Protein AF-0000000080271620 (afdb_homodimer)

Nearest PDB structures (foldseek):
  2y0e-assembly1_C  TM=9.614E-01  e=3.296E-48  Burkholderia cepacia
  4a7p-assembly2_B-2  TM=9.589E-01  e=3.710E-48  Sphingomonas elodea
  4a7p-assembly1_A-2  TM=9.672E-01  e=1.627E-47  Sphingomonas elodea
  2y0c-assembly2_C  TM=9.526E-01  e=6.701E-48  Burkholderia cepacia
  3vtf-assembly1_A-2  TM=9.602E-01  e=2.610E-47  Pyrobaculum islandicum DSM 4184

Organism: NCBI:txid1552

Solvent-accessible surface area (backbone atoms only — not comparable to full-atom values): 43492 Å² total; per-residue (Å²): 96,37,34,15,26,38,26,66,45,75,67,17,39,52,51,36,50,54,45,17,72,71,70,21,42,25,30,35,28,34,86,52,63,68,57,45,53,32,49,76,70,46,37,70,90,70,78,44,75,64,45,54,61,50,48,41,49,29,58,73,69,62,18,40,44,76,41,67,53,57,60,61,31,50,62,67,27,45,33,38,35,39,25,48,69,44,55,65,43,95,83,28,43,68,37,54,61,55,52,52,51,48,53,63,66,45,31,86,42,56,83,50,63,29,35,39,30,37,37,34,74,54,62,68,54,45,55,61,50,52,52,52,50,37,46,73,59,66,30,60,70,84,30,49,44,55,32,25,33,48,71,85,63,43,89,50,41,37,64,56,29,70,54,65,36,57,61,42,42,39,4,32,89,43,68,69,51,50,52,54,51,48,60,71,50,52,85,47,74,49,54,70,48,79,44,46,33,28,31,28,35,41,38,50,39,50,46,43,32,54,52,44,38,38,33,29,49,38,31,44,51,10,59,39,16,47,72,58,70,17,40,34,68,59,38,33,51,58,42,28,46,33,80,52,45,29,55,47,61,44,69,40,40,36,52,81,27,35,78,54,44,56,49,37,36,42,25,46,39,40,53,26,46,76,68,74,39,78,42,57,43,60,47,32,26,54,54,47,28,64,54,36,28,37,42,68,57,57,51,46,37,68,72,57,66,63,52,61,70,38,30,36,14,37,34,28,46,27,37,46,59,76,43,70,52,49,46,62,8,36,38,58,57,37,50,53,54,38,49,76,46,50,32,42,46,26,30,24,39,97,72,53,54,68,72,52,37,73,76,44,69,90,48,46,76,38,94,35,72,67,67,22,35,50,63,11,36,30,36,39,35,55,26,75,38,76,74,66,63,67,59,59,49,52,59,46,38,68,44,18,70,37,34,35,36,36,34,34,52,64,63,74,56,68,69,55,44,60,72,30,64,39,42,28,39,38,48,53,6,64,40,69,47,78,102,95,36,33,15,26,39,25,65,44,76,68,17,39,52,50,36,50,54,45,19,72,71,70,21,42,23,31,35,28,32,84,52,61,67,57,44,53,33,50,74,69,46,38,72,90,67,78,46,73,65,46,54,62,49,48,40,50,28,55,75,67,62,19,40,44,76,42,68,53,57,60,62,31,48,62,66,27,44,33,38,35,38,26,48,70,42,55,65,42,96,82,28,42,68,38,54,60,56,53,50,50,49,53,64,65,46,30,84,42,58,84,50,62,28,37,42,30,38,38,34,75,55,62,67,53,45,54,59,49,50,52,50,49,36,45,74,59,66,30,60,70,84,30,48,45,54,33,26,33,48,68,84,63,44,89,51,41,35,66,56,29,71,55,65,35,57,62,44,44,38,3,34,90,43,68,69,48,50,50,54,50,48,61,70,50,51,86,48,75,49,54,70,48,79,44,47,32,29,31,30,34,41,36,50,37,50,45,43,33,52,52,44,37,37,32,29,49,36,32,44,50,10,59,39,16,48,73,58,71,16,41,33,68,60,38,33,51,58,42,29,46,34,78,52,46,28,56,45,62,43,68,40,40,37,54,82,28,35,78,53,44,58,48,38,36,42,26,46,38,40,54,26,47,75,67,74,37,76,40,55,42,60,46,31,25,54,54,48,28,64,54,36,28,38,40,68,57,55,50,46,37,69,73,57,67,62,51,60,69,39,30,36,13,36,35,28,48,28,37,46,62,76,43,71,52,48,48,61,9,37,37,57,56,38,50,54,55,40,47,74,47,49,31,42,45,24,30,26,41,99,72,51,55,68,73,49,38,74,76,44,69,89,47,46,77,37,94,35,71,67,68,21,34,49,64,11,36,30,38,36,34,56,27,75,38,77,74,64,62,67,59,59,50,51,59,47,39,69,46,18,71,37,36,35,36,35,35,34,52,63,63,72,56,68,69,54,45,61,72,30,64,39,40,27,39,39,46,53,6,63,39,71,46,77,103

pLDDT: mean 97.52, std 1.81, range [88.75, 98.94]

Secondary structure (DSSP, 8-state):
-EEEEE--SHHHHHHHHHHHHTT-EEEEE-S-HHHHHHHHTT--SS--TTHHHHHHHHHHHT-EEEES-HHHHHHT-SEEEE----PBPTTS-B--HHHHHHHHHHGGG--S-EEEEE-S---TTHHHHHHHHHHHTT--GGGEEEEE----PPTTSHHHHHHH-S-EEEE-S-HHHHHHHHHHHGGG---EEEE-HHHHHHHHHHHHHHHHHHHHHHHHHHHHHHHHT--HHHHHHHHHTSTTT-STT---SS---TTTHHHHHHHHHHHHHHTT---HHHHHHHHHHHHHTTHHHHHHHHHHS--TT-EEEEE--SSSTT----TT-HHHHHHHHHHHTT-EEEEE-SS-SHHHHHH-TTSEE-SSHHHHHTT-SEEEE-S--GGGGG--HHHHHHHSSS-EEEETT--S-HHHHHHTT-SEEE-SSS-EEE-/-EEEEE--SHHHHHHHHHHHHTT-EEEEE-S-HHHHHHHHTT--SS--TTHHHHHHHHHHTT-EEEES-HHHHHHT-SEEEE----PBPTTS-B--HHHHHHHHHHGGG--S-EEEEE-S---TTHHHHHHHHHHHTT--GGGEEEEE----PPTTSHHHHHHH-S-EEEE-S-HHHHHHHHHHHGGG---EEEE-HHHHHHHHHHHHHHHHHHHHHHHHHHHHHHHHT--HHHHHHHHHTSTTT-STT---SS---TTTHHHHHHHHHHHHHHTT---HHHHHHHHHHHHHTTHHHHHHHHHHS--TT-EEEEE--SSSTT----TT-HHHHHHHHHHHTT-EEEEE-SS-SHHHHHH-TTSEE-SSHHHHHTT-SEEEE-S--GGGGG--HHHHHHHSSS-EEEETT--S-HHHHHHTT-SEEE-SSS-EEE-

Sequence (870 aa):
MNICVIGAGYVGLITALCFGKKGNTVICVEKNLDKLSMLNNGVPTIFEEGLDELLKESLNTDSVKFTDNLEMGIKSSDIIFIAVGTPTKDNWDVDIGQVEVVINLISPYINKYKVVVTKSTVPVGTQKYITSKLLENNVPKEYFDVVSNPEFLREGKAIYDFFHGDKIVLGSESQKALEVMRKLYEPFKIKMVLTNPETAELIKYTSNAMLSVKISFINEIANLCNKACADIDVIAYALGLDKRISPLFLKAGLGYGGSCFPKDTKALVKMSENYNCNLNIVKATVDVNEKQRVLPVDILLEHYKIIEGKTVGILGLTFKPDTDDIREAPSLYIIEKLLKNKVNIKAYDPMVTKEIKNIFPDITYCDGVYECLEDCDAMIICTEWNEFYSIDLCKVNEIMRESIIIDGRNILDIEKIKEANIKAYYSVGKGNIKNMNICVIGAGYVGLITALCFGKKGNTVICVEKNLDKLSMLNNGVPTIFEEGLDELLKESLNTDSVKFTDNLEMGIKSSDIIFIAVGTPTKDNWDVDIGQVEVVINLISPYINKYKVVVTKSTVPVGTQKYITSKLLENNVPKEYFDVVSNPEFLREGKAIYDFFHGDKIVLGSESQKALEVMRKLYEPFKIKMVLTNPETAELIKYTSNAMLSVKISFINEIANLCNKACADIDVIAYALGLDKRISPLFLKAGLGYGGSCFPKDTKALVKMSENYNCNLNIVKATVDVNEKQRVLPVDILLEHYKIIEGKTVGILGLTFKPDTDDIREAPSLYIIEKLLKNKVNIKAYDPMVTKEIKNIFPDITYCDGVYECLEDCDAMIICTEWNEFYSIDLCKVNEIMRESIIIDGRNILDIEKIKEANIKAYYSVGKGNIKN

Foldseek 3Di:
DQEEFEDCPPQRVLVQLLLLVVPAAYEYADQDVVCLVCLLVQHHPFFAVCSSVSSVVCNVVVSYHYYNDLLCSLQRGQEYEYADEFFADPQLATRCPVVLVNLLVNLVNLPAAHEYEYQYQHAFPVLVVSLVSSVVSVRDNRSYWYKYWYADADGRCRNVCLLPNQETEIAGPDPVSVVVVCVSSVVSVHHYHYYHRRVRSVCLLVVLLVLLLLALVLLVVLQVLQVVVHFSVVVLVVQCVDPVRHSPSNFHFQGAFDRRNLSSLSNVQVSCVVVVHGDPSSVVSNVSNVCSLQVVVVVVCVVVVQQAAAEEFEEAQDLEPNGQHNGRRSNLVNVVVCVVSNYAYEYEDQRYDPVVCVVPVRHHYDNDDLVRLAQGQEYEYRYPYPVVLPDQLLSSCVRYPAQHYEYRRPRYDPVSCVVSPHQKYHYRRGYIDHD/DQEEFEDCPPQRVLVQLLLLVVPAAYEYADQDVVCLVCLLVQHHPFDAVCSSVSSVVCNVVVSYHYYNDLLCSLQRGQEYEYADEFFADPQLATRCPVVLVNLLVCLVNLPAAHEYEYQYQHAFPVLVVSLVSSVVSVRDNRSYWYKYWYDDADGRCRNVCLLPNQETEIAGPDPVSVVVVCVSSVVSVHHYHYYHRRVRSVCLLVVLLVLLLLALVLLVVLQVLQVVVHFSVVVLVVQCVDPVRHSPSNFHFQGAFDRRNLSSLSNVQVSCVVVVHGDPSSVVSNVSNVCSLQVVVVVVCVVVVQQAAAEEFEEAQDLEPNGQHNGRRSNLVNVVVCVVSNYAYEYEDQRYDPPVCVVPVRHHYDDDDLRRLAQGQEYEYRYPYPVVLPDQLLSSPVRYPAQHYEYRRPRYDPVSCVVSPHQKYHYRRGYIDHD

Structure (mmCIF, N/CA/C/O backbone):
data_AF-0000000080271620-model_v1
#
loop_
_entity.id
_entity.type
_entity.pdbx_description
1 polymer 'UDP-glucose 6-dehydrogenase'
#
loop_
_atom_site.group_PDB
_atom_site.id
_atom_site.type_symbol
_atom_site.label_atom_id
_atom_site.label_alt_id
_atom_site.label_comp_id
_atom_site.label_asym_id
_atom_site.label_entity_id
_atom_site.label_seq_id
_atom_site.pdbx_PDB_ins_code
_atom_site.Cartn_x
_atom_site.Cartn_y
_atom_site.Cartn_z
_atom_site.occupancy
_atom_site.B_iso_or_equiv
_atom_site.auth_seq_id
_atom_site.auth_comp_id
_atom_site.auth_asym_id
_atom_site.auth_atom_id
_atom_site.pdbx_PDB_model_num
ATOM 1 N N . MET A 1 1 ? 4.871 39.094 -4.328 1 97.25 1 MET A N 1
ATOM 2 C CA . MET A 1 1 ? 4.699 39.188 -2.881 1 97.25 1 MET A CA 1
ATOM 3 C C . MET A 1 1 ? 6.047 39.25 -2.174 1 97.25 1 MET A C 1
ATOM 5 O O . MET A 1 1 ? 7.082 38.969 -2.783 1 97.25 1 MET A O 1
ATOM 9 N N . ASN A 1 2 ? 6.027 39.719 -0.928 1 98.69 2 ASN A N 1
ATOM 10 C CA . ASN A 1 2 ? 7.234 39.75 -0.11 1 98.69 2 ASN A CA 1
ATOM 11 C C . ASN A 1 2 ? 7.277 38.594 0.867 1 98.69 2 ASN A C 1
ATOM 13 O O . ASN A 1 2 ? 6.43 38.469 1.753 1 98.69 2 ASN A O 1
ATOM 17 N N . ILE A 1 3 ? 8.312 37.75 0.683 1 98.88 3 ILE A N 1
ATOM 18 C CA . ILE A 1 3 ? 8.352 36.469 1.397 1 98.88 3 ILE A CA 1
ATOM 19 C C . ILE A 1 3 ? 9.656 36.375 2.193 1 98.88 3 ILE A C 1
ATOM 21 O O . ILE A 1 3 ? 10.719 36.75 1.704 1 98.88 3 ILE A O 1
ATOM 25 N N . CYS A 1 4 ? 9.547 36 3.393 1 98.88 4 CYS A N 1
ATOM 26 C CA . CYS A 1 4 ? 10.703 35.594 4.18 1 98.88 4 CYS A CA 1
ATOM 27 C C . CYS A 1 4 ? 10.758 34.094 4.371 1 98.88 4 CYS A C 1
ATOM 29 O O . CYS A 1 4 ? 9.766 33.469 4.781 1 98.88 4 CYS A O 1
ATOM 31 N N . VAL A 1 5 ? 11.852 33.469 4.004 1 98.94 5 VAL A N 1
ATOM 32 C CA . VAL A 1 5 ? 12.07 32.031 4.262 1 98.94 5 VAL A CA 1
ATOM 33 C C . VAL A 1 5 ? 13.148 31.875 5.328 1 98.94 5 VAL A C 1
ATOM 35 O O . VAL A 1 5 ? 14.281 32.312 5.148 1 98.94 5 VAL A O 1
ATOM 38 N N . ILE A 1 6 ? 12.742 31.281 6.418 1 98.81 6 ILE A N 1
ATOM 39 C CA . ILE A 1 6 ? 13.688 31.062 7.508 1 98.81 6 ILE A CA 1
ATOM 40 C C . ILE A 1 6 ? 14.273 29.656 7.41 1 98.81 6 ILE A C 1
ATOM 42 O O . ILE A 1 6 ? 13.562 28.656 7.586 1 98.81 6 ILE A O 1
ATOM 46 N N . GLY A 1 7 ? 15.586 29.547 7.207 1 98 7 GLY A N 1
ATOM 47 C CA . GLY A 1 7 ? 16.281 28.297 6.973 1 98 7 GLY A CA 1
ATOM 48 C C . GLY A 1 7 ? 16.625 28.062 5.512 1 98 7 GLY A C 1
ATOM 49 O O . GLY A 1 7 ? 15.727 27.984 4.668 1 98 7 GLY A O 1
ATOM 50 N N . ALA A 1 8 ? 17.891 27.953 5.223 1 97.75 8 ALA A N 1
ATOM 51 C CA . ALA A 1 8 ? 18.344 27.719 3.85 1 97.75 8 ALA A CA 1
ATOM 52 C C . ALA A 1 8 ? 18.844 26.281 3.676 1 97.75 8 ALA A C 1
ATOM 54 O O . ALA A 1 8 ? 19.844 26.062 3.004 1 97.75 8 ALA A O 1
ATOM 55 N N . GLY A 1 9 ? 18.156 25.375 4.414 1 94.31 9 GLY A N 1
ATOM 56 C CA . GLY A 1 9 ? 18.375 23.969 4.117 1 94.31 9 GLY A CA 1
ATOM 57 C C . GLY A 1 9 ? 17.781 23.531 2.795 1 94.31 9 GLY A C 1
ATOM 58 O O . GLY A 1 9 ? 17.422 24.375 1.962 1 94.31 9 GLY A O 1
ATOM 59 N N . TYR A 1 10 ? 17.688 22.297 2.625 1 93.56 10 TYR A N 1
ATOM 60 C CA . TYR A 1 10 ? 17.234 21.734 1.355 1 93.56 10 TYR A CA 1
ATOM 61 C C . TYR A 1 10 ? 15.875 22.297 0.968 1 93.56 10 TYR A C 1
ATOM 63 O O . TYR A 1 10 ? 15.711 22.859 -0.123 1 93.56 10 TYR A O 1
ATOM 71 N N . VAL A 1 11 ? 14.891 22.25 1.874 1 96.44 11 VAL A N 1
ATOM 72 C CA . VAL A 1 11 ? 13.523 22.672 1.592 1 96.44 11 VAL A CA 1
ATOM 73 C C . VAL A 1 11 ? 13.469 24.203 1.499 1 96.44 11 VAL A C 1
ATOM 75 O O . VAL A 1 11 ? 12.875 24.75 0.569 1 96.44 11 VAL A O 1
ATOM 78 N N . GLY A 1 12 ? 14.109 24.875 2.418 1 98.19 12 GLY A N 1
ATOM 79 C CA . GLY A 1 12 ? 14.039 26.312 2.469 1 98.19 12 GLY A CA 1
ATOM 80 C C . GLY A 1 12 ? 14.695 26.984 1.278 1 98.19 12 GLY A C 1
ATOM 81 O O . GLY A 1 12 ? 14.148 27.938 0.712 1 98.19 12 GLY A O 1
ATOM 82 N N . LEU A 1 13 ? 15.875 26.484 0.928 1 98.25 13 LEU A N 1
ATOM 83 C CA . LEU A 1 13 ? 16.594 27.062 -0.197 1 98.25 13 LEU A CA 1
ATOM 84 C C . LEU A 1 13 ? 15.805 26.906 -1.49 1 98.25 13 LEU A C 1
ATOM 86 O O . LEU A 1 13 ? 15.656 27.875 -2.248 1 98.25 13 LEU A O 1
ATOM 90 N N . ILE A 1 14 ? 15.273 25.688 -1.704 1 98 14 ILE A N 1
ATOM 91 C CA . ILE A 1 14 ? 14.492 25.422 -2.906 1 98 14 ILE A CA 1
ATOM 92 C C . ILE A 1 14 ? 13.234 26.297 -2.91 1 98 14 ILE A C 1
ATOM 94 O O . ILE A 1 14 ? 12.883 26.875 -3.936 1 98 14 ILE A O 1
ATOM 98 N N . THR A 1 15 ? 12.586 26.422 -1.76 1 98.56 15 THR A N 1
ATOM 99 C CA . THR A 1 15 ? 11.383 27.234 -1.613 1 98.56 15 THR A CA 1
ATOM 100 C C . THR A 1 15 ? 11.672 28.688 -1.941 1 98.56 15 THR A C 1
ATOM 102 O O . THR A 1 15 ? 10.945 29.328 -2.713 1 98.56 15 THR A O 1
ATOM 105 N N . ALA A 1 16 ? 12.758 29.219 -1.421 1 98.75 16 ALA A N 1
ATOM 106 C CA . ALA A 1 16 ? 13.141 30.625 -1.631 1 98.75 16 ALA A CA 1
ATOM 107 C C . ALA A 1 16 ? 13.406 30.906 -3.105 1 98.75 16 ALA A C 1
ATOM 109 O O . ALA A 1 16 ? 12.875 31.859 -3.672 1 98.75 16 ALA A O 1
ATOM 110 N N . LEU A 1 17 ? 14.188 30.047 -3.717 1 98.69 17 LEU A N 1
ATOM 111 C CA . LEU A 1 17 ? 14.625 30.266 -5.09 1 98.69 17 LEU A CA 1
ATOM 112 C C . LEU A 1 17 ? 13.453 30.125 -6.062 1 98.69 17 LEU A C 1
ATOM 114 O O . LEU A 1 17 ? 13.344 30.891 -7.023 1 98.69 17 LEU A O 1
ATOM 118 N N . CYS A 1 18 ? 12.594 29.141 -5.828 1 98.56 18 CYS A N 1
ATOM 119 C CA . CYS A 1 18 ? 11.484 28.891 -6.742 1 98.56 18 CYS A CA 1
ATOM 120 C C . CYS A 1 18 ? 10.445 30.016 -6.652 1 98.56 18 CYS A C 1
ATOM 122 O O . CYS A 1 18 ? 9.891 30.422 -7.668 1 98.56 18 CYS A O 1
ATOM 124 N N . PHE A 1 19 ? 10.133 30.531 -5.453 1 98.75 19 PHE A N 1
ATOM 125 C CA . PHE A 1 19 ? 9.25 31.672 -5.332 1 98.75 19 PHE A CA 1
ATOM 126 C C . PHE A 1 19 ? 9.867 32.906 -5.996 1 98.75 19 PHE A C 1
ATOM 128 O O . PHE A 1 19 ? 9.164 33.688 -6.637 1 98.75 19 PHE A O 1
ATOM 135 N N . GLY A 1 20 ? 11.172 33.062 -5.789 1 98.56 20 GLY A N 1
ATOM 136 C CA . GLY A 1 20 ? 11.859 34.156 -6.484 1 98.56 20 GLY A CA 1
ATOM 137 C C . GLY A 1 20 ? 11.719 34.062 -7.992 1 98.56 20 GLY A C 1
ATOM 138 O O . GLY A 1 20 ? 11.508 35.094 -8.656 1 98.56 20 GLY A O 1
ATOM 139 N N . LYS A 1 21 ? 11.891 32.875 -8.5 1 98.12 21 LYS A N 1
ATOM 140 C CA . LYS A 1 21 ? 11.805 32.656 -9.938 1 98.12 21 LYS A CA 1
ATOM 141 C C . LYS A 1 21 ? 10.438 33.031 -10.477 1 98.12 21 LYS A C 1
ATOM 143 O O . LYS A 1 21 ? 10.305 33.438 -11.641 1 98.12 21 LYS A O 1
ATOM 148 N N . LYS A 1 22 ? 9.422 32.969 -9.672 1 97.56 22 LYS A N 1
ATOM 149 C CA . LYS A 1 22 ? 8.062 33.312 -10.094 1 97.56 22 LYS A CA 1
ATOM 150 C C . LYS A 1 22 ? 7.723 34.75 -9.781 1 97.56 22 LYS A C 1
ATOM 152 O O . LYS A 1 22 ? 6.547 35.125 -9.648 1 97.56 22 LYS A O 1
ATOM 157 N N . GLY A 1 23 ? 8.672 35.594 -9.523 1 96.81 23 GLY A N 1
ATOM 158 C CA . GLY A 1 23 ? 8.469 37.031 -9.508 1 96.81 23 GLY A CA 1
ATOM 159 C C . GLY A 1 23 ? 8.234 37.562 -8.109 1 96.81 23 GLY A C 1
ATOM 160 O O . GLY A 1 23 ? 7.891 38.75 -7.953 1 96.81 23 GLY A O 1
ATOM 161 N N . ASN A 1 24 ? 8.375 36.75 -7.086 1 98.44 24 ASN A N 1
ATOM 162 C CA . ASN A 1 24 ? 8.273 37.25 -5.715 1 98.44 24 ASN A CA 1
ATOM 163 C C . ASN A 1 24 ? 9.602 37.812 -5.234 1 98.44 24 ASN A C 1
ATOM 165 O O . ASN A 1 24 ? 10.648 37.562 -5.82 1 98.44 24 ASN A O 1
ATOM 169 N N . THR A 1 25 ? 9.5 38.688 -4.25 1 98.69 25 THR A N 1
ATOM 170 C CA . THR A 1 25 ? 10.68 39.156 -3.541 1 98.69 25 THR A CA 1
ATOM 171 C C . THR A 1 25 ? 10.914 38.344 -2.277 1 98.69 25 THR A C 1
ATOM 173 O O . THR A 1 25 ? 10.102 38.375 -1.354 1 98.69 25 THR A O 1
ATOM 176 N N . VAL A 1 26 ? 12.078 37.656 -2.268 1 98.88 26 VAL A N 1
ATOM 177 C CA . VAL A 1 26 ? 12.281 36.688 -1.194 1 98.88 26 VAL A CA 1
ATOM 178 C C . VAL A 1 26 ? 13.523 37.062 -0.39 1 98.88 26 VAL A C 1
ATOM 180 O O . VAL A 1 26 ? 14.555 37.438 -0.959 1 98.88 26 VAL A O 1
ATOM 183 N N . ILE A 1 27 ? 13.375 37.125 0.891 1 98.81 27 ILE A N 1
ATOM 184 C CA . ILE A 1 27 ? 14.508 37.188 1.81 1 98.81 27 ILE A CA 1
ATOM 185 C C . ILE A 1 27 ? 14.68 35.844 2.52 1 98.81 27 ILE A C 1
ATOM 187 O O . ILE A 1 27 ? 13.781 35.406 3.236 1 98.81 27 ILE A O 1
ATOM 191 N N . CYS A 1 28 ? 15.789 35.188 2.283 1 98.81 28 CYS A N 1
ATOM 192 C CA . CYS A 1 28 ? 16.094 33.938 2.924 1 98.81 28 CYS A CA 1
ATOM 193 C C . CYS A 1 28 ? 17.078 34.125 4.082 1 98.81 28 CYS A C 1
ATOM 195 O O . CYS A 1 28 ? 18.203 34.562 3.879 1 98.81 28 CYS A O 1
ATOM 197 N N . VAL A 1 29 ? 16.609 33.812 5.238 1 98.69 29 VAL A N 1
ATOM 198 C CA . VAL A 1 29 ? 17.391 34.031 6.445 1 98.69 29 VAL A CA 1
ATOM 199 C C . VAL A 1 29 ? 18.094 32.75 6.844 1 98.69 29 VAL A C 1
ATOM 201 O O . VAL A 1 29 ? 17.453 31.688 6.941 1 98.69 29 VAL A O 1
ATOM 204 N N . GLU A 1 30 ? 19.375 32.781 7.027 1 98 30 GLU A N 1
ATOM 205 C CA . GLU A 1 30 ? 20.219 31.641 7.398 1 98 30 GLU A CA 1
ATOM 206 C C . GLU A 1 30 ? 21.234 32.031 8.477 1 98 30 GLU A C 1
ATOM 208 O O . GLU A 1 30 ? 21.906 33.062 8.352 1 98 30 GLU A O 1
ATOM 213 N N . LYS A 1 31 ? 21.281 31.203 9.531 1 96 31 LYS A N 1
ATOM 214 C CA . LYS A 1 31 ? 22.109 31.562 10.672 1 96 31 LYS A CA 1
ATOM 215 C C . LYS A 1 31 ? 23.562 31.125 10.453 1 96 31 LYS A C 1
ATOM 217 O O . LYS A 1 31 ? 24.484 31.688 11.062 1 96 31 LYS A O 1
ATOM 222 N N . ASN A 1 32 ? 23.766 30.094 9.664 1 97.06 32 ASN A N 1
ATOM 223 C CA . ASN A 1 32 ? 25.109 29.625 9.375 1 97.06 32 ASN A CA 1
ATOM 224 C C . ASN A 1 32 ? 25.844 30.578 8.43 1 97.06 32 ASN A C 1
ATOM 226 O O . ASN A 1 32 ? 25.547 30.625 7.234 1 97.06 32 ASN A O 1
ATOM 230 N N . LEU A 1 33 ? 26.906 31.172 8.859 1 97.44 33 LEU A N 1
ATOM 231 C CA . LEU A 1 33 ? 27.594 32.219 8.117 1 97.44 33 LEU A CA 1
ATOM 232 C C . LEU A 1 33 ? 28.359 31.625 6.93 1 97.44 33 LEU A C 1
ATOM 234 O O . LEU A 1 33 ? 28.469 32.281 5.883 1 97.44 33 LEU A O 1
ATOM 238 N N . ASP A 1 34 ? 28.812 30.406 7.078 1 97.25 34 ASP A N 1
ATOM 239 C CA . ASP A 1 34 ? 29.5 29.766 5.973 1 97.25 34 ASP A CA 1
ATOM 240 C C . ASP A 1 34 ? 28.547 29.484 4.812 1 97.25 34 ASP A C 1
ATOM 242 O O . ASP A 1 34 ? 28.891 29.719 3.652 1 97.25 34 ASP A O 1
ATOM 246 N N . LYS A 1 35 ? 27.406 29.016 5.16 1 97.06 35 LYS A N 1
ATOM 247 C CA . LYS A 1 35 ? 26.375 28.797 4.145 1 97.06 35 LYS A CA 1
ATOM 248 C C . LYS A 1 35 ? 26 30.094 3.451 1 97.06 35 LYS A C 1
ATOM 250 O O . LYS A 1 35 ? 25.844 30.141 2.227 1 97.06 35 LYS A O 1
ATOM 255 N N . LEU A 1 36 ? 25.859 31.109 4.234 1 97.5 36 LEU A N 1
ATOM 256 C CA . LEU A 1 36 ? 25.484 32.406 3.695 1 97.5 36 LEU A CA 1
ATOM 257 C C . LEU A 1 36 ? 26.516 32.906 2.705 1 97.5 36 LEU A C 1
ATOM 259 O O . LEU A 1 36 ? 26.172 33.438 1.64 1 97.5 36 LEU A O 1
ATOM 263 N N . SER A 1 37 ? 27.734 32.781 3.131 1 97.88 37 SER A N 1
ATOM 264 C CA . SER A 1 37 ? 28.828 33.219 2.262 1 97.88 37 SER A CA 1
ATOM 265 C C . SER A 1 37 ? 28.797 32.469 0.929 1 97.88 37 SER A C 1
ATOM 267 O O . SER A 1 37 ? 28.922 33.094 -0.131 1 97.88 37 SER A O 1
ATOM 269 N N . MET A 1 38 ? 28.578 31.203 1.004 1 98.12 38 MET A N 1
ATOM 270 C CA . MET A 1 38 ? 28.516 30.391 -0.207 1 98.12 38 MET A CA 1
ATOM 271 C C . MET A 1 38 ? 27.359 30.812 -1.097 1 98.12 38 MET A C 1
ATOM 273 O O . MET A 1 38 ? 27.547 31.062 -2.289 1 98.12 38 MET A O 1
ATOM 277 N N . LEU A 1 39 ? 26.234 30.984 -0.515 1 98.5 39 LEU A N 1
ATOM 278 C CA . LEU A 1 39 ? 25.016 31.312 -1.259 1 98.5 39 LEU A CA 1
ATOM 279 C C . LEU A 1 39 ? 25.125 32.688 -1.891 1 98.5 39 LEU A C 1
ATOM 281 O O . LEU A 1 39 ? 24.766 32.875 -3.053 1 98.5 39 LEU A O 1
ATOM 285 N N . ASN A 1 40 ? 25.656 33.656 -1.155 1 97.88 40 ASN A N 1
ATOM 286 C CA . ASN A 1 40 ? 25.797 35.031 -1.665 1 97.88 40 ASN A CA 1
ATOM 287 C C . ASN A 1 40 ? 26.828 35.094 -2.795 1 97.88 40 ASN A C 1
ATOM 289 O O . ASN A 1 40 ? 26.797 36.031 -3.605 1 97.88 40 ASN A O 1
ATOM 293 N N . ASN A 1 41 ? 27.703 34.094 -2.814 1 97.62 41 ASN A N 1
ATOM 294 C CA . ASN A 1 41 ? 28.703 34.031 -3.875 1 97.62 41 ASN A CA 1
ATOM 295 C C . ASN A 1 41 ? 28.25 33.125 -5.02 1 97.62 41 ASN A C 1
ATOM 297 O O . ASN A 1 41 ? 29.047 32.781 -5.898 1 97.62 41 ASN A O 1
ATOM 301 N N . GLY A 1 42 ? 27.062 32.656 -4.918 1 97.56 42 GLY A N 1
ATOM 302 C CA . GLY A 1 42 ? 26.484 31.875 -6.004 1 97.56 42 GLY A CA 1
ATOM 303 C C . GLY A 1 42 ? 26.875 30.406 -5.953 1 97.56 42 GLY A C 1
ATOM 304 O O . GLY A 1 42 ? 26.797 29.703 -6.961 1 97.56 42 GLY A O 1
ATOM 305 N N . VAL A 1 43 ? 27.328 29.984 -4.84 1 97.25 43 VAL A N 1
ATOM 306 C CA . VAL A 1 43 ? 27.734 28.594 -4.68 1 97.25 43 VAL A CA 1
ATOM 307 C C . VAL A 1 43 ? 26.688 27.828 -3.879 1 97.25 43 VAL A C 1
ATOM 309 O O . VAL A 1 43 ? 26.406 28.172 -2.727 1 97.25 43 VAL A O 1
ATOM 312 N N . PRO A 1 44 ? 26.094 26.812 -4.512 1 96.38 44 PRO A N 1
ATOM 313 C CA . PRO A 1 44 ? 25.078 26.047 -3.783 1 96.38 44 PRO A CA 1
ATOM 314 C C . PRO A 1 44 ? 25.656 25.281 -2.592 1 96.38 44 PRO A C 1
ATOM 316 O O . PRO A 1 44 ? 26.781 24.797 -2.65 1 96.38 44 PRO A O 1
ATOM 319 N N . THR A 1 45 ? 24.859 25.141 -1.582 1 94.38 45 THR A N 1
ATOM 320 C CA . THR A 1 45 ? 25.281 24.406 -0.384 1 94.38 45 THR A CA 1
ATOM 321 C C . THR A 1 45 ? 24.75 22.984 -0.404 1 94.38 45 THR A C 1
ATOM 323 O O . THR A 1 45 ? 25.094 22.172 0.467 1 94.38 45 THR A O 1
ATOM 326 N N . ILE A 1 46 ? 23.875 22.625 -1.333 1 90.88 46 ILE A N 1
ATOM 327 C CA . ILE A 1 46 ? 23.312 21.281 -1.52 1 90.88 46 ILE A CA 1
ATOM 328 C C . ILE A 1 46 ? 23.391 20.891 -2.994 1 90.88 46 ILE A C 1
ATOM 330 O O . ILE A 1 46 ? 23.594 21.75 -3.859 1 90.88 46 ILE A O 1
ATOM 334 N N . PHE A 1 47 ? 23.25 19.594 -3.191 1 91.12 47 PHE A N 1
ATOM 335 C CA . PHE A 1 47 ? 23.25 19.141 -4.574 1 91.12 47 PHE A CA 1
ATOM 336 C C . PHE A 1 47 ? 21.812 18.938 -5.074 1 91.12 47 PHE A C 1
ATOM 338 O O . PHE A 1 47 ? 21.016 18.25 -4.434 1 91.12 47 PHE A O 1
ATOM 345 N N . GLU A 1 48 ? 21.516 19.578 -6.148 1 93.38 48 GLU A N 1
ATOM 346 C CA . GLU A 1 48 ? 20.234 19.5 -6.859 1 93.38 48 GLU A CA 1
ATOM 347 C C . GLU A 1 48 ? 20.406 19.922 -8.32 1 93.38 48 GLU A C 1
ATOM 349 O O . GLU A 1 48 ? 21.062 20.922 -8.617 1 93.38 48 GLU A O 1
ATOM 354 N N . GLU A 1 49 ? 19.797 19.031 -9.172 1 91.69 49 GLU A N 1
ATOM 355 C CA . GLU A 1 49 ? 19.891 19.375 -10.586 1 91.69 49 GLU A CA 1
ATOM 356 C C . GLU A 1 49 ? 19.266 20.734 -10.859 1 91.69 49 GLU A C 1
ATOM 358 O O . GLU A 1 49 ? 18.125 21 -10.461 1 91.69 49 GLU A O 1
ATOM 363 N N . GLY A 1 50 ? 20.031 21.656 -11.445 1 95.19 50 GLY A N 1
ATOM 364 C CA . GLY A 1 50 ? 19.516 22.953 -11.852 1 95.19 50 GLY A CA 1
ATOM 365 C C . GLY A 1 50 ? 19.656 24.016 -10.781 1 95.19 50 GLY A C 1
ATOM 366 O O . GLY A 1 50 ? 19.375 25.188 -11.016 1 95.19 50 GLY A O 1
ATOM 367 N N . LEU A 1 51 ? 20.172 23.656 -9.656 1 96.75 51 LEU A N 1
ATOM 368 C CA . LEU A 1 51 ? 20.219 24.562 -8.523 1 96.75 51 LEU A CA 1
ATOM 369 C C . LEU A 1 51 ? 21.234 25.688 -8.766 1 96.75 51 LEU A C 1
ATOM 371 O O . LEU A 1 51 ? 20.984 26.844 -8.398 1 96.75 51 LEU A O 1
ATOM 375 N N . ASP A 1 52 ? 22.359 25.312 -9.367 1 96.94 52 ASP A N 1
ATOM 376 C CA . ASP A 1 52 ? 23.406 26.297 -9.641 1 96.94 52 ASP A CA 1
ATOM 377 C C . ASP A 1 52 ? 22.875 27.438 -10.508 1 96.94 52 ASP A C 1
ATOM 379 O O . ASP A 1 52 ? 23.047 28.609 -10.164 1 96.94 52 ASP A O 1
ATOM 383 N N . GLU A 1 53 ? 22.25 27.062 -11.523 1 97.75 53 GLU A N 1
ATOM 384 C CA . GLU A 1 53 ? 21.703 28.047 -12.461 1 97.75 53 GLU A CA 1
ATOM 385 C C . GLU A 1 53 ? 20.625 28.891 -11.797 1 97.75 53 GLU A C 1
ATOM 387 O O . GLU A 1 53 ? 20.578 30.109 -11.969 1 97.75 53 GLU A O 1
ATOM 392 N N . LEU A 1 54 ? 19.781 28.266 -11.062 1 98.12 54 LEU A N 1
ATOM 393 C CA . LEU A 1 54 ? 18.672 28.938 -10.406 1 98.12 54 LEU A CA 1
ATOM 394 C C . LEU A 1 54 ? 19.188 29.938 -9.367 1 98.12 54 LEU A C 1
ATOM 396 O O . LEU A 1 54 ? 18.656 31.047 -9.242 1 98.12 54 LEU A O 1
ATOM 400 N N . LEU A 1 55 ? 20.172 29.547 -8.625 1 98.56 55 LEU A N 1
ATOM 401 C CA . LEU A 1 55 ? 20.781 30.406 -7.613 1 98.56 55 LEU A CA 1
ATOM 402 C C . LEU A 1 55 ? 21.406 31.641 -8.258 1 98.56 55 LEU A C 1
ATOM 404 O O . LEU A 1 55 ? 21.172 32.75 -7.82 1 98.56 55 LEU A O 1
ATOM 408 N N . LYS A 1 56 ? 22.172 31.422 -9.281 1 98.19 56 LYS A N 1
ATOM 409 C CA . LYS A 1 56 ? 22.844 32.531 -9.969 1 98.19 56 LYS A CA 1
ATOM 410 C C . LYS A 1 56 ? 21.812 33.5 -10.555 1 98.19 56 LYS A C 1
ATOM 412 O O . LYS A 1 56 ? 22 34.719 -10.477 1 98.19 56 LYS A O 1
ATOM 417 N N . GLU A 1 57 ? 20.844 32.938 -11.125 1 98.12 57 GLU A N 1
ATOM 418 C CA . GLU A 1 57 ? 19.797 33.781 -11.688 1 98.12 57 GLU A CA 1
ATOM 419 C C . GLU A 1 57 ? 19.125 34.625 -10.609 1 98.12 57 GLU A C 1
ATOM 421 O O . GLU A 1 57 ? 18.844 35.812 -10.836 1 98.12 57 GLU A O 1
ATOM 426 N N . SER A 1 58 ? 18.828 34.062 -9.484 1 98.31 58 SER A N 1
ATOM 427 C CA . SER A 1 58 ? 18.156 34.781 -8.406 1 98.31 58 SER A CA 1
ATOM 428 C C . SER A 1 58 ? 19 35.938 -7.906 1 98.31 58 SER A C 1
ATOM 430 O O . SER A 1 58 ? 18.469 37 -7.562 1 98.31 58 SER A O 1
ATOM 432 N N . LEU A 1 59 ? 20.297 35.75 -7.848 1 97.88 59 LEU A N 1
ATOM 433 C CA . LEU A 1 59 ? 21.219 36.781 -7.418 1 97.88 59 LEU A CA 1
ATOM 434 C C . LEU A 1 59 ? 21.312 37.906 -8.461 1 97.88 59 LEU A C 1
ATOM 436 O O . LEU A 1 59 ? 21.328 39.094 -8.117 1 97.88 59 LEU A O 1
ATOM 440 N N . ASN A 1 60 ? 21.344 37.469 -9.695 1 97.56 60 ASN A N 1
ATOM 441 C CA . ASN A 1 60 ? 21.438 38.438 -10.789 1 97.56 60 ASN A CA 1
ATOM 442 C C . ASN A 1 60 ? 20.203 39.344 -10.859 1 97.56 60 ASN A C 1
ATOM 444 O O . ASN A 1 60 ? 20.297 40.531 -11.203 1 97.56 60 ASN A O 1
ATOM 448 N N . THR A 1 61 ? 19.062 38.781 -10.594 1 97.75 61 THR A N 1
ATOM 449 C CA . THR A 1 61 ? 17.812 39.531 -10.703 1 97.75 61 THR A CA 1
ATOM 450 C C . THR A 1 61 ? 17.422 40.125 -9.359 1 97.75 61 THR A C 1
ATOM 452 O O . THR A 1 61 ? 16.406 40.844 -9.258 1 97.75 61 THR A O 1
ATOM 455 N N . ASP A 1 62 ? 18.141 39.844 -8.336 1 97.56 62 ASP A N 1
ATOM 456 C CA . ASP A 1 62 ? 17.891 40.312 -6.98 1 97.56 62 ASP A CA 1
ATOM 457 C C . ASP A 1 62 ? 16.531 39.844 -6.473 1 97.56 62 ASP A C 1
ATOM 459 O O . ASP A 1 62 ? 15.82 40.594 -5.809 1 97.56 62 ASP A O 1
ATOM 463 N N . SER A 1 63 ? 16.156 38.688 -6.961 1 98.25 63 SER A N 1
ATOM 464 C CA . SER A 1 63 ? 14.859 38.156 -6.539 1 98.25 63 SER A CA 1
ATOM 465 C C . SER A 1 63 ? 14.953 37.5 -5.176 1 98.25 63 SER A C 1
ATOM 467 O O . SER A 1 63 ? 13.953 37.344 -4.473 1 98.25 63 SER A O 1
ATOM 469 N N . VAL A 1 64 ? 16.141 37 -4.805 1 98.75 64 VAL A N 1
ATOM 470 C CA . VAL A 1 64 ? 16.359 36.406 -3.498 1 98.75 64 VAL A CA 1
ATOM 471 C C . VAL A 1 64 ? 17.578 37.062 -2.824 1 98.75 64 VAL A C 1
ATOM 473 O O . VAL A 1 64 ? 18.641 37.156 -3.434 1 98.75 64 VAL A O 1
ATOM 476 N N . LYS A 1 65 ? 17.375 37.438 -1.645 1 98.38 65 LYS A N 1
ATOM 477 C CA . LYS A 1 65 ? 18.453 37.938 -0.805 1 98.38 65 LYS A CA 1
ATOM 478 C C . LYS A 1 65 ? 18.75 37 0.351 1 98.38 65 LYS A C 1
ATOM 480 O O . LYS A 1 65 ? 17.828 36.562 1.046 1 98.38 65 LYS A O 1
ATOM 485 N N . PHE A 1 66 ? 20.016 36.656 0.518 1 98.69 66 PHE A N 1
ATOM 486 C CA . PHE A 1 66 ? 20.422 35.812 1.631 1 98.69 66 PHE A CA 1
ATOM 487 C C . PHE A 1 66 ? 21.031 36.656 2.746 1 98.69 66 PHE A C 1
ATOM 489 O O . PHE A 1 66 ? 21.922 37.469 2.498 1 98.69 66 PHE A O 1
ATOM 496 N N . THR A 1 67 ? 20.562 36.438 3.959 1 98.56 67 THR A N 1
ATOM 497 C CA . THR A 1 67 ? 21.016 37.281 5.066 1 98.56 67 THR A CA 1
ATOM 498 C C . THR A 1 67 ? 20.906 36.531 6.391 1 98.56 67 THR A C 1
ATOM 500 O O . THR A 1 67 ? 20.297 35.469 6.449 1 98.56 67 THR A O 1
ATOM 503 N N . ASP A 1 68 ? 21.578 36.969 7.418 1 98.19 68 ASP A N 1
ATOM 504 C CA . ASP A 1 68 ? 21.391 36.469 8.773 1 98.19 68 ASP A CA 1
ATOM 505 C C . ASP A 1 68 ? 20.547 37.438 9.609 1 98.19 68 ASP A C 1
ATOM 507 O O . ASP A 1 68 ? 20.328 37.188 10.805 1 98.19 68 ASP A O 1
ATOM 511 N N . ASN A 1 69 ? 20.062 38.469 8.977 1 98 69 ASN A N 1
ATOM 512 C CA . ASN A 1 69 ? 19.266 39.469 9.656 1 98 69 ASN A CA 1
ATOM 513 C C . ASN A 1 69 ? 17.781 39.094 9.711 1 98 69 ASN A C 1
ATOM 515 O O . ASN A 1 69 ? 17.016 39.438 8.812 1 98 69 ASN A O 1
ATOM 519 N N . LEU A 1 70 ? 17.453 38.531 10.797 1 98 70 LEU A N 1
ATOM 520 C CA . LEU A 1 70 ? 16.094 38.031 10.969 1 98 70 LEU A CA 1
ATOM 521 C C . LEU A 1 70 ? 15.086 39.188 11.008 1 98 70 LEU A C 1
ATOM 523 O O . LEU A 1 70 ? 14.016 39.094 10.414 1 98 70 LEU A O 1
ATOM 527 N N . GLU A 1 71 ? 15.406 40.219 11.695 1 98 71 GLU A N 1
ATOM 528 C CA . GLU A 1 71 ? 14.531 41.375 11.812 1 98 71 GLU A CA 1
ATOM 529 C C . GLU A 1 71 ? 14.18 41.938 10.438 1 98 71 GLU A C 1
ATOM 531 O O . GLU A 1 71 ? 13.008 42.219 10.148 1 98 71 GLU A O 1
ATOM 536 N N . MET A 1 72 ? 15.18 42.094 9.648 1 97.69 72 MET A N 1
ATOM 537 C CA . MET A 1 72 ? 14.969 42.594 8.289 1 97.69 72 MET A CA 1
ATOM 538 C C . MET A 1 72 ? 14.031 41.688 7.516 1 97.69 72 MET A C 1
ATOM 540 O O . MET A 1 72 ? 13.109 42.156 6.844 1 97.69 72 MET A O 1
ATOM 544 N N . GLY A 1 73 ? 14.273 40.406 7.617 1 97.94 73 GLY A N 1
ATOM 545 C CA . GLY A 1 73 ? 13.438 39.438 6.918 1 97.94 73 GLY A CA 1
ATOM 546 C C . GLY A 1 73 ? 11.977 39.5 7.316 1 97.94 73 GLY A C 1
ATOM 547 O O . GLY A 1 73 ? 11.094 39.5 6.457 1 97.94 73 GLY A O 1
ATOM 548 N N . ILE A 1 74 ? 11.734 39.625 8.594 1 98.56 74 ILE A N 1
ATOM 549 C CA . ILE A 1 74 ? 10.375 39.594 9.117 1 98.56 74 ILE A CA 1
ATOM 550 C C . ILE A 1 74 ? 9.664 40.906 8.805 1 98.56 74 ILE A C 1
ATOM 552 O O . ILE A 1 74 ? 8.555 40.906 8.273 1 98.56 74 ILE A O 1
ATOM 556 N N . LYS A 1 75 ? 10.289 42 9.016 1 98.19 75 LYS A N 1
ATOM 557 C CA . LYS A 1 75 ? 9.656 43.312 8.875 1 98.19 75 LYS A CA 1
ATOM 558 C C . LYS A 1 75 ? 9.359 43.625 7.406 1 98.19 75 LYS A C 1
ATOM 560 O O . LYS A 1 75 ? 8.367 44.281 7.094 1 98.19 75 LYS A O 1
ATOM 565 N N . SER A 1 76 ? 10.086 43.062 6.562 1 98 76 SER A N 1
ATOM 566 C CA . SER A 1 76 ? 9.969 43.406 5.148 1 98 76 SER A CA 1
ATOM 567 C C . SER A 1 76 ? 9.023 42.438 4.426 1 98 76 SER A C 1
ATOM 569 O O . SER A 1 76 ? 8.805 42.594 3.221 1 98 76 SER A O 1
ATOM 571 N N . SER A 1 77 ? 8.469 41.5 5.113 1 98.5 77 SER A N 1
ATOM 572 C CA . SER A 1 77 ? 7.75 40.438 4.41 1 98.5 77 SER A CA 1
ATOM 573 C C . SER A 1 77 ? 6.305 40.344 4.883 1 98.5 77 SER A C 1
ATOM 575 O O . SER A 1 77 ? 5.98 40.781 5.996 1 98.5 77 SER A O 1
ATOM 577 N N . ASP A 1 78 ? 5.469 39.781 4.012 1 98.44 78 ASP A N 1
ATOM 578 C CA . ASP A 1 78 ? 4.062 39.531 4.309 1 98.44 78 ASP A CA 1
ATOM 579 C C . ASP A 1 78 ? 3.824 38.062 4.664 1 98.44 78 ASP A C 1
ATOM 581 O O . ASP A 1 78 ? 2.869 37.75 5.375 1 98.44 78 ASP A O 1
ATOM 585 N N . ILE A 1 79 ? 4.629 37.25 4.145 1 98.88 79 ILE A N 1
ATOM 586 C CA . ILE A 1 79 ? 4.551 35.812 4.387 1 98.88 79 ILE A CA 1
ATOM 587 C C . ILE A 1 79 ? 5.887 35.312 4.938 1 98.88 79 ILE A C 1
ATOM 589 O O . ILE A 1 79 ? 6.949 35.625 4.398 1 98.88 79 ILE A O 1
ATOM 593 N N . ILE A 1 80 ? 5.836 34.594 6.004 1 98.94 80 ILE A N 1
ATOM 594 C CA . ILE A 1 80 ? 7.023 34.031 6.648 1 98.94 80 ILE A CA 1
ATOM 595 C C . ILE A 1 80 ? 6.984 32.5 6.598 1 98.94 80 ILE A C 1
ATOM 597 O O . ILE A 1 80 ? 6.148 31.875 7.258 1 98.94 80 ILE A O 1
ATOM 601 N N . PHE A 1 81 ? 7.898 31.875 5.852 1 98.94 81 PHE A N 1
ATOM 602 C CA . PHE A 1 81 ? 8.023 30.422 5.789 1 98.94 81 PHE A CA 1
ATOM 603 C C . PHE A 1 81 ? 9.047 29.922 6.809 1 98.94 81 PHE A C 1
ATOM 605 O O . PHE A 1 81 ? 10.195 30.375 6.816 1 98.94 81 PHE A O 1
ATOM 612 N N . ILE A 1 82 ? 8.609 29.047 7.633 1 98.88 82 ILE A N 1
ATOM 613 C CA . ILE A 1 82 ? 9.5 28.359 8.547 1 98.88 82 ILE A CA 1
ATOM 614 C C . ILE A 1 82 ? 9.938 27.031 7.934 1 98.88 82 ILE A C 1
ATOM 616 O O . ILE A 1 82 ? 9.141 26.094 7.816 1 98.88 82 ILE A O 1
ATOM 620 N N . ALA A 1 83 ? 11.148 26.922 7.543 1 98.44 83 ALA A N 1
ATOM 621 C CA . ALA A 1 83 ? 11.703 25.75 6.895 1 98.44 83 ALA A CA 1
ATOM 622 C C . ALA A 1 83 ? 12.977 25.281 7.598 1 98.44 83 ALA A C 1
ATOM 624 O O . ALA A 1 83 ? 14.023 25.141 6.969 1 98.44 83 ALA A O 1
ATOM 625 N N . VAL A 1 84 ? 12.828 25.016 8.875 1 97.94 84 VAL A N 1
ATOM 626 C CA . VAL A 1 84 ? 13.961 24.562 9.688 1 97.94 84 VAL A CA 1
ATOM 627 C C . VAL A 1 84 ? 13.828 23.078 9.984 1 97.94 84 VAL A C 1
ATOM 629 O O . VAL A 1 84 ? 12.781 22.484 9.742 1 97.94 84 VAL A O 1
ATOM 632 N N . GLY A 1 85 ? 14.883 22.484 10.422 1 95.25 85 GLY A N 1
ATOM 633 C CA . GLY A 1 85 ? 14.93 21.047 10.633 1 95.25 85 GLY A CA 1
ATOM 634 C C . GLY A 1 85 ? 14.078 20.578 11.805 1 95.25 85 GLY A C 1
ATOM 635 O O . GLY A 1 85 ? 13.953 21.297 12.805 1 95.25 85 GLY A O 1
ATOM 636 N N . THR A 1 86 ? 13.469 19.453 11.695 1 96.19 86 THR A N 1
ATOM 637 C CA . THR A 1 86 ? 12.719 18.766 12.742 1 96.19 86 THR A CA 1
ATOM 638 C C . THR A 1 86 ? 13.18 17.312 12.875 1 96.19 86 THR A C 1
ATOM 640 O O . THR A 1 86 ? 12.453 16.391 12.516 1 96.19 86 THR A O 1
ATOM 643 N N . PRO A 1 87 ? 14.336 17.094 13.422 1 93.44 87 PRO A N 1
ATOM 644 C CA . PRO A 1 87 ? 14.898 15.75 13.5 1 93.44 87 PRO A CA 1
ATOM 645 C C . PRO A 1 87 ? 14.109 14.828 14.422 1 93.44 87 PRO A C 1
ATOM 647 O O . PRO A 1 87 ? 13.18 15.281 15.102 1 93.44 87 PRO A O 1
ATOM 650 N N . THR A 1 88 ? 14.391 13.578 14.312 1 90.81 88 THR A N 1
ATOM 651 C CA . THR A 1 88 ? 13.75 12.562 15.141 1 90.81 88 THR A CA 1
ATOM 652 C C . THR A 1 88 ? 14.531 12.336 16.422 1 90.81 88 THR A C 1
ATOM 654 O O . THR A 1 88 ? 15.766 12.273 16.406 1 90.81 88 THR A O 1
ATOM 657 N N . LYS A 1 89 ? 13.789 12.242 17.469 1 92.31 89 LYS A N 1
ATOM 658 C CA . LYS A 1 89 ? 14.398 11.875 18.75 1 92.31 89 LYS A CA 1
ATOM 659 C C . LYS A 1 89 ? 14.57 10.359 18.859 1 92.31 89 LYS A C 1
ATOM 661 O O . LYS A 1 89 ? 14.039 9.609 18.031 1 92.31 89 LYS A O 1
ATOM 666 N N . ASP A 1 90 ? 15.266 9.898 19.891 1 91.81 90 ASP A N 1
ATOM 667 C CA . ASP A 1 90 ? 15.539 8.477 20.078 1 91.81 90 ASP A CA 1
ATOM 668 C C . ASP A 1 90 ? 14.242 7.695 20.297 1 91.81 90 ASP A C 1
ATOM 670 O O . ASP A 1 90 ? 14.141 6.531 19.891 1 91.81 90 ASP A O 1
ATOM 674 N N . ASN A 1 91 ? 13.367 8.328 20.859 1 94.12 91 ASN A N 1
ATOM 675 C CA . ASN A 1 91 ? 12.102 7.656 21.141 1 94.12 91 ASN A CA 1
ATOM 676 C C . ASN A 1 91 ? 11.133 7.777 19.969 1 94.12 91 ASN A C 1
ATOM 678 O O . ASN A 1 91 ? 9.938 7.512 20.109 1 94.12 91 ASN A O 1
ATOM 682 N N . TRP A 1 92 ? 11.531 8.359 18.828 1 94.69 92 TRP A N 1
ATOM 683 C CA . TRP A 1 92 ? 10.828 8.461 17.547 1 94.69 92 TRP A CA 1
ATOM 684 C C . TRP A 1 92 ? 9.953 9.703 17.516 1 94.69 92 TRP A C 1
ATOM 686 O O . TRP A 1 92 ? 9.344 10.008 16.484 1 94.69 92 TRP A O 1
ATOM 696 N N . ASP A 1 93 ? 10.023 10.523 18.562 1 95.12 93 ASP A N 1
ATOM 697 C CA . ASP A 1 93 ? 9.305 11.797 18.547 1 95.12 93 ASP A CA 1
ATOM 698 C C . ASP A 1 93 ? 9.969 12.773 17.578 1 95.12 93 ASP A C 1
ATOM 700 O O . ASP A 1 93 ? 11.172 12.695 17.328 1 95.12 93 ASP A O 1
ATOM 704 N N . VAL A 1 94 ? 9.148 13.68 17.109 1 96 94 VAL A N 1
ATOM 705 C CA . VAL A 1 94 ? 9.664 14.758 16.281 1 96 94 VAL A CA 1
ATOM 706 C C . VAL A 1 94 ? 10.195 15.883 17.172 1 96 94 VAL A C 1
ATOM 708 O O . VAL A 1 94 ? 9.5 16.344 18.078 1 96 94 VAL A O 1
ATOM 711 N N . ASP A 1 95 ? 11.359 16.266 16.969 1 96.56 95 ASP A N 1
ATOM 712 C CA . ASP A 1 95 ? 11.93 17.422 17.656 1 96.56 95 ASP A CA 1
ATOM 713 C C . ASP A 1 95 ? 11.586 18.719 16.938 1 96.56 95 ASP A C 1
ATOM 715 O O . ASP A 1 95 ? 12.125 19 15.867 1 96.56 95 ASP A O 1
ATOM 719 N N . ILE A 1 96 ? 10.727 19.516 17.625 1 97.19 96 ILE A N 1
ATOM 720 C CA . ILE A 1 96 ? 10.328 20.766 16.969 1 97.19 96 ILE A CA 1
ATOM 721 C C . ILE A 1 96 ? 11.047 21.938 17.625 1 97.19 96 ILE A C 1
ATOM 723 O O . ILE A 1 96 ? 10.586 23.078 17.531 1 97.19 96 ILE A O 1
ATOM 727 N N . GLY A 1 97 ? 12.164 21.672 18.281 1 97.62 97 GLY A N 1
ATOM 728 C CA . GLY A 1 97 ? 12.906 22.719 18.984 1 97.62 97 GLY A CA 1
ATOM 729 C C . GLY A 1 97 ? 13.297 23.875 18.094 1 97.62 97 GLY A C 1
ATOM 730 O O . GLY A 1 97 ? 13.18 25.031 18.5 1 97.62 97 GLY A O 1
ATOM 731 N N . GLN A 1 98 ? 13.789 23.594 16.938 1 97.69 98 GLN A N 1
ATOM 732 C CA . GLN A 1 98 ? 14.203 24.656 16.031 1 97.69 98 GLN A CA 1
ATOM 733 C C . GLN A 1 98 ? 13.016 25.531 15.609 1 97.69 98 GLN A C 1
ATOM 735 O O . GLN A 1 98 ? 13.156 26.734 15.445 1 97.69 98 GLN A O 1
ATOM 740 N N . VAL A 1 99 ? 11.867 24.906 15.445 1 98.38 99 VAL A N 1
ATOM 741 C CA . VAL A 1 99 ? 10.648 25.641 15.125 1 98.38 99 VAL A CA 1
ATOM 742 C C . VAL A 1 99 ? 10.281 26.578 16.281 1 98.38 99 VAL A C 1
ATOM 744 O O . VAL A 1 99 ? 9.953 27.75 16.062 1 98.38 99 VAL A O 1
ATOM 747 N N . GLU A 1 100 ? 10.383 26.078 17.453 1 97.94 100 GLU A N 1
ATOM 748 C CA . GLU A 1 100 ? 10.078 26.875 18.641 1 97.94 100 GLU A CA 1
ATOM 749 C C . GLU A 1 100 ? 11.008 28.062 18.766 1 97.94 100 GLU A C 1
ATOM 751 O O . GLU A 1 100 ? 10.562 29.172 19.078 1 97.94 100 GLU A O 1
ATOM 756 N N . VAL A 1 101 ? 12.227 27.828 18.516 1 98.19 101 VAL A N 1
ATOM 757 C CA . VAL A 1 101 ? 13.211 28.891 18.578 1 98.19 101 VAL A CA 1
ATOM 758 C C . VAL A 1 101 ? 12.859 29.984 17.562 1 98.19 101 VAL A C 1
ATOM 760 O O . VAL A 1 101 ? 12.906 31.172 17.891 1 98.19 101 VAL A O 1
ATOM 763 N N . VAL A 1 102 ? 12.516 29.578 16.391 1 98.5 102 VAL A N 1
ATOM 764 C CA . VAL A 1 102 ? 12.172 30.516 15.344 1 98.5 102 VAL A CA 1
ATOM 765 C C . VAL A 1 102 ? 10.961 31.344 15.773 1 98.5 102 VAL A C 1
ATOM 767 O O . VAL A 1 102 ? 10.945 32.562 15.617 1 98.5 102 VAL A O 1
ATOM 770 N N . ILE A 1 103 ? 9.953 30.703 16.359 1 98.56 103 ILE A N 1
ATOM 771 C CA . ILE A 1 103 ? 8.734 31.375 16.766 1 98.56 103 ILE A CA 1
ATOM 772 C C . ILE A 1 103 ? 9.062 32.438 17.812 1 98.56 103 ILE A C 1
ATOM 774 O O . ILE A 1 103 ? 8.57 33.562 17.75 1 98.56 103 ILE A O 1
ATOM 778 N N . ASN A 1 104 ? 9.914 32.125 18.719 1 98.38 104 ASN A N 1
ATOM 779 C CA . ASN A 1 104 ? 10.312 33.062 19.75 1 98.38 104 ASN A CA 1
ATOM 780 C C . ASN A 1 104 ? 11.094 34.25 19.188 1 98.38 104 ASN A C 1
ATOM 782 O O . ASN A 1 104 ? 10.922 35.375 19.625 1 98.38 104 ASN A O 1
ATOM 786 N N . LEU A 1 105 ? 11.898 33.906 18.219 1 98.12 105 LEU A N 1
ATOM 787 C CA . LEU A 1 105 ? 12.781 34.938 17.656 1 98.12 105 LEU A CA 1
ATOM 788 C C . LEU A 1 105 ? 12.008 35.906 16.781 1 98.12 105 LEU A C 1
ATOM 790 O O . LEU A 1 105 ? 12.344 37.094 16.719 1 98.12 105 LEU A O 1
ATOM 794 N N . ILE A 1 106 ? 10.977 35.469 16.141 1 98.25 106 ILE A N 1
ATOM 795 C CA . ILE A 1 106 ? 10.328 36.312 15.156 1 98.25 106 ILE A CA 1
ATOM 796 C C . ILE A 1 106 ? 9.234 37.156 15.844 1 98.25 106 ILE A C 1
ATOM 798 O O . ILE A 1 106 ? 8.812 38.188 15.32 1 98.25 106 ILE A O 1
ATOM 802 N N . SER A 1 107 ? 8.742 36.75 16.953 1 98.56 107 SER A N 1
ATOM 803 C CA . SER A 1 107 ? 7.574 37.312 17.625 1 98.56 107 SER A CA 1
ATOM 804 C C . SER A 1 107 ? 7.707 38.812 17.812 1 98.56 107 SER A C 1
ATOM 806 O O . SER A 1 107 ? 6.793 39.562 17.469 1 98.56 107 SER A O 1
ATOM 808 N N . PRO A 1 108 ? 8.883 39.312 18.266 1 98 108 PRO A N 1
ATOM 809 C CA . PRO A 1 108 ? 9.008 40.75 18.516 1 98 108 PRO A CA 1
ATOM 810 C C . PRO A 1 108 ? 8.977 41.594 17.234 1 98 108 PRO A C 1
ATOM 812 O O . PRO A 1 108 ? 8.766 42.812 17.281 1 98 108 PRO A O 1
ATOM 815 N N . TYR A 1 109 ? 9.164 40.938 16.125 1 98.38 109 TYR A N 1
ATOM 816 C CA . TYR A 1 109 ? 9.328 41.688 14.883 1 98.38 109 TYR A CA 1
ATOM 817 C C . TYR A 1 109 ? 8.047 41.688 14.07 1 98.38 109 TYR A C 1
ATOM 819 O O . TYR A 1 109 ? 7.953 42.344 13.039 1 98.38 109 TYR A O 1
ATOM 827 N N . ILE A 1 110 ? 7.027 40.906 14.492 1 98.31 110 ILE A N 1
ATOM 828 C CA . ILE A 1 110 ? 5.734 40.906 13.82 1 98.31 110 ILE A CA 1
ATOM 829 C C . ILE A 1 110 ? 4.938 42.156 14.211 1 98.31 110 ILE A C 1
ATOM 831 O O . ILE A 1 110 ? 4.266 42.156 15.25 1 98.31 110 ILE A O 1
ATOM 835 N N . ASN A 1 111 ? 4.957 43.156 13.359 1 93.81 111 ASN A N 1
ATOM 836 C CA . ASN A 1 111 ? 4.414 44.438 13.719 1 93.81 111 ASN A CA 1
ATOM 837 C C . ASN A 1 111 ? 3.191 44.812 12.875 1 93.81 111 ASN A C 1
ATOM 839 O O . ASN A 1 111 ? 2.598 45.875 13.055 1 93.81 111 ASN A O 1
ATOM 843 N N . LYS A 1 112 ? 2.857 44.031 11.953 1 97.69 112 LYS A N 1
ATOM 844 C CA . LYS A 1 112 ? 1.655 44.094 11.125 1 97.69 112 LYS A CA 1
ATOM 845 C C . LYS A 1 112 ? 1.198 42.688 10.742 1 97.69 112 LYS A C 1
ATOM 847 O O . LYS A 1 112 ? 1.81 41.688 11.148 1 97.69 112 LYS A O 1
ATOM 852 N N . TYR A 1 113 ? 0.125 42.594 9.969 1 98.5 113 TYR A N 1
ATOM 853 C CA . TYR A 1 113 ? -0.429 41.312 9.625 1 98.5 113 TYR A CA 1
ATOM 854 C C . TYR A 1 113 ? 0.546 40.5 8.758 1 98.5 113 TYR A C 1
ATOM 856 O O . TYR A 1 113 ? 1.063 41.031 7.766 1 98.5 113 TYR A O 1
ATOM 864 N N . LYS A 1 114 ? 0.819 39.344 9.156 1 98.69 114 LYS A N 1
ATOM 865 C CA . LYS A 1 114 ? 1.675 38.406 8.43 1 98.69 114 LYS A CA 1
ATOM 866 C C . LYS A 1 114 ? 1.079 37 8.43 1 98.69 114 LYS A C 1
ATOM 868 O O . LYS A 1 114 ? 0.391 36.625 9.383 1 98.69 114 LYS A O 1
ATOM 873 N N . VAL A 1 115 ? 1.3 36.25 7.387 1 98.88 115 VAL A N 1
ATOM 874 C CA . VAL A 1 115 ? 0.999 34.812 7.348 1 98.88 115 VAL A CA 1
ATOM 875 C C . VAL A 1 115 ? 2.248 34.031 7.707 1 98.88 115 VAL A C 1
ATOM 877 O O . VAL A 1 115 ? 3.258 34.094 7.004 1 98.88 115 VAL A O 1
ATOM 880 N N . VAL A 1 116 ? 2.184 33.344 8.852 1 98.94 116 VAL A N 1
ATOM 881 C CA . VAL A 1 116 ? 3.275 32.5 9.281 1 98.94 116 VAL A CA 1
ATOM 882 C C . VAL A 1 116 ? 3.033 31.062 8.781 1 98.94 116 VAL A C 1
ATOM 884 O O . VAL A 1 116 ? 2.043 30.422 9.148 1 98.94 116 VAL A O 1
ATOM 887 N N . VAL A 1 117 ? 3.967 30.547 7.965 1 98.94 117 VAL A N 1
ATOM 888 C CA . VAL A 1 117 ? 3.76 29.281 7.266 1 98.94 117 VAL A CA 1
ATOM 889 C C . VAL A 1 117 ? 4.762 28.234 7.762 1 98.94 117 VAL A C 1
ATOM 891 O O . VAL A 1 117 ? 5.977 28.469 7.707 1 98.94 117 VAL A O 1
ATOM 894 N N . THR A 1 118 ? 4.273 27.141 8.258 1 98.81 118 THR A N 1
ATOM 895 C CA . THR A 1 118 ? 5.145 26.031 8.625 1 98.81 118 THR A CA 1
ATOM 896 C C . THR A 1 118 ? 5.367 25.109 7.43 1 98.81 118 THR A C 1
ATOM 898 O O . THR A 1 118 ? 4.461 24.375 7.023 1 98.81 118 THR A O 1
ATOM 901 N N . LYS A 1 119 ? 6.531 25.188 6.902 1 98.44 119 LYS A N 1
ATOM 902 C CA . LYS A 1 119 ? 6.934 24.344 5.785 1 98.44 119 LYS A CA 1
ATOM 903 C C . LYS A 1 119 ? 7.652 23.094 6.277 1 98.44 119 LYS A C 1
ATOM 905 O O . LYS A 1 119 ? 7.688 22.078 5.578 1 98.44 119 LYS A O 1
ATOM 910 N N . SER A 1 120 ? 8.18 23.188 7.512 1 97.94 120 SER A N 1
ATOM 911 C CA . SER A 1 120 ? 8.836 22.062 8.164 1 97.94 120 SER A CA 1
ATOM 912 C C . SER A 1 120 ? 7.852 20.922 8.43 1 97.94 120 SER A C 1
ATOM 914 O O . SER A 1 120 ? 6.652 21.156 8.594 1 97.94 120 SER A O 1
ATOM 916 N N . THR A 1 121 ? 8.352 19.703 8.352 1 97.19 121 THR A N 1
ATOM 917 C CA . THR A 1 121 ? 7.52 18.562 8.742 1 97.19 121 THR A CA 1
ATOM 918 C C . THR A 1 121 ? 7.352 18.516 10.258 1 97.19 121 THR A C 1
ATOM 920 O O . THR A 1 121 ? 8.32 18.281 10.984 1 97.19 121 THR A O 1
ATOM 923 N N . VAL A 1 122 ? 6.148 18.734 10.734 1 98.06 122 VAL A N 1
ATOM 924 C CA . VAL A 1 122 ? 5.898 18.875 12.164 1 98.06 122 VAL A CA 1
ATOM 925 C C . VAL A 1 122 ? 4.762 17.953 12.586 1 98.06 122 VAL A C 1
ATOM 927 O O . VAL A 1 122 ? 3.957 17.531 11.75 1 98.06 122 VAL A O 1
ATOM 930 N N . PRO A 1 123 ? 4.727 17.547 13.836 1 97.31 123 PRO A N 1
ATOM 931 C CA . PRO A 1 123 ? 3.633 16.703 14.305 1 97.31 123 PRO A CA 1
ATOM 932 C C . PRO A 1 123 ? 2.27 17.375 14.219 1 97.31 123 PRO A C 1
ATOM 934 O O . PRO A 1 123 ? 2.193 18.609 14.195 1 97.31 123 PRO A O 1
ATOM 937 N N . VAL A 1 124 ? 1.251 16.578 14.219 1 97.56 124 VAL A N 1
ATOM 938 C CA . VAL A 1 124 ? -0.118 17.078 14.188 1 97.56 124 VAL A CA 1
ATOM 939 C C . VAL A 1 124 ? -0.371 17.984 15.398 1 97.56 124 VAL A C 1
ATOM 941 O O . VAL A 1 124 ? 0.04 17.656 16.516 1 97.56 124 VAL A O 1
ATOM 944 N N . GLY A 1 125 ? -0.99 19.094 15.148 1 97.5 125 GLY A N 1
ATOM 945 C CA . GLY A 1 125 ? -1.298 20.031 16.219 1 97.5 125 GLY A CA 1
ATOM 946 C C . GLY A 1 125 ? -0.3 21.172 16.312 1 97.5 125 GLY A C 1
ATOM 947 O O . GLY A 1 125 ? -0.499 22.109 17.094 1 97.5 125 GLY A O 1
ATOM 948 N N . THR A 1 126 ? 0.73 21.172 15.539 1 98.25 126 THR A N 1
ATOM 949 C CA . THR A 1 126 ? 1.808 22.156 15.648 1 98.25 126 THR A CA 1
ATOM 950 C C . THR A 1 126 ? 1.326 23.547 15.242 1 98.25 126 THR A C 1
ATOM 952 O O . THR A 1 126 ? 1.76 24.547 15.805 1 98.25 126 THR A O 1
ATOM 955 N N . GLN A 1 127 ? 0.455 23.594 14.273 1 98.38 127 GLN A N 1
ATOM 956 C CA . GLN A 1 127 ? -0.092 24.891 13.891 1 98.38 127 GLN A CA 1
ATOM 957 C C . GLN A 1 127 ? -0.745 25.594 15.078 1 98.38 127 GLN A C 1
ATOM 959 O O . GLN A 1 127 ? -0.529 26.781 15.305 1 98.38 127 GLN A O 1
ATOM 964 N N . LYS A 1 128 ? -1.544 24.875 15.82 1 97.69 128 LYS A N 1
ATOM 965 C CA . LYS A 1 128 ? -2.191 25.422 17.016 1 97.69 128 LYS A CA 1
ATOM 966 C C . LYS A 1 128 ? -1.16 25.812 18.062 1 97.69 128 LYS A C 1
ATOM 968 O O . LYS A 1 128 ? -1.321 26.828 18.75 1 97.69 128 LYS A O 1
ATOM 973 N N . TYR A 1 129 ? -0.201 25 18.188 1 98.25 129 TYR A N 1
ATOM 974 C CA . TYR A 1 129 ? 0.881 25.281 19.125 1 98.25 129 TYR A CA 1
ATOM 975 C C . TYR A 1 129 ? 1.577 26.594 18.781 1 98.25 129 TYR A C 1
ATOM 977 O O . TYR A 1 129 ? 1.814 27.422 19.656 1 98.25 129 TYR A O 1
ATOM 985 N N . ILE A 1 130 ? 1.874 26.766 17.516 1 98.69 130 ILE A N 1
ATOM 986 C CA . ILE A 1 130 ? 2.543 27.984 17.047 1 98.69 130 ILE A CA 1
ATOM 987 C C . ILE A 1 130 ? 1.649 29.188 17.297 1 98.69 130 ILE A C 1
ATOM 989 O O . ILE A 1 130 ? 2.123 30.234 17.75 1 98.69 130 ILE A O 1
ATOM 993 N N . THR A 1 131 ? 0.365 29.062 17.016 1 98.62 131 THR A N 1
ATOM 994 C CA . THR A 1 131 ? -0.595 30.125 17.281 1 98.62 131 THR A CA 1
ATOM 995 C C . THR A 1 131 ? -0.573 30.531 18.75 1 98.62 131 THR A C 1
ATOM 997 O O . THR A 1 131 ? -0.495 31.719 19.078 1 98.62 131 THR A O 1
ATOM 1000 N N . SER A 1 132 ? -0.613 29.547 19.609 1 98.56 132 SER A N 1
ATOM 1001 C CA . SER A 1 132 ? -0.607 29.797 21.047 1 98.56 132 SER A CA 1
ATOM 1002 C C . SER A 1 132 ? 0.691 30.469 21.484 1 98.56 132 SER A C 1
ATOM 1004 O O . SER A 1 132 ? 0.676 31.375 22.328 1 98.56 132 SER A O 1
ATOM 1006 N N . LYS A 1 133 ? 1.768 30.016 20.953 1 98.56 133 LYS A N 1
ATOM 1007 C CA . LYS A 1 133 ? 3.076 30.531 21.328 1 98.56 133 LYS A CA 1
ATOM 1008 C C . LYS A 1 133 ? 3.229 31.984 20.891 1 98.56 133 LYS A C 1
ATOM 1010 O O . LYS A 1 133 ? 3.818 32.812 21.609 1 98.56 133 LYS A O 1
ATOM 1015 N N . LEU A 1 134 ? 2.748 32.312 19.719 1 98.69 134 LEU A N 1
ATOM 1016 C CA . LEU A 1 134 ? 2.779 33.719 19.25 1 98.69 134 LEU A CA 1
ATOM 1017 C C . LEU A 1 134 ? 1.966 34.594 20.172 1 98.69 134 LEU A C 1
ATOM 1019 O O . LEU A 1 134 ? 2.402 35.719 20.516 1 98.69 134 LEU A O 1
ATOM 1023 N N . LEU A 1 135 ? 0.798 34.094 20.578 1 98.56 135 LEU A N 1
ATOM 1024 C CA . LEU A 1 135 ? -0.038 34.844 21.516 1 98.56 135 LEU A CA 1
ATOM 1025 C C . LEU A 1 135 ? 0.655 35 22.859 1 98.56 135 LEU A C 1
ATOM 1027 O O . LEU A 1 135 ? 0.637 36.094 23.453 1 98.56 135 LEU A O 1
ATOM 1031 N N . GLU A 1 136 ? 1.284 33.969 23.297 1 98.44 136 GLU A N 1
ATOM 1032 C CA . GLU A 1 136 ? 2.025 34 24.562 1 98.44 136 GLU A CA 1
ATOM 1033 C C . GLU A 1 136 ? 3.172 35.031 24.484 1 98.44 136 GLU A C 1
ATOM 1035 O O . GLU A 1 136 ? 3.537 35.625 25.5 1 98.44 136 GLU A O 1
ATOM 1040 N N . ASN A 1 137 ? 3.701 35.156 23.297 1 98.38 137 ASN A N 1
ATOM 1041 C CA . ASN A 1 137 ? 4.805 36.062 23.078 1 98.38 137 ASN A CA 1
ATOM 1042 C C . ASN A 1 137 ? 4.297 37.5 22.797 1 98.38 137 ASN A C 1
ATOM 1044 O O . ASN A 1 137 ? 5.043 38.344 22.297 1 98.38 137 ASN A O 1
ATOM 1048 N N . ASN A 1 138 ? 3.02 37.688 23 1 97.56 138 ASN A N 1
ATOM 1049 C CA . ASN A 1 138 ? 2.363 39 22.984 1 97.56 138 ASN A CA 1
ATOM 1050 C C . ASN A 1 138 ? 2.229 39.531 21.562 1 97.56 138 ASN A C 1
ATOM 1052 O O . ASN A 1 138 ? 2.234 40.75 21.344 1 97.56 138 ASN A O 1
ATOM 1056 N N . VAL A 1 139 ? 2.246 38.688 20.578 1 98.56 139 VAL A N 1
ATOM 1057 C CA . VAL A 1 139 ? 1.872 39.125 19.234 1 98.56 139 VAL A CA 1
ATOM 1058 C C . VAL A 1 139 ? 0.356 39.281 19.156 1 98.56 139 VAL A C 1
ATOM 1060 O O . VAL A 1 139 ? -0.392 38.344 19.453 1 98.56 139 VAL A O 1
ATOM 1063 N N . PRO A 1 140 ? -0.135 40.469 18.734 1 98.25 140 PRO A N 1
ATOM 1064 C CA . PRO A 1 140 ? -1.587 40.625 18.625 1 98.25 140 PRO A CA 1
ATOM 1065 C C . PRO A 1 140 ? -2.211 39.656 17.625 1 98.25 140 PRO A C 1
ATOM 1067 O O . PRO A 1 140 ? -1.662 39.438 16.547 1 98.25 140 PRO A O 1
ATOM 1070 N N . LYS A 1 141 ? -3.311 39.094 17.984 1 97.38 141 LYS A N 1
ATOM 1071 C CA . LYS A 1 141 ? -3.973 38.094 17.156 1 97.38 141 LYS A CA 1
ATOM 1072 C C . LYS A 1 141 ? -4.285 38.625 15.773 1 97.38 141 LYS A C 1
ATOM 1074 O O . LYS A 1 141 ? -4.238 37.906 14.781 1 97.38 141 LYS A O 1
ATOM 1079 N N . GLU A 1 142 ? -4.551 39.844 15.633 1 97.44 142 GLU A N 1
ATOM 1080 C CA . GLU A 1 142 ? -4.91 40.469 14.359 1 97.44 142 GLU A CA 1
ATOM 1081 C C . GLU A 1 142 ? -3.693 40.625 13.453 1 97.44 142 GLU A C 1
ATOM 1083 O O . GLU A 1 142 ? -3.832 40.875 12.258 1 97.44 142 GLU A O 1
ATOM 1088 N N . TYR A 1 143 ? -2.473 40.312 14.016 1 98.44 143 TYR A N 1
ATOM 1089 C CA . TYR A 1 143 ? -1.248 40.562 13.258 1 98.44 143 TYR A CA 1
ATOM 1090 C C . TYR A 1 143 ? -0.763 39.281 12.594 1 98.44 143 TYR A C 1
ATOM 1092 O O . TYR A 1 143 ? 0.223 39.281 11.852 1 98.44 143 TYR A O 1
ATOM 1100 N N . PHE A 1 144 ? -1.526 38.219 12.844 1 98.75 144 PHE A N 1
ATOM 1101 C CA . PHE A 1 144 ? -0.962 37.031 12.227 1 98.75 144 PHE A CA 1
ATOM 1102 C C . PHE A 1 144 ? -2.039 35.969 12.016 1 98.75 144 PHE A C 1
ATOM 1104 O O . PHE A 1 144 ? -3.068 35.969 12.695 1 98.75 144 PHE A O 1
ATOM 1111 N N . ASP A 1 145 ? -1.848 35.125 11.016 1 98.81 145 ASP A N 1
ATOM 1112 C CA . ASP A 1 145 ? -2.434 33.781 10.852 1 98.81 145 ASP A CA 1
ATOM 1113 C C . ASP A 1 145 ? -1.355 32.75 10.602 1 98.81 145 ASP A C 1
ATOM 1115 O O . ASP A 1 145 ? -0.274 33.062 10.109 1 98.81 145 ASP A O 1
ATOM 1119 N N . VAL A 1 146 ? -1.616 31.516 11.062 1 98.88 146 VAL A N 1
ATOM 1120 C CA . VAL A 1 146 ? -0.655 30.422 10.891 1 98.88 146 VAL A CA 1
ATOM 1121 C C . VAL A 1 146 ? -1.195 29.422 9.883 1 98.88 146 VAL A C 1
ATOM 1123 O O . VAL A 1 146 ? -2.385 29.094 9.898 1 98.88 146 VAL A O 1
ATOM 1126 N N . VAL A 1 147 ? -0.318 28.969 8.945 1 98.94 147 VAL A N 1
ATOM 1127 C CA . VAL A 1 147 ? -0.691 28.016 7.902 1 98.94 147 VAL A CA 1
ATOM 1128 C C . VAL A 1 147 ? 0.257 26.828 7.934 1 98.94 147 VAL A C 1
ATOM 1130 O O . VAL A 1 147 ? 1.475 26.984 8.031 1 98.94 147 VAL A O 1
ATOM 1133 N N . SER A 1 148 ? -0.314 25.609 7.965 1 98.88 148 SER A N 1
ATOM 1134 C CA . SER A 1 148 ? 0.456 24.406 7.711 1 98.88 148 SER A CA 1
ATOM 1135 C C . SER A 1 148 ? 0.585 24.141 6.215 1 98.88 148 SER A C 1
ATOM 1137 O O . SER A 1 148 ? -0.42 24 5.512 1 98.88 148 SER A O 1
ATOM 1139 N N . ASN A 1 149 ? 1.792 24.062 5.719 1 98.88 149 ASN A N 1
ATOM 1140 C CA . ASN A 1 149 ? 2.078 23.844 4.305 1 98.88 149 ASN A CA 1
ATOM 1141 C C . ASN A 1 149 ? 3.191 22.812 4.113 1 98.88 149 ASN A C 1
ATOM 1143 O O . ASN A 1 149 ? 4.297 23.172 3.697 1 98.88 149 ASN A O 1
ATOM 1147 N N . PRO A 1 150 ? 2.873 21.562 4.371 1 98.56 150 PRO A N 1
ATOM 1148 C CA . PRO A 1 150 ? 3.908 20.531 4.227 1 98.56 150 PRO A CA 1
ATOM 1149 C C . PRO A 1 150 ? 4.48 20.469 2.812 1 98.56 150 PRO A C 1
ATOM 1151 O O . PRO A 1 150 ? 3.799 20.844 1.85 1 98.56 150 PRO A O 1
ATOM 1154 N N . GLU A 1 151 ? 5.719 20.094 2.699 1 96.81 151 GLU A N 1
ATOM 1155 C CA . GLU A 1 151 ? 6.387 19.984 1.407 1 96.81 151 GLU A CA 1
ATOM 1156 C C . GLU A 1 151 ? 6.398 18.531 0.921 1 96.81 151 GLU A C 1
ATOM 1158 O O . GLU A 1 151 ? 6.344 17.609 1.726 1 96.81 151 GLU A O 1
ATOM 1163 N N . PHE A 1 152 ? 6.453 18.312 -0.357 1 97.44 152 PHE A N 1
ATOM 1164 C CA . PHE A 1 152 ? 6.496 16.984 -0.971 1 97.44 152 PHE A CA 1
ATOM 1165 C C . PHE A 1 152 ? 7.613 16.906 -2.002 1 97.44 152 PHE A C 1
ATOM 1167 O O . PHE A 1 152 ? 7.445 16.297 -3.061 1 97.44 152 PHE A O 1
ATOM 1174 N N . LEU A 1 153 ? 8.742 17.562 -1.716 1 95.25 153 LEU A N 1
ATOM 1175 C CA . LEU A 1 153 ? 9.875 17.625 -2.641 1 95.25 153 LEU A CA 1
ATOM 1176 C C . LEU A 1 153 ? 10.688 16.344 -2.578 1 95.25 153 LEU A C 1
ATOM 1178 O O . LEU A 1 153 ? 10.977 15.836 -1.492 1 95.25 153 LEU A O 1
ATOM 1182 N N . ARG A 1 154 ? 11.016 15.727 -3.742 1 92.06 154 ARG A N 1
ATOM 1183 C CA . ARG A 1 154 ? 11.93 14.594 -3.82 1 92.06 154 ARG A CA 1
ATOM 1184 C C . ARG A 1 154 ? 13.352 15.047 -4.102 1 92.06 154 ARG A C 1
ATOM 1186 O O . ARG A 1 154 ? 13.594 15.797 -5.051 1 92.06 154 ARG A O 1
ATOM 1193 N N . GLU A 1 155 ? 14.258 14.578 -3.26 1 90.19 155 GLU A N 1
ATOM 1194 C CA . GLU A 1 155 ? 15.656 14.898 -3.527 1 90.19 155 GLU A CA 1
ATOM 1195 C C . GLU A 1 155 ? 16.062 14.438 -4.922 1 90.19 155 GLU A C 1
ATOM 1197 O O . GLU A 1 155 ? 15.688 13.352 -5.363 1 90.19 155 GLU A O 1
ATOM 1202 N N . GLY A 1 156 ? 16.781 15.258 -5.605 1 89.31 156 GLY A N 1
ATOM 1203 C CA . GLY A 1 156 ? 17.188 14.992 -6.977 1 89.31 156 GLY A CA 1
ATOM 1204 C C . GLY A 1 156 ? 16.219 15.531 -8 1 89.31 156 GLY A C 1
ATOM 1205 O O . GLY A 1 156 ? 16.562 15.703 -9.172 1 89.31 156 GLY A O 1
ATOM 1206 N N . LYS A 1 157 ? 14.992 15.852 -7.527 1 93.62 157 LYS A N 1
ATOM 1207 C CA . LYS A 1 157 ? 13.969 16.391 -8.414 1 93.62 157 LYS A CA 1
ATOM 1208 C C . LYS A 1 157 ? 13.172 17.5 -7.734 1 93.62 157 LYS A C 1
ATOM 1210 O O . LYS A 1 157 ? 12.008 17.734 -8.07 1 93.62 157 LYS A O 1
ATOM 1215 N N . ALA A 1 158 ? 13.711 18.141 -6.801 1 95.19 158 ALA A N 1
ATOM 1216 C CA . ALA A 1 158 ? 12.984 19.047 -5.93 1 95.19 158 ALA A CA 1
ATOM 1217 C C . ALA A 1 158 ? 12.523 20.281 -6.691 1 95.19 158 ALA A C 1
ATOM 1219 O O . ALA A 1 158 ? 11.414 20.781 -6.48 1 95.19 158 ALA A O 1
ATOM 1220 N N . ILE A 1 159 ? 13.414 20.828 -7.555 1 97.06 159 ILE A N 1
ATOM 1221 C CA . ILE A 1 159 ? 13.047 22 -8.328 1 97.06 159 ILE A CA 1
ATOM 1222 C C . ILE A 1 159 ? 11.883 21.672 -9.258 1 97.06 159 ILE A C 1
ATOM 1224 O O . ILE A 1 159 ? 10.898 22.406 -9.328 1 97.06 159 ILE A O 1
ATOM 1228 N N . TYR A 1 160 ? 12.016 20.531 -9.93 1 96.69 160 TYR A N 1
ATOM 1229 C CA . TYR A 1 160 ? 10.922 20.078 -10.781 1 96.69 160 TYR A CA 1
ATOM 1230 C C . TYR A 1 160 ? 9.641 19.906 -9.984 1 96.69 160 TYR A C 1
ATOM 1232 O O . TYR A 1 160 ? 8.57 20.344 -10.414 1 96.69 160 TYR A O 1
ATOM 1240 N N . ASP A 1 161 ? 9.703 19.266 -8.836 1 96.5 161 ASP A N 1
ATOM 1241 C CA . ASP A 1 161 ? 8.539 19 -7.992 1 96.5 161 ASP A CA 1
ATOM 1242 C C . ASP A 1 161 ? 7.883 20.312 -7.547 1 96.5 161 ASP A C 1
ATOM 1244 O O . ASP A 1 161 ? 6.66 20.375 -7.398 1 96.5 161 ASP A O 1
ATOM 1248 N N . PHE A 1 162 ? 8.695 21.312 -7.238 1 98 162 PHE A N 1
ATOM 1249 C CA . PHE A 1 162 ? 8.141 22.594 -6.797 1 98 162 PHE A CA 1
ATOM 1250 C C . PHE A 1 162 ? 7.289 23.219 -7.895 1 98 162 PHE A C 1
ATOM 1252 O O . PHE A 1 162 ? 6.242 23.797 -7.613 1 98 162 PHE A O 1
ATOM 1259 N N . PHE A 1 163 ? 7.719 23.062 -9.117 1 97.69 163 PHE A N 1
ATOM 1260 C CA . PHE A 1 163 ? 7.047 23.703 -10.242 1 97.69 163 PHE A CA 1
ATOM 1261 C C . PHE A 1 163 ? 5.938 22.812 -10.789 1 97.69 163 PHE A C 1
ATOM 1263 O O . PHE A 1 163 ? 4.957 23.312 -11.352 1 97.69 163 PHE A O 1
ATOM 1270 N N . HIS A 1 164 ? 6.121 21.453 -10.656 1 97 164 HIS A N 1
ATOM 1271 C CA . HIS A 1 164 ? 5.219 20.516 -11.328 1 97 164 HIS A CA 1
ATOM 1272 C C . HIS A 1 164 ? 4.758 19.422 -10.391 1 97 164 HIS A C 1
ATOM 1274 O O . HIS A 1 164 ? 4.484 18.297 -10.828 1 97 164 HIS A O 1
ATOM 1280 N N . GLY A 1 165 ? 4.684 19.703 -9.117 1 96.5 165 GLY A N 1
ATOM 1281 C CA . GLY A 1 165 ? 4.324 18.703 -8.133 1 96.5 165 GLY A CA 1
ATOM 1282 C C . GLY A 1 165 ? 2.9 18.203 -8.281 1 96.5 165 GLY A C 1
ATOM 1283 O O . GLY A 1 165 ? 2.125 18.75 -9.062 1 96.5 165 GLY A O 1
ATOM 1284 N N . ASP A 1 166 ? 2.547 17.156 -7.535 1 96.94 166 ASP A N 1
ATOM 1285 C CA . ASP A 1 166 ? 1.246 16.5 -7.633 1 96.94 166 ASP A CA 1
ATOM 1286 C C . ASP A 1 166 ? 0.172 17.312 -6.902 1 96.94 166 ASP A C 1
ATOM 1288 O O . ASP A 1 166 ? -1.007 17.234 -7.254 1 96.94 166 ASP A O 1
ATOM 1292 N N . LYS A 1 167 ? 0.672 17.969 -5.871 1 98.56 167 LYS A N 1
ATOM 1293 C CA . LYS A 1 167 ? -0.283 18.719 -5.055 1 98.56 167 LYS A CA 1
ATOM 1294 C C . LYS A 1 167 ? 0.425 19.75 -4.184 1 98.56 167 LYS A C 1
ATOM 1296 O O . LYS A 1 167 ? 1.627 19.641 -3.934 1 98.56 167 LYS A O 1
ATOM 1301 N N . ILE A 1 168 ? -0.313 20.734 -3.787 1 98.75 168 ILE A N 1
ATOM 1302 C CA . ILE A 1 168 ? 0.029 21.672 -2.717 1 98.75 168 ILE A CA 1
ATOM 1303 C C . ILE A 1 168 ? -1.005 21.562 -1.597 1 98.75 168 ILE A C 1
ATOM 1305 O O . ILE A 1 168 ? -2.211 21.562 -1.854 1 98.75 168 ILE A O 1
ATOM 1309 N N . VAL A 1 169 ? -0.591 21.391 -0.386 1 98.88 169 VAL A N 1
ATOM 1310 C CA . VAL A 1 169 ? -1.489 21.234 0.755 1 98.88 169 VAL A CA 1
ATOM 1311 C C . VAL A 1 169 ? -1.389 22.469 1.651 1 98.88 169 VAL A C 1
ATOM 1313 O O . VAL A 1 169 ? -0.29 22.891 2.027 1 98.88 169 VAL A O 1
ATOM 1316 N N . LEU A 1 170 ? -2.527 23.062 1.935 1 98.94 170 LEU A N 1
ATOM 1317 C CA . LEU A 1 170 ? -2.623 24.234 2.797 1 98.94 170 LEU A CA 1
ATOM 1318 C C . LEU A 1 170 ? -3.639 24.016 3.912 1 98.94 170 LEU A C 1
ATOM 1320 O O . LEU A 1 170 ? -4.812 23.734 3.643 1 98.94 170 LEU A O 1
ATOM 1324 N N . GLY A 1 171 ? -3.15 24.047 5.141 1 98.81 171 GLY A N 1
ATOM 1325 C CA . GLY A 1 171 ? -4.023 23.891 6.297 1 98.81 171 GLY A CA 1
ATOM 1326 C C . GLY A 1 171 ? -4.047 25.109 7.191 1 98.81 171 GLY A C 1
ATOM 1327 O O . GLY A 1 171 ? -3.006 25.531 7.703 1 98.81 171 GLY A O 1
ATOM 1328 N N . SER A 1 172 ? -5.227 25.734 7.406 1 98.62 172 SER A N 1
ATOM 1329 C CA . SER A 1 172 ? -5.395 26.875 8.297 1 98.62 172 SER A CA 1
ATOM 1330 C C . SER A 1 172 ? -6.844 27.016 8.758 1 98.62 172 SER A C 1
ATOM 1332 O O . SER A 1 172 ? -7.75 26.469 8.133 1 98.62 172 SER A O 1
ATOM 1334 N N . GLU A 1 173 ? -6.992 27.672 9.875 1 97.19 173 GLU A N 1
ATOM 1335 C CA . GLU A 1 173 ? -8.328 28.031 10.328 1 97.19 173 GLU A CA 1
ATOM 1336 C C . GLU A 1 173 ? -8.781 29.359 9.719 1 97.19 173 GLU A C 1
ATOM 1338 O O . GLU A 1 173 ? -9.961 29.703 9.766 1 97.19 173 GLU A O 1
ATOM 1343 N N . SER A 1 174 ? -7.852 30.078 9.117 1 98.38 174 SER A N 1
ATOM 1344 C CA . SER A 1 174 ? -8.125 31.406 8.594 1 98.38 174 SER A CA 1
ATOM 1345 C C . SER A 1 174 ? -8.344 31.375 7.086 1 98.38 174 SER A C 1
ATOM 1347 O O . SER A 1 174 ? -7.426 31.047 6.324 1 98.38 174 SER A O 1
ATOM 1349 N N . GLN A 1 175 ? -9.547 31.766 6.688 1 98.25 175 GLN A N 1
ATOM 1350 C CA . GLN A 1 175 ? -9.82 31.859 5.258 1 98.25 175 GLN A CA 1
ATOM 1351 C C . GLN A 1 175 ? -8.961 32.938 4.602 1 98.25 175 GLN A C 1
ATOM 1353 O O . GLN A 1 175 ? -8.547 32.781 3.449 1 98.25 175 GLN A O 1
ATOM 1358 N N . LYS A 1 176 ? -8.727 33.969 5.398 1 98.5 176 LYS A N 1
ATOM 1359 C CA . LYS A 1 176 ? -7.875 35.031 4.918 1 98.5 176 LYS A CA 1
ATOM 1360 C C . LYS A 1 176 ? -6.473 34.531 4.586 1 98.5 176 LYS A C 1
ATOM 1362 O O . LYS A 1 176 ? -5.945 34.844 3.51 1 98.5 176 LYS A O 1
ATOM 1367 N N . ALA A 1 177 ? -5.91 33.812 5.465 1 98.75 177 ALA A N 1
ATOM 1368 C CA . ALA A 1 177 ? -4.566 33.25 5.262 1 98.75 177 ALA A CA 1
ATOM 1369 C C . ALA A 1 177 ? -4.539 32.281 4.086 1 98.75 177 ALA A C 1
ATOM 1371 O O . ALA A 1 177 ? -3.588 32.281 3.301 1 98.75 177 ALA A O 1
ATOM 1372 N N . LEU A 1 178 ? -5.551 31.438 3.947 1 98.75 178 LEU A N 1
ATOM 1373 C CA . LEU A 1 178 ? -5.625 30.469 2.854 1 98.75 178 LEU A CA 1
ATOM 1374 C C . LEU A 1 178 ? -5.676 31.188 1.507 1 98.75 178 LEU A C 1
ATOM 1376 O O . LEU A 1 178 ? -5.07 30.734 0.535 1 98.75 178 LEU A O 1
ATOM 1380 N N . GLU A 1 179 ? -6.383 32.25 1.446 1 98.56 179 GLU A N 1
ATOM 1381 C CA . GLU A 1 179 ? -6.484 33 0.204 1 98.56 179 GLU A CA 1
ATOM 1382 C C . GLU A 1 179 ? -5.141 33.625 -0.177 1 98.56 179 GLU A C 1
ATOM 1384 O O . GLU A 1 179 ? -4.781 33.656 -1.355 1 98.56 179 GLU A O 1
ATOM 1389 N N . VAL A 1 180 ? -4.473 34.156 0.853 1 98.75 180 VAL A N 1
ATOM 1390 C CA . VAL A 1 180 ? -3.141 34.719 0.611 1 98.75 180 VAL A CA 1
ATOM 1391 C C . VAL A 1 180 ? -2.236 33.625 0.027 1 98.75 180 VAL A C 1
ATOM 1393 O O . VAL A 1 180 ? -1.542 33.844 -0.965 1 98.75 180 VAL A O 1
ATOM 1396 N N . MET A 1 181 ? -2.293 32.469 0.578 1 98.88 181 MET A N 1
ATOM 1397 C CA . MET A 1 181 ? -1.448 31.375 0.132 1 98.88 181 MET A CA 1
ATOM 1398 C C . MET A 1 181 ? -1.866 30.891 -1.254 1 98.88 181 MET A C 1
ATOM 1400 O O . MET A 1 181 ? -1.021 30.516 -2.064 1 98.88 181 MET A O 1
ATOM 1404 N N . ARG A 1 182 ? -3.154 30.812 -1.513 1 98.5 182 ARG A N 1
ATOM 1405 C CA . ARG A 1 182 ? -3.65 30.438 -2.83 1 98.5 182 ARG A CA 1
ATOM 1406 C C . ARG A 1 182 ? -3.1 31.359 -3.914 1 98.5 182 ARG A C 1
ATOM 1408 O O . ARG A 1 182 ? -2.676 30.891 -4.973 1 98.5 182 ARG A O 1
ATOM 1415 N N . LYS A 1 183 ? -3.109 32.625 -3.602 1 98.44 183 LYS A N 1
ATOM 1416 C CA . LYS A 1 183 ? -2.582 33.625 -4.551 1 98.44 183 LYS A CA 1
ATOM 1417 C C . LYS A 1 183 ? -1.09 33.406 -4.785 1 98.44 183 LYS A C 1
ATOM 1419 O O . LYS A 1 183 ? -0.612 33.5 -5.918 1 98.44 183 LYS A O 1
ATOM 1424 N N . LEU A 1 184 ? -0.426 33.125 -3.727 1 98.75 184 LEU A N 1
ATOM 1425 C CA . LEU A 1 184 ? 1.011 32.906 -3.822 1 98.75 184 LEU A CA 1
ATOM 1426 C C . LEU A 1 184 ? 1.309 31.734 -4.758 1 98.75 184 LEU A C 1
ATOM 1428 O O . LEU A 1 184 ? 2.25 31.797 -5.551 1 98.75 184 LEU A O 1
ATOM 1432 N N . TYR A 1 185 ? 0.494 30.609 -4.723 1 98.62 185 TYR A N 1
ATOM 1433 C CA . TYR A 1 185 ? 0.807 29.359 -5.414 1 98.62 185 TYR A CA 1
ATOM 1434 C C . TYR A 1 185 ? 0.114 29.297 -6.773 1 98.62 185 TYR A C 1
ATOM 1436 O O . TYR A 1 185 ? 0.404 28.422 -7.586 1 98.62 185 TYR A O 1
ATOM 1444 N N . GLU A 1 186 ? -0.76 30.203 -7.059 1 98.06 186 GLU A N 1
ATOM 1445 C CA . GLU A 1 186 ? -1.584 30.203 -8.266 1 98.06 186 GLU A CA 1
ATOM 1446 C C . GLU A 1 186 ? -0.726 30.078 -9.523 1 98.06 186 GLU A C 1
ATOM 1448 O O . GLU A 1 186 ? -1.062 29.328 -10.438 1 98.06 186 GLU A O 1
ATOM 1453 N N . PRO A 1 187 ? 0.447 30.75 -9.578 1 97.69 187 PRO A N 1
ATOM 1454 C CA . PRO A 1 187 ? 1.243 30.719 -10.805 1 97.69 187 PRO A CA 1
ATOM 1455 C C . PRO A 1 187 ? 1.784 29.312 -11.109 1 97.69 187 PRO A C 1
ATOM 1457 O O . PRO A 1 187 ? 2.213 29.047 -12.234 1 97.69 187 PRO A O 1
ATOM 1460 N N . PHE A 1 188 ? 1.861 28.469 -10.188 1 97.94 188 PHE A N 1
ATOM 1461 C CA . PHE A 1 188 ? 2.441 27.141 -10.383 1 97.94 188 PHE A CA 1
ATOM 1462 C C . PHE A 1 188 ? 1.426 26.188 -11.008 1 97.94 188 PHE A C 1
ATOM 1464 O O . PHE A 1 188 ? 1.793 25.125 -11.516 1 97.94 188 PHE A O 1
ATOM 1471 N N . LYS A 1 189 ? 0.14 26.484 -10.977 1 98 189 LYS A N 1
ATOM 1472 C CA . LYS A 1 189 ? -0.938 25.719 -11.609 1 98 189 LYS A CA 1
ATOM 1473 C C . LYS A 1 189 ? -0.941 24.266 -11.141 1 98 189 LYS A C 1
ATOM 1475 O O . LYS A 1 189 ? -1.059 23.344 -11.953 1 98 189 LYS A O 1
ATOM 1480 N N . ILE A 1 190 ? -0.654 24.062 -9.906 1 98.25 190 ILE A N 1
ATOM 1481 C CA . ILE A 1 190 ? -0.692 22.75 -9.25 1 98.25 190 ILE A CA 1
ATOM 1482 C C . ILE A 1 190 ? -1.969 22.641 -8.422 1 98.25 190 ILE A C 1
ATOM 1484 O O . ILE A 1 190 ? -2.42 23.609 -7.816 1 98.25 190 ILE A O 1
ATOM 1488 N N . LYS A 1 191 ? -2.566 21.438 -8.406 1 98.19 191 LYS A N 1
ATOM 1489 C CA . LYS A 1 191 ? -3.762 21.203 -7.605 1 98.19 191 LYS A CA 1
ATOM 1490 C C . LYS A 1 191 ? -3.51 21.531 -6.137 1 98.19 191 LYS A C 1
ATOM 1492 O O . LYS A 1 191 ? -2.5 21.125 -5.566 1 98.19 191 LYS A O 1
ATOM 1497 N N . MET A 1 192 ? -4.449 22.312 -5.504 1 98.69 192 MET A N 1
ATOM 1498 C CA . MET A 1 192 ? -4.297 22.703 -4.105 1 98.69 192 MET A CA 1
ATOM 1499 C C . MET A 1 192 ? -5.348 22.031 -3.23 1 98.69 192 MET A C 1
ATOM 1501 O O . MET A 1 192 ? -6.523 21.969 -3.598 1 98.69 192 MET A O 1
ATOM 1505 N N . VAL A 1 193 ? -4.941 21.438 -2.18 1 98.81 193 VAL A N 1
ATOM 1506 C CA . VAL A 1 193 ? -5.812 20.875 -1.155 1 98.81 193 VAL A CA 1
ATOM 1507 C C . VAL A 1 193 ? -5.898 21.812 0.036 1 98.81 193 VAL A C 1
ATOM 1509 O O . VAL A 1 193 ? -4.934 21.969 0.792 1 98.81 193 VAL A O 1
ATOM 1512 N N . LEU A 1 194 ? -7.023 22.516 0.177 1 98.62 194 LEU A N 1
ATOM 1513 C CA . LEU A 1 194 ? -7.281 23.406 1.311 1 98.62 194 LEU A CA 1
ATOM 1514 C C . LEU A 1 194 ? -8.016 22.656 2.422 1 98.62 194 LEU A C 1
ATOM 1516 O O . LEU A 1 194 ? -9.016 21.984 2.168 1 98.62 194 LEU A O 1
ATOM 1520 N N . THR A 1 195 ? -7.547 22.734 3.635 1 98.56 195 THR A N 1
ATOM 1521 C CA . THR A 1 195 ? -8.125 21.953 4.73 1 98.56 195 THR A CA 1
ATOM 1522 C C . THR A 1 195 ? -7.766 22.578 6.074 1 98.56 195 THR A C 1
ATOM 1524 O O . THR A 1 195 ? -7.23 23.688 6.133 1 98.56 195 THR A O 1
ATOM 1527 N N . ASN A 1 196 ? -8.148 21.906 7.199 1 98.31 196 ASN A N 1
ATOM 1528 C CA . ASN A 1 196 ? -7.719 22.375 8.516 1 98.31 196 ASN A CA 1
ATOM 1529 C C . ASN A 1 196 ? -6.273 21.984 8.805 1 98.31 196 ASN A C 1
ATOM 1531 O O . ASN A 1 196 ? -5.715 21.109 8.125 1 98.31 196 ASN A O 1
ATOM 1535 N N . PRO A 1 197 ? -5.648 22.641 9.781 1 98.75 197 PRO A N 1
ATOM 1536 C CA . PRO A 1 197 ? -4.215 22.453 10.016 1 98.75 197 PRO A CA 1
ATOM 1537 C C . PRO A 1 197 ? -3.859 21 10.352 1 98.75 197 PRO A C 1
ATOM 1539 O O . PRO A 1 197 ? -2.885 20.469 9.82 1 98.75 197 PRO A O 1
ATOM 1542 N N . GLU A 1 198 ? -4.66 20.344 11.211 1 98.62 198 GLU A N 1
ATOM 1543 C CA . GLU A 1 198 ? -4.355 18.969 11.633 1 98.62 198 GLU A CA 1
ATOM 1544 C C . GLU A 1 198 ? -4.332 18.016 10.438 1 98.62 198 GLU A C 1
ATOM 1546 O O . GLU A 1 198 ? -3.441 17.188 10.328 1 98.62 198 GLU A O 1
ATOM 1551 N N . THR A 1 199 ? -5.32 18.203 9.547 1 98.81 199 THR A N 1
ATOM 1552 C CA . THR A 1 199 ? -5.395 17.359 8.352 1 98.81 199 THR A CA 1
ATOM 1553 C C . THR A 1 199 ? -4.184 17.594 7.449 1 98.81 199 THR A C 1
ATOM 1555 O O . THR A 1 199 ? -3.584 16.641 6.953 1 98.81 199 THR A O 1
ATOM 1558 N N . ALA A 1 200 ? -3.816 18.828 7.254 1 98.88 200 ALA A N 1
ATOM 1559 C CA . ALA A 1 200 ? -2.664 19.156 6.418 1 98.88 200 ALA A CA 1
ATOM 1560 C C . ALA A 1 200 ? -1.385 18.547 6.98 1 98.88 200 ALA A C 1
ATOM 1562 O O . ALA A 1 200 ? -0.583 17.969 6.238 1 98.88 200 ALA A O 1
ATOM 1563 N N . GLU A 1 201 ? -1.208 18.672 8.266 1 98.75 201 GLU A N 1
ATOM 1564 C CA . GLU A 1 201 ? -0.017 18.156 8.922 1 98.75 201 GLU A CA 1
ATOM 1565 C C . GLU A 1 201 ? 0.044 16.625 8.828 1 98.75 201 GLU A C 1
ATOM 1567 O O . GLU A 1 201 ? 1.119 16.062 8.641 1 98.75 201 GLU A O 1
ATOM 1572 N N . LEU A 1 202 ? -1.062 15.984 8.844 1 98.62 202 LEU A N 1
ATOM 1573 C CA . LEU A 1 202 ? -1.096 14.523 8.812 1 98.62 202 LEU A CA 1
ATOM 1574 C C . LEU A 1 202 ? -0.933 14 7.387 1 98.62 202 LEU A C 1
ATOM 1576 O O . LEU A 1 202 ? -0.484 12.875 7.184 1 98.62 202 LEU A O 1
ATOM 1580 N N . ILE A 1 203 ? -1.344 14.797 6.379 1 98.81 203 ILE A N 1
ATOM 1581 C CA . ILE A 1 203 ? -1.234 14.391 4.984 1 98.81 203 ILE A CA 1
ATOM 1582 C C . ILE A 1 203 ? 0.219 14.055 4.656 1 98.81 203 ILE A C 1
ATOM 1584 O O . ILE A 1 203 ? 0.497 13.055 3.994 1 98.81 203 ILE A O 1
ATOM 1588 N N . LYS A 1 204 ? 1.188 14.844 5.133 1 98.44 204 LYS A N 1
ATOM 1589 C CA . LYS A 1 204 ? 2.607 14.625 4.871 1 98.44 204 LYS A CA 1
ATOM 1590 C C . LYS A 1 204 ? 3.062 13.273 5.406 1 98.44 204 LYS A C 1
ATOM 1592 O O . LYS A 1 204 ? 3.645 12.469 4.668 1 98.44 204 LYS A O 1
ATOM 1597 N N . TYR A 1 205 ? 2.754 13.031 6.676 1 98.5 205 TYR A N 1
ATOM 1598 C CA . TYR A 1 205 ? 3.168 11.789 7.32 1 98.5 205 TYR A CA 1
ATOM 1599 C C . TYR A 1 205 ? 2.492 10.586 6.668 1 98.5 205 TYR A C 1
ATOM 1601 O O . TYR A 1 205 ? 3.127 9.555 6.449 1 98.5 205 TYR A O 1
ATOM 1609 N N . THR A 1 206 ? 1.209 10.711 6.367 1 98.81 206 THR A N 1
ATOM 1610 C CA . THR A 1 206 ? 0.458 9.602 5.789 1 98.81 206 THR A CA 1
ATOM 1611 C C . THR A 1 206 ? 0.962 9.281 4.383 1 98.81 206 THR A C 1
ATOM 1613 O O . THR A 1 206 ? 1.059 8.117 4.008 1 98.81 206 THR A O 1
ATOM 1616 N N . SER A 1 207 ? 1.273 10.305 3.574 1 98.62 207 SER A N 1
ATOM 1617 C CA . SER A 1 207 ? 1.816 10.117 2.234 1 98.62 207 SER A CA 1
ATOM 1618 C C . SER A 1 207 ? 3.127 9.336 2.275 1 98.62 207 SER A C 1
ATOM 1620 O O . SER A 1 207 ? 3.289 8.344 1.561 1 98.62 207 SER A O 1
ATOM 1622 N N . ASN A 1 208 ? 4.043 9.789 3.096 1 98.38 208 ASN A N 1
ATOM 1623 C CA . ASN A 1 208 ? 5.34 9.125 3.213 1 98.38 208 ASN A CA 1
ATOM 1624 C C . ASN A 1 208 ? 5.195 7.707 3.764 1 98.38 208 ASN A C 1
ATOM 1626 O O . ASN A 1 208 ? 5.91 6.797 3.344 1 98.38 208 ASN A O 1
ATOM 1630 N N . ALA A 1 209 ? 4.262 7.527 4.684 1 98.75 209 ALA A N 1
ATOM 1631 C CA . ALA A 1 209 ? 4.031 6.199 5.254 1 98.75 209 ALA A CA 1
ATOM 1632 C C . ALA A 1 209 ? 3.51 5.234 4.195 1 98.75 209 ALA A C 1
ATOM 1634 O O . ALA A 1 209 ? 3.938 4.078 4.137 1 98.75 209 ALA A O 1
ATOM 1635 N N . MET A 1 210 ? 2.557 5.656 3.359 1 98.88 210 MET A N 1
ATOM 1636 C CA . MET A 1 210 ? 2.01 4.793 2.318 1 98.88 210 MET A CA 1
ATOM 1637 C C . MET A 1 210 ? 3.102 4.355 1.345 1 98.88 210 MET A C 1
ATOM 1639 O O . MET A 1 210 ? 3.156 3.193 0.946 1 98.88 210 MET A O 1
ATOM 1643 N N . LEU A 1 211 ? 3.975 5.297 0.93 1 98.81 211 LEU A N 1
ATOM 1644 C CA . LEU A 1 211 ? 5.078 4.965 0.034 1 98.81 211 LEU A CA 1
ATOM 1645 C C . LEU A 1 211 ? 6.043 3.99 0.698 1 98.81 211 LEU A C 1
ATOM 1647 O O . LEU A 1 211 ? 6.523 3.055 0.057 1 98.81 211 LEU A O 1
ATOM 1651 N N . SER A 1 212 ? 6.316 4.211 1.995 1 98.81 212 SER A N 1
ATOM 1652 C CA . SER A 1 212 ? 7.168 3.301 2.756 1 98.81 212 SER A CA 1
ATOM 1653 C C . SER A 1 212 ? 6.555 1.905 2.828 1 98.81 212 SER A C 1
ATOM 1655 O O . SER A 1 212 ? 7.27 0.905 2.732 1 98.81 212 SER A O 1
ATOM 1657 N N . VAL A 1 213 ? 5.227 1.853 2.996 1 98.94 213 VAL A N 1
ATOM 1658 C CA . VAL A 1 213 ? 4.516 0.578 3.039 1 98.94 213 VAL A CA 1
ATOM 1659 C C . VAL A 1 213 ? 4.699 -0.161 1.716 1 98.94 213 VAL A C 1
ATOM 1661 O O . VAL A 1 213 ? 4.984 -1.361 1.702 1 98.94 213 VAL A O 1
ATOM 1664 N N . LYS A 1 214 ? 4.551 0.521 0.62 1 98.81 214 LYS A N 1
ATOM 1665 C CA . LYS A 1 214 ? 4.695 -0.102 -0.692 1 98.81 214 LYS A CA 1
ATOM 1666 C C . LYS A 1 214 ? 6.086 -0.713 -0.86 1 98.81 214 LYS A C 1
ATOM 1668 O O . LYS A 1 214 ? 6.215 -1.854 -1.306 1 98.81 214 LYS A O 1
ATOM 1673 N N . ILE A 1 215 ? 7.137 0.012 -0.459 1 98.81 215 ILE A N 1
ATOM 1674 C CA . ILE A 1 215 ? 8.516 -0.454 -0.603 1 98.81 215 ILE A CA 1
ATOM 1675 C C . ILE A 1 215 ? 8.734 -1.682 0.276 1 98.81 215 ILE A C 1
ATOM 1677 O O . ILE A 1 215 ? 9.266 -2.695 -0.185 1 98.81 215 ILE A O 1
ATOM 1681 N N . SER A 1 216 ? 8.344 -1.593 1.527 1 98.88 216 SER A N 1
ATOM 1682 C CA . SER A 1 216 ? 8.57 -2.699 2.451 1 98.88 216 SER A CA 1
ATOM 1683 C C . SER A 1 216 ? 7.723 -3.912 2.08 1 98.88 216 SER A C 1
ATOM 1685 O O . SER A 1 216 ? 8.156 -5.055 2.242 1 98.88 216 SER A O 1
ATOM 1687 N N . PHE A 1 217 ? 6.48 -3.674 1.602 1 98.88 217 PHE A N 1
ATOM 1688 C CA . PHE A 1 217 ? 5.602 -4.75 1.165 1 98.88 217 PHE A CA 1
ATOM 1689 C C . PHE A 1 217 ? 6.242 -5.551 0.036 1 98.88 217 PHE A C 1
ATOM 1691 O O . PHE A 1 217 ? 6.344 -6.777 0.116 1 98.88 217 PHE A O 1
ATOM 1698 N N . ILE A 1 218 ? 6.668 -4.844 -1.035 1 98.94 218 ILE A N 1
ATOM 1699 C CA . ILE A 1 218 ? 7.219 -5.547 -2.188 1 98.94 218 ILE A CA 1
ATOM 1700 C C . ILE A 1 218 ? 8.508 -6.266 -1.786 1 98.94 218 ILE A C 1
ATOM 1702 O O . ILE A 1 218 ? 8.812 -7.336 -2.311 1 98.94 218 ILE A O 1
ATOM 1706 N N . ASN A 1 219 ? 9.25 -5.715 -0.805 1 98.81 219 ASN A N 1
ATOM 1707 C CA . ASN A 1 219 ? 10.469 -6.371 -0.327 1 98.81 219 ASN A CA 1
ATOM 1708 C C . ASN A 1 219 ? 10.148 -7.664 0.415 1 98.81 219 ASN A C 1
ATOM 1710 O O . ASN A 1 219 ? 10.859 -8.656 0.273 1 98.81 219 ASN A O 1
ATOM 1714 N N . GLU A 1 220 ? 9.062 -7.68 1.188 1 98.44 220 GLU A N 1
ATOM 1715 C CA . GLU A 1 220 ? 8.633 -8.922 1.831 1 98.44 220 GLU A CA 1
ATOM 1716 C C . GLU A 1 220 ? 8.281 -9.984 0.797 1 98.44 220 GLU A C 1
ATOM 1718 O O . GLU A 1 220 ? 8.68 -11.148 0.938 1 98.44 220 GLU A O 1
ATOM 1723 N N . ILE A 1 221 ? 7.566 -9.555 -0.165 1 98.88 221 ILE A N 1
ATOM 1724 C CA . ILE A 1 221 ? 7.172 -10.484 -1.215 1 98.88 221 ILE A CA 1
ATOM 1725 C C . ILE A 1 221 ? 8.414 -10.992 -1.942 1 98.88 221 ILE A C 1
ATOM 1727 O O . ILE A 1 221 ? 8.484 -12.172 -2.314 1 98.88 221 ILE A O 1
ATOM 1731 N N . ALA A 1 222 ? 9.391 -10.078 -2.168 1 98.81 222 ALA A N 1
ATOM 1732 C CA . ALA A 1 222 ? 10.625 -10.461 -2.842 1 98.81 222 ALA A CA 1
ATOM 1733 C C . ALA A 1 222 ? 11.352 -11.555 -2.07 1 98.81 222 ALA A C 1
ATOM 1735 O O . ALA A 1 222 ? 11.883 -12.5 -2.668 1 98.81 222 ALA A O 1
ATOM 1736 N N . ASN A 1 223 ? 11.43 -11.406 -0.789 1 98.5 223 ASN A N 1
ATOM 1737 C CA . ASN A 1 223 ? 12.07 -12.422 0.033 1 98.5 223 ASN A CA 1
ATOM 1738 C C . ASN A 1 223 ? 11.359 -13.773 -0.092 1 98.5 223 ASN A C 1
ATOM 1740 O O . ASN A 1 223 ? 12.008 -14.82 -0.134 1 98.5 223 ASN A O 1
ATOM 1744 N N . LEU A 1 224 ? 10.047 -13.758 -0.165 1 98.56 224 LEU A N 1
ATOM 1745 C CA . LEU A 1 224 ? 9.273 -14.969 -0.391 1 98.56 224 LEU A CA 1
ATOM 1746 C C . LEU A 1 224 ? 9.562 -15.555 -1.77 1 98.56 224 LEU A C 1
ATOM 1748 O O . LEU A 1 224 ? 9.664 -16.766 -1.924 1 98.56 224 LEU A O 1
ATOM 1752 N N . CYS A 1 225 ? 9.68 -14.703 -2.773 1 98.5 225 CYS A N 1
ATOM 1753 C CA . CYS A 1 225 ? 9.938 -15.133 -4.141 1 98.5 225 CYS A CA 1
ATOM 1754 C C . CYS A 1 225 ? 11.211 -15.969 -4.219 1 98.5 225 CYS A C 1
ATOM 1756 O O . CYS A 1 225 ? 11.25 -16.984 -4.922 1 98.5 225 CYS A O 1
ATOM 1758 N N . ASN A 1 226 ? 12.266 -15.547 -3.512 1 97.44 226 ASN A N 1
ATOM 1759 C CA . ASN A 1 226 ? 13.523 -16.281 -3.547 1 97.44 226 ASN A CA 1
ATOM 1760 C C . ASN A 1 226 ? 13.375 -17.688 -2.971 1 97.44 226 ASN A C 1
ATOM 1762 O O . ASN A 1 226 ? 14.125 -18.594 -3.332 1 97.44 226 ASN A O 1
ATOM 1766 N N . LYS A 1 227 ? 12.406 -17.875 -2.152 1 97.19 227 LYS A N 1
ATOM 1767 C CA . LYS A 1 227 ? 12.164 -19.188 -1.562 1 97.19 227 LYS A CA 1
ATOM 1768 C C . LYS A 1 227 ? 11.188 -20 -2.408 1 97.19 227 LYS A C 1
ATOM 1770 O O . LYS A 1 227 ? 11.25 -21.234 -2.432 1 97.19 227 LYS A O 1
ATOM 1775 N N . ALA A 1 228 ? 10.336 -19.375 -3.164 1 97.38 228 ALA A N 1
ATOM 1776 C CA . ALA A 1 228 ? 9.211 -20.031 -3.834 1 97.38 228 ALA A CA 1
ATOM 1777 C C . ALA A 1 228 ? 9.469 -20.156 -5.332 1 97.38 228 ALA A C 1
ATOM 1779 O O . ALA A 1 228 ? 8.578 -20.562 -6.086 1 97.38 228 ALA A O 1
ATOM 1780 N N . CYS A 1 229 ? 10.641 -19.781 -5.773 1 96.62 229 CYS A N 1
ATOM 1781 C CA . CYS A 1 229 ? 11.031 -19.859 -7.176 1 96.62 229 CYS A CA 1
ATOM 1782 C C . CYS A 1 229 ? 10.156 -18.953 -8.039 1 96.62 229 CYS A C 1
ATOM 1784 O O . CYS A 1 229 ? 9.688 -19.359 -9.102 1 96.62 229 CYS A O 1
ATOM 1786 N N . ALA A 1 230 ? 9.844 -17.828 -7.52 1 98.31 230 ALA A N 1
ATOM 1787 C CA . ALA A 1 230 ? 9.086 -16.812 -8.234 1 98.31 230 ALA A CA 1
ATOM 1788 C C . ALA A 1 230 ? 9.961 -15.602 -8.562 1 98.31 230 ALA A C 1
ATOM 1790 O O . ALA A 1 230 ? 11.117 -15.531 -8.133 1 98.31 230 ALA A O 1
ATOM 1791 N N . ASP A 1 231 ? 9.469 -14.734 -9.406 1 98.25 231 ASP A N 1
ATOM 1792 C CA . ASP A 1 231 ? 10.211 -13.57 -9.875 1 98.25 231 ASP A CA 1
ATOM 1793 C C . ASP A 1 231 ? 9.516 -12.273 -9.469 1 98.25 231 ASP A C 1
ATOM 1795 O O . ASP A 1 231 ? 8.469 -11.93 -10.016 1 98.25 231 ASP A O 1
ATOM 1799 N N . ILE A 1 232 ? 10.211 -11.477 -8.656 1 98.81 232 ILE A N 1
ATOM 1800 C CA . ILE A 1 232 ? 9.602 -10.297 -8.055 1 98.81 232 ILE A CA 1
ATOM 1801 C C . ILE A 1 232 ? 9.375 -9.234 -9.125 1 98.81 232 ILE A C 1
ATOM 1803 O O . ILE A 1 232 ? 8.414 -8.461 -9.055 1 98.81 232 ILE A O 1
ATOM 1807 N N . ASP A 1 233 ? 10.242 -9.18 -10.141 1 98.31 233 ASP A N 1
ATOM 1808 C CA . ASP A 1 233 ? 10.086 -8.172 -11.18 1 98.31 233 ASP A CA 1
ATOM 1809 C C . ASP A 1 233 ? 8.805 -8.398 -11.984 1 98.31 233 ASP A C 1
ATOM 1811 O O . ASP A 1 233 ? 8.109 -7.445 -12.336 1 98.31 233 ASP A O 1
ATOM 1815 N N . VAL A 1 234 ? 8.508 -9.672 -12.227 1 98.69 234 VAL A N 1
ATOM 1816 C CA . VAL A 1 234 ? 7.293 -10.008 -12.961 1 98.69 234 VAL A CA 1
ATOM 1817 C C . VAL A 1 234 ? 6.066 -9.703 -12.102 1 98.69 234 VAL A C 1
ATOM 1819 O O . VAL A 1 234 ? 5.07 -9.18 -12.602 1 98.69 234 VAL A O 1
ATOM 1822 N N . ILE A 1 235 ? 6.176 -10.031 -10.852 1 98.88 235 ILE A N 1
ATOM 1823 C CA . ILE A 1 235 ? 5.074 -9.766 -9.93 1 98.88 235 ILE A CA 1
ATOM 1824 C C . ILE A 1 235 ? 4.828 -8.258 -9.852 1 98.88 235 ILE A C 1
ATOM 1826 O O . ILE A 1 235 ? 3.688 -7.801 -9.961 1 98.88 235 ILE A O 1
ATOM 1830 N N . ALA A 1 236 ? 5.902 -7.488 -9.688 1 98.81 236 ALA A N 1
ATOM 1831 C CA . ALA A 1 236 ? 5.773 -6.035 -9.617 1 98.81 236 ALA A CA 1
ATOM 1832 C C . ALA A 1 236 ? 5.148 -5.477 -10.891 1 98.81 236 ALA A C 1
ATOM 1834 O O . ALA A 1 236 ? 4.297 -4.59 -10.836 1 98.81 236 ALA A O 1
ATOM 1835 N N . TYR A 1 237 ? 5.59 -6 -12 1 98.62 237 TYR A N 1
ATOM 1836 C CA . TYR A 1 237 ? 5.043 -5.578 -13.289 1 98.62 237 TYR A CA 1
ATOM 1837 C C . TYR A 1 237 ? 3.549 -5.879 -13.367 1 98.62 237 TYR A C 1
ATOM 1839 O O . TYR A 1 237 ? 2.754 -5.008 -13.734 1 98.62 237 TYR A O 1
ATOM 1847 N N . ALA A 1 238 ? 3.158 -7.062 -12.984 1 98.81 238 ALA A N 1
ATOM 1848 C CA . ALA A 1 238 ? 1.758 -7.477 -13.031 1 98.81 238 ALA A CA 1
ATOM 1849 C C . ALA A 1 238 ? 0.903 -6.621 -12.102 1 98.81 238 ALA A C 1
ATOM 1851 O O . ALA A 1 238 ? -0.208 -6.223 -12.461 1 98.81 238 ALA A O 1
ATOM 1852 N N . LEU A 1 239 ? 1.408 -6.344 -10.906 1 98.69 239 LEU A N 1
ATOM 1853 C CA . LEU A 1 239 ? 0.708 -5.461 -9.977 1 98.69 239 LEU A CA 1
ATOM 1854 C C . LEU A 1 239 ? 0.516 -4.078 -10.586 1 98.69 239 LEU A C 1
ATOM 1856 O O . LEU A 1 239 ? -0.551 -3.475 -10.445 1 98.69 239 LEU A O 1
ATOM 1860 N N . GLY A 1 240 ? 1.557 -3.605 -11.25 1 98.38 240 GLY A N 1
ATOM 1861 C CA . GLY A 1 240 ? 1.55 -2.266 -11.82 1 98.38 240 GLY A CA 1
ATOM 1862 C C . GLY A 1 240 ? 0.537 -2.098 -12.938 1 98.38 240 GLY A C 1
ATOM 1863 O O . GLY A 1 240 ? 0.152 -0.975 -13.266 1 98.38 240 GLY A O 1
ATOM 1864 N N . LEU A 1 241 ? 0.065 -3.189 -13.523 1 98.19 241 LEU A N 1
ATOM 1865 C CA . LEU A 1 241 ? -0.935 -3.143 -14.586 1 98.19 241 LEU A CA 1
ATOM 1866 C C . LEU A 1 241 ? -2.326 -2.896 -14.008 1 98.19 241 LEU A C 1
ATOM 1868 O O . LEU A 1 241 ? -3.252 -2.547 -14.742 1 98.19 241 LEU A O 1
ATOM 1872 N N . ASP A 1 242 ? -2.518 -3.176 -12.703 1 97.12 242 ASP A N 1
ATOM 1873 C CA . ASP A 1 242 ? -3.77 -2.924 -11.992 1 97.12 242 ASP A CA 1
ATOM 1874 C C . ASP A 1 242 ? -3.936 -1.438 -11.688 1 97.12 242 ASP A C 1
ATOM 1876 O O . ASP A 1 242 ? -3.191 -0.88 -10.875 1 97.12 242 ASP A O 1
ATOM 1880 N N . LYS A 1 243 ? -4.945 -0.793 -12.227 1 95.81 243 LYS A N 1
ATOM 1881 C CA . LYS A 1 243 ? -5.156 0.645 -12.094 1 95.81 243 LYS A CA 1
ATOM 1882 C C . LYS A 1 243 ? -5.359 1.037 -10.633 1 95.81 243 LYS A C 1
ATOM 1884 O O . LYS A 1 243 ? -5.219 2.209 -10.273 1 95.81 243 LYS A O 1
ATOM 1889 N N . ARG A 1 244 ? -5.621 0.183 -9.758 1 96.94 244 ARG A N 1
ATOM 1890 C CA . ARG A 1 244 ? -5.887 0.438 -8.344 1 96.94 244 ARG A CA 1
ATOM 1891 C C . ARG A 1 244 ? -4.586 0.543 -7.555 1 96.94 244 ARG A C 1
ATOM 1893 O O . ARG A 1 244 ? -4.59 0.979 -6.402 1 96.94 244 ARG A O 1
ATOM 1900 N N . ILE A 1 245 ? -3.27 0.185 -7.934 1 97.19 245 ILE A N 1
ATOM 1901 C CA . ILE A 1 245 ? -2.041 0.052 -7.156 1 97.19 245 ILE A CA 1
ATOM 1902 C C . ILE A 1 245 ? -0.995 1.036 -7.672 1 97.19 245 ILE A C 1
ATOM 1904 O O . ILE A 1 245 ? -0.289 1.672 -6.887 1 97.19 245 ILE A O 1
ATOM 1908 N N . SER A 1 246 ? -0.897 1.622 -8.789 1 96.38 246 SER A N 1
ATOM 1909 C CA . SER A 1 246 ? 0.173 2.346 -9.469 1 96.38 246 SER A CA 1
ATOM 1910 C C . SER A 1 246 ? 1.407 1.469 -9.648 1 96.38 246 SER A C 1
ATOM 1912 O O . SER A 1 246 ? 1.75 0.683 -8.758 1 96.38 246 SER A O 1
ATOM 1914 N N . PRO A 1 247 ? 2.182 1.501 -10.703 1 97.75 247 PRO A N 1
ATOM 1915 C CA . PRO A 1 247 ? 3.379 0.687 -10.922 1 97.75 247 PRO A CA 1
ATOM 1916 C C . PRO A 1 247 ? 4.609 1.239 -10.203 1 97.75 247 PRO A C 1
ATOM 1918 O O . PRO A 1 247 ? 5.648 0.578 -10.148 1 97.75 247 PRO A O 1
ATOM 1921 N N . LEU A 1 248 ? 4.473 2.443 -9.625 1 97.56 248 LEU A N 1
ATOM 1922 C CA . LEU A 1 248 ? 5.617 3.098 -9 1 97.56 248 LEU A CA 1
ATOM 1923 C C . LEU A 1 248 ? 5.781 2.643 -7.555 1 97.56 248 LEU A C 1
ATOM 1925 O O . LEU A 1 248 ? 4.805 2.252 -6.906 1 97.56 248 LEU A O 1
ATOM 1929 N N . PHE A 1 249 ? 7.078 2.572 -7.051 1 97.81 249 PHE A N 1
ATOM 1930 C CA . PHE A 1 249 ? 7.465 2.229 -5.688 1 97.81 249 PHE A CA 1
ATOM 1931 C C . PHE A 1 249 ? 7.176 0.761 -5.398 1 97.81 249 PHE A C 1
ATOM 1933 O O . PHE A 1 249 ? 6.77 0.41 -4.289 1 97.81 249 PHE A O 1
ATOM 1940 N N . LEU A 1 250 ? 7.301 -0.056 -6.438 1 98.38 250 LEU A N 1
ATOM 1941 C CA . LEU A 1 250 ? 7.184 -1.504 -6.305 1 98.38 250 LEU A CA 1
ATOM 1942 C C . LEU A 1 250 ? 8.477 -2.195 -6.711 1 98.38 250 LEU A C 1
ATOM 1944 O O . LEU A 1 250 ? 8.461 -3.326 -7.199 1 98.38 250 LEU A O 1
ATOM 1948 N N . LYS A 1 251 ? 9.586 -1.526 -6.582 1 97.81 251 LYS A N 1
ATOM 1949 C CA . LYS A 1 251 ? 10.883 -2.117 -6.898 1 97.81 251 LYS A CA 1
ATOM 1950 C C . LYS A 1 251 ? 11.555 -2.68 -5.648 1 97.81 251 LYS A C 1
ATOM 1952 O O . LYS A 1 251 ? 11.852 -1.939 -4.707 1 97.81 251 LYS A O 1
ATOM 1957 N N . ALA A 1 252 ? 11.812 -3.955 -5.66 1 98.56 252 ALA A N 1
ATOM 1958 C CA . ALA A 1 252 ? 12.445 -4.605 -4.512 1 98.56 252 ALA A CA 1
ATOM 1959 C C . ALA A 1 252 ? 13.93 -4.285 -4.453 1 98.56 252 ALA A C 1
ATOM 1961 O O . ALA A 1 252 ? 14.57 -4.066 -5.484 1 98.56 252 ALA A O 1
ATOM 1962 N N . GLY A 1 253 ? 14.461 -4.191 -3.291 1 98.56 253 GLY A N 1
ATOM 1963 C CA . GLY A 1 253 ? 15.875 -3.924 -3.059 1 98.56 253 GLY A CA 1
ATOM 1964 C C . GLY A 1 253 ? 16.266 -4.008 -1.596 1 98.56 253 GLY A C 1
ATOM 1965 O O . GLY A 1 253 ? 15.93 -4.984 -0.915 1 98.56 253 GLY A O 1
ATOM 1966 N N . LEU A 1 254 ? 17.031 -3.008 -1.179 1 98.69 254 LEU A N 1
ATOM 1967 C CA . LEU A 1 254 ? 17.594 -3.037 0.172 1 98.69 254 LEU A CA 1
ATOM 1968 C C . LEU A 1 254 ? 16.781 -2.135 1.104 1 98.69 254 LEU A C 1
ATOM 1970 O O . LEU A 1 254 ? 17.328 -1.565 2.049 1 98.69 254 LEU A O 1
ATOM 1974 N N . GLY A 1 255 ? 15.5 -1.926 0.75 1 98.19 255 GLY A N 1
ATOM 1975 C CA . GLY A 1 255 ? 14.664 -1.087 1.593 1 98.19 255 GLY A CA 1
ATOM 1976 C C . GLY A 1 255 ? 14.789 0.391 1.275 1 98.19 255 GLY A C 1
ATOM 1977 O O . GLY A 1 255 ? 15.305 0.763 0.219 1 98.19 255 GLY A O 1
ATOM 1978 N N . TYR A 1 256 ? 14.172 1.236 2.141 1 98 256 TYR A N 1
ATOM 1979 C CA . TYR A 1 256 ? 14.195 2.68 1.929 1 98 256 TYR A CA 1
ATOM 1980 C C . TYR A 1 256 ? 15.125 3.361 2.922 1 98 256 TYR A C 1
ATOM 1982 O O . TYR A 1 256 ? 15.359 2.85 4.02 1 98 256 TYR A O 1
ATOM 1990 N N . GLY A 1 257 ? 15.727 4.426 2.508 1 97.5 257 GLY A N 1
ATOM 1991 C CA . GLY A 1 257 ? 16.531 5.328 3.32 1 97.5 257 GLY A CA 1
ATOM 1992 C C . GLY A 1 257 ? 16.172 6.789 3.105 1 97.5 257 GLY A C 1
ATOM 1993 O O . GLY A 1 257 ? 15.008 7.133 2.924 1 97.5 257 GLY A O 1
ATOM 1994 N N . GLY A 1 258 ? 17.141 7.629 3.326 1 94.25 258 GLY A N 1
ATOM 1995 C CA . GLY A 1 258 ? 16.922 9.055 3.121 1 94.25 258 GLY A CA 1
ATOM 1996 C C . GLY A 1 258 ? 16.406 9.766 4.355 1 94.25 258 GLY A C 1
ATOM 1997 O O . GLY A 1 258 ? 16.094 9.125 5.359 1 94.25 258 GLY A O 1
ATOM 1998 N N . SER A 1 259 ? 16.25 11.031 4.219 1 90.75 259 SER A N 1
ATOM 1999 C CA . SER A 1 259 ? 15.945 11.875 5.363 1 90.75 259 SER A CA 1
ATOM 2000 C C . SER A 1 259 ? 14.453 11.891 5.672 1 90.75 259 SER A C 1
ATOM 2002 O O . SER A 1 259 ? 14.039 12.273 6.77 1 90.75 259 SER A O 1
ATOM 2004 N N . CYS A 1 260 ? 13.625 11.445 4.793 1 94 260 CYS A N 1
ATOM 2005 C CA . CYS A 1 260 ? 12.195 11.68 4.969 1 94 260 CYS A CA 1
ATOM 2006 C C . CYS A 1 260 ? 11.484 10.391 5.371 1 94 260 CYS A C 1
ATOM 2008 O O . CYS A 1 260 ? 10.805 10.352 6.395 1 94 260 CYS A O 1
ATOM 2010 N N . PHE A 1 261 ? 11.656 9.242 4.68 1 97.44 261 PHE A N 1
ATOM 2011 C CA . PHE A 1 261 ? 10.836 8.055 4.895 1 97.44 261 PHE A CA 1
ATOM 2012 C C . PHE A 1 261 ? 11.117 7.441 6.258 1 97.44 261 PHE A C 1
ATOM 2014 O O . PHE A 1 261 ? 10.195 7.199 7.043 1 97.44 261 PHE A O 1
ATOM 2021 N N . PRO A 1 262 ? 12.445 7.246 6.629 1 97.38 262 PRO A N 1
ATOM 2022 C CA . PRO A 1 262 ? 12.711 6.629 7.93 1 97.38 262 PRO A CA 1
ATOM 2023 C C . PRO A 1 262 ? 12.188 7.457 9.094 1 97.38 262 PRO A C 1
ATOM 2025 O O . PRO A 1 262 ? 11.5 6.93 9.977 1 97.38 262 PRO A O 1
ATOM 2028 N N . LYS A 1 263 ? 12.453 8.719 9.07 1 96.38 263 LYS A N 1
ATOM 2029 C CA . LYS A 1 263 ? 12.07 9.578 10.188 1 96.38 263 LYS A CA 1
ATOM 2030 C C . LYS A 1 263 ? 10.555 9.758 10.242 1 96.38 263 LYS A C 1
ATOM 2032 O O . LYS A 1 263 ? 9.953 9.672 11.312 1 96.38 263 LYS A O 1
ATOM 2037 N N . ASP A 1 264 ? 9.914 10.031 9.102 1 97.38 264 ASP A N 1
ATOM 2038 C CA . ASP A 1 264 ? 8.484 10.352 9.078 1 97.38 264 ASP A CA 1
ATOM 2039 C C . ASP A 1 264 ? 7.645 9.125 9.414 1 97.38 264 ASP A C 1
ATOM 2041 O O . ASP A 1 264 ? 6.586 9.242 10.031 1 97.38 264 ASP A O 1
ATOM 2045 N N . THR A 1 265 ? 8.031 7.922 8.93 1 98.19 265 THR A N 1
ATOM 2046 C CA . THR A 1 265 ? 7.293 6.699 9.234 1 98.19 265 THR A CA 1
ATOM 2047 C C . THR A 1 265 ? 7.34 6.398 10.727 1 98.19 265 THR A C 1
ATOM 2049 O O . THR A 1 265 ? 6.316 6.086 11.336 1 98.19 265 THR A O 1
ATOM 2052 N N . LYS A 1 266 ? 8.508 6.523 11.297 1 97.75 266 LYS A N 1
ATOM 2053 C CA . LYS A 1 266 ? 8.656 6.328 12.734 1 97.75 266 LYS A CA 1
ATOM 2054 C C . LYS A 1 266 ? 7.867 7.371 13.516 1 97.75 266 LYS A C 1
ATOM 2056 O O . LYS A 1 266 ? 7.207 7.047 14.508 1 97.75 266 LYS A O 1
ATOM 2061 N N . ALA A 1 267 ? 7.934 8.609 13.078 1 97.94 267 ALA A N 1
ATOM 2062 C CA . ALA A 1 267 ? 7.23 9.703 13.75 1 97.94 267 ALA A CA 1
ATOM 2063 C C . ALA A 1 267 ? 5.723 9.453 13.758 1 97.94 267 ALA A C 1
ATOM 2065 O O . ALA A 1 267 ? 5.047 9.734 14.75 1 97.94 267 ALA A O 1
ATOM 2066 N N . LEU A 1 268 ? 5.203 8.984 12.648 1 98.38 268 LEU A N 1
ATOM 2067 C CA . LEU A 1 268 ? 3.771 8.711 12.562 1 98.38 268 LEU A CA 1
ATOM 2068 C C . LEU A 1 268 ? 3.363 7.637 13.555 1 98.38 268 LEU A C 1
ATOM 2070 O O . LEU A 1 268 ? 2.318 7.742 14.203 1 98.38 268 LEU A O 1
ATOM 2074 N N . VAL A 1 269 ? 4.172 6.586 13.648 1 98.31 269 VAL A N 1
ATOM 2075 C CA . VAL A 1 269 ? 3.912 5.531 14.625 1 98.31 269 VAL A CA 1
ATOM 2076 C C . VAL A 1 269 ? 3.854 6.129 16.031 1 98.31 269 VAL A C 1
ATOM 2078 O O . VAL A 1 269 ? 2.902 5.887 16.766 1 98.31 269 VAL A O 1
ATOM 2081 N N . LYS A 1 270 ? 4.836 6.902 16.344 1 97.38 270 LYS A N 1
ATOM 2082 C CA . LYS A 1 270 ? 4.922 7.473 17.688 1 97.38 270 LYS A CA 1
ATOM 2083 C C . LYS A 1 270 ? 3.756 8.414 17.969 1 97.38 270 LYS A C 1
ATOM 2085 O O . LYS A 1 270 ? 3.162 8.383 19.047 1 97.38 270 LYS A O 1
ATOM 2090 N N . MET A 1 271 ? 3.443 9.266 16.984 1 96.56 271 MET A N 1
ATOM 2091 C CA . MET A 1 271 ? 2.309 10.18 17.125 1 96.56 271 MET A CA 1
ATOM 2092 C C . MET A 1 271 ? 1.021 9.406 17.391 1 96.56 271 MET A C 1
ATOM 2094 O O . MET A 1 271 ? 0.221 9.812 18.234 1 96.56 271 MET A O 1
ATOM 2098 N N . SER A 1 272 ? 0.787 8.336 16.656 1 97.5 272 SER A N 1
ATOM 2099 C CA . SER A 1 272 ? -0.428 7.543 16.828 1 97.5 272 SER A CA 1
ATOM 2100 C C . SER A 1 272 ? -0.494 6.93 18.219 1 97.5 272 SER A C 1
ATOM 2102 O O . SER A 1 272 ? -1.569 6.848 18.828 1 97.5 272 SER A O 1
ATOM 2104 N N . GLU A 1 273 ? 0.654 6.508 18.719 1 96.75 273 GLU A N 1
ATOM 2105 C CA . GLU A 1 273 ? 0.712 5.965 20.078 1 96.75 273 GLU A CA 1
ATOM 2106 C C . GLU A 1 273 ? 0.319 7.02 21.109 1 96.75 273 GLU A C 1
ATOM 2108 O O . GLU A 1 273 ? -0.346 6.703 22.109 1 96.75 273 GLU A O 1
ATOM 2113 N N . ASN A 1 274 ? 0.79 8.219 20.875 1 94.88 274 ASN A N 1
ATOM 2114 C CA . ASN A 1 274 ? 0.442 9.312 21.766 1 94.88 274 ASN A CA 1
ATOM 2115 C C . ASN A 1 274 ? -1.064 9.555 21.797 1 94.88 274 ASN A C 1
ATOM 2117 O O . ASN A 1 274 ? -1.593 10.062 22.797 1 94.88 274 ASN A O 1
ATOM 2121 N N . TYR A 1 275 ? -1.761 9.219 20.781 1 95.94 275 TYR A N 1
ATOM 2122 C CA . TYR A 1 275 ? -3.215 9.32 20.719 1 95.94 275 TYR A CA 1
ATOM 2123 C C . TYR A 1 275 ? -3.871 8 21.125 1 95.94 275 TYR A C 1
ATOM 2125 O O . TYR A 1 275 ? -5.086 7.84 20.984 1 95.94 275 TYR A O 1
ATOM 2133 N N . ASN A 1 276 ? -3.133 7 21.562 1 95.25 276 ASN A N 1
ATOM 2134 C CA . ASN A 1 276 ? -3.607 5.672 21.938 1 95.25 276 ASN A CA 1
ATOM 2135 C C . ASN A 1 276 ? -4.316 4.98 20.781 1 95.25 276 ASN A C 1
ATOM 2137 O O . ASN A 1 276 ? -5.398 4.418 20.953 1 95.25 276 ASN A O 1
ATOM 2141 N N . CYS A 1 277 ? -3.848 5.137 19.625 1 95.38 277 CYS A N 1
ATOM 2142 C CA . CYS A 1 277 ? -4.316 4.539 18.375 1 95.38 277 CYS A CA 1
ATOM 2143 C C . CYS A 1 277 ? -3.166 3.879 17.625 1 95.38 277 CYS A C 1
ATOM 2145 O O . CYS A 1 277 ? -2.594 4.477 16.703 1 95.38 277 CYS A O 1
ATOM 2147 N N . ASN A 1 278 ? -2.918 2.678 17.859 1 94.5 278 ASN A N 1
ATOM 2148 C CA . ASN A 1 278 ? -1.743 2.012 17.297 1 94.5 278 ASN A CA 1
ATOM 2149 C C . ASN A 1 278 ? -1.894 1.762 15.805 1 94.5 278 ASN A C 1
ATOM 2151 O O . ASN A 1 278 ? -2.936 1.285 15.352 1 94.5 278 ASN A O 1
ATOM 2155 N N . LEU A 1 279 ? -0.844 2.121 15.047 1 98.38 279 LEU A N 1
ATOM 2156 C CA . LEU A 1 279 ? -0.765 1.847 13.617 1 98.38 279 LEU A CA 1
ATOM 2157 C C . LEU A 1 279 ? 0.104 0.624 13.344 1 98.38 279 LEU A C 1
ATOM 2159 O O . LEU A 1 279 ? 1.307 0.753 13.102 1 98.38 279 LEU A O 1
ATOM 2163 N N . ASN A 1 280 ? -0.488 -0.532 13.273 1 98.5 280 ASN A N 1
ATOM 2164 C CA . ASN A 1 280 ? 0.223 -1.805 13.227 1 98.5 280 ASN A CA 1
ATOM 2165 C C . ASN A 1 280 ? 0.898 -2.018 11.875 1 98.5 280 ASN A C 1
ATOM 2167 O O . ASN A 1 280 ? 2.002 -2.562 11.805 1 98.5 280 ASN A O 1
ATOM 2171 N N . ILE A 1 281 ? 0.258 -1.653 10.82 1 98.88 281 ILE A N 1
ATOM 2172 C CA . ILE A 1 281 ? 0.817 -1.836 9.484 1 98.88 281 ILE A CA 1
ATOM 2173 C C . ILE A 1 281 ? 2.049 -0.95 9.32 1 98.88 281 ILE A C 1
ATOM 2175 O O . ILE A 1 281 ? 3.072 -1.393 8.789 1 98.88 281 ILE A O 1
ATOM 2179 N N . VAL A 1 282 ? 1.986 0.339 9.758 1 98.88 282 VAL A N 1
ATOM 2180 C CA . VAL A 1 282 ? 3.105 1.269 9.641 1 98.88 282 VAL A CA 1
ATOM 2181 C C . VAL A 1 282 ? 4.27 0.79 10.508 1 98.88 282 VAL A C 1
ATOM 2183 O O . VAL A 1 282 ? 5.43 0.854 10.086 1 98.88 282 VAL A O 1
ATOM 2186 N N . LYS A 1 283 ? 3.938 0.302 11.695 1 98.69 283 LYS A N 1
ATOM 2187 C CA . LYS A 1 283 ? 4.98 -0.226 12.57 1 98.69 283 LYS A CA 1
ATOM 2188 C C . LYS A 1 283 ? 5.672 -1.429 11.93 1 98.69 283 LYS A C 1
ATOM 2190 O O . LYS A 1 283 ? 6.902 -1.529 11.953 1 98.69 283 LYS A O 1
ATOM 2195 N N . ALA A 1 284 ? 4.891 -2.361 11.375 1 98.81 284 ALA A N 1
ATOM 2196 C CA . ALA A 1 284 ? 5.453 -3.512 10.672 1 98.81 284 ALA A CA 1
ATOM 2197 C C . ALA A 1 284 ? 6.348 -3.064 9.516 1 98.81 284 ALA A C 1
ATOM 2199 O O . ALA A 1 284 ? 7.379 -3.686 9.242 1 98.81 284 ALA A O 1
ATOM 2200 N N . THR A 1 285 ? 5.965 -2.002 8.844 1 98.88 285 THR A N 1
ATOM 2201 C CA . THR A 1 285 ? 6.727 -1.448 7.727 1 98.88 285 THR A CA 1
ATOM 2202 C C . THR A 1 285 ? 8.125 -1.042 8.18 1 98.88 285 THR A C 1
ATOM 2204 O O . THR A 1 285 ? 9.117 -1.338 7.504 1 98.88 285 THR A O 1
ATOM 2207 N N . VAL A 1 286 ? 8.195 -0.355 9.328 1 98.56 286 VAL A N 1
ATOM 2208 C CA . VAL A 1 286 ? 9.477 0.064 9.883 1 98.56 286 VAL A CA 1
ATOM 2209 C C . VAL A 1 286 ? 10.336 -1.162 10.188 1 98.56 286 VAL A C 1
ATOM 2211 O O . VAL A 1 286 ? 11.516 -1.211 9.828 1 98.56 286 VAL A O 1
ATOM 2214 N N . ASP A 1 287 ? 9.734 -2.18 10.789 1 98.38 287 ASP A N 1
ATOM 2215 C CA . ASP A 1 287 ? 10.461 -3.383 11.188 1 98.38 287 ASP A CA 1
ATOM 2216 C C . ASP A 1 287 ? 11 -4.125 9.969 1 98.38 287 ASP A C 1
ATOM 2218 O O . ASP A 1 287 ? 12.141 -4.598 9.977 1 98.38 287 ASP A O 1
ATOM 2222 N N . VAL A 1 288 ? 10.211 -4.25 8.969 1 98.69 288 VAL A N 1
ATOM 2223 C CA . VAL A 1 288 ? 10.609 -4.926 7.738 1 98.69 288 VAL A CA 1
ATOM 2224 C C . VAL A 1 288 ? 11.797 -4.203 7.109 1 98.69 288 VAL A C 1
ATOM 2226 O O . VAL A 1 288 ? 12.75 -4.84 6.656 1 98.69 288 VAL A O 1
ATOM 2229 N N . ASN A 1 289 ? 11.734 -2.871 7.086 1 98.75 289 ASN A N 1
ATOM 2230 C CA . ASN A 1 289 ? 12.812 -2.092 6.484 1 98.75 289 ASN A CA 1
ATOM 2231 C C . ASN A 1 289 ? 14.125 -2.26 7.258 1 98.75 289 ASN A C 1
ATOM 2233 O O . ASN A 1 289 ? 15.195 -2.32 6.656 1 98.75 289 ASN A O 1
ATOM 2237 N N . GLU A 1 290 ? 14.023 -2.322 8.562 1 98.19 290 GLU A N 1
ATOM 2238 C CA . GLU A 1 290 ? 15.211 -2.479 9.406 1 98.19 290 GLU A CA 1
ATOM 2239 C C . GLU A 1 290 ? 15.93 -3.789 9.109 1 98.19 290 GLU A C 1
ATOM 2241 O O . GLU A 1 290 ? 17.156 -3.846 9.125 1 98.19 290 GLU A O 1
ATOM 2246 N N . LYS A 1 291 ? 15.195 -4.789 8.82 1 98.19 291 LYS A N 1
ATOM 2247 C CA . LYS A 1 291 ? 15.781 -6.086 8.492 1 98.19 291 LYS A CA 1
ATOM 2248 C C . LYS A 1 291 ? 16.297 -6.113 7.051 1 98.19 291 LYS A C 1
ATOM 2250 O O . LYS A 1 291 ? 17.344 -6.68 6.773 1 98.19 291 LYS A O 1
ATOM 2255 N N . GLN A 1 292 ? 15.523 -5.48 6.168 1 98.75 292 GLN A N 1
ATOM 2256 C CA . GLN A 1 292 ? 15.805 -5.531 4.734 1 98.75 292 GLN A CA 1
ATOM 2257 C C . GLN A 1 292 ? 17.125 -4.824 4.406 1 98.75 292 GLN A C 1
ATOM 2259 O O . GLN A 1 292 ? 17.859 -5.27 3.531 1 98.75 292 GLN A O 1
ATOM 2264 N N . ARG A 1 293 ? 17.422 -3.738 5.125 1 98.44 293 ARG A N 1
ATOM 2265 C CA . ARG A 1 293 ? 18.562 -2.889 4.773 1 98.44 293 ARG A CA 1
ATOM 2266 C C . ARG A 1 293 ? 19.875 -3.604 5.035 1 98.44 293 ARG A C 1
ATOM 2268 O O . ARG A 1 293 ? 20.906 -3.252 4.453 1 98.44 293 ARG A O 1
ATOM 2275 N N . VAL A 1 294 ? 19.906 -4.68 5.852 1 98.56 294 VAL A N 1
ATOM 2276 C CA . VAL A 1 294 ? 21.156 -5.379 6.156 1 98.56 294 VAL A CA 1
ATOM 2277 C C . VAL A 1 294 ? 21.109 -6.789 5.57 1 98.56 294 VAL A C 1
ATOM 2279 O O . VAL A 1 294 ? 21.953 -7.633 5.898 1 98.56 294 VAL A O 1
ATOM 2282 N N . LEU A 1 295 ? 20.188 -7.074 4.668 1 98.56 295 LEU A N 1
ATOM 2283 C CA . LEU A 1 295 ? 19.984 -8.375 4.035 1 98.56 295 LEU A CA 1
ATOM 2284 C C . LEU A 1 295 ? 21.281 -8.891 3.424 1 98.56 295 LEU A C 1
ATOM 2286 O O . LEU A 1 295 ? 21.578 -10.078 3.52 1 98.56 295 LEU A O 1
ATOM 2290 N N . PRO A 1 296 ? 22.109 -8.016 2.787 1 98.81 296 PRO A N 1
ATOM 2291 C CA . PRO A 1 296 ? 23.328 -8.516 2.164 1 98.81 296 PRO A CA 1
ATOM 2292 C C . PRO A 1 296 ? 24.281 -9.172 3.166 1 98.81 296 PRO A C 1
ATOM 2294 O O . PRO A 1 296 ? 24.984 -10.125 2.822 1 98.81 296 PRO A O 1
ATOM 2297 N N . VAL A 1 297 ? 24.312 -8.672 4.387 1 98.81 297 VAL A N 1
ATOM 2298 C CA . VAL A 1 297 ? 25.172 -9.258 5.406 1 98.81 297 VAL A CA 1
ATOM 2299 C C . VAL A 1 297 ? 24.688 -10.664 5.754 1 98.81 297 VAL A C 1
ATOM 2301 O O . VAL A 1 297 ? 25.484 -11.586 5.887 1 98.81 297 VAL A O 1
ATOM 2304 N N . ASP A 1 298 ? 23.391 -10.805 5.887 1 98.19 298 ASP A N 1
ATOM 2305 C CA . ASP A 1 298 ? 22.797 -12.125 6.152 1 98.19 298 ASP A CA 1
ATOM 2306 C C . ASP A 1 298 ? 23.141 -13.109 5.031 1 98.19 298 ASP A C 1
ATOM 2308 O O . ASP A 1 298 ? 23.453 -14.273 5.297 1 98.19 298 ASP A O 1
ATOM 2312 N N . ILE A 1 299 ? 23.109 -12.648 3.809 1 98.38 299 ILE A N 1
ATOM 2313 C CA . ILE A 1 299 ? 23.422 -13.484 2.652 1 98.38 299 ILE A CA 1
ATOM 2314 C C . ILE A 1 299 ? 24.891 -13.93 2.715 1 98.38 299 ILE A C 1
ATOM 2316 O O . ILE A 1 299 ? 25.188 -15.102 2.482 1 98.38 299 ILE A O 1
ATOM 2320 N N . LEU A 1 300 ? 25.797 -13.016 3.049 1 98.62 300 LEU A N 1
ATOM 2321 C CA . LEU A 1 300 ? 27.219 -13.344 3.146 1 98.62 300 LEU A CA 1
ATOM 2322 C C . LEU A 1 300 ? 27.453 -14.375 4.242 1 98.62 300 LEU A C 1
ATOM 2324 O O . LEU A 1 300 ? 28.25 -15.305 4.055 1 98.62 300 LEU A O 1
ATOM 2328 N N . LEU A 1 301 ? 26.781 -14.172 5.352 1 98.38 301 LEU A N 1
ATOM 2329 C CA . LEU A 1 301 ? 26.938 -15.086 6.473 1 98.38 301 LEU A CA 1
ATOM 2330 C C . LEU A 1 301 ? 26.422 -16.484 6.109 1 98.38 301 LEU A C 1
ATOM 2332 O O . LEU A 1 301 ? 27 -17.484 6.543 1 98.38 301 LEU A O 1
ATOM 2336 N N . GLU A 1 302 ? 25.375 -16.516 5.379 1 97 302 GLU A N 1
ATOM 2337 C CA . GLU A 1 302 ? 24.844 -17.797 4.934 1 97 302 GLU A CA 1
ATOM 2338 C C . GLU A 1 302 ? 25.781 -18.453 3.92 1 97 302 GLU A C 1
ATOM 2340 O O . GLU A 1 302 ? 25.969 -19.672 3.938 1 97 302 GLU A O 1
ATOM 2345 N N . HIS A 1 303 ? 26.359 -17.625 3.072 1 97.31 303 HIS A N 1
ATOM 2346 C CA . HIS A 1 303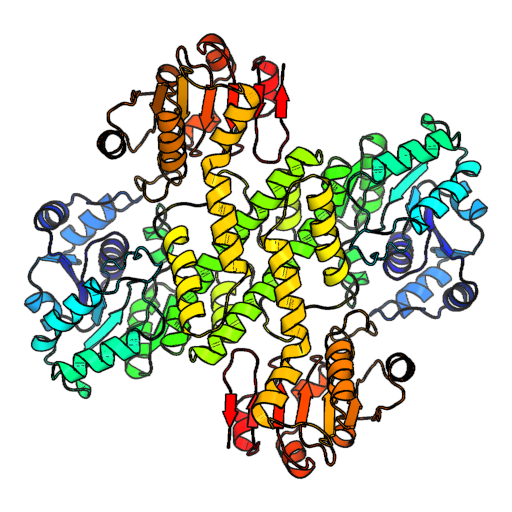 ? 27.219 -18.141 2.014 1 97.31 303 HIS A CA 1
ATOM 2347 C C . HIS A 1 303 ? 28.547 -18.641 2.576 1 97.31 303 HIS A C 1
ATOM 2349 O O . HIS A 1 303 ? 29 -19.734 2.238 1 97.31 303 HIS A O 1
ATOM 2355 N N . TYR A 1 304 ? 29.219 -17.812 3.49 1 97.19 304 TYR A N 1
ATOM 2356 C CA . TYR A 1 304 ? 30.578 -18.109 3.947 1 97.19 304 TYR A CA 1
ATOM 2357 C C . TYR A 1 304 ? 30.562 -18.766 5.324 1 97.19 304 TYR A C 1
ATOM 2359 O O . TYR A 1 304 ? 31.547 -19.375 5.746 1 97.19 304 TYR A O 1
ATOM 2367 N N . LYS A 1 305 ? 29.453 -18.609 6.074 1 95.69 305 LYS A N 1
ATOM 2368 C CA . LYS A 1 305 ? 29.328 -19 7.477 1 95.69 305 LYS A CA 1
ATOM 2369 C C . LYS A 1 305 ? 30.203 -18.125 8.367 1 95.69 305 LYS A C 1
ATOM 2371 O O . LYS A 1 305 ? 29.734 -17.578 9.367 1 95.69 305 LYS A O 1
ATOM 2376 N N . ILE A 1 306 ? 31.469 -18.031 7.969 1 97.06 306 ILE A N 1
ATOM 2377 C CA . ILE A 1 306 ? 32.406 -17.125 8.633 1 97.06 306 ILE A CA 1
ATOM 2378 C C . ILE A 1 306 ? 32.906 -16.078 7.641 1 97.06 306 ILE A C 1
ATOM 2380 O O . ILE A 1 306 ? 33.5 -16.422 6.609 1 97.06 306 ILE A O 1
ATOM 2384 N N . ILE A 1 307 ? 32.781 -14.773 7.988 1 98.25 307 ILE A N 1
ATOM 2385 C CA . ILE A 1 307 ? 33.125 -13.742 7.004 1 98.25 307 ILE A CA 1
ATOM 2386 C C . ILE A 1 307 ? 34.281 -12.906 7.504 1 98.25 307 ILE A C 1
ATOM 2388 O O . ILE A 1 307 ? 34.719 -11.969 6.828 1 98.25 307 ILE A O 1
ATOM 2392 N N . GLU A 1 308 ? 34.812 -13.289 8.648 1 98.25 308 GLU A N 1
ATOM 2393 C CA . GLU A 1 308 ? 35.969 -12.602 9.18 1 98.25 308 GLU A CA 1
ATOM 2394 C C . GLU A 1 308 ? 37.156 -12.672 8.203 1 98.25 308 GLU A C 1
ATOM 2396 O O . GLU A 1 308 ? 37.469 -13.742 7.699 1 98.25 308 GLU A O 1
ATOM 2401 N N . GLY A 1 309 ? 37.719 -11.531 7.934 1 98 309 GLY A N 1
ATOM 2402 C CA . GLY A 1 309 ? 38.906 -11.477 7.094 1 98 309 GLY A CA 1
ATOM 2403 C C . GLY A 1 309 ? 38.562 -11.398 5.613 1 98 309 GLY A C 1
ATOM 2404 O O . GLY A 1 309 ? 39.469 -11.117 4.797 1 98 309 GLY A O 1
ATOM 2405 N N . LYS A 1 310 ? 37.312 -11.633 5.203 1 98.5 310 LYS A N 1
ATOM 2406 C CA . LYS A 1 310 ? 36.938 -11.469 3.809 1 98.5 310 LYS A CA 1
ATOM 2407 C C . LYS A 1 310 ? 37.031 -10.008 3.383 1 98.5 310 LYS A C 1
ATOM 2409 O O . LYS A 1 310 ? 36.969 -9.102 4.219 1 98.5 310 LYS A O 1
ATOM 2414 N N . THR A 1 311 ? 37.25 -9.773 2.141 1 98.81 311 THR A N 1
ATOM 2415 C CA . THR A 1 311 ? 37.25 -8.43 1.568 1 98.81 311 THR A CA 1
ATOM 2416 C C . THR A 1 311 ? 36 -8.211 0.726 1 98.81 311 THR A C 1
ATOM 2418 O O . THR A 1 311 ? 35.75 -8.953 -0.223 1 98.81 311 THR A O 1
ATOM 2421 N N . VAL A 1 312 ? 35.219 -7.203 1.092 1 98.88 312 VAL A N 1
ATOM 2422 C CA . VAL A 1 312 ? 33.938 -6.938 0.422 1 98.88 312 VAL A CA 1
ATOM 2423 C C . VAL A 1 312 ? 33.969 -5.562 -0.241 1 98.88 312 VAL A C 1
ATOM 2425 O O . VAL A 1 312 ? 34.344 -4.57 0.398 1 98.88 312 VAL A O 1
ATOM 2428 N N . GLY A 1 313 ? 33.688 -5.527 -1.558 1 98.88 313 GLY A N 1
ATOM 2429 C CA . GLY A 1 313 ? 33.531 -4.273 -2.271 1 98.88 313 GLY A CA 1
ATOM 2430 C C . GLY A 1 313 ? 32.094 -3.754 -2.232 1 98.88 313 GLY A C 1
ATOM 2431 O O . GLY A 1 313 ? 31.156 -4.48 -2.555 1 98.88 313 GLY A O 1
ATOM 2432 N N . ILE A 1 314 ? 31.922 -2.525 -1.813 1 98.88 314 ILE A N 1
ATOM 2433 C CA . ILE A 1 314 ? 30.625 -1.887 -1.737 1 98.88 314 ILE A CA 1
ATOM 2434 C C . ILE A 1 314 ? 30.484 -0.84 -2.842 1 98.88 314 ILE A C 1
ATOM 2436 O O . ILE A 1 314 ? 31.281 0.1 -2.908 1 98.88 314 ILE A O 1
ATOM 2440 N N . LEU A 1 315 ? 29.516 -1.039 -3.672 1 98.88 315 LEU A N 1
ATOM 2441 C CA . LEU A 1 315 ? 29.234 -0.087 -4.742 1 98.88 315 LEU A CA 1
ATOM 2442 C C . LEU A 1 315 ? 28 0.742 -4.426 1 98.88 315 LEU A C 1
ATOM 2444 O O . LEU A 1 315 ? 26.891 0.205 -4.355 1 98.88 315 LEU A O 1
ATOM 2448 N N . GLY A 1 316 ? 28.125 2.053 -4.34 1 98.62 316 GLY A N 1
ATOM 2449 C CA . GLY A 1 316 ? 27.047 2.959 -3.986 1 98.62 316 GLY A CA 1
ATOM 2450 C C . GLY A 1 316 ? 26.922 3.182 -2.49 1 98.62 316 GLY A C 1
ATOM 2451 O O . GLY A 1 316 ? 26.812 2.225 -1.722 1 98.62 316 GLY A O 1
ATOM 2452 N N . LEU A 1 317 ? 26.938 4.469 -2.098 1 98.44 317 LEU A N 1
ATOM 2453 C CA . LEU A 1 317 ? 26.969 4.77 -0.671 1 98.44 317 LEU A CA 1
ATOM 2454 C C . LEU A 1 317 ? 25.844 5.703 -0.276 1 98.44 317 LEU A C 1
ATOM 2456 O O . LEU A 1 317 ? 25.516 5.828 0.907 1 98.44 317 LEU A O 1
ATOM 2460 N N . THR A 1 318 ? 25.156 6.398 -1.235 1 97.31 318 THR A N 1
ATOM 2461 C CA . THR A 1 318 ? 24.016 7.254 -0.97 1 97.31 318 THR A CA 1
ATOM 2462 C C . THR A 1 318 ? 22.734 6.418 -0.833 1 97.31 318 THR A C 1
ATOM 2464 O O . THR A 1 318 ? 22.734 5.227 -1.142 1 97.31 318 THR A O 1
ATOM 2467 N N . PHE A 1 319 ? 21.656 7.016 -0.288 1 96.94 319 PHE A N 1
ATOM 2468 C CA . PHE A 1 319 ? 20.453 6.223 -0.078 1 96.94 319 PHE A CA 1
ATOM 2469 C C . PHE A 1 319 ? 19.719 5.996 -1.395 1 96.94 319 PHE A C 1
ATOM 2471 O O . PHE A 1 319 ? 18.891 5.094 -1.498 1 96.94 319 PHE A O 1
ATOM 2478 N N . LYS A 1 320 ? 19.984 6.809 -2.398 1 95.88 320 LYS A N 1
ATOM 2479 C CA . LYS A 1 320 ? 19.5 6.688 -3.771 1 95.88 320 LYS A CA 1
ATOM 2480 C C . LYS A 1 320 ? 20.469 7.352 -4.754 1 95.88 320 LYS A C 1
ATOM 2482 O O . LYS A 1 320 ? 21.375 8.086 -4.344 1 95.88 320 LYS A O 1
ATOM 2487 N N . PRO A 1 321 ? 20.312 7.059 -6.055 1 95.25 321 PRO A N 1
ATOM 2488 C CA . PRO A 1 321 ? 21.203 7.707 -7.023 1 95.25 321 PRO A CA 1
ATOM 2489 C C . PRO A 1 321 ? 20.891 9.188 -7.215 1 95.25 321 PRO A C 1
ATOM 2491 O O . PRO A 1 321 ? 19.812 9.656 -6.812 1 95.25 321 PRO A O 1
ATOM 2494 N N . ASP A 1 322 ? 21.844 9.984 -7.648 1 90.56 322 ASP A N 1
ATOM 2495 C CA . ASP A 1 322 ? 21.719 11.367 -8.109 1 90.56 322 ASP A CA 1
ATOM 2496 C C . ASP A 1 322 ? 21.484 12.32 -6.938 1 90.56 322 ASP A C 1
ATOM 2498 O O . ASP A 1 322 ? 20.766 13.312 -7.074 1 90.56 322 ASP A O 1
ATOM 2502 N N . THR A 1 323 ? 22.016 11.906 -5.793 1 92.06 323 THR A N 1
ATOM 2503 C CA . THR A 1 323 ? 22.031 12.773 -4.617 1 92.06 323 THR A CA 1
ATOM 2504 C C . THR A 1 323 ? 23.297 12.555 -3.793 1 92.06 323 THR A C 1
ATOM 2506 O O . THR A 1 323 ? 24.016 11.57 -3.992 1 92.06 323 THR A O 1
ATOM 2509 N N . ASP A 1 324 ? 23.609 13.477 -2.982 1 92.75 324 ASP A N 1
ATOM 2510 C CA . ASP A 1 324 ? 24.75 13.359 -2.082 1 92.75 324 ASP A CA 1
ATOM 2511 C C . ASP A 1 324 ? 24.297 13.016 -0.663 1 92.75 324 ASP A C 1
ATOM 2513 O O . ASP A 1 324 ? 25.094 13.094 0.28 1 92.75 324 ASP A O 1
ATOM 2517 N N . ASP A 1 325 ? 23.031 12.695 -0.565 1 93.69 325 ASP A N 1
ATOM 2518 C CA . ASP A 1 325 ? 22.469 12.438 0.753 1 93.69 325 ASP A CA 1
ATOM 2519 C C . ASP A 1 325 ? 22.781 11.023 1.222 1 93.69 325 ASP A C 1
ATOM 2521 O O . ASP A 1 325 ? 22.406 10.047 0.56 1 93.69 325 ASP A O 1
ATOM 2525 N N . ILE A 1 326 ? 23.422 10.906 2.363 1 96 326 ILE A N 1
ATOM 2526 C CA . ILE A 1 326 ? 23.828 9.602 2.863 1 96 326 ILE A CA 1
ATOM 2527 C C . ILE A 1 326 ? 22.984 9.234 4.094 1 96 326 ILE A C 1
ATOM 2529 O O . ILE A 1 326 ? 23.156 8.156 4.668 1 96 326 ILE A O 1
ATOM 2533 N N . ARG A 1 327 ? 22.141 10.109 4.496 1 93.88 327 ARG A N 1
ATOM 2534 C CA . ARG A 1 327 ? 21.359 9.867 5.703 1 93.88 327 ARG A CA 1
ATOM 2535 C C . ARG A 1 327 ? 20.516 8.602 5.566 1 93.88 327 ARG A C 1
ATOM 2537 O O . ARG A 1 327 ? 19.781 8.438 4.59 1 93.88 327 ARG A O 1
ATOM 2544 N N . GLU A 1 328 ? 20.531 7.699 6.508 1 96.69 328 GLU A N 1
ATOM 2545 C CA . GLU A 1 328 ? 19.797 6.445 6.613 1 96.69 328 GLU A CA 1
ATOM 2546 C C . GLU A 1 328 ? 20.031 5.559 5.391 1 96.69 328 GLU A C 1
ATOM 2548 O O . GLU A 1 328 ? 19.188 4.719 5.059 1 96.69 328 GLU A O 1
ATOM 2553 N N . ALA A 1 329 ? 21.141 5.789 4.703 1 97.94 329 ALA A N 1
ATOM 2554 C CA . ALA A 1 329 ? 21.453 4.93 3.562 1 97.94 329 ALA A CA 1
ATOM 2555 C C . ALA A 1 329 ? 21.703 3.492 4.008 1 97.94 329 ALA A C 1
ATOM 2557 O O . ALA A 1 329 ? 22.422 3.252 4.973 1 97.94 329 ALA A O 1
ATOM 2558 N N . PRO A 1 330 ? 21.141 2.5 3.301 1 98.44 330 PRO A N 1
ATOM 2559 C CA . PRO A 1 330 ? 21.391 1.099 3.648 1 98.44 330 PRO A CA 1
ATOM 2560 C C . PRO A 1 330 ? 22.875 0.766 3.713 1 98.44 330 PRO A C 1
ATOM 2562 O O . PRO A 1 330 ? 23.297 -0.042 4.547 1 98.44 330 PRO A O 1
ATOM 2565 N N . SER A 1 331 ? 23.703 1.409 2.896 1 98.62 331 SER A N 1
ATOM 2566 C CA . SER A 1 331 ? 25.141 1.165 2.848 1 98.62 331 SER A CA 1
ATOM 2567 C C . SER A 1 331 ? 25.797 1.392 4.211 1 98.62 331 SER A C 1
ATOM 2569 O O . SER A 1 331 ? 26.703 0.661 4.598 1 98.62 331 SER A O 1
ATOM 2571 N N . LEU A 1 332 ? 25.312 2.393 4.941 1 98.5 332 LEU A N 1
ATOM 2572 C CA . LEU A 1 332 ? 25.891 2.711 6.246 1 98.5 332 LEU A CA 1
ATOM 2573 C C . LEU A 1 332 ? 25.688 1.556 7.223 1 98.5 332 LEU A C 1
ATOM 2575 O O . LEU A 1 332 ? 26.625 1.189 7.949 1 98.5 332 LEU A O 1
ATOM 2579 N N . TYR A 1 333 ? 24.531 0.974 7.195 1 98.56 333 TYR A N 1
ATOM 2580 C CA . TYR A 1 333 ? 24.203 -0.112 8.109 1 98.56 333 TYR A CA 1
ATOM 2581 C C . TYR A 1 333 ? 24.922 -1.396 7.719 1 98.56 333 TYR A C 1
ATOM 2583 O O . TYR A 1 333 ? 25.375 -2.16 8.578 1 98.56 333 TYR A O 1
ATOM 2591 N N . ILE A 1 334 ? 25.016 -1.603 6.461 1 98.81 334 ILE A N 1
ATOM 2592 C CA . ILE A 1 334 ? 25.734 -2.762 5.953 1 98.81 334 ILE A CA 1
ATOM 2593 C C . ILE A 1 334 ? 27.219 -2.664 6.352 1 98.81 334 ILE A C 1
ATOM 2595 O O . ILE A 1 334 ? 27.781 -3.623 6.879 1 98.81 334 ILE A O 1
ATOM 2599 N N . ILE A 1 335 ? 27.828 -1.497 6.129 1 98.69 335 ILE A N 1
ATOM 2600 C CA . ILE A 1 335 ? 29.234 -1.271 6.445 1 98.69 335 ILE A CA 1
ATOM 2601 C C . ILE A 1 335 ? 29.469 -1.496 7.938 1 98.69 335 ILE A C 1
ATOM 2603 O O . ILE A 1 335 ? 30.406 -2.199 8.328 1 98.69 335 ILE A O 1
ATOM 2607 N N . GLU A 1 336 ? 28.609 -0.904 8.742 1 98.62 336 GLU A N 1
ATOM 2608 C CA . GLU A 1 336 ? 28.734 -1.045 10.188 1 98.62 336 GLU A CA 1
ATOM 2609 C C . GLU A 1 336 ? 28.734 -2.514 10.602 1 98.62 336 GLU A C 1
ATOM 2611 O O . GLU A 1 336 ? 29.578 -2.945 11.391 1 98.62 336 GLU A O 1
ATOM 2616 N N . LYS A 1 337 ? 27.828 -3.264 10.07 1 98.5 337 LYS A N 1
ATOM 2617 C CA . LYS A 1 337 ? 27.703 -4.676 10.43 1 98.5 337 LYS A CA 1
ATOM 2618 C C . LYS A 1 337 ? 28.875 -5.488 9.914 1 98.5 337 LYS A C 1
ATOM 2620 O O . LYS A 1 337 ? 29.344 -6.406 10.594 1 98.5 337 LYS A O 1
ATOM 2625 N N . LEU A 1 338 ? 29.359 -5.199 8.742 1 98.75 338 LEU A N 1
ATOM 2626 C CA . LEU A 1 338 ? 30.5 -5.895 8.188 1 98.75 338 LEU A CA 1
ATOM 2627 C C . LEU A 1 338 ? 31.75 -5.629 9.016 1 98.75 338 LEU A C 1
ATOM 2629 O O . LEU A 1 338 ? 32.531 -6.543 9.281 1 98.75 338 LEU A O 1
ATOM 2633 N N . LEU A 1 339 ? 31.969 -4.367 9.398 1 98.44 339 LEU A N 1
ATOM 2634 C CA . LEU A 1 339 ? 33.125 -4.004 10.211 1 98.44 339 LEU A CA 1
ATOM 2635 C C . LEU A 1 339 ? 33.094 -4.715 11.555 1 98.44 339 LEU A C 1
ATOM 2637 O O . LEU A 1 339 ? 34.125 -5.164 12.062 1 98.44 339 LEU A O 1
ATOM 2641 N N . LYS A 1 340 ? 31.891 -4.836 12.125 1 97.75 340 LYS A N 1
ATOM 2642 C CA . LYS A 1 340 ? 31.703 -5.539 13.391 1 97.75 340 LYS A CA 1
ATOM 2643 C C . LYS A 1 340 ? 32.125 -7.004 13.273 1 97.75 340 LYS A C 1
ATOM 2645 O O . LYS A 1 340 ? 32.531 -7.625 14.258 1 97.75 340 LYS A O 1
ATOM 2650 N N . ASN A 1 341 ? 32.062 -7.496 12.086 1 97.94 341 ASN A N 1
ATOM 2651 C CA . ASN A 1 341 ? 32.438 -8.883 11.828 1 97.94 341 ASN A CA 1
ATOM 2652 C C . ASN A 1 341 ? 33.875 -8.984 11.305 1 97.94 341 ASN A C 1
ATOM 2654 O O . ASN A 1 341 ? 34.281 -10.031 10.789 1 97.94 341 ASN A O 1
ATOM 2658 N N . LYS A 1 342 ? 34.594 -7.918 11.336 1 98.12 342 LYS A N 1
ATOM 2659 C CA . LYS A 1 342 ? 36.031 -7.848 11 1 98.12 342 LYS A CA 1
ATOM 2660 C C . LYS A 1 342 ? 36.25 -8.141 9.523 1 98.12 342 LYS A C 1
ATOM 2662 O O . LYS A 1 342 ? 37.188 -8.844 9.164 1 98.12 342 LYS A O 1
ATOM 2667 N N . VAL A 1 343 ? 35.344 -7.691 8.719 1 98.69 343 VAL A N 1
ATOM 2668 C CA . VAL A 1 343 ? 35.469 -7.766 7.27 1 98.69 343 VAL A CA 1
ATOM 2669 C C . VAL A 1 343 ? 36.25 -6.574 6.754 1 98.69 343 VAL A C 1
ATOM 2671 O O . VAL A 1 343 ? 36.125 -5.465 7.273 1 98.69 343 VAL A O 1
ATOM 2674 N N . ASN A 1 344 ? 37.156 -6.824 5.773 1 98.62 344 ASN A N 1
ATOM 2675 C CA . ASN A 1 344 ? 37.781 -5.727 5.051 1 98.62 344 ASN A CA 1
ATOM 2676 C C . ASN A 1 344 ? 36.875 -5.129 4.004 1 98.62 344 ASN A C 1
ATOM 2678 O O . ASN A 1 344 ? 36.219 -5.859 3.258 1 98.62 344 ASN A O 1
ATOM 2682 N N . ILE A 1 345 ? 36.812 -3.77 3.988 1 98.81 345 ILE A N 1
ATOM 2683 C CA . ILE A 1 345 ? 35.812 -3.145 3.111 1 98.81 345 ILE A CA 1
ATOM 2684 C C . ILE A 1 345 ? 36.531 -2.193 2.145 1 98.81 345 ILE A C 1
ATOM 2686 O O . ILE A 1 345 ? 37.375 -1.393 2.555 1 98.81 345 ILE A O 1
ATOM 2690 N N . LYS A 1 346 ? 36.25 -2.314 0.887 1 98.81 346 LYS A N 1
ATOM 2691 C CA . LYS A 1 346 ? 36.5 -1.309 -0.141 1 98.81 346 LYS A CA 1
ATOM 2692 C C . LYS A 1 346 ? 35.188 -0.683 -0.621 1 98.81 346 LYS A C 1
ATOM 2694 O O . LYS A 1 346 ? 34.156 -1.372 -0.753 1 98.81 346 LYS A O 1
ATOM 2699 N N . ALA A 1 347 ? 35.188 0.615 -0.816 1 98.75 347 ALA A N 1
ATOM 2700 C CA . ALA A 1 347 ? 33.938 1.271 -1.185 1 98.75 347 ALA A CA 1
ATOM 2701 C C . ALA A 1 347 ? 34.156 2.273 -2.314 1 98.75 347 ALA A C 1
ATOM 2703 O O . ALA A 1 347 ? 35.219 2.887 -2.412 1 98.75 347 ALA A O 1
ATOM 2704 N N . TYR A 1 348 ? 33.156 2.346 -3.135 1 98.62 348 TYR A N 1
ATOM 2705 C CA . TYR A 1 348 ? 33.156 3.346 -4.195 1 98.62 348 TYR A CA 1
ATOM 2706 C C . TYR A 1 348 ? 31.781 3.963 -4.375 1 98.62 348 TYR A C 1
ATOM 2708 O O . TYR A 1 348 ? 30.781 3.254 -4.387 1 98.62 348 TYR A O 1
ATOM 2716 N N . ASP A 1 349 ? 31.719 5.219 -4.492 1 98.31 349 ASP A N 1
ATOM 2717 C CA . ASP A 1 349 ? 30.562 6.012 -4.883 1 98.31 349 ASP A CA 1
ATOM 2718 C C . ASP A 1 349 ? 30.969 7.203 -5.746 1 98.31 349 ASP A C 1
ATOM 2720 O O . ASP A 1 349 ? 31.969 7.863 -5.461 1 98.31 349 ASP A O 1
ATOM 2724 N N . PRO A 1 350 ? 30.203 7.453 -6.762 1 96 350 PRO A N 1
ATOM 2725 C CA . PRO A 1 350 ? 30.625 8.539 -7.656 1 96 350 PRO A CA 1
ATOM 2726 C C . PRO A 1 350 ? 30.469 9.922 -7.031 1 96 350 PRO A C 1
ATOM 2728 O O . PRO A 1 350 ? 31.016 10.898 -7.535 1 96 350 PRO A O 1
ATOM 2731 N N . MET A 1 351 ? 29.719 9.984 -5.953 1 92.56 351 MET A N 1
ATOM 2732 C CA . MET A 1 351 ? 29.328 11.312 -5.488 1 92.56 351 MET A CA 1
ATOM 2733 C C . MET A 1 351 ? 29.875 11.586 -4.094 1 92.56 351 MET A C 1
ATOM 2735 O O . MET A 1 351 ? 30.266 12.711 -3.787 1 92.56 351 MET A O 1
ATOM 2739 N N . VAL A 1 352 ? 29.875 10.5 -3.225 1 93.19 352 VAL A N 1
ATOM 2740 C CA . VAL A 1 352 ? 30.078 10.82 -1.815 1 93.19 352 VAL A CA 1
ATOM 2741 C C . VAL A 1 352 ? 31.25 10.016 -1.264 1 93.19 352 VAL A C 1
ATOM 2743 O O . VAL A 1 352 ? 31.156 8.797 -1.113 1 93.19 352 VAL A O 1
ATOM 2746 N N . THR A 1 353 ? 32.438 10.43 -1.178 1 92.75 353 THR A N 1
ATOM 2747 C CA . THR A 1 353 ? 33.594 9.742 -0.586 1 92.75 353 THR A CA 1
ATOM 2748 C C . THR A 1 353 ? 34 10.422 0.714 1 92.75 353 THR A C 1
ATOM 2750 O O . THR A 1 353 ? 34.125 9.766 1.75 1 92.75 353 THR A O 1
ATOM 2753 N N . LYS A 1 354 ? 34.094 11.68 0.681 1 91.19 354 LYS A N 1
ATOM 2754 C CA . LYS A 1 354 ? 34.594 12.438 1.827 1 91.19 354 LYS A CA 1
ATOM 2755 C C . LYS A 1 354 ? 33.656 12.305 3.025 1 91.19 354 LYS A C 1
ATOM 2757 O O . LYS A 1 354 ? 34.125 12.07 4.148 1 91.19 354 LYS A O 1
ATOM 2762 N N . GLU A 1 355 ? 32.406 12.453 2.807 1 91.44 355 GLU A N 1
ATOM 2763 C CA . GLU A 1 355 ? 31.391 12.406 3.865 1 91.44 355 GLU A CA 1
ATOM 2764 C C . GLU A 1 355 ? 31.406 11.055 4.574 1 91.44 355 GLU A C 1
ATOM 2766 O O . GLU A 1 355 ? 31.312 10.992 5.805 1 91.44 355 GLU A O 1
ATOM 2771 N N . ILE A 1 356 ? 31.531 9.992 3.828 1 95.38 356 ILE A N 1
ATOM 2772 C CA . ILE A 1 356 ? 31.469 8.648 4.387 1 95.38 356 ILE A CA 1
ATOM 2773 C C . ILE A 1 356 ? 32.781 8.32 5.094 1 95.38 356 ILE A C 1
ATOM 2775 O O . ILE A 1 356 ? 32.781 7.625 6.113 1 95.38 356 ILE A O 1
ATOM 2779 N N . LYS A 1 357 ? 33.844 8.797 4.527 1 95.94 357 LYS A N 1
ATOM 2780 C CA . LYS A 1 357 ? 35.188 8.562 5.109 1 95.94 357 LYS A CA 1
ATOM 2781 C C . LYS A 1 357 ? 35.25 9.125 6.527 1 95.94 357 LYS A C 1
ATOM 2783 O O . LYS A 1 357 ? 35.938 8.547 7.391 1 95.94 357 LYS A O 1
ATOM 2788 N N . ASN A 1 358 ? 34.562 10.18 6.766 1 95.88 358 ASN A N 1
ATOM 2789 C CA . ASN A 1 358 ? 34.5 10.781 8.094 1 95.88 358 ASN A CA 1
ATOM 2790 C C . ASN A 1 358 ? 33.812 9.867 9.094 1 95.88 358 ASN A C 1
ATOM 2792 O O . ASN A 1 358 ? 34.094 9.898 10.289 1 95.88 358 ASN A O 1
ATOM 2796 N N . ILE A 1 359 ? 32.906 9.055 8.656 1 97.06 359 ILE A N 1
ATOM 2797 C CA . ILE A 1 359 ? 32.156 8.148 9.5 1 97.06 359 ILE A CA 1
ATOM 2798 C C . ILE A 1 359 ? 32.906 6.836 9.68 1 97.06 359 ILE A C 1
ATOM 2800 O O . ILE A 1 359 ? 32.969 6.289 10.781 1 97.06 359 ILE A O 1
ATOM 2804 N N . PHE A 1 360 ? 33.438 6.414 8.523 1 97.88 360 PHE A N 1
ATOM 2805 C CA . PHE A 1 360 ? 34.156 5.156 8.516 1 97.88 360 PHE A CA 1
ATOM 2806 C C . PHE A 1 360 ? 35.594 5.367 7.988 1 97.88 360 PHE A C 1
ATOM 2808 O O . PHE A 1 360 ? 35.875 5.039 6.84 1 97.88 360 PHE A O 1
ATOM 2815 N N . PRO A 1 361 ? 36.469 5.727 8.797 1 95.81 361 PRO A N 1
ATOM 2816 C CA . PRO A 1 361 ? 37.812 6.016 8.344 1 95.81 361 PRO A CA 1
ATOM 2817 C C . PRO A 1 361 ? 38.625 4.75 8.039 1 95.81 361 PRO A C 1
ATOM 2819 O O . PRO A 1 361 ? 39.625 4.812 7.336 1 95.81 361 PRO A O 1
ATOM 2822 N N . ASP A 1 362 ? 38.156 3.631 8.516 1 93.81 362 ASP A N 1
ATOM 2823 C CA . ASP A 1 362 ? 38.969 2.404 8.461 1 93.81 362 ASP A CA 1
ATOM 2824 C C . ASP A 1 362 ? 38.656 1.618 7.184 1 93.81 362 ASP A C 1
ATOM 2826 O O . ASP A 1 362 ? 39.125 0.483 7.027 1 93.81 362 ASP A O 1
ATOM 2830 N N . ILE A 1 363 ? 37.938 2.178 6.242 1 96.62 363 ILE A N 1
ATOM 2831 C CA . ILE A 1 363 ? 37.625 1.484 5 1 96.62 363 ILE A CA 1
ATOM 2832 C C . ILE A 1 363 ? 38.375 2.107 3.842 1 96.62 363 ILE A C 1
ATOM 2834 O O . ILE A 1 363 ? 38.844 3.248 3.938 1 96.62 363 ILE A O 1
ATOM 2838 N N . THR A 1 364 ? 38.656 1.292 2.859 1 98.25 364 THR A N 1
ATOM 2839 C CA . THR A 1 364 ? 39.375 1.773 1.684 1 98.25 364 THR A CA 1
ATOM 2840 C C . THR A 1 364 ? 38.438 2.383 0.673 1 98.25 364 THR A C 1
ATOM 2842 O O . THR A 1 364 ? 37.5 1.716 0.212 1 98.25 364 THR A O 1
ATOM 2845 N N . TYR A 1 365 ? 38.656 3.598 0.364 1 98.38 365 TYR A N 1
ATOM 2846 C CA . TYR A 1 365 ? 37.812 4.277 -0.626 1 98.38 365 TYR A CA 1
ATOM 2847 C C . TYR A 1 365 ? 38.5 4.324 -1.98 1 98.38 365 TYR A C 1
ATOM 2849 O O . TYR A 1 365 ? 39.688 4.648 -2.062 1 98.38 365 TYR A O 1
ATOM 2857 N N . CYS A 1 366 ? 37.781 3.941 -2.98 1 98.25 366 CYS A N 1
ATOM 2858 C CA . CYS A 1 366 ? 38.344 3.783 -4.309 1 98.25 366 CYS A CA 1
ATOM 2859 C C . CYS A 1 366 ? 37.781 4.824 -5.273 1 98.25 366 CYS A C 1
ATOM 2861 O O . CYS A 1 366 ? 36.781 5.445 -5 1 98.25 366 CYS A O 1
ATOM 2863 N N . ASP A 1 367 ? 38.438 4.957 -6.473 1 96.94 367 ASP A N 1
ATOM 2864 C CA . ASP A 1 367 ? 38.062 5.992 -7.434 1 96.94 367 ASP A CA 1
ATOM 2865 C C . ASP A 1 367 ? 37.25 5.418 -8.57 1 96.94 367 ASP A C 1
ATOM 2867 O O . ASP A 1 367 ? 36.781 6.156 -9.445 1 96.94 367 ASP A O 1
ATOM 2871 N N . GLY A 1 368 ? 37.031 4.148 -8.492 1 97.88 368 GLY A N 1
ATOM 2872 C CA . GLY A 1 368 ? 36.25 3.516 -9.547 1 97.88 368 GLY A CA 1
ATOM 2873 C C . GLY A 1 368 ? 35.781 2.119 -9.18 1 97.88 368 GLY A C 1
ATOM 2874 O O . GLY A 1 368 ? 36.219 1.547 -8.188 1 97.88 368 GLY A O 1
ATOM 2875 N N . VAL A 1 369 ? 34.938 1.662 -10.047 1 98.5 369 VAL A N 1
ATOM 2876 C CA . VAL A 1 369 ? 34.281 0.384 -9.805 1 98.5 369 VAL A CA 1
ATOM 2877 C C . VAL A 1 369 ? 35.312 -0.736 -9.781 1 98.5 369 VAL A C 1
ATOM 2879 O O . VAL A 1 369 ? 35.375 -1.521 -8.836 1 98.5 369 VAL A O 1
ATOM 2882 N N . TYR A 1 370 ? 36.188 -0.817 -10.742 1 98.56 370 TYR A N 1
ATOM 2883 C CA . TYR A 1 370 ? 37.094 -1.953 -10.898 1 98.56 370 TYR A CA 1
ATOM 2884 C C . TYR A 1 370 ? 38.219 -1.896 -9.883 1 98.56 370 TYR A C 1
ATOM 2886 O O . TYR A 1 370 ? 38.688 -2.932 -9.398 1 98.56 370 TYR A O 1
ATOM 2894 N N . GLU A 1 371 ? 38.656 -0.703 -9.539 1 98.5 371 GLU A N 1
ATOM 2895 C CA . GLU A 1 371 ? 39.625 -0.567 -8.453 1 98.5 371 GLU A CA 1
ATOM 2896 C C . GLU A 1 371 ? 39.031 -1.074 -7.137 1 98.5 371 GLU A C 1
ATOM 2898 O O . GLU A 1 371 ? 39.719 -1.763 -6.371 1 98.5 371 GLU A O 1
ATOM 2903 N N . CYS A 1 372 ? 37.812 -0.8 -6.918 1 98.56 372 CYS A N 1
ATOM 2904 C CA . CYS A 1 372 ? 37.094 -1.174 -5.695 1 98.56 372 CYS A CA 1
ATOM 2905 C C . CYS A 1 372 ? 36.969 -2.688 -5.586 1 98.56 372 CYS A C 1
ATOM 2907 O O . CYS A 1 372 ? 37.031 -3.242 -4.488 1 98.56 372 CYS A O 1
ATOM 2909 N N . LEU A 1 373 ? 36.875 -3.342 -6.719 1 98.69 373 LEU A N 1
ATOM 2910 C CA . LEU A 1 373 ? 36.531 -4.758 -6.715 1 98.69 373 LEU A CA 1
ATOM 2911 C C . LEU A 1 373 ? 37.781 -5.629 -6.781 1 98.69 373 LEU A C 1
ATOM 2913 O O . LEU A 1 373 ? 37.719 -6.836 -6.531 1 98.69 373 LEU A O 1
ATOM 2917 N N . GLU A 1 374 ? 38.969 -5.012 -7.066 1 98.44 374 GLU A N 1
ATOM 2918 C CA . GLU A 1 374 ? 40.219 -5.766 -7.16 1 98.44 374 GLU A CA 1
ATOM 2919 C C . GLU A 1 374 ? 40.5 -6.535 -5.871 1 98.44 374 GLU A C 1
ATOM 2921 O O . GLU A 1 374 ? 40.5 -5.953 -4.781 1 98.44 374 GLU A O 1
ATOM 2926 N N . ASP A 1 375 ? 40.656 -7.844 -5.965 1 98.31 375 ASP A N 1
ATOM 2927 C CA . ASP A 1 375 ? 41.031 -8.758 -4.895 1 98.31 375 ASP A CA 1
ATOM 2928 C C . ASP A 1 375 ? 39.938 -8.875 -3.846 1 98.31 375 ASP A C 1
ATOM 2930 O O . ASP A 1 375 ? 40.188 -9.242 -2.697 1 98.31 375 ASP A O 1
ATOM 2934 N N . CYS A 1 376 ? 38.688 -8.5 -4.156 1 98.75 376 CYS A N 1
ATOM 2935 C CA . CYS A 1 376 ? 37.562 -8.68 -3.248 1 98.75 376 CYS A CA 1
ATOM 2936 C C . CYS A 1 376 ? 37.031 -10.102 -3.332 1 98.75 376 CYS A C 1
ATOM 2938 O O . CYS A 1 376 ? 37.156 -10.758 -4.367 1 98.75 376 CYS A O 1
ATOM 2940 N N . ASP A 1 377 ? 36.531 -10.594 -2.232 1 98.75 377 ASP A N 1
ATOM 2941 C CA . ASP A 1 377 ? 35.812 -11.867 -2.217 1 98.75 377 ASP A CA 1
ATOM 2942 C C . ASP A 1 377 ? 34.375 -11.695 -2.68 1 98.75 377 ASP A C 1
ATOM 2944 O O . ASP A 1 377 ? 33.844 -12.523 -3.428 1 98.75 377 ASP A O 1
ATOM 2948 N N . ALA A 1 378 ? 33.719 -10.617 -2.311 1 98.81 378 ALA A N 1
ATOM 2949 C CA . ALA A 1 378 ? 32.312 -10.359 -2.617 1 98.81 378 ALA A CA 1
ATOM 2950 C C . ALA A 1 378 ? 32.094 -8.891 -2.971 1 98.81 378 ALA A C 1
ATOM 2952 O O . ALA A 1 378 ? 32.875 -8.023 -2.578 1 98.81 378 ALA A O 1
ATOM 2953 N N . MET A 1 379 ? 31.078 -8.648 -3.75 1 98.81 379 MET A N 1
ATOM 2954 C CA . MET A 1 379 ? 30.625 -7.305 -4.082 1 98.81 379 MET A CA 1
ATOM 2955 C C . MET A 1 379 ? 29.156 -7.117 -3.701 1 98.81 379 MET A C 1
ATOM 2957 O O . MET A 1 379 ? 28.344 -8.023 -3.883 1 98.81 379 MET A O 1
ATOM 2961 N N . ILE A 1 380 ? 28.812 -5.996 -3.119 1 98.88 380 ILE A N 1
ATOM 2962 C CA . ILE A 1 380 ? 27.438 -5.613 -2.807 1 98.88 380 ILE A CA 1
ATOM 2963 C C . ILE A 1 380 ? 27.078 -4.32 -3.539 1 98.88 380 ILE A C 1
ATOM 2965 O O . ILE A 1 380 ? 27.781 -3.314 -3.412 1 98.88 380 ILE A O 1
ATOM 2969 N N . ILE A 1 381 ? 26.078 -4.34 -4.32 1 98.94 381 ILE A N 1
ATOM 2970 C CA . ILE A 1 381 ? 25.547 -3.125 -4.934 1 98.94 381 ILE A CA 1
ATOM 2971 C C . ILE A 1 381 ? 24.469 -2.523 -4.043 1 98.94 381 ILE A C 1
ATOM 2973 O O . ILE A 1 381 ? 23.375 -3.09 -3.908 1 98.94 381 ILE A O 1
ATOM 2977 N N . CYS A 1 382 ? 24.703 -1.345 -3.518 1 98.75 382 CYS A N 1
ATOM 2978 C CA . CYS A 1 382 ? 23.812 -0.749 -2.539 1 98.75 382 CYS A CA 1
ATOM 2979 C C . CYS A 1 382 ? 22.969 0.363 -3.17 1 98.75 382 CYS A C 1
ATOM 2981 O O . CYS A 1 382 ? 21.875 0.667 -2.699 1 98.75 382 CYS A O 1
ATOM 2983 N N . THR A 1 383 ? 23.516 1.058 -4.129 1 98.56 383 THR A N 1
ATOM 2984 C CA . THR A 1 383 ? 22.828 2.139 -4.828 1 98.56 383 THR A CA 1
ATOM 2985 C C . THR A 1 383 ? 22.922 1.953 -6.34 1 98.56 383 THR A C 1
ATOM 2987 O O . THR A 1 383 ? 24 1.618 -6.859 1 98.56 383 THR A O 1
ATOM 2990 N N . GLU A 1 384 ? 21.828 2.174 -7.074 1 98.31 384 GLU A N 1
ATOM 2991 C CA . GLU A 1 384 ? 21.781 1.856 -8.5 1 98.31 384 GLU A CA 1
ATOM 2992 C C . GLU A 1 384 ? 22.203 3.053 -9.344 1 98.31 384 GLU A C 1
ATOM 2994 O O . GLU A 1 384 ? 21.469 3.467 -10.25 1 98.31 384 GLU A O 1
ATOM 2999 N N . TRP A 1 385 ? 23.406 3.465 -9.172 1 97.81 385 TRP A N 1
ATOM 3000 C CA . TRP A 1 385 ? 23.953 4.5 -10.047 1 97.81 385 TRP A CA 1
ATOM 3001 C C . TRP A 1 385 ? 24.016 4.02 -11.492 1 97.81 385 TRP A C 1
ATOM 3003 O O . TRP A 1 385 ? 24.25 2.836 -11.75 1 97.81 385 TRP A O 1
ATOM 3013 N N . ASN A 1 386 ? 23.922 4.953 -12.406 1 96.69 386 ASN A N 1
ATOM 3014 C CA . ASN A 1 386 ? 23.859 4.625 -13.828 1 96.69 386 ASN A CA 1
ATOM 3015 C C . ASN A 1 386 ? 25.078 3.814 -14.266 1 96.69 386 ASN A C 1
ATOM 3017 O O . ASN A 1 386 ? 24.953 2.875 -15.055 1 96.69 386 ASN A O 1
ATOM 3021 N N . GLU A 1 387 ? 26.234 4.137 -13.812 1 96.62 387 GLU A N 1
ATOM 3022 C CA . GLU A 1 387 ? 27.469 3.482 -14.25 1 96.62 387 GLU A CA 1
ATOM 3023 C C . GLU A 1 387 ? 27.5 2.023 -13.805 1 96.62 387 GLU A C 1
ATOM 3025 O O . GLU A 1 387 ? 28.219 1.209 -14.383 1 96.62 387 GLU A O 1
ATOM 3030 N N . PHE A 1 388 ? 26.75 1.637 -12.797 1 98.25 388 PHE A N 1
ATOM 3031 C CA . PHE A 1 388 ? 26.797 0.274 -12.281 1 98.25 388 PHE A CA 1
ATOM 3032 C C . PHE A 1 388 ? 26 -0.67 -13.172 1 98.25 388 PHE A C 1
ATOM 3034 O O . PHE A 1 388 ? 26.172 -1.889 -13.109 1 98.25 388 PHE A O 1
ATOM 3041 N N . TYR A 1 389 ? 25.047 -0.144 -13.992 1 96.81 389 TYR A N 1
ATOM 3042 C CA . TYR A 1 389 ? 24.234 -0.951 -14.898 1 96.81 389 TYR A CA 1
ATOM 3043 C C . TYR A 1 389 ? 25.094 -1.591 -15.984 1 96.81 389 TYR A C 1
ATOM 3045 O O . TYR A 1 389 ? 24.75 -2.65 -16.516 1 96.81 389 TYR A O 1
ATOM 3053 N N . SER A 1 390 ? 26.25 -0.974 -16.25 1 95.31 390 SER A N 1
ATOM 3054 C CA . SER A 1 390 ? 27.062 -1.385 -17.391 1 95.31 390 SER A CA 1
ATOM 3055 C C . SER A 1 390 ? 28.359 -2.049 -16.953 1 95.31 390 SER A C 1
ATOM 3057 O O . SER A 1 390 ? 29.328 -2.129 -17.719 1 95.31 390 SER A O 1
ATOM 3059 N N . ILE A 1 391 ? 28.375 -2.453 -15.789 1 97.56 391 ILE A N 1
ATOM 3060 C CA . ILE A 1 391 ? 29.578 -3.104 -15.266 1 97.56 391 ILE A CA 1
ATOM 3061 C C . ILE A 1 391 ? 29.906 -4.324 -16.125 1 97.56 391 ILE A C 1
ATOM 3063 O O . ILE A 1 391 ? 29.016 -5.098 -16.5 1 97.56 391 ILE A O 1
ATOM 3067 N N . ASP A 1 392 ? 31.156 -4.453 -16.516 1 97.88 392 ASP A N 1
ATOM 3068 C CA . ASP A 1 392 ? 31.656 -5.625 -17.234 1 97.88 392 ASP A CA 1
ATOM 3069 C C . ASP A 1 392 ? 31.875 -6.805 -16.297 1 97.88 392 ASP A C 1
ATOM 3071 O O . ASP A 1 392 ? 32.906 -6.898 -15.633 1 97.88 392 ASP A O 1
ATOM 3075 N N . LEU A 1 393 ? 31.031 -7.793 -16.344 1 98.19 393 LEU A N 1
ATOM 3076 C CA . LEU A 1 393 ? 31.016 -8.883 -15.383 1 98.19 393 LEU A CA 1
ATOM 3077 C C . LEU A 1 393 ? 32.156 -9.867 -15.648 1 98.19 393 LEU A C 1
ATOM 3079 O O . LEU A 1 393 ? 32.594 -10.562 -14.727 1 98.19 393 LEU A O 1
ATOM 3083 N N . CYS A 1 394 ? 32.594 -9.961 -16.844 1 98 394 CYS A N 1
ATOM 3084 C CA . CYS A 1 394 ? 33.781 -10.781 -17.125 1 98 394 CYS A CA 1
ATOM 3085 C C . CYS A 1 394 ? 35.031 -10.219 -16.438 1 98 394 CYS A C 1
ATOM 3087 O O . CYS A 1 394 ? 35.781 -10.961 -15.836 1 98 394 CYS A O 1
ATOM 3089 N N . LYS A 1 395 ? 35.156 -8.938 -16.562 1 98.19 395 LYS A N 1
ATOM 3090 C CA . LYS A 1 395 ? 36.25 -8.273 -15.883 1 98.19 395 LYS A CA 1
ATOM 3091 C C . LYS A 1 395 ? 36.156 -8.43 -14.367 1 98.19 395 LYS A C 1
ATOM 3093 O O . LYS A 1 395 ? 37.156 -8.641 -13.68 1 98.19 395 LYS A O 1
ATOM 3098 N N . VAL A 1 396 ? 34.969 -8.344 -13.844 1 98.44 396 VAL A N 1
ATOM 3099 C CA . VAL A 1 396 ? 34.688 -8.5 -12.414 1 98.44 396 VAL A CA 1
ATOM 3100 C C . VAL A 1 396 ? 35.188 -9.875 -11.945 1 98.44 396 VAL A C 1
ATOM 3102 O O . VAL A 1 396 ? 35.875 -9.984 -10.93 1 98.44 396 VAL A O 1
ATOM 3105 N N . ASN A 1 397 ? 34.75 -10.875 -12.68 1 98 397 ASN A N 1
ATOM 3106 C CA . ASN A 1 397 ? 35.188 -12.234 -12.336 1 98 397 ASN A CA 1
ATOM 3107 C C . ASN A 1 397 ? 36.688 -12.375 -12.375 1 98 397 ASN A C 1
ATOM 3109 O O . ASN A 1 397 ? 37.281 -13.109 -11.57 1 98 397 ASN A O 1
ATOM 3113 N N . GLU A 1 398 ? 37.344 -11.711 -13.281 1 97.94 398 GLU A N 1
ATOM 3114 C CA . GLU A 1 398 ? 38.812 -11.797 -13.469 1 97.94 398 GLU A CA 1
ATOM 3115 C C . GLU A 1 398 ? 39.531 -11.156 -12.297 1 97.94 398 GLU A C 1
ATOM 3117 O O . GLU A 1 398 ? 40.562 -11.68 -11.836 1 97.94 398 GLU A O 1
ATOM 3122 N N . ILE A 1 399 ? 39.062 -10.055 -11.836 1 98.25 399 ILE A N 1
ATOM 3123 C CA . ILE A 1 399 ? 39.844 -9.25 -10.922 1 98.25 399 ILE A CA 1
ATOM 3124 C C . ILE A 1 399 ? 39.5 -9.609 -9.477 1 98.25 399 ILE A C 1
ATOM 3126 O O . ILE A 1 399 ? 40.312 -9.375 -8.57 1 98.25 399 ILE A O 1
ATOM 3130 N N . MET A 1 400 ? 38.344 -10.109 -9.164 1 98.56 400 MET A N 1
ATOM 3131 C CA . MET A 1 400 ? 37.969 -10.484 -7.809 1 98.56 400 MET A CA 1
ATOM 3132 C C . MET A 1 400 ? 38.594 -11.812 -7.414 1 98.56 400 MET A C 1
ATOM 3134 O O . MET A 1 400 ? 38.875 -12.648 -8.273 1 98.56 400 MET A O 1
ATOM 3138 N N . ARG A 1 401 ? 38.812 -11.961 -6.098 1 97.69 401 ARG A N 1
ATOM 3139 C CA . ARG A 1 401 ? 39.312 -13.234 -5.586 1 97.69 401 ARG A CA 1
ATOM 3140 C C . ARG A 1 401 ? 38.25 -14.336 -5.719 1 97.69 401 ARG A C 1
ATOM 3142 O O . ARG A 1 401 ? 38.594 -15.461 -6.09 1 97.69 401 ARG A O 1
ATOM 3149 N N . GLU A 1 402 ? 37.062 -14.008 -5.23 1 94.25 402 GLU A N 1
ATOM 3150 C CA . GLU A 1 402 ? 35.875 -14.828 -5.379 1 94.25 402 GLU A CA 1
ATOM 3151 C C . GLU A 1 402 ? 34.688 -14 -5.887 1 94.25 402 GLU A C 1
ATOM 3153 O O . GLU A 1 402 ? 34.281 -13.039 -5.234 1 94.25 402 GLU A O 1
ATOM 3158 N N . SER A 1 403 ? 34.188 -14.227 -6.996 1 95.88 403 SER A N 1
ATOM 3159 C CA . SER A 1 403 ? 33.156 -13.414 -7.637 1 95.88 403 SER A CA 1
ATOM 3160 C C . SER A 1 403 ? 31.766 -13.703 -7.055 1 95.88 403 SER A C 1
ATOM 3162 O O . SER A 1 403 ? 30.859 -14.141 -7.77 1 95.88 403 SER A O 1
ATOM 3164 N N . ILE A 1 404 ? 31.625 -13.438 -5.672 1 98.38 404 ILE A N 1
ATOM 3165 C CA . ILE A 1 404 ? 30.297 -13.461 -5.039 1 98.38 404 ILE A CA 1
ATOM 3166 C C . ILE A 1 404 ? 29.625 -12.102 -5.211 1 98.38 404 ILE A C 1
ATOM 3168 O O . ILE A 1 404 ? 30.125 -11.086 -4.75 1 98.38 404 ILE A O 1
ATOM 3172 N N . ILE A 1 405 ? 28.516 -12.125 -5.887 1 98.81 405 ILE A N 1
ATOM 3173 C CA . ILE A 1 405 ? 27.828 -10.867 -6.18 1 98.81 405 ILE A CA 1
ATOM 3174 C C . ILE A 1 405 ? 26.484 -10.828 -5.469 1 98.81 405 ILE A C 1
ATOM 3176 O O . ILE A 1 405 ? 25.656 -11.727 -5.637 1 98.81 405 ILE A O 1
ATOM 3180 N N . ILE A 1 406 ? 26.266 -9.828 -4.672 1 98.88 406 ILE A N 1
ATOM 3181 C CA . ILE A 1 406 ? 24.953 -9.523 -4.09 1 98.88 406 ILE A CA 1
ATOM 3182 C C . ILE A 1 406 ? 24.406 -8.242 -4.715 1 98.88 406 ILE A C 1
ATOM 3184 O O . ILE A 1 406 ? 24.875 -7.141 -4.41 1 98.88 406 ILE A O 1
ATOM 3188 N N . ASP A 1 407 ? 23.438 -8.398 -5.551 1 98.75 407 ASP A N 1
ATOM 3189 C CA . ASP A 1 407 ? 22.812 -7.289 -6.262 1 98.75 407 ASP A CA 1
ATOM 3190 C C . ASP A 1 407 ? 21.609 -6.75 -5.492 1 98.75 407 ASP A C 1
ATOM 3192 O O . ASP A 1 407 ? 20.469 -7.105 -5.785 1 98.75 407 ASP A O 1
ATOM 3196 N N . GLY A 1 408 ? 21.875 -5.793 -4.594 1 98.75 408 GLY A N 1
ATOM 3197 C CA . GLY A 1 408 ? 20.859 -5.273 -3.695 1 98.75 408 GLY A CA 1
ATOM 3198 C C . GLY A 1 408 ? 19.844 -4.391 -4.395 1 98.75 408 GLY A C 1
ATOM 3199 O O . GLY A 1 408 ? 18.859 -3.975 -3.783 1 98.75 408 GLY A O 1
ATOM 3200 N N . ARG A 1 409 ? 20.031 -4.129 -5.695 1 98.5 409 ARG A N 1
ATOM 3201 C CA . ARG A 1 409 ? 19.141 -3.227 -6.418 1 98.5 409 ARG A CA 1
ATOM 3202 C C . ARG A 1 409 ? 18.594 -3.887 -7.684 1 98.5 409 ARG A C 1
ATOM 3204 O O . ARG A 1 409 ? 17.859 -3.26 -8.453 1 98.5 409 ARG A O 1
ATOM 3211 N N . ASN A 1 410 ? 18.922 -5.121 -7.93 1 98.12 410 ASN A N 1
ATOM 3212 C CA . ASN A 1 410 ? 18.422 -5.934 -9.039 1 98.12 410 ASN A CA 1
ATOM 3213 C C . ASN A 1 410 ? 18.672 -5.25 -10.383 1 98.12 410 ASN A C 1
ATOM 3215 O O . ASN A 1 410 ? 17.766 -5.172 -11.219 1 98.12 410 ASN A O 1
ATOM 3219 N N . ILE A 1 411 ? 19.906 -4.824 -10.625 1 98.06 411 ILE A N 1
ATOM 3220 C CA . ILE A 1 411 ? 20.141 -4.039 -11.828 1 98.06 411 ILE A CA 1
ATOM 3221 C C . ILE A 1 411 ? 20.953 -4.855 -12.828 1 98.06 411 ILE A C 1
ATOM 3223 O O . ILE A 1 411 ? 21.094 -4.477 -13.992 1 98.06 411 ILE A O 1
ATOM 3227 N N . LEU A 1 412 ? 21.531 -5.969 -12.414 1 97.94 412 LEU A N 1
ATOM 3228 C CA . LEU A 1 412 ? 22.391 -6.746 -13.297 1 97.94 412 LEU A CA 1
ATOM 3229 C C . LEU A 1 412 ? 21.562 -7.719 -14.141 1 97.94 412 LEU A C 1
ATOM 3231 O O . LEU A 1 412 ? 20.531 -8.219 -13.68 1 97.94 412 LEU A O 1
ATOM 3235 N N . ASP A 1 413 ? 22.094 -7.973 -15.297 1 95.25 413 ASP A N 1
ATOM 3236 C CA . ASP A 1 413 ? 21.438 -8.867 -16.25 1 95.25 413 ASP A CA 1
ATOM 3237 C C . ASP A 1 413 ? 21.797 -10.328 -15.961 1 95.25 413 ASP A C 1
ATOM 3239 O O . ASP A 1 413 ? 22.969 -10.695 -15.953 1 95.25 413 ASP A O 1
ATOM 3243 N N . ILE A 1 414 ? 20.844 -11.125 -15.828 1 93.88 414 ILE A N 1
ATOM 3244 C CA . ILE A 1 414 ? 21.016 -12.516 -15.43 1 93.88 414 ILE A CA 1
ATOM 3245 C C . ILE A 1 414 ? 21.812 -13.266 -16.5 1 93.88 414 ILE A C 1
ATOM 3247 O O . ILE A 1 414 ? 22.609 -14.148 -16.188 1 93.88 414 ILE A O 1
ATOM 3251 N N . GLU A 1 415 ? 21.562 -13.008 -17.75 1 94.5 415 GLU A N 1
ATOM 3252 C CA . GLU A 1 415 ? 22.281 -13.672 -18.828 1 94.5 415 GLU A CA 1
ATOM 3253 C C . GLU A 1 415 ? 23.766 -13.32 -18.812 1 94.5 415 GLU A C 1
ATOM 3255 O O . GLU A 1 415 ? 24.625 -14.18 -19.062 1 94.5 415 GLU A O 1
ATOM 3260 N N . LYS A 1 416 ? 24.047 -12.094 -18.516 1 96.56 416 LYS A N 1
ATOM 3261 C CA . LYS A 1 416 ? 25.438 -11.664 -18.438 1 96.56 416 LYS A CA 1
ATOM 3262 C C . LYS A 1 416 ? 26.141 -12.305 -17.25 1 96.56 416 LYS A C 1
ATOM 3264 O O . LYS A 1 416 ? 27.344 -12.602 -17.312 1 96.56 416 LYS A O 1
ATOM 3269 N N . ILE A 1 417 ? 25.422 -12.523 -16.172 1 97 417 ILE A N 1
ATOM 3270 C CA . ILE A 1 417 ? 25.953 -13.188 -14.984 1 97 417 ILE A CA 1
ATOM 3271 C C . ILE A 1 417 ? 26.375 -14.609 -15.336 1 97 417 ILE A C 1
ATOM 3273 O O . ILE A 1 417 ? 27.469 -15.039 -14.969 1 97 417 ILE A O 1
ATOM 3277 N N . LYS A 1 418 ? 25.547 -15.305 -16.062 1 95.44 418 LYS A N 1
ATOM 3278 C CA . LYS A 1 418 ? 25.844 -16.672 -16.469 1 95.44 418 LYS A CA 1
ATOM 3279 C C . LYS A 1 418 ? 27.031 -16.734 -17.422 1 95.44 418 LYS A C 1
ATOM 3281 O O . LYS A 1 418 ? 27.922 -17.578 -17.281 1 95.44 418 LYS A O 1
ATOM 3286 N N . GLU A 1 419 ? 27.062 -15.805 -18.281 1 96.25 419 GLU A N 1
ATOM 3287 C CA . GLU A 1 419 ? 28.109 -15.742 -19.297 1 96.25 419 GLU A CA 1
ATOM 3288 C C . GLU A 1 419 ? 29.469 -15.484 -18.656 1 96.25 419 GLU A C 1
ATOM 3290 O O . GLU A 1 419 ? 30.484 -16 -19.125 1 96.25 419 GLU A O 1
ATOM 3295 N N . ALA A 1 420 ? 29.469 -14.711 -17.641 1 97.25 420 ALA A N 1
ATOM 3296 C CA . ALA A 1 420 ? 30.719 -14.305 -17 1 97.25 420 ALA A CA 1
ATOM 3297 C C . ALA A 1 420 ? 31.203 -15.375 -16.016 1 97.25 420 ALA A C 1
ATOM 3299 O O . ALA A 1 420 ? 32.281 -15.234 -15.43 1 97.25 420 ALA A O 1
ATOM 3300 N N . ASN A 1 421 ? 30.469 -16.469 -15.844 1 95.25 421 ASN A N 1
ATOM 3301 C CA . ASN A 1 421 ? 30.797 -17.578 -14.945 1 95.25 421 ASN A CA 1
ATOM 3302 C C . ASN A 1 421 ? 31.062 -17.078 -13.523 1 95.25 421 ASN A C 1
ATOM 3304 O O . ASN A 1 421 ? 32.062 -17.438 -12.914 1 95.25 421 ASN A O 1
ATOM 3308 N N . ILE A 1 422 ? 30.234 -16.188 -13.117 1 97.19 422 ILE A N 1
ATOM 3309 C CA . ILE A 1 422 ? 30.266 -15.688 -11.75 1 97.19 422 ILE A CA 1
ATOM 3310 C C . ILE A 1 422 ? 30.047 -16.844 -10.766 1 97.19 422 ILE A C 1
ATOM 3312 O O . ILE A 1 422 ? 29.141 -17.656 -10.961 1 97.19 422 ILE A O 1
ATOM 3316 N N . LYS A 1 423 ? 30.844 -16.906 -9.719 1 97.5 423 LYS A N 1
ATOM 3317 C CA . LYS A 1 423 ? 30.781 -18.016 -8.773 1 97.5 423 LYS A CA 1
ATOM 3318 C C . LYS A 1 423 ? 29.406 -18.094 -8.109 1 97.5 423 LYS A C 1
ATOM 3320 O O . LYS A 1 423 ? 28.828 -19.172 -7.992 1 97.5 423 LYS A O 1
ATOM 3325 N N . ALA A 1 424 ? 28.922 -16.984 -7.605 1 98.31 424 ALA A N 1
ATOM 3326 C CA . ALA A 1 424 ? 27.578 -16.922 -7.023 1 98.31 424 ALA A CA 1
ATOM 3327 C C . ALA A 1 424 ? 26.953 -15.547 -7.203 1 98.31 424 ALA A C 1
ATOM 3329 O O . ALA A 1 424 ? 27.641 -14.531 -7.07 1 98.31 424 ALA A O 1
ATOM 3330 N N . TYR A 1 425 ? 25.719 -15.523 -7.551 1 98.5 425 TYR A N 1
ATOM 3331 C CA . TYR A 1 425 ? 24.922 -14.305 -7.707 1 98.5 425 TYR A CA 1
ATOM 3332 C C . TYR A 1 425 ? 23.656 -14.367 -6.855 1 98.5 425 TYR A C 1
ATOM 3334 O O . TYR A 1 425 ? 22.891 -15.32 -6.953 1 98.5 425 TYR A O 1
ATOM 3342 N N . TYR A 1 426 ? 23.5 -13.367 -6.027 1 98.56 426 TYR A N 1
ATOM 3343 C CA . TYR A 1 426 ? 22.312 -13.25 -5.184 1 98.56 426 TYR A CA 1
ATOM 3344 C C . TYR A 1 426 ? 21.516 -12.008 -5.547 1 98.56 426 TYR A C 1
ATOM 3346 O O . TYR A 1 426 ? 22.047 -10.898 -5.562 1 98.56 426 TYR A O 1
ATOM 3354 N N . SER A 1 427 ? 20.266 -12.195 -5.871 1 98.12 427 SER A N 1
ATOM 3355 C CA . SER A 1 427 ? 19.328 -11.117 -6.145 1 98.12 427 SER A CA 1
ATOM 3356 C C . SER A 1 427 ? 18.328 -10.953 -5.004 1 98.12 427 SER A C 1
ATOM 3358 O O . SER A 1 427 ? 18.328 -11.734 -4.055 1 98.12 427 SER A O 1
ATOM 3360 N N . VAL A 1 428 ? 17.562 -9.898 -5.062 1 98.5 428 VAL A N 1
ATOM 3361 C CA . VAL A 1 428 ? 16.453 -9.703 -4.141 1 98.5 428 VAL A CA 1
ATOM 3362 C C . VAL A 1 428 ? 15.141 -10.109 -4.816 1 98.5 428 VAL A C 1
ATOM 3364 O O . VAL A 1 428 ? 14.43 -9.266 -5.363 1 98.5 428 VAL A O 1
ATOM 3367 N N . GLY A 1 429 ? 14.789 -11.375 -4.762 1 98.31 429 GLY A N 1
ATOM 3368 C CA . GLY A 1 429 ? 13.492 -11.859 -5.188 1 98.31 429 GLY A CA 1
ATOM 3369 C C . GLY A 1 429 ? 13.477 -12.352 -6.625 1 98.31 429 GLY A C 1
ATOM 3370 O O . GLY A 1 429 ? 12.414 -12.539 -7.211 1 98.31 429 GLY A O 1
ATOM 3371 N N . LYS A 1 430 ? 14.672 -12.547 -7.27 1 97.31 430 LYS A N 1
ATOM 3372 C CA . LYS A 1 430 ? 14.719 -13.016 -8.656 1 97.31 430 LYS A CA 1
ATOM 3373 C C . LYS A 1 430 ? 15.461 -14.344 -8.758 1 97.31 430 LYS A C 1
ATOM 3375 O O . LYS A 1 430 ? 15.75 -14.812 -9.859 1 97.31 430 LYS A O 1
ATOM 3380 N N . GLY A 1 431 ? 15.773 -14.891 -7.594 1 94.75 431 GLY A N 1
ATOM 3381 C CA . GLY A 1 431 ? 16.5 -16.141 -7.562 1 94.75 431 GLY A CA 1
ATOM 3382 C C . GLY A 1 431 ? 18 -15.961 -7.406 1 94.75 431 GLY A C 1
ATOM 3383 O O . GLY A 1 431 ? 18.5 -14.836 -7.469 1 94.75 431 GLY A O 1
ATOM 3384 N N . ASN A 1 432 ? 18.688 -17.016 -7.09 1 96.19 432 ASN A N 1
ATOM 3385 C CA . ASN A 1 432 ? 20.141 -17.062 -6.93 1 96.19 432 ASN A CA 1
ATOM 3386 C C . ASN A 1 432 ? 20.797 -17.984 -7.953 1 96.19 432 ASN A C 1
ATOM 3388 O O . ASN A 1 432 ? 20.156 -18.891 -8.477 1 96.19 432 ASN A O 1
ATOM 3392 N N . ILE A 1 433 ? 21.984 -17.625 -8.312 1 96.12 433 ILE A N 1
ATOM 3393 C CA . ILE A 1 433 ? 22.781 -18.453 -9.203 1 96.12 433 ILE A CA 1
ATOM 3394 C C . ILE A 1 433 ? 24.078 -18.859 -8.5 1 96.12 433 ILE A C 1
ATOM 3396 O O . ILE A 1 433 ? 24.797 -18.016 -7.957 1 96.12 433 ILE A O 1
ATOM 3400 N N . LYS A 1 434 ? 24.328 -20.156 -8.445 1 94.5 434 LYS A N 1
ATOM 3401 C CA . LYS A 1 434 ? 25.562 -20.672 -7.867 1 94.5 434 LYS A CA 1
ATOM 3402 C C . LYS A 1 434 ? 26.266 -21.625 -8.836 1 94.5 434 LYS A C 1
ATOM 3404 O O . LYS A 1 434 ? 25.656 -22.547 -9.359 1 94.5 434 LYS A O 1
ATOM 3409 N N . ASN A 1 435 ? 27.484 -21.281 -9.18 1 88.75 435 ASN A N 1
ATOM 3410 C CA . ASN A 1 435 ? 28.312 -22.109 -10.047 1 88.75 435 ASN A CA 1
ATOM 3411 C C . ASN A 1 435 ? 29.312 -22.938 -9.234 1 88.75 435 ASN A C 1
ATOM 3413 O O . ASN A 1 435 ? 29.75 -22.5 -8.172 1 88.75 435 ASN A O 1
ATOM 3417 N N . MET B 1 1 ? -11.93 -22.359 -30.531 1 97.31 1 MET B N 1
ATOM 3418 C CA . MET B 1 1 ? -11.305 -23.5 -29.859 1 97.31 1 MET B CA 1
ATOM 3419 C C . MET B 1 1 ? -12.336 -24.281 -29.047 1 97.31 1 MET B C 1
ATOM 3421 O O . MET B 1 1 ? -13.461 -23.812 -28.844 1 97.31 1 MET B O 1
ATOM 3425 N N . ASN B 1 2 ? -11.984 -25.531 -28.719 1 98.69 2 ASN B N 1
ATOM 3426 C CA . ASN B 1 2 ? -12.844 -26.375 -27.891 1 98.69 2 ASN B CA 1
ATOM 3427 C C . ASN B 1 2 ? -12.375 -26.375 -26.438 1 98.69 2 ASN B C 1
ATOM 3429 O O . ASN B 1 2 ? -11.273 -26.844 -26.125 1 98.69 2 ASN B O 1
ATOM 3433 N N . ILE B 1 3 ? -13.266 -25.875 -25.562 1 98.88 3 ILE B N 1
ATOM 3434 C CA . ILE B 1 3 ? -12.867 -25.609 -24.172 1 98.88 3 ILE B CA 1
ATOM 3435 C C . ILE B 1 3 ? -13.805 -26.359 -23.234 1 98.88 3 ILE B C 1
ATOM 3437 O O . ILE B 1 3 ? -15.016 -26.406 -23.438 1 98.88 3 ILE B O 1
ATOM 3441 N N . CYS B 1 4 ? -13.25 -27 -22.297 1 98.88 4 CYS B N 1
ATOM 3442 C CA . CYS B 1 4 ? -14.008 -27.531 -21.172 1 98.88 4 CYS B CA 1
ATOM 3443 C C . CYS B 1 4 ? -13.75 -26.734 -19.906 1 98.88 4 CYS B C 1
ATOM 3445 O O . CYS B 1 4 ? -12.602 -26.5 -19.531 1 98.88 4 CYS B O 1
ATOM 3447 N N . VAL B 1 5 ? -14.797 -26.234 -19.281 1 98.94 5 VAL B N 1
ATOM 3448 C CA . VAL B 1 5 ? -14.688 -25.562 -17.984 1 98.94 5 VAL B CA 1
ATOM 3449 C C . VAL B 1 5 ? -15.32 -26.422 -16.906 1 98.94 5 VAL B C 1
ATOM 3451 O O . VAL B 1 5 ? -16.5 -26.766 -16.969 1 98.94 5 VAL B O 1
ATOM 3454 N N . ILE B 1 6 ? -14.492 -26.812 -15.969 1 98.81 6 ILE B N 1
ATOM 3455 C CA . ILE B 1 6 ? -14.977 -27.641 -14.875 1 98.81 6 ILE B CA 1
ATOM 3456 C C . ILE B 1 6 ? -15.336 -26.781 -13.68 1 98.81 6 ILE B C 1
ATOM 3458 O O . ILE B 1 6 ? -14.461 -26.172 -13.055 1 98.81 6 ILE B O 1
ATOM 3462 N N . GLY B 1 7 ? -16.609 -26.766 -13.289 1 98 7 GLY B N 1
ATOM 3463 C CA . GLY B 1 7 ? -17.141 -25.906 -12.242 1 98 7 GLY B CA 1
ATOM 3464 C C . GLY B 1 7 ? -17.891 -24.703 -12.781 1 98 7 GLY B C 1
ATOM 3465 O O . GLY B 1 7 ? -17.312 -23.875 -13.484 1 98 7 GLY B O 1
ATOM 3466 N N . ALA B 1 8 ? -19.156 -24.625 -12.445 1 97.69 8 ALA B N 1
ATOM 3467 C CA . ALA B 1 8 ? -19.984 -23.5 -12.898 1 97.69 8 ALA B CA 1
ATOM 3468 C C . ALA B 1 8 ? -20.281 -22.531 -11.75 1 97.69 8 ALA B C 1
ATOM 3470 O O . ALA B 1 8 ? -21.406 -22.047 -11.625 1 97.69 8 ALA B O 1
ATOM 3471 N N . GLY B 1 9 ? -19.234 -22.406 -10.867 1 94.31 9 GLY B N 1
ATOM 3472 C CA . GLY B 1 9 ? -19.328 -21.328 -9.898 1 94.31 9 GLY B CA 1
ATOM 3473 C C . GLY B 1 9 ? -19.141 -19.953 -10.508 1 94.31 9 GLY B C 1
ATOM 3474 O O . GLY B 1 9 ? -19.219 -19.797 -11.734 1 94.31 9 GLY B O 1
ATOM 3475 N N . TYR B 1 10 ? -18.922 -19.047 -9.695 1 93.5 10 TYR B N 1
ATOM 3476 C CA . TYR B 1 10 ? -18.828 -17.656 -10.141 1 93.5 10 TYR B CA 1
ATOM 3477 C C . TYR B 1 10 ? -17.781 -17.5 -11.234 1 93.5 10 TYR B C 1
ATOM 3479 O O . TYR B 1 10 ? -18.078 -17 -12.32 1 93.5 10 TYR B O 1
ATOM 3487 N N . VAL B 1 11 ? -16.562 -17.984 -11 1 96.38 11 VAL B N 1
ATOM 3488 C CA . VAL B 1 11 ? -15.445 -17.828 -11.93 1 96.38 11 VAL B CA 1
ATOM 3489 C C . VAL B 1 11 ? -15.664 -18.719 -13.156 1 96.38 11 VAL B C 1
ATOM 3491 O O . VAL B 1 11 ? -15.5 -18.266 -14.297 1 96.38 11 VAL B O 1
ATOM 3494 N N . GLY B 1 12 ? -16.062 -19.922 -12.93 1 98.19 12 GLY B N 1
ATOM 3495 C CA . GLY B 1 12 ? -16.203 -20.875 -14.023 1 98.19 12 GLY B CA 1
ATOM 3496 C C . GLY B 1 12 ? -17.312 -20.516 -14.984 1 98.19 12 GLY B C 1
ATOM 3497 O O . GLY B 1 12 ? -17.141 -20.594 -16.203 1 98.19 12 GLY B O 1
ATOM 3498 N N . LEU B 1 13 ? -18.453 -20.109 -14.414 1 98.25 13 LEU B N 1
ATOM 3499 C CA . LEU B 1 13 ? -19.578 -19.75 -15.25 1 98.25 13 LEU B CA 1
ATOM 3500 C C . LEU B 1 13 ? -19.25 -18.547 -16.125 1 98.25 13 LEU B C 1
ATOM 3502 O O . LEU B 1 13 ? -19.5 -18.562 -17.328 1 98.25 13 LEU B O 1
ATOM 3506 N N . ILE B 1 14 ? -18.625 -17.531 -15.508 1 98 14 ILE B N 1
ATOM 3507 C CA . ILE B 1 14 ? -18.266 -16.328 -16.25 1 98 14 ILE B CA 1
ATOM 3508 C C . ILE B 1 14 ? -17.219 -16.672 -17.312 1 98 14 ILE B C 1
ATOM 3510 O O . ILE B 1 14 ? -17.328 -16.203 -18.453 1 98 14 ILE B O 1
ATOM 3514 N N . THR B 1 15 ? -16.266 -17.516 -16.969 1 98.56 15 THR B N 1
ATOM 3515 C CA . THR B 1 15 ? -15.219 -17.953 -17.891 1 98.56 15 THR B CA 1
ATOM 3516 C C . THR B 1 15 ? -15.828 -18.672 -19.094 1 98.56 15 THR B C 1
ATOM 3518 O O . THR B 1 15 ? -15.5 -18.375 -20.234 1 98.56 15 THR B O 1
ATOM 3521 N N . ALA B 1 16 ? -16.75 -19.578 -18.844 1 98.75 16 ALA B N 1
ATOM 3522 C CA . ALA B 1 16 ? -17.406 -20.375 -19.891 1 98.75 16 ALA B CA 1
ATOM 3523 C C . ALA B 1 16 ? -18.188 -19.469 -20.844 1 98.75 16 ALA B C 1
ATOM 3525 O O . ALA B 1 16 ? -18.016 -19.562 -22.062 1 98.75 16 ALA B O 1
ATOM 3526 N N . LEU B 1 17 ? -18.969 -18.594 -20.297 1 98.69 17 LEU B N 1
ATOM 3527 C CA . LEU B 1 17 ? -19.859 -17.766 -21.094 1 98.69 17 LEU B CA 1
ATOM 3528 C C . LEU B 1 17 ? -19.078 -16.75 -21.906 1 98.69 17 LEU B C 1
ATOM 3530 O O . LEU B 1 17 ? -19.406 -16.484 -23.078 1 98.69 17 LEU B O 1
ATOM 3534 N N . CYS B 1 18 ? -18.031 -16.156 -21.312 1 98.56 18 CYS B N 1
ATOM 3535 C CA . CYS B 1 18 ? -17.266 -15.141 -22.016 1 98.56 18 CYS B CA 1
ATOM 3536 C C . CYS B 1 18 ? -16.453 -15.758 -23.141 1 98.56 18 CYS B C 1
ATOM 3538 O O . CYS B 1 18 ? -16.328 -15.164 -24.219 1 98.56 18 CYS B O 1
ATOM 3540 N N . PHE B 1 19 ? -15.836 -16.938 -22.969 1 98.75 19 PHE B N 1
ATOM 3541 C CA . PHE B 1 19 ? -15.164 -17.625 -24.062 1 98.75 19 PHE B CA 1
ATOM 3542 C C . PHE B 1 19 ? -16.156 -17.984 -25.156 1 98.75 19 PHE B C 1
ATOM 3544 O O . PHE B 1 19 ? -15.828 -17.891 -26.344 1 98.75 19 PHE B O 1
ATOM 3551 N N . GLY B 1 20 ? -17.328 -18.469 -24.734 1 98.56 20 GLY B N 1
ATOM 3552 C CA . GLY B 1 20 ? -18.359 -18.734 -25.719 1 98.56 20 GLY B CA 1
ATOM 3553 C C . GLY B 1 20 ? -18.719 -17.516 -26.562 1 98.56 20 GLY B C 1
ATOM 3554 O O . GLY B 1 20 ? -18.891 -17.625 -27.766 1 98.56 20 GLY B O 1
ATOM 3555 N N . LYS B 1 21 ? -18.859 -16.406 -25.891 1 98.12 21 LYS B N 1
ATOM 3556 C CA . LYS B 1 21 ? -19.203 -15.148 -26.547 1 98.12 21 LYS B CA 1
ATOM 3557 C C . LYS B 1 21 ? -18.156 -14.773 -27.609 1 98.12 21 LYS B C 1
ATOM 3559 O O . LYS B 1 21 ? -18.484 -14.109 -28.594 1 98.12 21 LYS B O 1
ATOM 3564 N N . LYS B 1 22 ? -16.938 -15.203 -27.422 1 97.56 22 LYS B N 1
ATOM 3565 C CA . LYS B 1 22 ? -15.867 -14.867 -28.359 1 97.56 22 LYS B CA 1
ATOM 3566 C C . LYS B 1 22 ? -15.672 -15.969 -29.391 1 97.56 22 LYS B C 1
ATOM 3568 O O . LYS B 1 22 ? -14.586 -16.109 -29.953 1 97.56 22 LYS B O 1
ATOM 3573 N N . GLY B 1 23 ? -16.609 -16.828 -29.562 1 96.81 23 GLY B N 1
ATOM 3574 C CA . GLY B 1 23 ? -16.641 -17.719 -30.719 1 96.81 23 GLY B CA 1
ATOM 3575 C C . GLY B 1 23 ? -16.047 -19.094 -30.422 1 96.81 23 GLY B C 1
ATOM 3576 O O . GLY B 1 23 ? -15.852 -19.906 -31.328 1 96.81 23 GLY B O 1
ATOM 3577 N N . ASN B 1 24 ? -15.719 -19.359 -29.172 1 98.5 24 ASN B N 1
ATOM 3578 C CA . ASN B 1 24 ? -15.25 -20.703 -28.797 1 98.5 24 ASN B CA 1
ATOM 3579 C C . ASN B 1 24 ? -16.422 -21.641 -28.531 1 98.5 24 ASN B C 1
ATOM 3581 O O . ASN B 1 24 ? -17.547 -21.203 -28.328 1 98.5 24 ASN B O 1
ATOM 3585 N N . THR B 1 25 ? -16.125 -22.922 -28.672 1 98.69 25 THR B N 1
ATOM 3586 C CA . THR B 1 25 ? -17.078 -23.938 -28.234 1 98.69 25 THR B CA 1
ATOM 3587 C C . THR B 1 25 ? -16.75 -24.422 -26.828 1 98.69 25 THR B C 1
ATOM 3589 O O . THR B 1 25 ? -15.695 -25 -26.578 1 98.69 25 THR B O 1
ATOM 3592 N N . VAL B 1 26 ? -17.734 -24.188 -25.922 1 98.88 26 VAL B N 1
ATOM 3593 C CA . VAL B 1 26 ? -17.422 -24.406 -24.516 1 98.88 26 VAL B CA 1
ATOM 3594 C C . VAL B 1 26 ? -18.375 -25.453 -23.938 1 98.88 26 VAL B C 1
ATOM 3596 O O . VAL B 1 26 ? -19.578 -25.422 -24.203 1 98.88 26 VAL B O 1
ATOM 3599 N N . ILE B 1 27 ? -17.812 -26.438 -23.312 1 98.81 27 ILE B N 1
ATOM 3600 C CA . ILE B 1 27 ? -18.578 -27.359 -22.469 1 98.81 27 ILE B CA 1
ATOM 3601 C C . ILE B 1 27 ? -18.297 -27.078 -21 1 98.81 27 ILE B C 1
ATOM 3603 O O . ILE B 1 27 ? -17.156 -27.188 -20.547 1 98.81 27 ILE B O 1
ATOM 3607 N N . CYS B 1 28 ? -19.297 -26.656 -20.281 1 98.81 28 CYS B N 1
ATOM 3608 C CA . CYS B 1 28 ? -19.188 -26.391 -18.859 1 98.81 28 CYS B CA 1
ATOM 3609 C C . CYS B 1 28 ? -19.734 -27.547 -18.031 1 98.81 28 CYS B C 1
ATOM 3611 O O . CYS B 1 28 ? -20.922 -27.844 -18.094 1 98.81 28 CYS B O 1
ATOM 3613 N N . VAL B 1 29 ? -18.875 -28.141 -17.297 1 98.69 29 VAL B N 1
ATOM 3614 C CA . VAL B 1 29 ? -19.25 -29.328 -16.516 1 98.69 29 VAL B CA 1
ATOM 3615 C C . VAL B 1 29 ? -19.562 -28.922 -15.078 1 98.69 29 VAL B C 1
ATOM 3617 O O . VAL B 1 29 ? -18.766 -28.219 -14.438 1 98.69 29 VAL B O 1
ATOM 3620 N N . GLU B 1 30 ? -20.703 -29.281 -14.586 1 98 30 GLU B N 1
ATOM 3621 C CA . GLU B 1 30 ? -21.188 -28.984 -13.242 1 98 30 GLU B CA 1
ATOM 3622 C C . GLU B 1 30 ? -21.828 -30.203 -12.609 1 98 30 GLU B C 1
ATOM 3624 O O . GLU B 1 30 ? -22.656 -30.875 -13.242 1 98 30 GLU B O 1
ATOM 3629 N N . LYS B 1 31 ? -21.391 -30.484 -11.367 1 95.94 31 LYS B N 1
ATOM 3630 C CA . LYS B 1 31 ? -21.844 -31.703 -10.711 1 95.94 31 LYS B CA 1
ATOM 3631 C C . LYS B 1 31 ? -23.203 -31.5 -10.031 1 95.94 31 LYS B C 1
ATOM 3633 O O . LYS B 1 31 ? -23.938 -32.469 -9.805 1 95.94 31 LYS B O 1
ATOM 3638 N N . ASN B 1 32 ? -23.484 -30.281 -9.633 1 97.06 32 ASN B N 1
ATOM 3639 C CA . ASN B 1 32 ? -24.766 -29.984 -8.992 1 97.06 32 ASN B CA 1
ATOM 3640 C C . ASN B 1 32 ? -25.906 -29.984 -10 1 97.06 32 ASN B C 1
ATOM 3642 O O . ASN B 1 32 ? -26.016 -29.062 -10.812 1 97.06 32 ASN B O 1
ATOM 3646 N N . LEU B 1 33 ? -26.844 -30.859 -9.875 1 97.5 33 LEU B N 1
ATOM 3647 C CA . LEU B 1 33 ? -27.891 -31.078 -10.859 1 97.5 33 LEU B CA 1
ATOM 3648 C C . LEU B 1 33 ? -28.891 -29.922 -10.828 1 97.5 33 LEU B C 1
ATOM 3650 O O . LEU B 1 33 ? -29.453 -29.562 -11.867 1 97.5 33 LEU B O 1
ATOM 3654 N N . ASP B 1 34 ? -29.078 -29.344 -9.672 1 97.25 34 ASP B N 1
ATOM 3655 C CA . ASP B 1 34 ? -29.984 -28.219 -9.578 1 97.25 34 ASP B CA 1
ATOM 3656 C C . ASP B 1 34 ? -29.438 -27 -10.336 1 97.25 34 ASP B C 1
ATOM 3658 O O . ASP B 1 34 ? -30.172 -26.328 -11.062 1 97.25 34 ASP B O 1
ATOM 3662 N N . LYS B 1 35 ? -28.188 -26.781 -10.156 1 97 35 LYS B N 1
ATOM 3663 C CA . LYS B 1 35 ? -27.531 -25.703 -10.891 1 97 35 LYS B CA 1
ATOM 3664 C C . LYS B 1 35 ? -27.609 -25.953 -12.398 1 97 35 LYS B C 1
ATOM 3666 O O . LYS B 1 35 ? -27.891 -25.016 -13.164 1 97 35 LYS B O 1
ATOM 3671 N N . LEU B 1 36 ? -27.391 -27.141 -12.766 1 97.5 36 LEU B N 1
ATOM 3672 C CA . LEU B 1 36 ? -27.406 -27.5 -14.18 1 97.5 36 LEU B CA 1
ATOM 3673 C C . LEU B 1 36 ? -28.781 -27.234 -14.789 1 97.5 36 LEU B C 1
ATOM 3675 O O . LEU B 1 36 ? -28.891 -26.703 -15.891 1 97.5 36 LEU B O 1
ATOM 3679 N N . SER B 1 37 ? -29.75 -27.672 -14.039 1 97.88 37 SER B N 1
ATOM 3680 C CA . SER B 1 37 ? -31.125 -27.469 -14.508 1 97.88 37 SER B CA 1
ATOM 3681 C C . SER B 1 37 ? -31.422 -25.984 -14.711 1 97.88 37 SER B C 1
ATOM 3683 O O . SER B 1 37 ? -31.984 -25.594 -15.734 1 97.88 37 SER B O 1
ATOM 3685 N N . MET B 1 38 ? -30.984 -25.203 -13.781 1 98.12 38 MET B N 1
ATOM 3686 C CA . MET B 1 38 ? -31.203 -23.766 -13.867 1 98.12 38 MET B CA 1
ATOM 3687 C C . MET B 1 38 ? -30.484 -23.172 -15.07 1 98.12 38 MET B C 1
ATOM 3689 O O . MET B 1 38 ? -31.078 -22.469 -15.875 1 98.12 38 MET B O 1
ATOM 3693 N N . LEU B 1 39 ? -29.266 -23.531 -15.234 1 98.5 39 LEU B N 1
ATOM 3694 C CA . LEU B 1 39 ? -28.438 -22.984 -16.297 1 98.5 39 LEU B CA 1
ATOM 3695 C C . LEU B 1 39 ? -28.969 -23.406 -17.672 1 98.5 39 LEU B C 1
ATOM 3697 O O . LEU B 1 39 ? -29.047 -22.594 -18.594 1 98.5 39 LEU B O 1
ATOM 3701 N N . ASN B 1 40 ? -29.375 -24.656 -17.812 1 97.81 40 ASN B N 1
ATOM 3702 C CA . ASN B 1 40 ? -29.891 -25.156 -19.078 1 97.81 40 ASN B CA 1
ATOM 3703 C C . ASN B 1 40 ? -31.219 -24.516 -19.438 1 97.81 40 ASN B C 1
ATOM 3705 O O . ASN B 1 40 ? -31.609 -24.484 -20.609 1 97.81 40 ASN B O 1
ATOM 3709 N N . ASN B 1 41 ? -31.891 -24 -18.422 1 97.62 41 ASN B N 1
ATOM 3710 C CA . ASN B 1 41 ? -33.156 -23.312 -18.641 1 97.62 41 ASN B CA 1
ATOM 3711 C C . ASN B 1 41 ? -32.969 -21.812 -18.75 1 97.62 41 ASN B C 1
ATOM 3713 O O . ASN B 1 41 ? -33.938 -21.047 -18.734 1 97.62 41 ASN B O 1
ATOM 3717 N N . GLY B 1 42 ? -31.75 -21.406 -18.719 1 97.56 42 GLY B N 1
ATOM 3718 C CA . GLY B 1 42 ? -31.453 -19.984 -18.922 1 97.56 42 GLY B CA 1
ATOM 3719 C C . GLY B 1 42 ? -31.562 -19.172 -17.656 1 97.56 42 GLY B C 1
ATOM 3720 O O . GLY B 1 42 ? -31.703 -17.938 -17.719 1 97.56 42 GLY B O 1
ATOM 3721 N N . VAL B 1 43 ? -31.562 -19.812 -16.547 1 97.25 43 VAL B N 1
ATOM 3722 C CA . VAL B 1 43 ? -31.656 -19.109 -15.266 1 97.25 43 VAL B CA 1
ATOM 3723 C C . VAL B 1 43 ? -30.297 -19.078 -14.586 1 97.25 43 VAL B C 1
ATOM 3725 O O . VAL B 1 43 ? -29.719 -20.125 -14.281 1 97.25 43 VAL B O 1
ATOM 3728 N N . PRO B 1 44 ? -29.797 -17.859 -14.367 1 96.25 44 PRO B N 1
ATOM 3729 C CA . PRO B 1 44 ? -28.484 -17.766 -13.711 1 96.25 44 PRO B CA 1
ATOM 3730 C C . PRO B 1 44 ? -28.516 -18.281 -12.273 1 96.25 44 PRO B C 1
ATOM 3732 O O . PRO B 1 44 ? -29.516 -18.109 -11.57 1 96.25 44 PRO B O 1
ATOM 3735 N N . THR B 1 45 ? -27.422 -18.812 -11.844 1 94.25 45 THR B N 1
ATOM 3736 C CA . THR B 1 45 ? -27.312 -19.328 -10.484 1 94.25 45 THR B CA 1
ATOM 3737 C C . THR B 1 45 ? -26.594 -18.328 -9.586 1 94.25 45 THR B C 1
ATOM 3739 O O . THR B 1 45 ? -26.5 -18.531 -8.375 1 94.25 45 THR B O 1
ATOM 3742 N N . ILE B 1 46 ? -26.031 -17.25 -10.117 1 90.62 46 ILE B N 1
ATOM 3743 C CA . ILE B 1 46 ? -25.359 -16.172 -9.398 1 90.62 46 ILE B CA 1
ATOM 3744 C C . ILE B 1 46 ? -25.844 -14.828 -9.914 1 90.62 46 ILE B C 1
ATOM 3746 O O . ILE B 1 46 ? -26.453 -14.742 -10.984 1 90.62 46 ILE B O 1
ATOM 3750 N N . PHE B 1 47 ? -25.594 -13.828 -9.086 1 90.81 47 PHE B N 1
ATOM 3751 C CA . PHE B 1 47 ? -25.969 -12.492 -9.531 1 90.81 47 PHE B CA 1
ATOM 3752 C C . PHE B 1 47 ? -24.766 -11.766 -10.133 1 90.81 47 PHE B C 1
ATOM 3754 O O . PHE B 1 47 ? -23.703 -11.68 -9.508 1 90.81 47 PHE B O 1
ATOM 3761 N N . GLU B 1 48 ? -24.938 -11.312 -11.32 1 93.19 48 GLU B N 1
ATOM 3762 C CA . GLU B 1 48 ? -23.969 -10.516 -12.078 1 93.19 48 GLU B CA 1
ATOM 3763 C C . GLU B 1 48 ? -24.672 -9.703 -13.164 1 93.19 48 GLU B C 1
ATOM 3765 O O . GLU B 1 48 ? -25.531 -10.219 -13.875 1 93.19 48 GLU B O 1
ATOM 3770 N N . GLU B 1 49 ? -24.25 -8.391 -13.164 1 91.5 49 GLU B N 1
ATOM 3771 C CA . GLU B 1 49 ? -24.859 -7.559 -14.203 1 91.5 49 GLU B CA 1
ATOM 3772 C C . GLU B 1 49 ? -24.578 -8.117 -15.594 1 91.5 49 GLU B C 1
ATOM 3774 O O . GLU B 1 49 ? -23.422 -8.391 -15.938 1 91.5 49 GLU B O 1
ATOM 3779 N N . GLY B 1 50 ? -25.641 -8.375 -16.359 1 95.12 50 GLY B N 1
ATOM 3780 C CA . GLY B 1 50 ? -25.484 -8.805 -17.75 1 95.12 50 GLY B CA 1
ATOM 3781 C C . GLY B 1 50 ? -25.438 -10.312 -17.891 1 95.12 50 GLY B C 1
ATOM 3782 O O . GLY B 1 50 ? -25.453 -10.828 -19.016 1 95.12 50 GLY B O 1
ATOM 3783 N N . LEU B 1 51 ? -25.484 -11.008 -16.812 1 96.69 51 LEU B N 1
ATOM 3784 C CA . LEU B 1 51 ? -25.297 -12.453 -16.859 1 96.69 51 LEU B CA 1
ATOM 3785 C C . LEU B 1 51 ? -26.5 -13.141 -17.5 1 96.69 51 LEU B C 1
ATOM 3787 O O . LEU B 1 51 ? -26.328 -14.109 -18.25 1 96.69 51 LEU B O 1
ATOM 3791 N N . ASP B 1 52 ? -27.688 -12.633 -17.203 1 96.88 52 ASP B N 1
ATOM 3792 C CA . ASP B 1 52 ? -28.906 -13.227 -17.75 1 96.88 52 ASP B CA 1
ATOM 3793 C C . ASP B 1 52 ? -28.875 -13.203 -19.281 1 96.88 52 ASP B C 1
ATOM 3795 O O . ASP B 1 52 ? -29.109 -14.234 -19.922 1 96.88 52 ASP B O 1
ATOM 3799 N N . GLU B 1 53 ? -28.578 -12.094 -19.781 1 97.75 53 GLU B N 1
ATOM 3800 C CA . GLU B 1 53 ? -28.531 -11.922 -21.234 1 97.75 53 GLU B CA 1
ATOM 3801 C C . GLU B 1 53 ? -27.438 -12.781 -21.859 1 97.75 53 GLU B C 1
ATOM 3803 O O . GLU B 1 53 ? -27.656 -13.422 -22.891 1 97.75 53 GLU B O 1
ATOM 3808 N N . LEU B 1 54 ? -26.312 -12.797 -21.234 1 98.12 54 LEU B N 1
ATOM 3809 C CA . LEU B 1 54 ? -25.172 -13.547 -21.75 1 98.12 54 LEU B CA 1
ATOM 3810 C C . LEU B 1 54 ? -25.453 -15.047 -21.75 1 98.12 54 LEU B C 1
ATOM 3812 O O . LEU B 1 54 ? -25.094 -15.75 -22.688 1 98.12 54 LEU B O 1
ATOM 3816 N N . LEU B 1 55 ? -26.078 -15.516 -20.703 1 98.56 55 LEU B N 1
ATOM 3817 C CA . LEU B 1 55 ? -26.438 -16.922 -20.594 1 98.56 55 LEU B CA 1
ATOM 3818 C C . LEU B 1 55 ? -27.438 -17.312 -21.672 1 98.56 55 LEU B C 1
ATOM 3820 O O . LEU B 1 55 ? -27.25 -18.328 -22.359 1 98.56 55 LEU B O 1
ATOM 3824 N N . LYS B 1 56 ? -28.453 -16.531 -21.844 1 98.19 56 LYS B N 1
ATOM 3825 C CA . LYS B 1 56 ? -29.469 -16.812 -22.844 1 98.19 56 LYS B CA 1
ATOM 3826 C C . LYS B 1 56 ? -28.859 -16.812 -24.25 1 98.19 56 LYS B C 1
ATOM 3828 O O . LYS B 1 56 ? -29.188 -17.672 -25.062 1 98.19 56 LYS B O 1
ATOM 3833 N N . GLU B 1 57 ? -28.062 -15.891 -24.469 1 98.12 57 GLU B N 1
ATOM 3834 C CA . GLU B 1 57 ? -27.391 -15.812 -25.75 1 98.12 57 GLU B CA 1
ATOM 3835 C C . GLU B 1 57 ? -26.562 -17.062 -26.016 1 98.12 57 GLU B C 1
ATOM 3837 O O . GLU B 1 57 ? -26.547 -17.594 -27.125 1 98.12 57 GLU B O 1
ATOM 3842 N N . SER B 1 58 ? -25.812 -17.5 -25.047 1 98.25 58 SER B N 1
ATOM 3843 C CA . SER B 1 58 ? -24.953 -18.672 -25.203 1 98.25 58 SER B CA 1
ATOM 3844 C C . SER B 1 58 ? -25.75 -19.922 -25.531 1 98.25 58 SER B C 1
ATOM 3846 O O . SER B 1 58 ? -25.312 -20.766 -26.312 1 98.25 58 SER B O 1
ATOM 3848 N N . LEU B 1 59 ? -26.922 -20.047 -24.922 1 97.88 59 LEU B N 1
ATOM 3849 C CA . LEU B 1 59 ? -27.797 -21.188 -25.172 1 97.88 59 LEU B CA 1
ATOM 3850 C C . LEU B 1 59 ? -28.406 -21.109 -26.562 1 97.88 59 LEU B C 1
ATOM 3852 O O . LEU B 1 59 ? -28.484 -22.125 -27.266 1 97.88 59 LEU B O 1
ATOM 3856 N N . ASN B 1 60 ? -28.766 -19.906 -26.938 1 97.56 60 ASN B N 1
ATOM 3857 C CA . ASN B 1 60 ? -29.375 -19.703 -28.25 1 97.56 60 ASN B CA 1
ATOM 3858 C C . ASN B 1 60 ? -28.391 -20.016 -29.375 1 97.56 60 ASN B C 1
ATOM 3860 O O . ASN B 1 60 ? -28.766 -20.516 -30.422 1 97.56 60 ASN B O 1
ATOM 3864 N N . THR B 1 61 ? -27.141 -19.703 -29.172 1 97.75 61 THR B N 1
ATOM 3865 C CA . THR B 1 61 ? -26.125 -19.875 -30.203 1 97.75 61 THR B CA 1
ATOM 3866 C C . THR B 1 61 ? -25.422 -21.219 -30.047 1 97.75 61 THR B C 1
ATOM 3868 O O . THR B 1 61 ? -24.562 -21.578 -30.844 1 97.75 61 THR B O 1
ATOM 3871 N N . ASP B 1 62 ? -25.719 -21.938 -29 1 97.56 62 ASP B N 1
ATOM 3872 C CA . ASP B 1 62 ? -25.109 -23.219 -28.688 1 97.56 62 ASP B CA 1
ATOM 3873 C C . ASP B 1 62 ? -23.609 -23.094 -28.5 1 97.56 62 ASP B C 1
ATOM 3875 O O . ASP B 1 62 ? -22.844 -23.969 -28.922 1 97.56 62 ASP B O 1
ATOM 3879 N N . SER B 1 63 ? -23.219 -21.922 -28.031 1 98.25 63 SER B N 1
ATOM 3880 C CA . SER B 1 63 ? -21.797 -21.703 -27.812 1 98.25 63 SER B CA 1
ATOM 3881 C C . SER B 1 63 ? -21.344 -22.312 -26.484 1 98.25 63 SER B C 1
ATOM 3883 O O . SER B 1 63 ? -20.156 -22.609 -26.312 1 98.25 63 SER B O 1
ATOM 3885 N N . VAL B 1 64 ? -22.234 -22.484 -25.531 1 98.75 64 VAL B N 1
ATOM 3886 C CA . VAL B 1 64 ? -21.922 -23.125 -24.266 1 98.75 64 VAL B CA 1
ATOM 3887 C C . VAL B 1 64 ? -22.938 -24.234 -23.984 1 98.75 64 VAL B C 1
ATOM 3889 O O . VAL B 1 64 ? -24.141 -24.031 -24.062 1 98.75 64 VAL B O 1
ATOM 3892 N N . LYS B 1 65 ? -22.422 -25.359 -23.672 1 98.38 65 LYS B N 1
ATOM 3893 C CA . LYS B 1 65 ? -23.234 -26.484 -23.219 1 98.38 65 LYS B CA 1
ATOM 3894 C C . LYS B 1 65 ? -22.969 -26.797 -21.75 1 98.38 65 LYS B C 1
ATOM 3896 O O . LYS B 1 65 ? -21.812 -26.891 -21.328 1 98.38 65 LYS B O 1
ATOM 3901 N N . PHE B 1 66 ? -24.031 -26.922 -20.984 1 98.69 66 PHE B N 1
ATOM 3902 C CA . PHE B 1 66 ? -23.922 -27.281 -19.578 1 98.69 66 PHE B CA 1
ATOM 3903 C C . PHE B 1 66 ? -24.25 -28.766 -19.391 1 98.69 66 PHE B C 1
ATOM 3905 O O . PHE B 1 66 ? -25.281 -29.234 -19.859 1 98.69 66 PHE B O 1
ATOM 3912 N N . THR B 1 67 ? -23.391 -29.484 -18.719 1 98.56 67 THR B N 1
ATOM 3913 C CA . THR B 1 67 ? -23.578 -30.922 -18.562 1 98.56 67 THR B CA 1
ATOM 3914 C C . THR B 1 67 ? -22.922 -31.422 -17.281 1 98.56 67 THR B C 1
ATOM 3916 O O . THR B 1 67 ? -22.172 -30.688 -16.641 1 98.56 67 THR B O 1
ATOM 3919 N N . ASP B 1 68 ? -23.281 -32.594 -16.828 1 98.25 68 ASP B N 1
ATOM 3920 C CA . ASP B 1 68 ? -22.594 -33.25 -15.727 1 98.25 68 ASP B CA 1
ATOM 3921 C C . ASP B 1 68 ? -21.672 -34.375 -16.25 1 98.25 68 ASP B C 1
ATOM 3923 O O . ASP B 1 68 ? -21.062 -35.094 -15.469 1 98.25 68 ASP B O 1
ATOM 3927 N N . ASN B 1 69 ? -21.594 -34.469 -17.562 1 97.94 69 ASN B N 1
ATOM 3928 C CA . ASN B 1 69 ? -20.797 -35.5 -18.203 1 97.94 69 ASN B CA 1
ATOM 3929 C C . ASN B 1 69 ? -19.344 -35.062 -18.375 1 97.94 69 ASN B C 1
ATOM 3931 O O . ASN B 1 69 ? -18.969 -34.469 -19.391 1 97.94 69 ASN B O 1
ATOM 3935 N N . LEU B 1 70 ? -18.578 -35.469 -17.438 1 98 70 LEU B N 1
ATOM 3936 C CA . LEU B 1 70 ? -17.188 -35.062 -17.406 1 98 70 LEU B CA 1
ATOM 3937 C C . LEU B 1 70 ? -16.422 -35.656 -18.578 1 98 70 LEU B C 1
ATOM 3939 O O . LEU B 1 70 ? -15.602 -35 -19.203 1 98 70 LEU B O 1
ATOM 3943 N N . GLU B 1 71 ? -16.641 -36.906 -18.875 1 98 71 GLU B N 1
ATOM 3944 C CA . GLU B 1 71 ? -15.977 -37.594 -19.984 1 98 71 GLU B CA 1
ATOM 3945 C C . GLU B 1 71 ? -16.188 -36.844 -21.297 1 98 71 GLU B C 1
ATOM 3947 O O . GLU B 1 71 ? -15.234 -36.594 -22.047 1 98 71 GLU B O 1
ATOM 3952 N N . MET B 1 72 ? -17.406 -36.5 -21.531 1 97.69 72 MET B N 1
ATOM 3953 C CA . MET B 1 72 ? -17.734 -35.75 -22.75 1 97.69 72 MET B CA 1
ATOM 3954 C C . MET B 1 72 ? -16.969 -34.438 -22.797 1 97.69 72 MET B C 1
ATOM 3956 O O . MET B 1 72 ? -16.406 -34.094 -23.828 1 97.69 72 MET B O 1
ATOM 3960 N N . GLY B 1 73 ? -16.953 -33.75 -21.688 1 98 73 GLY B N 1
ATOM 3961 C CA . GLY B 1 73 ? -16.266 -32.469 -21.641 1 98 73 GLY B CA 1
ATOM 3962 C C . GLY B 1 73 ? -14.781 -32.594 -21.938 1 98 73 GLY B C 1
ATOM 3963 O O . GLY B 1 73 ? -14.234 -31.781 -22.703 1 98 73 GLY B O 1
ATOM 3964 N N . ILE B 1 74 ? -14.156 -33.594 -21.391 1 98.56 74 ILE B N 1
ATOM 3965 C CA . ILE B 1 74 ? -12.711 -33.75 -21.516 1 98.56 74 ILE B CA 1
ATOM 3966 C C . ILE B 1 74 ? -12.367 -34.25 -22.906 1 98.56 74 ILE B C 1
ATOM 3968 O O . ILE B 1 74 ? -11.5 -33.656 -23.578 1 98.56 74 ILE B O 1
ATOM 3972 N N . LYS B 1 75 ? -13.047 -35.188 -23.422 1 98.19 75 LYS B N 1
ATOM 3973 C CA . LYS B 1 75 ? -12.711 -35.812 -24.703 1 98.19 75 LYS B CA 1
ATOM 3974 C C . LYS B 1 75 ? -12.961 -34.844 -25.859 1 98.19 75 LYS B C 1
ATOM 3976 O O . LYS B 1 75 ? -12.242 -34.875 -26.859 1 98.19 75 LYS B O 1
ATOM 3981 N N . SER B 1 76 ? -13.828 -33.969 -25.672 1 98 76 SER B N 1
ATOM 3982 C CA . SER B 1 76 ? -14.242 -33.094 -26.766 1 98 76 SER B CA 1
ATOM 3983 C C . SER B 1 76 ? -13.445 -31.797 -26.766 1 98 76 SER B C 1
ATOM 3985 O O . SER B 1 76 ? -13.648 -30.938 -27.625 1 98 76 SER B O 1
ATOM 3987 N N . SER B 1 77 ? -12.555 -31.625 -25.844 1 98.5 77 SER B N 1
ATOM 3988 C CA . SER B 1 77 ? -11.953 -30.312 -25.688 1 98.5 77 SER B CA 1
ATOM 3989 C C . SER B 1 77 ? -10.43 -30.375 -25.812 1 98.5 77 SER B C 1
ATOM 3991 O O . SER B 1 77 ? -9.836 -31.438 -25.594 1 98.5 77 SER B O 1
ATOM 3993 N N . ASP B 1 78 ? -9.852 -29.234 -26.156 1 98.44 78 ASP B N 1
ATOM 3994 C CA . ASP B 1 78 ? -8.398 -29.078 -26.266 1 98.44 78 ASP B CA 1
ATOM 3995 C C . ASP B 1 78 ? -7.832 -28.375 -25.031 1 98.44 78 ASP B C 1
ATOM 3997 O O . ASP B 1 78 ? -6.656 -28.562 -24.703 1 98.44 78 ASP B O 1
ATOM 4001 N N . ILE B 1 79 ? -8.617 -27.578 -24.438 1 98.88 79 ILE B N 1
ATOM 4002 C CA . ILE B 1 79 ? -8.242 -26.844 -23.234 1 98.88 79 ILE B CA 1
ATOM 4003 C C . ILE B 1 79 ? -9.227 -27.156 -22.109 1 98.88 79 ILE B C 1
ATOM 4005 O O . ILE B 1 79 ? -10.438 -27.125 -22.312 1 98.88 79 ILE B O 1
ATOM 4009 N N . ILE B 1 80 ? -8.711 -27.484 -20.969 1 98.94 80 ILE B N 1
ATOM 4010 C CA . ILE B 1 80 ? -9.523 -27.828 -19.797 1 98.94 80 ILE B CA 1
ATOM 4011 C C . ILE B 1 80 ? -9.258 -26.812 -18.688 1 98.94 80 ILE B C 1
ATOM 4013 O O . ILE B 1 80 ? -8.164 -26.781 -18.125 1 98.94 80 ILE B O 1
ATOM 4017 N N . PHE B 1 81 ? -10.258 -26 -18.328 1 98.94 81 PHE B N 1
ATOM 4018 C CA . PHE B 1 81 ? -10.164 -25.047 -17.234 1 98.94 81 PHE B CA 1
ATOM 4019 C C . PHE B 1 81 ? -10.703 -25.672 -15.938 1 98.94 81 PHE B C 1
ATOM 4021 O O . PHE B 1 81 ? -11.836 -26.141 -15.898 1 98.94 81 PHE B O 1
ATOM 4028 N N . ILE B 1 82 ? -9.883 -25.672 -14.961 1 98.88 82 ILE B N 1
ATOM 4029 C CA . ILE B 1 82 ? -10.305 -26.062 -13.625 1 98.88 82 ILE B CA 1
ATOM 4030 C C . ILE B 1 82 ? -10.711 -24.828 -12.82 1 98.88 82 ILE B C 1
ATOM 4032 O O . ILE B 1 82 ? -9.852 -24.016 -12.445 1 98.88 82 ILE B O 1
ATOM 4036 N N . ALA B 1 83 ? -11.945 -24.656 -12.57 1 98.44 83 ALA B N 1
ATOM 4037 C CA . ALA B 1 83 ? -12.484 -23.5 -11.859 1 98.44 83 ALA B CA 1
ATOM 4038 C C . ALA B 1 83 ? -13.367 -23.938 -10.695 1 98.44 83 ALA B C 1
ATOM 4040 O O . ALA B 1 83 ? -14.531 -23.531 -10.594 1 98.44 83 ALA B O 1
ATOM 4041 N N . VAL B 1 84 ? -12.766 -24.719 -9.812 1 97.94 84 VAL B N 1
ATOM 4042 C CA . VAL B 1 84 ? -13.484 -25.219 -8.648 1 97.94 84 VAL B CA 1
ATOM 4043 C C . VAL B 1 84 ? -13.031 -24.484 -7.391 1 97.94 84 VAL B C 1
ATOM 4045 O O . VAL B 1 84 ? -12.039 -23.75 -7.418 1 97.94 84 VAL B O 1
ATOM 4048 N N . GLY B 1 85 ? -13.773 -24.609 -6.348 1 95.25 85 GLY B N 1
ATOM 4049 C CA . GLY B 1 85 ? -13.516 -23.859 -5.125 1 95.25 85 GLY B CA 1
ATOM 4050 C C . GLY B 1 85 ? -12.266 -24.328 -4.398 1 95.25 85 GLY B C 1
ATOM 4051 O O . GLY B 1 85 ? -11.938 -25.516 -4.41 1 95.25 85 GLY B O 1
ATOM 4052 N N . THR B 1 86 ? -11.555 -23.422 -3.803 1 96.25 86 THR B N 1
ATOM 4053 C CA . THR B 1 86 ? -10.406 -23.672 -2.938 1 96.25 86 THR B CA 1
ATOM 4054 C C . THR B 1 86 ? -10.562 -22.922 -1.613 1 96.25 86 THR B C 1
ATOM 4056 O O . THR B 1 86 ? -9.852 -21.953 -1.353 1 96.25 86 THR B O 1
ATOM 4059 N N . PRO B 1 87 ? -11.43 -23.375 -0.758 1 93.44 87 PRO B N 1
ATOM 4060 C CA . PRO B 1 87 ? -11.719 -22.672 0.492 1 93.44 87 PRO B CA 1
ATOM 4061 C C . PRO B 1 87 ? -10.531 -22.656 1.454 1 93.44 87 PRO B C 1
ATOM 4063 O O . PRO B 1 87 ? -9.516 -23.312 1.19 1 93.44 87 PRO B O 1
ATOM 4066 N N . THR B 1 88 ? -10.625 -21.828 2.43 1 90.81 88 THR B N 1
ATOM 4067 C CA . THR B 1 88 ? -9.594 -21.719 3.459 1 90.81 88 THR B CA 1
ATOM 4068 C C . THR B 1 88 ? -9.875 -22.672 4.609 1 90.81 88 THR B C 1
ATOM 4070 O O . THR B 1 88 ? -11.016 -22.812 5.051 1 90.81 88 THR B O 1
ATOM 4073 N N . LYS B 1 89 ? -8.82 -23.281 5.023 1 92.38 89 LYS B N 1
ATOM 4074 C CA . LYS B 1 89 ? -8.914 -24.109 6.223 1 92.38 89 LYS B CA 1
ATOM 4075 C C . LYS B 1 89 ? -8.797 -23.266 7.488 1 92.38 89 LYS B C 1
ATOM 4077 O O . LYS B 1 89 ? -8.445 -22.094 7.422 1 92.38 89 LYS B O 1
ATOM 4082 N N . ASP B 1 90 ? -9.039 -23.875 8.648 1 91.81 90 ASP B N 1
ATOM 4083 C CA . ASP B 1 90 ? -9 -23.156 9.922 1 91.81 90 ASP B CA 1
ATOM 4084 C C . ASP B 1 90 ? -7.605 -22.609 10.211 1 91.81 90 ASP B C 1
ATOM 4086 O O . ASP B 1 90 ? -7.457 -21.562 10.828 1 91.81 90 ASP B O 1
ATOM 4090 N N . ASN B 1 91 ? -6.703 -23.297 9.758 1 94.19 91 ASN B N 1
ATOM 4091 C CA . ASN B 1 91 ? -5.328 -22.875 10.008 1 94.19 91 ASN B CA 1
ATOM 4092 C C . ASN B 1 91 ? -4.828 -21.906 8.938 1 94.19 91 ASN B C 1
ATOM 4094 O O . ASN B 1 91 ? -3.625 -21.672 8.836 1 94.19 91 ASN B O 1
ATOM 4098 N N . TRP B 1 92 ? -5.672 -21.5 7.992 1 94.75 92 TRP B N 1
ATOM 4099 C CA . TRP B 1 92 ? -5.445 -20.484 6.965 1 94.75 92 TRP B CA 1
ATOM 4100 C C . TRP B 1 92 ? -4.84 -21.109 5.711 1 94.75 92 TRP B C 1
ATOM 4102 O O . TRP B 1 92 ? -4.652 -20.422 4.703 1 94.75 92 TRP B O 1
ATOM 4112 N N . ASP B 1 93 ? -4.684 -22.422 5.719 1 95.06 93 ASP B N 1
ATOM 4113 C CA . ASP B 1 93 ? -4.23 -23.094 4.508 1 95.06 93 ASP B CA 1
ATOM 4114 C C . ASP B 1 93 ? -5.316 -23.094 3.434 1 95.06 93 ASP B C 1
ATOM 4116 O O . ASP B 1 93 ? -6.508 -23.047 3.75 1 95.06 93 ASP B O 1
ATOM 4120 N N . VAL B 1 94 ? -4.848 -23.188 2.221 1 96.06 94 VAL B N 1
ATOM 4121 C CA . VAL B 1 94 ? -5.773 -23.328 1.101 1 96.06 94 VAL B CA 1
ATOM 4122 C C . VAL B 1 94 ? -6.156 -24.781 0.922 1 96.06 94 VAL B C 1
ATOM 4124 O O . VAL B 1 94 ? -5.285 -25.656 0.847 1 96.06 94 VAL B O 1
ATOM 4127 N N . ASP B 1 95 ? -7.367 -25.062 0.9 1 96.56 95 ASP B N 1
ATOM 4128 C CA . ASP B 1 95 ? -7.848 -26.406 0.609 1 96.56 95 ASP B CA 1
ATOM 4129 C C . ASP B 1 95 ? -7.977 -26.641 -0.896 1 96.56 95 ASP B C 1
ATOM 4131 O O . ASP B 1 95 ? -8.875 -26.078 -1.536 1 96.56 95 ASP B O 1
ATOM 4135 N N . ILE B 1 96 ? -7.078 -27.531 -1.401 1 97.19 96 ILE B N 1
ATOM 4136 C CA . ILE B 1 96 ? -7.117 -27.75 -2.842 1 97.19 96 ILE B CA 1
ATOM 4137 C C . ILE B 1 96 ? -7.762 -29.109 -3.131 1 97.19 96 ILE B C 1
ATOM 4139 O O . ILE B 1 96 ? -7.539 -29.703 -4.191 1 97.19 96 ILE B O 1
ATOM 4143 N N . GLY B 1 97 ? -8.539 -29.625 -2.195 1 97.62 97 GLY B N 1
ATOM 4144 C CA . GLY B 1 97 ? -9.164 -30.922 -2.334 1 97.62 97 GLY B CA 1
ATOM 4145 C C . GLY B 1 97 ? -10.008 -31.062 -3.59 1 97.62 97 GLY B C 1
ATOM 4146 O O . GLY B 1 97 ? -9.945 -32.062 -4.281 1 97.62 97 GLY B O 1
ATOM 4147 N N . GLN B 1 98 ? -10.805 -30.078 -3.875 1 97.69 98 GLN B N 1
ATOM 4148 C CA . GLN B 1 98 ? -11.656 -30.125 -5.055 1 97.69 98 GLN B CA 1
ATOM 4149 C C . GLN B 1 98 ? -10.828 -30.172 -6.336 1 97.69 98 GLN B C 1
ATOM 4151 O O . GLN B 1 98 ? -11.1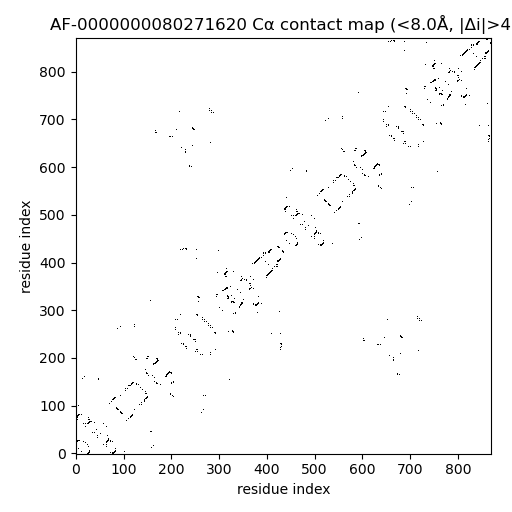95 -30.828 -7.301 1 97.69 98 GLN B O 1
ATOM 4156 N N . VAL B 1 99 ? -9.711 -29.469 -6.344 1 98.38 99 VAL B N 1
ATOM 4157 C CA . VAL B 1 99 ? -8.797 -29.5 -7.48 1 98.38 99 VAL B CA 1
ATOM 4158 C C . VAL B 1 99 ? -8.227 -30.906 -7.656 1 98.38 99 VAL B C 1
ATOM 4160 O O . VAL B 1 99 ? -8.18 -31.422 -8.766 1 98.3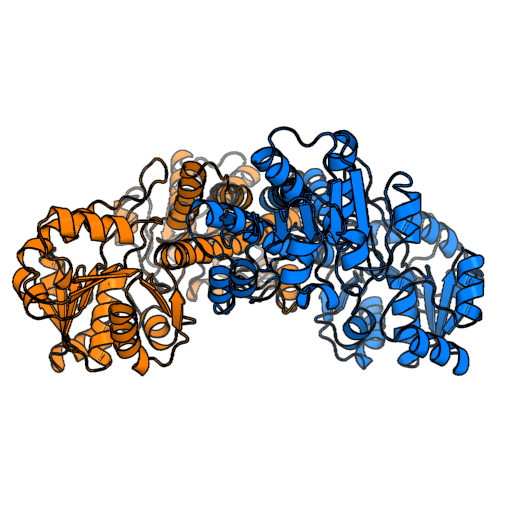8 99 VAL B O 1
ATOM 4163 N N . GLU B 1 100 ? -7.863 -31.484 -6.582 1 97.94 100 GLU B N 1
ATOM 4164 C CA . GLU B 1 100 ? -7.305 -32.844 -6.605 1 97.94 100 GLU B CA 1
ATOM 4165 C C . GLU B 1 100 ? -8.32 -33.844 -7.141 1 97.94 100 GLU B C 1
ATOM 4167 O O . GLU B 1 100 ? -7.977 -34.719 -7.945 1 97.94 100 GLU B O 1
ATOM 4172 N N . VAL B 1 101 ? -9.492 -33.688 -6.695 1 98.19 101 VAL B N 1
ATOM 4173 C CA . VAL B 1 101 ? -10.562 -34.562 -7.145 1 98.19 101 VAL B CA 1
ATOM 4174 C C . VAL B 1 101 ? -10.734 -34.438 -8.656 1 98.19 101 VAL B C 1
ATOM 4176 O O . VAL B 1 101 ? -10.859 -35.469 -9.359 1 98.19 101 VAL B O 1
ATOM 4179 N N . VAL B 1 102 ? -10.742 -33.25 -9.125 1 98.5 102 VAL B N 1
ATOM 4180 C CA . VAL B 1 102 ? -10.914 -33 -10.555 1 98.5 102 VAL B CA 1
ATOM 4181 C C . VAL B 1 102 ? -9.773 -33.656 -11.328 1 98.5 102 VAL B C 1
ATOM 4183 O O . VAL B 1 102 ? -10 -34.312 -12.352 1 98.5 102 VAL B O 1
ATOM 4186 N N . ILE B 1 103 ? -8.547 -33.5 -10.844 1 98.56 103 ILE B N 1
ATOM 4187 C CA . ILE B 1 103 ? -7.375 -34.062 -11.523 1 98.56 103 ILE B CA 1
ATOM 4188 C C . ILE B 1 103 ? -7.508 -35.594 -11.625 1 98.56 103 ILE B C 1
ATOM 4190 O O . ILE B 1 103 ? -7.246 -36.156 -12.68 1 98.56 103 ILE B O 1
ATOM 4194 N N . ASN B 1 104 ? -7.953 -36.219 -10.594 1 98.38 104 ASN B N 1
ATOM 4195 C CA . ASN B 1 104 ? -8.125 -37.656 -10.586 1 98.38 104 ASN B CA 1
ATOM 4196 C C . ASN B 1 104 ? -9.234 -38.094 -11.547 1 98.38 104 ASN B C 1
ATOM 4198 O O . ASN B 1 104 ? -9.102 -39.125 -12.219 1 98.38 104 ASN B O 1
ATOM 4202 N N . LEU B 1 105 ? -10.234 -37.281 -11.586 1 98.06 105 LEU B N 1
ATOM 4203 C CA . LEU B 1 105 ? -11.406 -37.656 -12.383 1 98.06 105 LEU B CA 1
ATOM 4204 C C . LEU B 1 105 ? -11.125 -37.469 -13.867 1 98.06 105 LEU B C 1
ATOM 4206 O O . LEU B 1 105 ? -11.648 -38.219 -14.695 1 98.06 105 LEU B O 1
ATOM 4210 N N . ILE B 1 106 ? -10.312 -36.531 -14.227 1 98.19 106 ILE B N 1
ATOM 4211 C CA . ILE B 1 106 ? -10.172 -36.25 -15.648 1 98.19 106 ILE B CA 1
ATOM 4212 C C . ILE B 1 106 ? -9.062 -37.125 -16.25 1 98.19 106 ILE B C 1
ATOM 4214 O O . ILE B 1 106 ? -9 -37.312 -17.469 1 98.19 106 ILE B O 1
ATOM 4218 N N . SER B 1 107 ? -8.172 -37.594 -15.469 1 98.56 107 SER B N 1
ATOM 4219 C CA . SER B 1 107 ? -6.945 -38.281 -15.891 1 98.56 107 SER B CA 1
ATOM 4220 C C . SER B 1 107 ? -7.242 -39.406 -16.875 1 98.56 107 SER B C 1
ATOM 4222 O O . SER B 1 107 ? -6.621 -39.469 -17.938 1 98.56 107 SER B O 1
ATOM 4224 N N . PRO B 1 108 ? -8.266 -40.25 -16.625 1 98 108 PRO B N 1
ATOM 4225 C CA . PRO B 1 108 ? -8.516 -41.375 -17.531 1 98 108 PRO B CA 1
ATOM 4226 C C . PRO B 1 108 ? -9.039 -40.938 -18.906 1 98 108 PRO B C 1
ATOM 4228 O O . PRO B 1 108 ? -9.023 -41.719 -19.859 1 98 108 PRO B O 1
ATOM 4231 N N . TYR B 1 109 ? -9.477 -39.719 -18.953 1 98.38 109 TYR B N 1
ATOM 4232 C CA . TYR B 1 109 ? -10.156 -39.281 -20.172 1 98.38 109 TYR B CA 1
ATOM 4233 C C . TYR B 1 109 ? -9.227 -38.438 -21.047 1 98.38 109 TYR B C 1
ATOM 4235 O O . TYR B 1 109 ? -9.594 -38.062 -22.156 1 98.38 109 TYR B O 1
ATOM 4243 N N . ILE B 1 110 ? -8.031 -38.094 -20.562 1 98.31 110 ILE B N 1
ATOM 4244 C CA . ILE B 1 110 ? -7.043 -37.375 -21.359 1 98.31 110 ILE B CA 1
ATOM 4245 C C . ILE B 1 110 ? -6.367 -38.344 -22.344 1 98.31 110 ILE B C 1
ATOM 4247 O O . ILE B 1 110 ? -5.41 -39.031 -21.984 1 98.31 110 ILE B O 1
ATOM 4251 N N . ASN B 1 111 ? -6.836 -38.344 -23.594 1 94.06 111 ASN B N 1
ATOM 4252 C CA . ASN B 1 111 ? -6.414 -39.375 -24.547 1 94.06 111 ASN B CA 1
ATOM 4253 C C . ASN B 1 111 ? -5.605 -38.75 -25.688 1 94.06 111 ASN B C 1
ATOM 4255 O O . ASN B 1 111 ? -5.16 -39.469 -26.594 1 94.06 111 ASN B O 1
ATOM 4259 N N . LYS B 1 112 ? -5.473 -37.5 -25.734 1 97.75 112 LYS B N 1
ATOM 4260 C CA . LYS B 1 112 ? -4.633 -36.719 -26.641 1 97.75 112 LYS B CA 1
ATOM 4261 C C . LYS B 1 112 ? -4.109 -35.469 -25.938 1 97.75 112 LYS B C 1
ATOM 4263 O O . LYS B 1 112 ? -4.387 -35.25 -24.766 1 97.75 112 LYS B O 1
ATOM 4268 N N . TYR B 1 113 ? -3.354 -34.688 -26.672 1 98.5 113 TYR B N 1
ATOM 4269 C CA . TYR B 1 113 ? -2.746 -33.5 -26.078 1 98.5 113 TYR B CA 1
ATOM 4270 C C . TYR B 1 113 ? -3.811 -32.5 -25.641 1 98.5 113 TYR B C 1
ATOM 4272 O O . TYR B 1 113 ? -4.699 -32.156 -26.422 1 98.5 113 TYR B O 1
ATOM 4280 N N . LYS B 1 114 ? -3.76 -32.094 -24.438 1 98.69 114 LYS B N 1
ATOM 4281 C CA . LYS B 1 114 ? -4.645 -31.094 -23.875 1 98.69 114 LYS B CA 1
ATOM 4282 C C . LYS B 1 114 ? -3.869 -30.109 -23 1 98.69 114 LYS B C 1
ATOM 4284 O O . LYS B 1 114 ? -2.857 -30.469 -22.391 1 98.69 114 LYS B O 1
ATOM 4289 N N . VAL B 1 115 ? -4.301 -28.875 -22.938 1 98.88 115 VAL B N 1
ATOM 4290 C CA . VAL B 1 115 ? -3.807 -27.891 -21.984 1 98.88 115 VAL B CA 1
ATOM 4291 C C . VAL B 1 115 ? -4.727 -27.859 -20.766 1 98.88 115 VAL B C 1
ATOM 4293 O O . VAL B 1 115 ? -5.91 -27.531 -20.875 1 98.88 115 VAL B O 1
ATOM 4296 N N . VAL B 1 116 ? -4.188 -28.281 -19.641 1 98.94 116 VAL B N 1
ATOM 4297 C CA . VAL B 1 116 ? -4.922 -28.234 -18.375 1 98.94 116 VAL B CA 1
ATOM 4298 C C . VAL B 1 116 ? -4.637 -26.922 -17.656 1 98.94 116 VAL B C 1
ATOM 4300 O O . VAL B 1 116 ? -3.492 -26.625 -17.297 1 98.94 116 VAL B O 1
ATOM 4303 N N . VAL B 1 117 ? -5.684 -26.125 -17.422 1 98.94 117 VAL B N 1
ATOM 4304 C CA . VAL B 1 117 ? -5.52 -24.75 -16.922 1 98.94 117 VAL B CA 1
ATOM 4305 C C . VAL B 1 117 ? -6.129 -24.641 -15.531 1 98.94 117 VAL B C 1
ATOM 4307 O O . VAL B 1 117 ? -7.309 -24.938 -15.336 1 98.94 117 VAL B O 1
ATOM 4310 N N . THR B 1 118 ? -5.336 -24.234 -14.578 1 98.81 118 THR B N 1
ATOM 4311 C CA . THR B 1 118 ? -5.855 -23.938 -13.25 1 98.81 118 THR B CA 1
ATOM 4312 C C . THR B 1 118 ? -6.309 -22.484 -13.148 1 98.81 118 THR B C 1
ATOM 4314 O O . THR B 1 118 ? -5.484 -21.578 -13.133 1 98.81 118 THR B O 1
ATOM 4317 N N . LYS B 1 119 ? -7.582 -22.328 -13.125 1 98.44 119 LYS B N 1
ATOM 4318 C CA . LYS B 1 119 ? -8.195 -21.016 -12.984 1 98.44 119 LYS B CA 1
ATOM 4319 C C . LYS B 1 119 ? -8.508 -20.703 -11.523 1 98.44 119 LYS B C 1
ATOM 4321 O O . LYS B 1 119 ? -8.609 -19.547 -11.141 1 98.44 119 LYS B O 1
ATOM 4326 N N . SER B 1 120 ? -8.609 -21.781 -10.727 1 97.94 120 SER B N 1
ATOM 4327 C CA . SER B 1 120 ? -8.828 -21.672 -9.289 1 97.94 120 SER B CA 1
ATOM 4328 C C . SER B 1 120 ? -7.645 -21 -8.602 1 97.94 120 SER B C 1
ATOM 4330 O O . SER B 1 120 ? -6.512 -21.078 -9.078 1 97.94 120 SER B O 1
ATOM 4332 N N . THR B 1 121 ? -7.945 -20.25 -7.566 1 97.12 121 THR B N 1
ATOM 4333 C CA . THR B 1 121 ? -6.867 -19.688 -6.762 1 97.12 121 THR B CA 1
ATOM 4334 C C . THR B 1 121 ? -6.203 -20.766 -5.918 1 97.12 121 THR B C 1
ATOM 4336 O O . THR B 1 121 ? -6.828 -21.328 -5.012 1 97.12 121 THR B O 1
ATOM 4339 N N . VAL B 1 122 ? -4.953 -21.078 -6.211 1 98 122 VAL B N 1
ATOM 4340 C CA . VAL B 1 122 ? -4.273 -22.219 -5.59 1 98 122 VAL B CA 1
ATOM 4341 C C . VAL B 1 122 ? -2.932 -21.766 -5.016 1 98 122 VAL B C 1
ATOM 4343 O O . VAL B 1 122 ? -2.389 -20.734 -5.43 1 98 122 VAL B O 1
ATOM 4346 N N . PRO B 1 123 ? -2.424 -22.453 -4.023 1 97.31 123 PRO B N 1
ATOM 4347 C CA . PRO B 1 123 ? -1.116 -22.094 -3.469 1 97.31 123 PRO B CA 1
ATOM 4348 C C . PRO B 1 123 ? 0.015 -22.234 -4.484 1 97.31 123 PRO B C 1
ATOM 4350 O O . PRO B 1 123 ? -0.115 -22.984 -5.457 1 97.31 123 PRO B O 1
ATOM 4353 N N . VAL B 1 124 ? 1.093 -21.562 -4.203 1 97.56 124 VAL B N 1
ATOM 4354 C CA . VAL B 1 124 ? 2.275 -21.641 -5.055 1 97.56 124 VAL B CA 1
ATOM 4355 C C . VAL B 1 124 ? 2.768 -23.078 -5.137 1 97.56 124 VAL B C 1
ATOM 4357 O O . VAL B 1 124 ? 2.807 -23.797 -4.129 1 97.56 124 VAL B O 1
ATOM 4360 N N . GLY B 1 125 ? 3.086 -23.5 -6.316 1 97.5 125 GLY B N 1
ATOM 4361 C CA . GLY B 1 125 ? 3.576 -24.859 -6.527 1 97.5 125 GLY B CA 1
ATOM 4362 C C . GLY B 1 125 ? 2.5 -25.812 -7.008 1 97.5 125 GLY B C 1
ATOM 4363 O O . GLY B 1 125 ? 2.791 -26.969 -7.352 1 97.5 125 GLY B O 1
ATOM 4364 N N . THR B 1 126 ? 1.281 -25.406 -7.117 1 98.25 126 THR B N 1
ATOM 4365 C CA . THR B 1 126 ? 0.162 -26.281 -7.441 1 98.25 126 THR B CA 1
ATOM 4366 C C . THR B 1 126 ? 0.258 -26.766 -8.883 1 98.25 126 THR B C 1
ATOM 4368 O O . THR B 1 126 ? -0.114 -27.906 -9.18 1 98.25 126 THR B O 1
ATOM 4371 N N . GLN B 1 127 ? 0.736 -25.922 -9.758 1 98.38 127 GLN B N 1
ATOM 4372 C CA . GLN B 1 127 ? 0.917 -26.375 -11.133 1 98.38 127 GLN B CA 1
ATOM 4373 C C . GLN B 1 127 ? 1.809 -27.609 -11.203 1 98.38 127 GLN B C 1
ATOM 4375 O O . GLN B 1 127 ? 1.496 -28.562 -11.906 1 98.38 127 GLN B O 1
ATOM 4380 N N . LYS B 1 128 ? 2.908 -27.594 -10.5 1 97.69 128 LYS B N 1
ATOM 4381 C CA . LYS B 1 128 ? 3.82 -28.734 -10.453 1 97.69 128 LYS B CA 1
ATOM 4382 C C . LYS B 1 128 ? 3.148 -29.938 -9.812 1 97.69 128 LYS B C 1
ATOM 4384 O O . LYS B 1 128 ? 3.365 -31.078 -10.242 1 97.69 128 LYS B O 1
ATOM 4389 N N . TYR B 1 129 ? 2.42 -29.672 -8.82 1 98.25 129 TYR B N 1
ATOM 4390 C CA . TYR B 1 129 ? 1.678 -30.734 -8.141 1 98.25 129 TYR B CA 1
ATOM 4391 C C . TYR B 1 129 ? 0.709 -31.406 -9.102 1 98.25 129 TYR B C 1
ATOM 4393 O O . TYR B 1 129 ? 0.645 -32.656 -9.164 1 98.25 129 TYR B O 1
ATOM 4401 N N . ILE B 1 130 ? -0.02 -30.625 -9.859 1 98.69 130 ILE B N 1
ATOM 4402 C CA . ILE B 1 130 ? -0.985 -31.141 -10.82 1 98.69 130 ILE B CA 1
ATOM 4403 C C . ILE B 1 130 ? -0.261 -31.969 -11.891 1 98.69 130 ILE B C 1
ATOM 4405 O O . ILE B 1 130 ? -0.717 -33.031 -12.273 1 98.69 130 ILE B O 1
ATOM 4409 N N . THR B 1 131 ? 0.866 -31.453 -12.375 1 98.62 131 THR B N 1
ATOM 4410 C CA . THR B 1 131 ? 1.677 -32.188 -13.352 1 98.62 131 THR B CA 1
ATOM 4411 C C . THR B 1 131 ? 2.078 -33.531 -12.812 1 98.62 131 THR B C 1
ATOM 4413 O O . THR B 1 131 ? 1.925 -34.562 -13.5 1 98.62 131 THR B O 1
ATOM 4416 N N . SER B 1 132 ? 2.557 -33.562 -11.586 1 98.56 132 SER B N 1
ATOM 4417 C CA . SER B 1 132 ? 2.984 -34.812 -10.961 1 98.56 132 SER B CA 1
ATOM 4418 C C . SER B 1 132 ? 1.813 -35.781 -10.797 1 98.56 132 SER B C 1
ATOM 4420 O O . SER B 1 132 ? 1.959 -37 -11.016 1 98.56 132 SER B O 1
ATOM 4422 N N . LYS B 1 133 ? 0.703 -35.25 -10.406 1 98.56 133 LYS B N 1
ATOM 4423 C CA . LYS B 1 133 ? -0.472 -36.094 -10.164 1 98.56 133 LYS B CA 1
ATOM 4424 C C . LYS B 1 133 ? -0.989 -36.688 -11.461 1 98.56 133 LYS B C 1
ATOM 4426 O O . LYS B 1 133 ? -1.43 -37.844 -11.477 1 98.56 133 LYS B O 1
ATOM 4431 N N . LEU B 1 134 ? -0.982 -35.938 -12.531 1 98.69 134 LEU B N 1
ATOM 4432 C CA . LEU B 1 134 ? -1.382 -36.469 -13.836 1 98.69 134 LEU B CA 1
ATOM 4433 C C . LEU B 1 134 ? -0.463 -37.625 -14.258 1 98.69 134 LEU B C 1
ATOM 4435 O O . LEU B 1 134 ? -0.931 -38.656 -14.758 1 98.69 134 LEU B O 1
ATOM 4439 N N . LEU B 1 135 ? 0.839 -37.406 -14.023 1 98.56 135 LEU B N 1
ATOM 4440 C CA . LEU B 1 135 ? 1.804 -38.469 -14.344 1 98.56 135 LEU B CA 1
ATOM 4441 C C . LEU B 1 135 ? 1.575 -39.688 -13.477 1 98.56 135 LEU B C 1
ATOM 4443 O O . LEU B 1 135 ? 1.61 -40.812 -13.969 1 98.56 135 LEU B O 1
ATOM 4447 N N . GLU B 1 136 ? 1.301 -39.469 -12.227 1 98.44 136 GLU B N 1
ATOM 4448 C CA . GLU B 1 136 ? 1.018 -40.562 -11.305 1 98.44 136 GLU B CA 1
ATOM 4449 C C . GLU B 1 136 ? -0.228 -41.344 -11.734 1 98.44 136 GLU B C 1
ATOM 4451 O O . GLU B 1 136 ? -0.331 -42.531 -11.492 1 98.44 136 GLU B O 1
ATOM 4456 N N . ASN B 1 137 ? -1.131 -40.594 -12.328 1 98.38 137 ASN B N 1
ATOM 4457 C CA . ASN B 1 137 ? -2.375 -41.188 -12.797 1 98.38 137 ASN B CA 1
ATOM 4458 C C . ASN B 1 137 ? -2.217 -41.812 -14.188 1 98.38 137 ASN B C 1
ATOM 4460 O O . ASN B 1 137 ? -3.207 -42.094 -14.867 1 98.38 137 ASN B O 1
ATOM 4464 N N . ASN B 1 138 ? -0.999 -41.875 -14.641 1 97.62 138 ASN B N 1
ATOM 4465 C CA . ASN B 1 138 ? -0.6 -42.562 -15.859 1 97.62 138 ASN B CA 1
ATOM 4466 C C . ASN B 1 138 ? -1.03 -41.812 -17.109 1 97.62 138 ASN B C 1
ATOM 4468 O O . ASN B 1 138 ? -1.305 -42.438 -18.141 1 97.62 138 ASN B O 1
ATOM 4472 N N . VAL B 1 139 ? -1.229 -40.562 -17.031 1 98.56 139 VAL B N 1
ATOM 4473 C CA . VAL B 1 139 ? -1.391 -39.75 -18.234 1 98.56 139 VAL B CA 1
ATOM 4474 C C . VAL B 1 139 ? -0.034 -39.531 -18.906 1 98.56 139 VAL B C 1
ATOM 4476 O O . VAL B 1 139 ? 0.911 -39.062 -18.266 1 98.56 139 VAL B O 1
ATOM 4479 N N . PRO B 1 140 ? 0.103 -39.906 -20.188 1 98.25 140 PRO B N 1
ATOM 4480 C CA . PRO B 1 140 ? 1.393 -39.688 -20.844 1 98.25 140 PRO B CA 1
ATOM 4481 C C . PRO B 1 140 ? 1.798 -38.219 -20.891 1 98.25 140 PRO B C 1
ATOM 4483 O O . PRO B 1 140 ? 0.964 -37.344 -21.156 1 98.25 140 PRO B O 1
ATOM 4486 N N . LYS B 1 141 ? 3.027 -37.969 -20.609 1 97.38 141 LYS B N 1
ATOM 4487 C CA . LYS B 1 141 ? 3.529 -36.594 -20.531 1 97.38 141 LYS B CA 1
ATOM 4488 C C . LYS B 1 141 ? 3.279 -35.844 -21.844 1 97.38 141 LYS B C 1
ATOM 4490 O O . LYS B 1 141 ? 3.029 -34.625 -21.828 1 97.38 141 LYS B O 1
ATOM 4495 N N . GLU B 1 142 ? 3.275 -36.469 -22.938 1 97.5 142 GLU B N 1
ATOM 4496 C CA . GLU B 1 142 ? 3.094 -35.844 -24.234 1 97.5 142 GLU B CA 1
ATOM 4497 C C . GLU B 1 142 ? 1.64 -35.438 -24.453 1 97.5 142 GLU B C 1
ATOM 4499 O O . GLU B 1 142 ? 1.333 -34.688 -25.391 1 97.5 142 GLU B O 1
ATOM 4504 N N . TYR B 1 143 ? 0.744 -35.875 -23.516 1 98.5 143 TYR B N 1
ATOM 4505 C CA . TYR B 1 143 ? -0.683 -35.656 -23.719 1 98.5 143 TYR B CA 1
ATOM 4506 C C . TYR B 1 143 ? -1.149 -34.406 -22.969 1 98.5 143 TYR B C 1
ATOM 4508 O O . TYR B 1 143 ? -2.312 -34 -23.078 1 98.5 143 TYR B O 1
ATOM 4516 N N . PHE B 1 144 ? -0.193 -33.812 -22.281 1 98.75 144 PHE B N 1
ATOM 4517 C CA . PHE B 1 144 ? -0.73 -32.688 -21.531 1 98.75 144 PHE B CA 1
ATOM 4518 C C . PHE B 1 144 ? 0.371 -31.672 -21.203 1 98.75 144 PHE B C 1
ATOM 4520 O O . PHE B 1 144 ? 1.551 -32.031 -21.172 1 98.75 144 PHE B O 1
ATOM 4527 N N . ASP B 1 145 ? -0.002 -30.391 -21.062 1 98.81 145 ASP B N 1
ATOM 4528 C CA . ASP B 1 145 ? 0.702 -29.344 -20.344 1 98.81 145 ASP B CA 1
ATOM 4529 C C . ASP B 1 145 ? -0.219 -28.656 -19.344 1 98.81 145 ASP B C 1
ATOM 4531 O O . ASP B 1 145 ? -1.44 -28.656 -19.5 1 98.81 145 ASP B O 1
ATOM 4535 N N . VAL B 1 146 ? 0.372 -28.188 -18.234 1 98.88 146 VAL B N 1
ATOM 4536 C CA . VAL B 1 146 ? -0.409 -27.516 -17.203 1 98.88 146 VAL B CA 1
ATOM 4537 C C . VAL B 1 146 ? -0.079 -26.031 -17.188 1 98.88 146 VAL B C 1
ATOM 4539 O O . VAL B 1 146 ? 1.085 -25.641 -17.312 1 98.88 146 VAL B O 1
ATOM 4542 N N . VAL B 1 147 ? -1.128 -25.188 -17.094 1 98.94 147 VAL B N 1
ATOM 4543 C CA . VAL B 1 147 ? -0.972 -23.734 -17.078 1 98.94 147 VAL B CA 1
ATOM 4544 C C . VAL B 1 147 ? -1.656 -23.156 -15.844 1 98.94 147 VAL B C 1
ATOM 4546 O O . VAL B 1 147 ? -2.781 -23.531 -15.516 1 98.94 147 VAL B O 1
ATOM 4549 N N . SER B 1 148 ? -0.926 -22.312 -15.094 1 98.88 148 SER B N 1
ATOM 4550 C CA . SER B 1 148 ? -1.536 -21.469 -14.07 1 98.88 148 SER B CA 1
ATOM 4551 C C . SER B 1 148 ? -2.107 -20.188 -14.672 1 98.88 148 SER B C 1
ATOM 4553 O O . SER B 1 148 ? -1.381 -19.406 -15.289 1 98.88 148 SER B O 1
ATOM 4555 N N . ASN B 1 149 ? -3.383 -19.969 -14.492 1 98.88 149 ASN B N 1
ATOM 4556 C CA . ASN B 1 149 ? -4.078 -18.797 -15.031 1 98.88 149 ASN B CA 1
ATOM 4557 C C . ASN B 1 149 ? -5.02 -18.188 -14 1 98.88 149 ASN B C 1
ATOM 4559 O O . ASN B 1 149 ? -6.238 -18.266 -14.133 1 98.88 149 ASN B O 1
ATOM 4563 N N . PRO B 1 150 ? -4.441 -17.531 -13.008 1 98.5 150 PRO B N 1
ATOM 4564 C CA . PRO B 1 150 ? -5.289 -16.938 -11.977 1 98.5 150 PRO B CA 1
ATOM 4565 C C . PRO B 1 150 ? -6.281 -15.922 -12.539 1 98.5 150 PRO B C 1
ATOM 4567 O O . PRO B 1 150 ? -6.023 -15.32 -13.586 1 98.5 150 PRO B O 1
ATOM 4570 N N . GLU B 1 151 ? -7.406 -15.797 -11.914 1 96.75 151 GLU B N 1
ATOM 4571 C CA . GLU B 1 151 ? -8.438 -14.852 -12.336 1 96.75 151 GLU B CA 1
ATOM 4572 C C . GLU B 1 151 ? -8.383 -13.57 -11.508 1 96.75 151 GLU B C 1
ATOM 4574 O O . GLU B 1 151 ? -7.914 -13.578 -10.367 1 96.75 151 GLU B O 1
ATOM 4579 N N . PHE B 1 152 ? -8.82 -12.477 -12.039 1 97.38 152 PHE B N 1
ATOM 4580 C CA . PHE B 1 152 ? -8.844 -11.18 -11.375 1 97.38 152 PHE B CA 1
ATOM 4581 C C . PHE B 1 152 ? -10.219 -10.523 -11.523 1 97.38 152 PHE B C 1
ATOM 4583 O O . PHE B 1 152 ? -10.312 -9.312 -11.703 1 97.38 152 PHE B O 1
ATOM 4590 N N . LEU B 1 153 ? -11.273 -11.336 -11.508 1 95.12 153 LEU B N 1
ATOM 4591 C CA . LEU B 1 153 ? -12.633 -10.852 -11.688 1 95.12 153 LEU B CA 1
ATOM 4592 C C . LEU B 1 153 ? -13.164 -10.203 -10.414 1 95.12 153 LEU B C 1
ATOM 4594 O O . LEU B 1 153 ? -12.984 -10.75 -9.32 1 95.12 153 LEU B O 1
ATOM 4598 N N . ARG B 1 154 ? -13.766 -9 -10.5 1 92 154 ARG B N 1
ATOM 4599 C CA . ARG B 1 154 ? -14.453 -8.359 -9.391 1 92 154 ARG B CA 1
ATOM 4600 C C . ARG B 1 154 ? -15.953 -8.664 -9.422 1 92 154 ARG B C 1
ATOM 4602 O O . ARG B 1 154 ? -16.609 -8.453 -10.445 1 92 154 ARG B O 1
ATOM 4609 N N . GLU B 1 155 ? -16.438 -9.148 -8.297 1 89.94 155 GLU B N 1
ATOM 4610 C CA . GLU B 1 155 ? -17.875 -9.375 -8.234 1 89.94 155 GLU B CA 1
ATOM 4611 C C . GLU B 1 155 ? -18.656 -8.094 -8.531 1 89.94 155 GLU B C 1
ATOM 4613 O O . GLU B 1 155 ? -18.266 -7.016 -8.078 1 89.94 155 GLU B O 1
ATOM 4618 N N . GLY B 1 156 ? -19.688 -8.219 -9.305 1 89.06 156 GLY B N 1
ATOM 4619 C CA . GLY B 1 156 ? -20.469 -7.07 -9.734 1 89.06 156 GLY B CA 1
ATOM 4620 C C . GLY B 1 156 ? -19.984 -6.477 -11.047 1 89.06 156 GLY B C 1
ATOM 4621 O O . GLY B 1 156 ? -20.719 -5.762 -11.719 1 89.06 156 GLY B O 1
ATOM 4622 N N . LYS B 1 157 ? -18.75 -6.84 -11.43 1 93.5 157 LYS B N 1
ATOM 4623 C CA . LYS B 1 157 ? -18.156 -6.344 -12.672 1 93.5 157 LYS B CA 1
ATOM 4624 C C . LYS B 1 157 ? -17.375 -7.438 -13.383 1 93.5 157 LYS B C 1
ATOM 4626 O O . LYS B 1 157 ? -16.453 -7.145 -14.141 1 93.5 157 LYS B O 1
ATOM 4631 N N . ALA B 1 158 ? -17.672 -8.625 -13.156 1 95.12 158 ALA B N 1
ATOM 4632 C CA . ALA B 1 158 ? -16.844 -9.75 -13.594 1 95.12 158 ALA B CA 1
ATOM 4633 C C . ALA B 1 158 ? -16.859 -9.891 -15.109 1 95.12 158 ALA B C 1
ATOM 4635 O O . ALA B 1 158 ? -15.836 -10.18 -15.727 1 95.12 158 ALA B O 1
ATOM 4636 N N . ILE B 1 159 ? -18.062 -9.719 -15.711 1 97 159 ILE B N 1
ATOM 4637 C CA . ILE B 1 159 ? -18.172 -9.828 -17.172 1 97 159 ILE B CA 1
ATOM 4638 C C . ILE B 1 159 ? -17.344 -8.727 -17.828 1 97 159 ILE B C 1
ATOM 4640 O O . ILE B 1 159 ? -16.562 -8.992 -18.75 1 97 159 ILE B O 1
ATOM 4644 N N . TYR B 1 160 ? -17.5 -7.52 -17.297 1 96.62 160 TYR B N 1
ATOM 4645 C CA . TYR B 1 160 ? -16.688 -6.41 -17.797 1 96.62 160 TYR B CA 1
ATOM 4646 C C . TYR B 1 160 ? -15.203 -6.699 -17.641 1 96.62 160 TYR B C 1
ATOM 4648 O O . TYR B 1 160 ? -14.422 -6.48 -18.562 1 96.62 160 TYR B O 1
ATOM 4656 N N . ASP B 1 161 ? -14.789 -7.172 -16.469 1 96.44 161 ASP B N 1
ATOM 4657 C CA . ASP B 1 161 ? -13.391 -7.453 -16.188 1 96.44 161 ASP B CA 1
ATOM 4658 C C . ASP B 1 161 ? -12.828 -8.516 -17.125 1 96.44 161 ASP B C 1
ATOM 4660 O O . ASP B 1 161 ? -11.656 -8.469 -17.5 1 96.44 161 ASP B O 1
ATOM 4664 N N . PHE B 1 162 ? -13.648 -9.516 -17.453 1 97.94 162 PHE B N 1
ATOM 4665 C CA . PHE B 1 162 ? -13.188 -10.57 -18.344 1 97.94 162 PHE B CA 1
ATOM 4666 C C . PHE B 1 162 ? -12.852 -10 -19.719 1 97.94 162 PHE B C 1
ATOM 4668 O O . PHE B 1 162 ? -11.875 -10.422 -20.344 1 97.94 162 PHE B O 1
ATOM 4675 N N . PHE B 1 163 ? -13.633 -9.055 -20.156 1 97.69 163 PHE B N 1
ATOM 4676 C CA . PHE B 1 163 ? -13.477 -8.508 -21.5 1 97.69 163 PHE B CA 1
ATOM 4677 C C . PHE B 1 163 ? -12.484 -7.355 -21.5 1 97.69 163 PHE B C 1
ATOM 4679 O O . PHE B 1 163 ? -11.836 -7.09 -22.516 1 97.69 163 PHE B O 1
ATOM 4686 N N . HIS B 1 164 ? -12.383 -6.613 -20.328 1 96.94 164 HIS B N 1
ATOM 4687 C CA . HIS B 1 164 ? -11.625 -5.367 -20.312 1 96.94 164 HIS B CA 1
ATOM 4688 C C . HIS B 1 164 ? -10.703 -5.301 -19.094 1 96.94 164 HIS B C 1
ATOM 4690 O O . HIS B 1 164 ? -10.398 -4.215 -18.594 1 96.94 164 HIS B O 1
ATOM 4696 N N . GLY B 1 165 ? -10.266 -6.434 -18.609 1 96.44 165 GLY B N 1
ATOM 4697 C CA . GLY B 1 165 ? -9.445 -6.477 -17.406 1 96.44 165 GLY B CA 1
ATOM 4698 C C . GLY B 1 165 ? -8.086 -5.824 -17.594 1 96.44 165 GLY B C 1
ATOM 4699 O O . GLY B 1 165 ? -7.715 -5.453 -18.703 1 96.44 165 GLY B O 1
ATOM 4700 N N . ASP B 1 1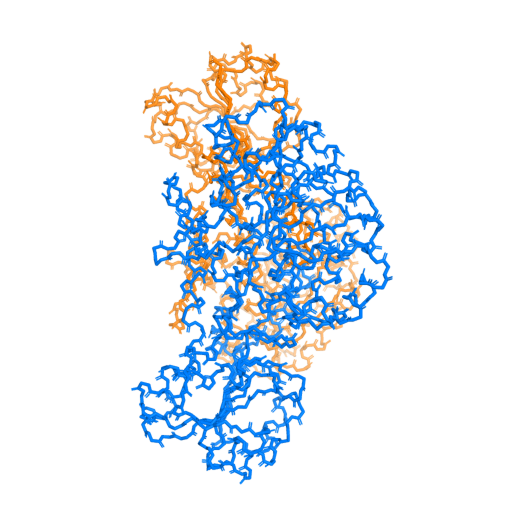66 ? -7.348 -5.68 -16.5 1 96.94 166 ASP B N 1
ATOM 4701 C CA . ASP B 1 166 ? -6.062 -4.984 -16.484 1 96.94 166 ASP B CA 1
ATOM 4702 C C . ASP B 1 166 ? -4.953 -5.879 -17.031 1 96.94 166 ASP B C 1
ATOM 4704 O O . ASP B 1 166 ? -3.961 -5.383 -17.578 1 96.94 166 ASP B O 1
ATOM 4708 N N . LYS B 1 167 ? -5.184 -7.156 -16.797 1 98.56 167 LYS B N 1
ATOM 4709 C CA . LYS B 1 167 ? -4.141 -8.094 -17.203 1 98.56 167 LYS B CA 1
ATOM 4710 C C . LYS B 1 167 ? -4.68 -9.516 -17.266 1 98.56 167 LYS B C 1
ATOM 4712 O O . LYS B 1 167 ? -5.699 -9.828 -16.656 1 98.56 167 LYS B O 1
ATOM 4717 N N . ILE B 1 168 ? -4.016 -10.336 -18.047 1 98.75 168 ILE B N 1
ATOM 4718 C CA . ILE B 1 168 ? -4.129 -11.789 -18.031 1 98.75 168 ILE B CA 1
ATOM 4719 C C . ILE B 1 168 ? -2.785 -12.406 -17.656 1 98.75 168 ILE B C 1
ATOM 4721 O O . ILE B 1 168 ? -1.747 -12.023 -18.203 1 98.75 168 ILE B O 1
ATOM 4725 N N . VAL B 1 169 ? -2.746 -13.266 -16.703 1 98.88 169 VAL B N 1
ATOM 4726 C CA . VAL B 1 169 ? -1.511 -13.898 -16.25 1 98.88 169 VAL B CA 1
ATOM 4727 C C . VAL B 1 169 ? -1.503 -15.375 -16.641 1 98.88 169 VAL B C 1
ATOM 4729 O O . VAL B 1 169 ? -2.469 -16.094 -16.375 1 98.88 169 VAL B O 1
ATOM 4732 N N . LEU B 1 170 ? -0.441 -15.781 -17.297 1 98.94 170 LEU B N 1
ATOM 4733 C CA . LEU B 1 170 ? -0.253 -17.172 -17.734 1 98.94 170 LEU B CA 1
ATOM 4734 C C . LEU B 1 170 ? 1.096 -17.703 -17.266 1 98.94 170 LEU B C 1
ATOM 4736 O O . LEU B 1 170 ? 2.141 -17.141 -17.594 1 98.94 170 LEU B O 1
ATOM 4740 N N . GLY B 1 171 ? 1.04 -18.734 -16.422 1 98.81 171 GLY B N 1
ATOM 4741 C CA . GLY B 1 171 ? 2.256 -19.359 -15.945 1 98.81 171 GLY B CA 1
ATOM 4742 C C . GLY B 1 171 ? 2.377 -20.812 -16.375 1 98.81 171 GLY B C 1
ATOM 4743 O O . GLY B 1 171 ? 1.51 -21.641 -16.062 1 98.81 171 GLY B O 1
ATOM 4744 N N . SER B 1 172 ? 3.447 -21.188 -17.094 1 98.62 172 SER B N 1
ATOM 4745 C CA . SER B 1 172 ? 3.713 -22.562 -17.516 1 98.62 172 SER B CA 1
ATOM 4746 C C . SER B 1 172 ? 5.191 -22.766 -17.844 1 98.62 172 SER B C 1
ATOM 4748 O O . SER B 1 172 ? 5.922 -21.797 -18.062 1 98.62 172 SER B O 1
ATOM 4750 N N . GLU B 1 173 ? 5.59 -24 -17.766 1 97.19 173 GLU B N 1
ATOM 4751 C CA . GLU B 1 173 ? 6.93 -24.359 -18.219 1 97.19 173 GLU B CA 1
ATOM 4752 C C . GLU B 1 173 ? 6.941 -24.672 -19.719 1 97.19 173 GLU B C 1
ATOM 4754 O O . GLU B 1 173 ? 8.008 -24.734 -20.328 1 97.19 173 GLU B O 1
ATOM 4759 N N . SER B 1 174 ? 5.77 -24.797 -20.297 1 98.38 174 SER B N 1
ATOM 4760 C CA . SER B 1 174 ? 5.637 -25.203 -21.688 1 98.38 174 SER B CA 1
ATOM 4761 C C . SER B 1 174 ? 5.352 -24.016 -22.594 1 98.38 174 SER B C 1
ATOM 4763 O O . SER B 1 174 ? 4.301 -23.375 -22.484 1 98.38 174 SER B O 1
ATOM 4765 N N . GLN B 1 175 ? 6.27 -23.781 -23.5 1 98.25 175 GLN B N 1
ATOM 4766 C CA . GLN B 1 175 ? 6.043 -22.719 -24.484 1 98.25 175 GLN B CA 1
ATOM 4767 C C . GLN B 1 175 ? 4.855 -23.031 -25.375 1 98.25 175 GLN B C 1
ATOM 4769 O O . GLN B 1 175 ? 4.113 -22.141 -25.781 1 98.25 175 GLN B O 1
ATOM 4774 N N . LYS B 1 176 ? 4.742 -24.312 -25.625 1 98.5 176 LYS B N 1
ATOM 4775 C CA . LYS B 1 176 ? 3.621 -24.781 -26.438 1 98.5 176 LYS B CA 1
ATOM 4776 C C . LYS B 1 176 ? 2.287 -24.438 -25.781 1 98.5 176 LYS B C 1
ATOM 4778 O O . LYS B 1 176 ? 1.394 -23.891 -26.438 1 98.5 176 LYS B O 1
ATOM 4783 N N . ALA B 1 177 ? 2.172 -24.719 -24.547 1 98.75 177 ALA B N 1
ATOM 4784 C CA . ALA B 1 177 ? 0.941 -24.438 -23.812 1 98.75 177 ALA B CA 1
ATOM 4785 C C . ALA B 1 177 ? 0.681 -22.938 -23.734 1 98.75 177 ALA B C 1
ATOM 4787 O O . ALA B 1 177 ? -0.462 -22.5 -23.859 1 98.75 177 ALA B O 1
ATOM 4788 N N . LEU B 1 178 ? 1.714 -22.141 -23.5 1 98.81 178 LEU B N 1
ATOM 4789 C CA . LEU B 1 178 ? 1.573 -20.688 -23.406 1 98.81 178 LEU B CA 1
ATOM 4790 C C . LEU B 1 178 ? 1.063 -20.109 -24.719 1 98.81 178 LEU B C 1
ATOM 4792 O O . LEU B 1 178 ? 0.248 -19.188 -24.734 1 98.81 178 LEU B O 1
ATOM 4796 N N . GLU B 1 179 ? 1.535 -20.609 -25.781 1 98.56 179 GLU B N 1
ATOM 4797 C CA . GLU B 1 179 ? 1.101 -20.141 -27.094 1 98.56 179 GLU B CA 1
ATOM 4798 C C . GLU B 1 179 ? -0.373 -20.453 -27.328 1 98.56 179 GLU B C 1
ATOM 4800 O O . GLU B 1 179 ? -1.103 -19.641 -27.906 1 98.56 179 GLU B O 1
ATOM 4805 N N . VAL B 1 180 ? -0.744 -21.688 -26.953 1 98.75 180 VAL B N 1
ATOM 4806 C CA . VAL B 1 180 ? -2.15 -22.062 -27.062 1 98.75 180 VAL B CA 1
ATOM 4807 C C . VAL B 1 180 ? -3.012 -21.078 -26.266 1 98.75 180 VAL B C 1
ATOM 4809 O O . VAL B 1 180 ? -4.023 -20.578 -26.781 1 98.75 180 VAL B O 1
ATOM 4812 N N . MET B 1 181 ? -2.596 -20.75 -25.109 1 98.88 181 MET B N 1
ATOM 4813 C CA . MET B 1 181 ? -3.355 -19.859 -24.25 1 98.88 181 MET B CA 1
ATOM 4814 C C . MET B 1 181 ? -3.346 -18.438 -24.797 1 98.88 181 MET B C 1
ATOM 4816 O O . MET B 1 181 ? -4.34 -17.719 -24.703 1 98.88 181 MET B O 1
ATOM 4820 N N . ARG B 1 182 ? -2.221 -17.984 -25.312 1 98.5 182 ARG B N 1
ATOM 4821 C CA . ARG B 1 182 ? -2.131 -16.672 -25.938 1 98.5 182 ARG B CA 1
ATOM 4822 C C . ARG B 1 182 ? -3.145 -16.516 -27.062 1 98.5 182 ARG B C 1
ATOM 4824 O O . ARG B 1 182 ? -3.814 -15.492 -27.172 1 98.5 182 ARG B O 1
ATOM 4831 N N . LYS B 1 183 ? -3.23 -17.562 -27.844 1 98.44 183 LYS B N 1
ATOM 4832 C CA . LYS B 1 183 ? -4.188 -17.547 -28.953 1 98.44 183 LYS B CA 1
ATOM 4833 C C . LYS B 1 183 ? -5.621 -17.469 -28.438 1 98.44 183 LYS B C 1
ATOM 4835 O O . LYS B 1 183 ? -6.453 -16.766 -29 1 98.44 183 LYS B O 1
ATOM 4840 N N . LEU B 1 184 ? -5.852 -18.219 -27.422 1 98.75 184 LEU B N 1
ATOM 4841 C CA . LEU B 1 184 ? -7.184 -18.219 -26.828 1 98.75 184 LEU B CA 1
ATOM 4842 C C . LEU B 1 184 ? -7.586 -16.828 -26.375 1 98.75 184 LEU B C 1
ATOM 4844 O O . LEU B 1 184 ? -8.727 -16.406 -26.562 1 98.75 184 LEU B O 1
ATOM 4848 N N . TYR B 1 185 ? -6.645 -16.016 -25.766 1 98.62 185 TYR B N 1
ATOM 4849 C CA . TYR B 1 185 ? -6.965 -14.75 -25.109 1 98.62 185 TYR B CA 1
ATOM 4850 C C . TYR B 1 185 ? -6.758 -13.57 -26.062 1 98.62 185 TYR B C 1
ATOM 4852 O O . TYR B 1 185 ? -7.156 -12.445 -25.766 1 98.62 185 TYR B O 1
ATOM 4860 N N . GLU B 1 186 ? -6.168 -13.781 -27.188 1 98.06 186 GLU B N 1
ATOM 4861 C CA . GLU B 1 186 ? -5.797 -12.734 -28.141 1 98.06 186 GLU B CA 1
ATOM 4862 C C . GLU B 1 186 ? -6.992 -11.844 -28.469 1 98.06 186 GLU B C 1
ATOM 4864 O O . GLU B 1 186 ? -6.859 -10.617 -28.531 1 98.06 186 GLU B O 1
ATOM 4869 N N . PRO B 1 187 ? -8.211 -12.43 -28.641 1 97.69 187 PRO B N 1
ATOM 4870 C CA . PRO B 1 187 ? -9.344 -11.602 -29.031 1 97.69 187 PRO B CA 1
ATOM 4871 C C . PRO B 1 187 ? -9.734 -10.57 -27.984 1 97.69 187 PRO B C 1
ATOM 4873 O O . PRO B 1 187 ? -10.461 -9.617 -28.281 1 97.69 187 PRO B O 1
ATOM 4876 N N . PHE B 1 188 ? -9.367 -10.734 -26.781 1 97.94 188 PHE B N 1
ATOM 4877 C CA . PHE B 1 188 ? -9.766 -9.844 -25.703 1 97.94 188 PHE B CA 1
ATOM 4878 C C . PHE B 1 188 ? -8.875 -8.609 -25.672 1 97.94 188 PHE B C 1
ATOM 4880 O O . PHE B 1 188 ? -9.219 -7.605 -25.031 1 97.94 188 PHE B O 1
ATOM 4887 N N . LYS B 1 189 ? -7.719 -8.602 -26.297 1 97.94 189 LYS B N 1
ATOM 4888 C CA . LYS B 1 189 ? -6.805 -7.473 -26.438 1 97.94 189 LYS B CA 1
ATOM 4889 C C . LYS B 1 189 ? -6.418 -6.91 -25.062 1 97.94 189 LYS B C 1
ATOM 4891 O O . LYS B 1 189 ? -6.434 -5.691 -24.859 1 97.94 189 LYS B O 1
ATOM 4896 N N . ILE B 1 190 ? -6.246 -7.75 -24.109 1 98.25 190 ILE B N 1
ATOM 4897 C CA . ILE B 1 190 ? -5.789 -7.418 -22.766 1 98.25 190 ILE B CA 1
ATOM 4898 C C . ILE B 1 190 ? -4.309 -7.766 -22.625 1 98.25 190 ILE B C 1
ATOM 4900 O O . ILE B 1 190 ? -3.846 -8.766 -23.172 1 98.25 190 ILE B O 1
ATOM 4904 N N . LYS B 1 191 ? -3.559 -6.918 -21.906 1 98.19 191 LYS B N 1
ATOM 4905 C CA . LYS B 1 191 ? -2.143 -7.184 -21.672 1 98.19 191 LYS B CA 1
ATOM 4906 C C . LYS B 1 191 ? -1.943 -8.547 -21.016 1 98.19 191 LYS B C 1
ATOM 4908 O O . LYS B 1 191 ? -2.633 -8.883 -20.047 1 98.19 191 LYS B O 1
ATOM 4913 N N . MET B 1 192 ? -0.984 -9.367 -21.547 1 98.69 192 MET B N 1
ATOM 4914 C CA . MET B 1 192 ? -0.726 -10.703 -21.016 1 98.69 192 MET B CA 1
ATOM 4915 C C . MET B 1 192 ? 0.647 -10.766 -20.359 1 98.69 192 MET B C 1
ATOM 4917 O O . MET B 1 192 ? 1.629 -10.258 -20.906 1 98.69 192 MET B O 1
ATOM 4921 N N . VAL B 1 193 ? 0.706 -11.258 -19.188 1 98.81 193 VAL B N 1
ATOM 4922 C CA . VAL B 1 193 ? 1.942 -11.523 -18.453 1 98.81 193 VAL B CA 1
ATOM 4923 C C . VAL B 1 193 ? 2.268 -13.016 -18.531 1 98.81 193 VAL B C 1
ATOM 4925 O O . VAL B 1 193 ? 1.603 -13.836 -17.891 1 98.81 193 VAL B O 1
ATOM 4928 N N . LEU B 1 194 ? 3.254 -13.391 -19.344 1 98.62 194 LEU B N 1
ATOM 4929 C CA . LEU B 1 194 ? 3.725 -14.766 -19.453 1 98.62 194 LEU B CA 1
ATOM 4930 C C . LEU B 1 194 ? 4.891 -15.016 -18.516 1 98.62 194 LEU B C 1
ATOM 4932 O O . LEU B 1 194 ? 5.844 -14.234 -18.469 1 98.62 194 LEU B O 1
ATOM 4936 N N . THR B 1 195 ? 4.836 -16.047 -17.719 1 98.56 195 THR B N 1
ATOM 4937 C CA . THR B 1 195 ? 5.859 -16.297 -16.719 1 98.56 195 THR B CA 1
ATOM 4938 C C . THR B 1 195 ? 5.867 -17.766 -16.297 1 98.56 195 THR B C 1
ATOM 4940 O O . THR B 1 195 ? 5.207 -18.594 -16.922 1 98.56 195 THR B O 1
ATOM 4943 N N . ASN B 1 196 ? 6.699 -18.141 -15.281 1 98.31 196 ASN B N 1
ATOM 4944 C CA . ASN B 1 196 ? 6.656 -19.5 -14.742 1 98.31 196 ASN B CA 1
ATOM 4945 C C . ASN B 1 196 ? 5.469 -19.688 -13.812 1 98.31 196 ASN B C 1
ATOM 4947 O O . ASN B 1 196 ? 4.855 -18.719 -13.367 1 98.31 196 ASN B O 1
ATOM 4951 N N . PRO B 1 197 ? 5.109 -20.953 -13.555 1 98.69 197 PRO B N 1
ATOM 4952 C CA . PRO B 1 197 ? 3.881 -21.234 -12.805 1 98.69 197 PRO B CA 1
ATOM 4953 C C . PRO B 1 197 ? 3.887 -20.625 -11.406 1 98.69 197 PRO B C 1
ATOM 4955 O O . PRO B 1 197 ? 2.889 -20.031 -10.984 1 98.69 197 PRO B O 1
ATOM 4958 N N . GLU B 1 198 ? 5.027 -20.719 -10.68 1 98.62 198 GLU B N 1
ATOM 4959 C CA . GLU B 1 198 ? 5.098 -20.219 -9.312 1 98.62 198 GLU B CA 1
ATOM 4960 C C . GLU B 1 198 ? 4.832 -18.719 -9.266 1 98.62 198 GLU B C 1
ATOM 4962 O O . GLU B 1 198 ? 4.098 -18.25 -8.398 1 98.62 198 GLU B O 1
ATOM 4967 N N . THR B 1 199 ? 5.434 -18 -10.219 1 98.81 199 THR B N 1
ATOM 4968 C CA . THR B 1 199 ? 5.246 -16.547 -10.297 1 98.81 199 THR B CA 1
ATOM 4969 C C . THR B 1 199 ? 3.785 -16.219 -10.578 1 98.81 199 THR B C 1
ATOM 4971 O O . THR B 1 199 ? 3.211 -15.328 -9.945 1 98.81 199 THR B O 1
ATOM 4974 N N . ALA B 1 200 ? 3.18 -16.906 -11.508 1 98.88 200 ALA B N 1
ATOM 4975 C CA . ALA B 1 200 ? 1.78 -16.672 -11.852 1 98.88 200 ALA B CA 1
ATOM 4976 C C . ALA B 1 200 ? 0.871 -16.906 -10.648 1 98.88 200 ALA B C 1
ATOM 4978 O O . ALA B 1 200 ? -0.03 -16.109 -10.375 1 98.88 200 ALA B O 1
ATOM 4979 N N . GLU B 1 201 ? 1.108 -17.984 -9.961 1 98.75 201 GLU B N 1
ATOM 4980 C CA . GLU B 1 201 ? 0.297 -18.344 -8.805 1 98.75 201 GLU B CA 1
ATOM 4981 C C . GLU B 1 201 ? 0.448 -17.328 -7.684 1 98.75 201 GLU B C 1
ATOM 4983 O O . GLU B 1 201 ? -0.524 -17 -7.004 1 98.75 201 GLU B O 1
ATOM 4988 N N . LEU B 1 202 ? 1.582 -16.734 -7.551 1 98.62 202 LEU B N 1
ATOM 4989 C CA . LEU B 1 202 ? 1.831 -15.789 -6.473 1 98.62 202 LEU B CA 1
ATOM 4990 C C . LEU B 1 202 ? 1.292 -14.406 -6.828 1 98.62 202 LEU B C 1
ATOM 4992 O O . LEU B 1 202 ? 0.986 -13.602 -5.941 1 98.62 202 LEU B O 1
ATOM 4996 N N . ILE B 1 203 ? 1.217 -14.086 -8.141 1 98.81 203 ILE B N 1
ATOM 4997 C CA . ILE B 1 203 ? 0.723 -12.789 -8.586 1 98.81 203 ILE B CA 1
ATOM 4998 C C . ILE B 1 203 ? -0.685 -12.562 -8.039 1 98.81 203 ILE B C 1
ATOM 5000 O O . ILE B 1 203 ? -1.003 -11.469 -7.562 1 98.81 203 ILE B O 1
ATOM 5004 N N . LYS B 1 204 ? -1.556 -13.57 -8.047 1 98.44 204 LYS B N 1
ATOM 5005 C CA . LYS B 1 204 ? -2.93 -13.461 -7.566 1 98.44 204 LYS B CA 1
ATOM 5006 C C . LYS B 1 204 ? -2.963 -13.086 -6.086 1 98.44 204 LYS B C 1
ATOM 5008 O O . LYS B 1 204 ? -3.621 -12.117 -5.703 1 98.44 204 LYS B O 1
ATOM 5013 N N . TYR B 1 205 ? -2.227 -13.852 -5.289 1 98.5 205 TYR B N 1
ATOM 5014 C CA . TYR B 1 205 ? -2.201 -13.617 -3.852 1 98.5 205 TYR B CA 1
ATOM 5015 C C . TYR B 1 205 ? -1.596 -12.25 -3.531 1 98.5 205 TYR B C 1
ATOM 5017 O O . TYR B 1 205 ? -2.096 -11.531 -2.664 1 98.5 205 TYR B O 1
ATOM 5025 N N . THR B 1 206 ? -0.519 -11.898 -4.215 1 98.81 206 THR B N 1
ATOM 5026 C CA . THR B 1 206 ? 0.168 -10.641 -3.949 1 98.81 206 THR B CA 1
ATOM 5027 C C . THR B 1 206 ? -0.712 -9.453 -4.332 1 98.81 206 THR B C 1
ATOM 5029 O O . THR B 1 206 ? -0.739 -8.438 -3.629 1 98.81 206 THR B O 1
ATOM 5032 N N . SER B 1 207 ? -1.432 -9.539 -5.461 1 98.62 207 SER B N 1
ATOM 5033 C CA . SER B 1 207 ? -2.346 -8.484 -5.895 1 98.62 207 SER B CA 1
ATOM 5034 C C . SER B 1 207 ? -3.43 -8.234 -4.852 1 98.62 207 SER B C 1
ATOM 5036 O O . SER B 1 207 ? -3.658 -7.09 -4.449 1 98.62 207 SER B O 1
ATOM 5038 N N . ASN B 1 208 ? -4.082 -9.281 -4.43 1 98.38 208 ASN B N 1
ATOM 5039 C CA . ASN B 1 208 ? -5.145 -9.164 -3.436 1 98.38 208 ASN B CA 1
ATOM 5040 C C . ASN B 1 208 ? -4.605 -8.664 -2.1 1 98.38 208 ASN B C 1
ATOM 5042 O O . ASN B 1 208 ? -5.27 -7.883 -1.411 1 98.38 208 ASN B O 1
ATOM 5046 N N . ALA B 1 209 ? -3.404 -9.094 -1.748 1 98.75 209 ALA B N 1
ATOM 5047 C CA . ALA B 1 209 ? -2.793 -8.648 -0.499 1 98.75 209 ALA B CA 1
ATOM 5048 C C . ALA B 1 209 ? -2.502 -7.156 -0.533 1 98.75 209 ALA B C 1
ATOM 5050 O O . ALA B 1 209 ? -2.738 -6.449 0.449 1 98.75 209 ALA B O 1
ATOM 5051 N N . MET B 1 210 ? -1.959 -6.641 -1.638 1 98.88 210 MET B N 1
ATOM 5052 C CA . MET B 1 210 ? -1.655 -5.219 -1.749 1 98.88 210 MET B CA 1
ATOM 5053 C C . MET B 1 210 ? -2.922 -4.379 -1.611 1 98.88 210 MET B C 1
ATOM 5055 O O . MET B 1 210 ? -2.92 -3.35 -0.936 1 98.88 210 MET B O 1
ATOM 5059 N N . LEU B 1 211 ? -4.016 -4.797 -2.271 1 98.81 211 LEU B N 1
ATOM 5060 C CA . LEU B 1 211 ? -5.281 -4.086 -2.166 1 98.81 211 LEU B CA 1
ATOM 5061 C C . LEU B 1 211 ? -5.809 -4.121 -0.735 1 98.81 211 LEU B C 1
ATOM 5063 O O . LEU B 1 211 ? -6.32 -3.121 -0.23 1 98.81 211 LEU B O 1
ATOM 5067 N N . SER B 1 212 ? -5.676 -5.285 -0.081 1 98.81 212 SER B N 1
ATOM 5068 C CA . SER B 1 212 ? -6.074 -5.422 1.316 1 98.81 212 SER B CA 1
ATOM 5069 C C . SER B 1 212 ? -5.262 -4.496 2.215 1 98.81 212 SER B C 1
ATOM 5071 O O . SER B 1 212 ? -5.801 -3.904 3.154 1 98.81 212 SER B O 1
ATOM 5073 N N . VAL B 1 213 ? -3.957 -4.379 1.916 1 98.94 213 VAL B N 1
ATOM 5074 C CA . VAL B 1 213 ? -3.08 -3.492 2.674 1 98.94 213 VAL B CA 1
ATOM 5075 C C . VAL B 1 213 ? -3.568 -2.051 2.547 1 98.94 213 VAL B C 1
ATOM 5077 O O . VAL B 1 213 ? -3.639 -1.323 3.539 1 98.94 213 VAL B O 1
ATOM 5080 N N . LYS B 1 214 ? -3.908 -1.631 1.362 1 98.81 214 LYS B N 1
ATOM 5081 C CA . LYS B 1 214 ? -4.375 -0.266 1.14 1 98.81 214 LYS B CA 1
ATOM 5082 C C . LYS B 1 214 ? -5.625 0.029 1.963 1 98.81 214 LYS B C 1
ATOM 5084 O O . LYS B 1 214 ? -5.715 1.069 2.617 1 98.81 214 LYS B O 1
ATOM 5089 N N . ILE B 1 215 ? -6.59 -0.899 1.988 1 98.81 215 ILE B N 1
ATOM 5090 C CA . ILE B 1 215 ? -7.84 -0.711 2.711 1 98.81 215 ILE B CA 1
ATOM 5091 C C . ILE B 1 215 ? -7.566 -0.636 4.211 1 98.81 215 ILE B C 1
ATOM 5093 O O . ILE B 1 215 ? -8.055 0.271 4.895 1 98.81 215 ILE B O 1
ATOM 5097 N N . SER B 1 216 ? -6.801 -1.578 4.719 1 98.88 216 SER B N 1
ATOM 5098 C CA . SER B 1 216 ? -6.531 -1.615 6.152 1 98.88 216 SER B CA 1
ATOM 5099 C C . SER B 1 216 ? -5.676 -0.43 6.582 1 98.88 216 SER B C 1
ATOM 5101 O O . SER B 1 216 ? -5.848 0.1 7.684 1 98.88 216 SER B O 1
ATOM 5103 N N . PHE B 1 217 ? -4.715 -0.021 5.723 1 98.88 217 PHE B N 1
ATOM 5104 C CA . PHE B 1 217 ? -3.865 1.132 6 1 98.88 217 PHE B CA 1
ATOM 5105 C C . PHE B 1 217 ? -4.703 2.393 6.176 1 98.88 217 PHE B C 1
ATOM 5107 O O . PHE B 1 217 ? -4.578 3.092 7.184 1 98.88 217 PHE B O 1
ATOM 5114 N N . ILE B 1 218 ? -5.566 2.689 5.184 1 98.88 218 ILE B N 1
ATOM 5115 C CA . ILE B 1 218 ? -6.348 3.92 5.246 1 98.88 218 ILE B CA 1
ATOM 5116 C C . ILE B 1 218 ? -7.297 3.869 6.441 1 98.88 218 ILE B C 1
ATOM 5118 O O . ILE B 1 218 ? -7.586 4.898 7.059 1 98.88 218 ILE B O 1
ATOM 5122 N N . ASN B 1 219 ? -7.754 2.662 6.824 1 98.81 219 ASN B N 1
ATOM 5123 C CA . ASN B 1 219 ? -8.617 2.525 7.992 1 98.81 219 ASN B CA 1
ATOM 5124 C C . ASN B 1 219 ? -7.871 2.834 9.289 1 98.81 219 ASN B C 1
ATOM 5126 O O . ASN B 1 219 ? -8.422 3.457 10.195 1 98.81 219 ASN B O 1
ATOM 5130 N N . GLU B 1 220 ? -6.605 2.43 9.375 1 98.44 220 GLU B N 1
ATOM 5131 C CA . GLU B 1 220 ? -5.793 2.797 10.531 1 98.44 220 GLU B CA 1
ATOM 5132 C C . GLU B 1 220 ? -5.641 4.312 10.641 1 98.44 220 GLU B C 1
ATOM 5134 O O . GLU B 1 220 ? -5.773 4.879 11.727 1 98.44 220 GLU B O 1
ATOM 5139 N N . ILE B 1 221 ? -5.359 4.879 9.531 1 98.88 221 ILE B N 1
ATOM 5140 C CA . ILE B 1 221 ? -5.191 6.328 9.516 1 98.88 221 ILE B CA 1
ATOM 5141 C C . ILE B 1 221 ? -6.504 7.004 9.906 1 98.88 221 ILE B C 1
ATOM 5143 O O . ILE B 1 221 ? -6.504 8.016 10.602 1 98.88 221 ILE B O 1
ATOM 5147 N N . ALA B 1 222 ? -7.629 6.438 9.398 1 98.81 222 ALA B N 1
ATOM 5148 C CA . ALA B 1 222 ? -8.945 6.992 9.711 1 98.81 222 ALA B CA 1
ATOM 5149 C C . ALA B 1 222 ? -9.195 6.988 11.219 1 98.81 222 ALA B C 1
ATOM 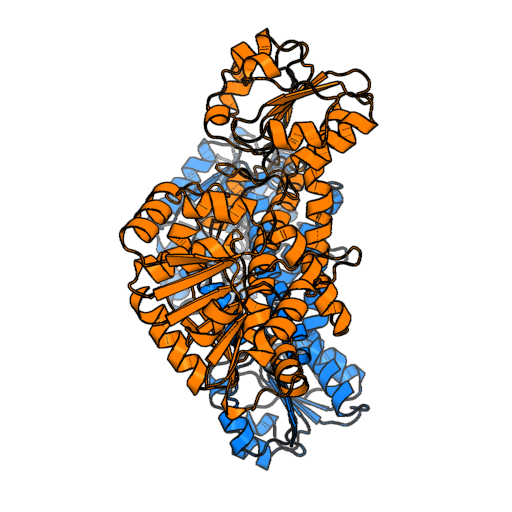5151 O O . ALA B 1 222 ? -9.727 7.957 11.766 1 98.81 222 ALA B O 1
ATOM 5152 N N . ASN B 1 223 ? -8.867 5.914 11.852 1 98.5 223 ASN B N 1
ATOM 5153 C CA . ASN B 1 223 ? -9.031 5.84 13.297 1 98.5 223 ASN B CA 1
ATOM 5154 C C . ASN B 1 223 ? -8.203 6.898 14.016 1 98.5 223 ASN B C 1
ATOM 5156 O O . ASN B 1 223 ? -8.656 7.484 15 1 98.5 223 ASN B O 1
ATOM 5160 N N . LEU B 1 224 ? -7.004 7.148 13.531 1 98.56 224 LEU B N 1
ATOM 5161 C CA . LEU B 1 224 ? -6.164 8.211 14.07 1 98.56 224 LEU B CA 1
ATOM 5162 C C . LEU B 1 224 ? -6.793 9.578 13.828 1 98.56 224 LEU B C 1
ATOM 5164 O O . LEU B 1 224 ? -6.746 10.453 14.695 1 98.56 224 LEU B O 1
ATOM 5168 N N . CYS B 1 225 ? -7.367 9.781 12.656 1 98.5 225 CYS B N 1
ATOM 5169 C CA . CYS B 1 225 ? -7.984 11.047 12.297 1 98.5 225 CYS B CA 1
ATOM 5170 C C . CYS B 1 225 ? -9.062 11.438 13.305 1 98.5 225 CYS B C 1
ATOM 5172 O O . CYS B 1 225 ? -9.172 12.602 13.688 1 98.5 225 CYS B O 1
ATOM 5174 N N . ASN B 1 226 ? -9.883 10.461 13.727 1 97.38 226 ASN B N 1
ATOM 5175 C CA . ASN B 1 226 ? -10.953 10.758 14.672 1 97.38 226 ASN B CA 1
ATOM 5176 C C . ASN B 1 226 ? -10.398 11.234 16.016 1 97.38 226 ASN B C 1
ATOM 5178 O O . ASN B 1 226 ? -11.078 11.961 16.734 1 97.38 226 ASN B O 1
ATOM 5182 N N . LYS B 1 227 ? -9.203 10.898 16.297 1 97.12 227 LYS B N 1
ATOM 5183 C CA . LYS B 1 227 ? -8.57 11.32 17.547 1 97.12 227 LYS B CA 1
ATOM 5184 C C . LYS B 1 227 ? -7.805 12.625 17.359 1 97.12 227 LYS B C 1
ATOM 5186 O O . LYS B 1 227 ? -7.672 13.414 18.297 1 97.12 227 LYS B O 1
ATOM 5191 N N . ALA B 1 228 ? -7.359 12.93 16.172 1 97.38 228 ALA B N 1
ATOM 5192 C CA . ALA B 1 228 ? -6.43 14.031 15.922 1 97.38 228 ALA B CA 1
ATOM 5193 C C . ALA B 1 228 ? -7.137 15.203 15.258 1 97.38 228 ALA B C 1
ATOM 5195 O O . ALA B 1 228 ? -6.496 16.172 14.852 1 97.38 228 ALA B O 1
ATOM 5196 N N . CYS B 1 229 ? -8.43 15.125 15.117 1 96.62 229 CYS B N 1
ATOM 5197 C CA . CYS B 1 229 ? -9.234 16.172 14.508 1 96.62 229 CYS B CA 1
ATOM 5198 C C . CYS B 1 229 ? -8.852 16.391 13.055 1 96.62 229 CYS B C 1
ATOM 5200 O O . CYS B 1 229 ? -8.695 17.531 12.602 1 96.62 229 CYS B O 1
ATOM 5202 N N . ALA B 1 230 ? -8.562 15.336 12.391 1 98.31 230 ALA B N 1
ATOM 5203 C CA . ALA B 1 230 ? -8.258 15.344 10.961 1 98.31 230 ALA B CA 1
ATOM 5204 C C . ALA B 1 230 ? -9.375 14.688 10.156 1 98.31 230 ALA B C 1
ATOM 5206 O O . ALA B 1 230 ? -10.312 14.125 10.727 1 98.31 230 ALA B O 1
ATOM 5207 N N . ASP B 1 231 ? -9.344 14.867 8.852 1 98.25 231 ASP B N 1
ATOM 5208 C CA . ASP B 1 231 ? -10.375 14.367 7.957 1 98.25 231 ASP B CA 1
ATOM 5209 C C . ASP B 1 231 ? -9.805 13.344 6.977 1 98.25 231 ASP B C 1
ATOM 5211 O O . ASP B 1 231 ? -9.055 13.711 6.062 1 98.25 231 ASP B O 1
ATOM 5215 N N . ILE B 1 232 ? -10.305 12.109 7.062 1 98.75 232 ILE B N 1
ATOM 5216 C CA . ILE B 1 232 ? -9.727 11.008 6.305 1 98.75 232 ILE B CA 1
ATOM 5217 C C . ILE B 1 232 ? -10.039 11.18 4.82 1 98.75 232 ILE B C 1
ATOM 5219 O O . ILE B 1 232 ? -9.25 10.781 3.961 1 98.75 232 ILE B O 1
ATOM 5223 N N . ASP B 1 233 ? -11.188 11.773 4.488 1 98.31 233 ASP B N 1
ATOM 5224 C CA . ASP B 1 233 ? -11.547 11.953 3.086 1 98.31 233 ASP B CA 1
ATOM 5225 C C . ASP B 1 233 ? -10.578 12.906 2.389 1 98.31 233 ASP B C 1
ATOM 5227 O O . ASP B 1 233 ? -10.195 12.68 1.235 1 98.31 233 ASP B O 1
ATOM 5231 N N . VAL B 1 234 ? -10.18 13.945 3.113 1 98.69 234 VAL B N 1
ATOM 5232 C CA . VAL B 1 234 ? -9.234 14.906 2.553 1 98.69 234 VAL B CA 1
ATOM 5233 C C . VAL B 1 234 ? -7.859 14.258 2.406 1 98.69 234 VAL B C 1
ATOM 5235 O O . VAL B 1 234 ? -7.18 14.453 1.397 1 98.69 234 VAL B O 1
ATOM 5238 N N . ILE B 1 235 ? -7.5 13.5 3.404 1 98.88 235 ILE B N 1
ATOM 5239 C CA . ILE B 1 235 ? -6.215 12.812 3.355 1 98.88 235 ILE B CA 1
ATOM 5240 C C . ILE B 1 235 ? -6.199 11.836 2.182 1 98.88 235 ILE B C 1
ATOM 5242 O O . ILE B 1 235 ? -5.246 11.805 1.401 1 98.88 235 ILE B O 1
ATOM 5246 N N . ALA B 1 236 ? -7.273 11.047 2.047 1 98.81 236 ALA B N 1
ATOM 5247 C CA . ALA B 1 236 ? -7.359 10.094 0.945 1 98.81 236 ALA B CA 1
ATOM 5248 C C . ALA B 1 236 ? -7.285 10.805 -0.404 1 98.81 236 ALA B C 1
ATOM 5250 O O . ALA B 1 236 ? -6.617 10.328 -1.325 1 98.81 236 ALA B O 1
ATOM 5251 N N . TYR B 1 237 ? -7.973 11.906 -0.501 1 98.69 237 TYR B N 1
ATOM 5252 C CA . TYR B 1 237 ? -7.949 12.695 -1.728 1 98.69 237 TYR B CA 1
ATOM 5253 C C . TYR B 1 237 ? -6.539 13.188 -2.035 1 98.69 237 TYR B C 1
ATOM 5255 O O . TYR B 1 237 ? -6.055 13.039 -3.16 1 98.69 237 TYR B O 1
ATOM 5263 N N . ALA B 1 238 ? -5.859 13.711 -1.046 1 98.81 238 ALA B N 1
ATOM 5264 C CA . ALA B 1 238 ? -4.504 14.227 -1.216 1 98.81 238 ALA B CA 1
ATOM 5265 C C . ALA B 1 238 ? -3.543 13.117 -1.621 1 98.81 238 ALA B C 1
ATOM 5267 O O . ALA B 1 238 ? -2.689 13.312 -2.49 1 98.81 238 ALA B O 1
ATOM 5268 N N . LEU B 1 239 ? -3.662 11.953 -0.983 1 98.69 239 LEU B N 1
ATOM 5269 C CA . LEU B 1 239 ? -2.848 10.805 -1.355 1 98.69 239 LEU B CA 1
ATOM 5270 C C . LEU B 1 239 ? -3.088 10.414 -2.811 1 98.69 239 LEU B C 1
ATOM 5272 O O . LEU B 1 239 ? -2.143 10.094 -3.537 1 98.69 239 LEU B O 1
ATOM 5276 N N . GLY B 1 240 ? -4.352 10.453 -3.203 1 98.38 240 GLY B N 1
ATOM 5277 C CA . GLY B 1 240 ? -4.746 10.031 -4.539 1 98.38 240 GLY B CA 1
ATOM 5278 C C . GLY B 1 240 ? -4.191 10.93 -5.633 1 98.38 240 GLY B C 1
ATOM 5279 O O . GLY B 1 240 ? -4.117 10.523 -6.793 1 98.38 240 GLY B O 1
ATOM 5280 N N . LEU B 1 241 ? -3.777 12.148 -5.297 1 98.25 241 LEU B N 1
ATOM 5281 C CA . LEU B 1 241 ? -3.201 13.078 -6.262 1 98.25 241 LEU B CA 1
ATOM 5282 C C . LEU B 1 241 ? -1.757 12.703 -6.578 1 98.25 241 LEU B C 1
ATOM 5284 O O . LEU B 1 241 ? -1.189 13.188 -7.562 1 98.25 241 LEU B O 1
ATOM 5288 N N . ASP B 1 242 ? -1.102 11.93 -5.688 1 97.12 242 ASP B N 1
ATOM 5289 C CA . ASP B 1 242 ? 0.257 11.43 -5.891 1 97.12 242 ASP B CA 1
ATOM 5290 C C . ASP B 1 242 ? 0.279 10.281 -6.895 1 97.12 242 ASP B C 1
ATOM 5292 O O . ASP B 1 242 ? -0.238 9.195 -6.613 1 97.12 242 ASP B O 1
ATOM 5296 N N . LYS B 1 243 ? 0.939 10.445 -8.016 1 95.81 243 LYS B N 1
ATOM 5297 C CA . LYS B 1 243 ? 0.952 9.469 -9.102 1 95.81 243 LYS B CA 1
ATOM 5298 C C . LYS B 1 243 ? 1.559 8.148 -8.641 1 95.81 243 LYS B C 1
ATOM 5300 O O . LYS B 1 243 ? 1.364 7.113 -9.281 1 95.81 243 LYS B O 1
ATOM 5305 N N . ARG B 1 244 ? 2.219 8.078 -7.582 1 96.94 244 ARG B N 1
ATOM 5306 C CA . ARG B 1 244 ? 2.887 6.891 -7.062 1 96.94 244 ARG B CA 1
ATOM 5307 C C . ARG B 1 244 ? 1.915 6.023 -6.273 1 96.94 244 ARG B C 1
ATOM 5309 O O . ARG B 1 244 ? 2.225 4.871 -5.949 1 96.94 244 ARG B O 1
ATOM 5316 N N . ILE B 1 245 ? 0.628 6.355 -5.75 1 96.81 245 ILE B N 1
ATOM 5317 C CA . ILE B 1 245 ? -0.252 5.66 -4.816 1 96.81 245 ILE B CA 1
ATOM 5318 C C . ILE B 1 245 ? -1.562 5.301 -5.516 1 96.81 245 ILE B C 1
ATOM 5320 O O . ILE B 1 245 ? -2.096 4.207 -5.32 1 96.81 245 ILE B O 1
ATOM 5324 N N . SER B 1 246 ? -2.096 5.617 -6.582 1 96.38 246 SER B N 1
ATOM 5325 C CA . SER B 1 246 ? -3.428 5.508 -7.164 1 96.38 246 SER B CA 1
ATOM 5326 C C . SER B 1 246 ? -4.5 6.004 -6.195 1 96.38 246 SER B C 1
ATOM 5328 O O . SER B 1 246 ? -4.402 5.773 -4.988 1 96.38 246 SER B O 1
ATOM 5330 N N . PRO B 1 247 ? -5.562 6.684 -6.562 1 97.75 247 PRO B N 1
ATOM 5331 C CA . PRO B 1 247 ? -6.621 7.18 -5.68 1 97.75 247 PRO B CA 1
ATOM 5332 C C . PRO B 1 247 ? -7.621 6.094 -5.285 1 97.75 247 PRO B C 1
ATOM 5334 O O . PRO B 1 247 ? -8.469 6.312 -4.418 1 97.75 247 PRO B O 1
ATOM 5337 N N . LEU B 1 248 ? -7.484 4.918 -5.91 1 97.62 248 LEU B N 1
ATOM 5338 C CA . LEU B 1 248 ? -8.453 3.85 -5.68 1 97.62 248 LEU B CA 1
ATOM 5339 C C . LEU B 1 248 ? -8.062 3.016 -4.465 1 97.62 248 LEU B C 1
ATOM 5341 O O . LEU B 1 248 ? -6.883 2.93 -4.117 1 97.62 248 LEU B O 1
ATOM 5345 N N . PHE B 1 249 ? -9.094 2.477 -3.701 1 97.88 249 PHE B N 1
ATOM 5346 C CA . PHE B 1 249 ? -8.953 1.604 -2.543 1 97.88 249 PHE B CA 1
ATOM 5347 C C . PHE B 1 249 ? -8.359 2.361 -1.362 1 97.88 249 PHE B C 1
ATOM 5349 O O . PHE B 1 249 ? -7.555 1.811 -0.606 1 97.88 249 PHE B O 1
ATOM 5356 N N . LEU B 1 250 ? -8.688 3.648 -1.291 1 98.44 250 LEU B N 1
ATOM 5357 C CA . LEU B 1 250 ? -8.305 4.488 -0.16 1 98.44 250 LEU B CA 1
ATOM 5358 C C . LEU B 1 250 ? -9.531 5.023 0.563 1 98.44 250 LEU B C 1
ATOM 5360 O O . LEU B 1 250 ? -9.492 6.113 1.139 1 98.44 250 LEU B O 1
ATOM 5364 N N . LYS B 1 251 ? -10.625 4.328 0.492 1 97.81 251 LYS B N 1
ATOM 5365 C CA . LYS B 1 251 ? -11.844 4.734 1.188 1 97.81 251 LYS B CA 1
ATOM 5366 C C . LYS B 1 251 ? -11.969 4.039 2.539 1 97.81 251 LYS B C 1
ATOM 5368 O O . LYS B 1 251 ? -12.047 2.809 2.605 1 97.81 251 LYS B O 1
ATOM 5373 N N . ALA B 1 252 ? -12.016 4.812 3.584 1 98.56 252 ALA B N 1
ATOM 5374 C CA . ALA B 1 252 ? -12.125 4.254 4.93 1 98.56 252 ALA B CA 1
ATOM 5375 C C . ALA B 1 252 ? -13.547 3.77 5.211 1 98.56 252 ALA B C 1
ATOM 5377 O O . ALA B 1 252 ? -14.508 4.312 4.668 1 98.56 252 ALA B O 1
ATOM 5378 N N . GLY B 1 253 ? -13.672 2.754 5.973 1 98.56 253 GLY B N 1
ATOM 5379 C CA . GLY B 1 253 ? -14.953 2.182 6.359 1 98.56 253 GLY B CA 1
ATOM 5380 C C . GLY B 1 253 ? -14.82 1.066 7.379 1 98.56 253 GLY B C 1
ATOM 5381 O O . GLY B 1 253 ? -14.133 1.22 8.391 1 98.56 253 GLY B O 1
ATOM 5382 N N . LEU B 1 254 ? -15.562 -0.006 7.113 1 98.69 254 LEU B N 1
ATOM 5383 C CA . LEU B 1 254 ? -15.625 -1.099 8.078 1 98.69 254 LEU B CA 1
ATOM 5384 C C . LEU B 1 254 ? -14.719 -2.248 7.656 1 98.69 254 LEU B C 1
ATOM 5386 O O . LEU B 1 254 ? -15.008 -3.412 7.934 1 98.69 254 LEU B O 1
ATOM 5390 N N . GLY B 1 255 ? -13.68 -1.911 6.879 1 98.19 255 GLY B N 1
ATOM 5391 C CA . GLY B 1 255 ? -12.758 -2.949 6.445 1 98.19 255 GLY B CA 1
ATOM 5392 C C . GLY B 1 255 ? -13.211 -3.662 5.184 1 98.19 255 GLY B C 1
ATOM 5393 O O . GLY B 1 255 ? -14.078 -3.168 4.465 1 98.19 255 GLY B O 1
ATOM 5394 N N . TYR B 1 256 ? -12.492 -4.758 4.832 1 97.94 256 TYR B N 1
ATOM 5395 C CA . TYR B 1 256 ? -12.812 -5.516 3.627 1 97.94 256 TYR B CA 1
ATOM 5396 C C . TYR B 1 256 ? -13.461 -6.852 3.977 1 97.94 256 TYR B C 1
ATOM 5398 O O . TYR B 1 256 ? -13.227 -7.395 5.059 1 97.94 256 TYR B O 1
ATOM 5406 N N . GLY B 1 257 ? -14.328 -7.309 3.137 1 97.5 257 GLY B N 1
ATOM 5407 C CA . GLY B 1 257 ? -14.945 -8.625 3.168 1 97.5 257 GLY B CA 1
ATOM 5408 C C . GLY B 1 257 ? -14.922 -9.328 1.822 1 97.5 257 GLY B C 1
ATOM 5409 O O . GLY B 1 257 ? -13.961 -9.203 1.063 1 97.5 257 GLY B O 1
ATOM 5410 N N . GLY B 1 258 ? -15.867 -10.188 1.631 1 94.31 258 GLY B N 1
ATOM 5411 C CA . GLY B 1 258 ? -15.969 -10.898 0.366 1 94.31 258 GLY B CA 1
ATOM 5412 C C . GLY B 1 258 ? -15.195 -12.203 0.349 1 94.31 258 GLY B C 1
ATOM 5413 O O . GLY B 1 258 ? -14.469 -12.516 1.296 1 94.31 258 GLY B O 1
ATOM 5414 N N . SER B 1 259 ? -15.281 -12.867 -0.738 1 90.94 259 SER B N 1
ATOM 5415 C CA . SER B 1 259 ? -14.766 -14.227 -0.833 1 90.94 259 SER B CA 1
ATOM 5416 C C . SER B 1 259 ? -13.273 -14.234 -1.156 1 90.94 259 SER B C 1
ATOM 5418 O O . SER B 1 259 ? -12.594 -15.242 -0.959 1 90.94 259 SER B O 1
ATOM 5420 N N . CYS B 1 260 ? -12.719 -13.156 -1.585 1 94 260 CYS B N 1
ATOM 5421 C CA . CYS B 1 260 ? -11.367 -13.211 -2.125 1 94 260 CYS B CA 1
ATOM 5422 C C . CYS B 1 260 ? -10.367 -12.578 -1.16 1 94 260 CYS B C 1
ATOM 5424 O O . CYS B 1 260 ? -9.383 -13.219 -0.77 1 94 260 CYS B O 1
ATOM 5426 N N . PHE B 1 261 ? -10.57 -11.359 -0.628 1 97.38 261 PHE B N 1
ATOM 5427 C CA . PHE B 1 261 ? -9.555 -10.633 0.122 1 97.38 261 PHE B CA 1
ATOM 5428 C C . PHE B 1 261 ? -9.273 -11.32 1.453 1 97.38 261 PHE B C 1
ATOM 5430 O O . PHE B 1 261 ? -8.117 -11.609 1.776 1 97.38 261 PHE B O 1
ATOM 5437 N N . PRO B 1 262 ? -10.352 -11.688 2.242 1 97.38 262 PRO B N 1
ATOM 5438 C CA . PRO B 1 262 ? -10.078 -12.32 3.533 1 97.38 262 PRO B CA 1
ATOM 5439 C C . PRO B 1 262 ? -9.336 -13.648 3.389 1 97.38 262 PRO B C 1
ATOM 5441 O O . PRO B 1 262 ? -8.328 -13.875 4.062 1 97.38 262 PRO B O 1
ATOM 5444 N N . LYS B 1 263 ? -9.797 -14.469 2.51 1 96.31 263 LYS B N 1
ATOM 5445 C CA . LYS B 1 263 ? -9.211 -15.797 2.355 1 96.31 263 LYS B CA 1
ATOM 5446 C C . LYS B 1 263 ? -7.809 -15.711 1.757 1 96.31 263 LYS B C 1
ATOM 5448 O O . LYS B 1 263 ? -6.887 -16.375 2.234 1 96.31 263 LYS B O 1
ATOM 5453 N N . ASP B 1 264 ? -7.621 -14.93 0.692 1 97.38 264 ASP B N 1
ATOM 5454 C CA . ASP B 1 264 ? -6.352 -14.891 -0.029 1 97.38 264 ASP B CA 1
ATOM 5455 C C . ASP B 1 264 ? -5.262 -14.227 0.812 1 97.38 264 ASP B C 1
ATOM 5457 O O . ASP B 1 264 ? -4.094 -14.602 0.73 1 97.38 264 ASP B O 1
ATOM 5461 N N . THR B 1 265 ? -5.586 -13.164 1.574 1 98.19 265 THR B N 1
ATOM 5462 C CA . THR B 1 265 ? -4.609 -12.5 2.43 1 98.19 265 THR B CA 1
ATOM 5463 C C . THR B 1 265 ? -4.113 -13.445 3.52 1 98.19 265 THR B C 1
ATOM 5465 O O . THR B 1 265 ? -2.908 -13.539 3.764 1 98.19 265 THR B O 1
ATOM 5468 N N . LYS B 1 266 ? -5.031 -14.133 4.125 1 97.75 266 LYS B N 1
ATOM 5469 C CA . LYS B 1 266 ? -4.664 -15.117 5.137 1 97.75 266 LYS B CA 1
ATOM 5470 C C . LYS B 1 266 ? -3.84 -16.25 4.531 1 97.75 266 LYS B C 1
ATOM 5472 O O . LYS B 1 266 ? -2.848 -16.688 5.121 1 97.75 266 LYS B O 1
ATOM 5477 N N . ALA B 1 267 ? -4.246 -16.719 3.373 1 97.94 267 ALA B N 1
ATOM 5478 C CA . ALA B 1 267 ? -3.545 -17.797 2.691 1 97.94 267 ALA B CA 1
ATOM 5479 C C . ALA B 1 267 ? -2.102 -17.406 2.387 1 97.94 267 ALA B C 1
ATOM 5481 O O . ALA B 1 267 ? -1.19 -18.234 2.52 1 97.94 267 ALA B O 1
ATOM 5482 N N . LEU B 1 268 ? -1.898 -16.188 1.941 1 98.38 268 LEU B N 1
ATOM 5483 C CA . LEU B 1 268 ? -0.551 -15.727 1.632 1 98.38 268 LEU B CA 1
ATOM 5484 C C . LEU B 1 268 ? 0.326 -15.734 2.879 1 98.38 268 LEU B C 1
ATOM 5486 O O . LEU B 1 268 ? 1.494 -16.125 2.82 1 98.38 268 LEU B O 1
ATOM 5490 N N . VAL B 1 269 ? -0.239 -15.266 3.99 1 98.31 269 VAL B N 1
ATOM 5491 C CA . VAL B 1 269 ? 0.49 -15.289 5.254 1 98.31 269 VAL B CA 1
ATOM 5492 C C . VAL B 1 269 ? 0.911 -16.719 5.578 1 98.31 269 VAL B C 1
ATOM 5494 O O . VAL B 1 269 ? 2.08 -16.984 5.867 1 98.31 269 VAL B O 1
ATOM 5497 N N . LYS B 1 270 ? -0.02 -17.609 5.492 1 97.38 270 LYS B N 1
ATOM 5498 C CA . LYS B 1 270 ? 0.249 -19 5.848 1 97.38 270 LYS B CA 1
ATOM 5499 C C . LYS B 1 270 ? 1.279 -19.625 4.91 1 97.38 270 LYS B C 1
ATOM 5501 O O . LYS B 1 270 ? 2.193 -20.328 5.352 1 97.38 270 LYS B O 1
ATOM 5506 N N . MET B 1 271 ? 1.119 -19.375 3.609 1 96.62 271 MET B N 1
ATOM 5507 C CA . MET B 1 271 ? 2.076 -19.875 2.625 1 96.62 271 MET B CA 1
ATOM 5508 C C . MET B 1 271 ? 3.486 -19.391 2.941 1 96.62 271 MET B C 1
ATOM 5510 O O . MET B 1 271 ? 4.445 -20.156 2.857 1 96.62 271 MET B O 1
ATOM 5514 N N . SER B 1 272 ? 3.631 -18.109 3.26 1 97.56 272 SER B N 1
ATOM 5515 C CA . SER B 1 272 ? 4.945 -17.547 3.561 1 97.56 272 SER B CA 1
ATOM 5516 C C . SER B 1 272 ? 5.559 -18.203 4.793 1 97.56 272 SER B C 1
ATOM 5518 O O . SER B 1 272 ? 6.77 -18.438 4.844 1 97.56 272 SER B O 1
ATOM 5520 N N . GLU B 1 273 ? 4.715 -18.5 5.762 1 96.81 273 GLU B N 1
ATOM 5521 C CA . GLU B 1 273 ? 5.191 -19.188 6.961 1 96.81 273 GLU B CA 1
ATOM 5522 C C . GLU B 1 273 ? 5.73 -20.562 6.621 1 96.81 273 GLU B C 1
ATOM 5524 O O . GLU B 1 273 ? 6.723 -21.016 7.203 1 96.81 273 GLU B O 1
ATOM 5529 N N . ASN B 1 274 ? 5.027 -21.219 5.738 1 94.94 274 ASN B N 1
ATOM 5530 C CA . ASN B 1 274 ? 5.473 -22.547 5.305 1 94.94 274 ASN B CA 1
ATOM 5531 C C . ASN B 1 274 ? 6.852 -22.484 4.648 1 94.94 274 ASN B C 1
ATOM 5533 O O . ASN B 1 274 ? 7.59 -23.469 4.656 1 94.94 274 ASN B O 1
ATOM 5537 N N . TYR B 1 275 ? 7.219 -21.375 4.094 1 95.94 275 TYR B N 1
ATOM 5538 C CA . TYR B 1 275 ? 8.539 -21.172 3.506 1 95.94 275 TYR B CA 1
ATOM 5539 C C . TYR B 1 275 ? 9.484 -20.531 4.516 1 95.94 275 TYR B C 1
ATOM 5541 O O . TYR B 1 275 ? 10.594 -20.125 4.16 1 95.94 275 TYR B O 1
ATOM 5549 N N . ASN B 1 276 ? 9.102 -20.344 5.77 1 95.31 276 ASN B N 1
ATOM 5550 C CA . ASN B 1 276 ? 9.875 -19.719 6.832 1 95.31 276 ASN B CA 1
ATOM 5551 C C . ASN B 1 276 ? 10.266 -18.281 6.461 1 95.31 276 ASN B C 1
ATOM 5553 O O . ASN B 1 276 ? 11.414 -17.891 6.637 1 95.31 276 ASN B O 1
ATOM 5557 N N . CYS B 1 277 ? 9.422 -17.594 5.836 1 95.5 277 CYS B N 1
ATOM 5558 C CA . CYS B 1 277 ? 9.547 -16.188 5.43 1 95.5 277 CYS B CA 1
ATOM 5559 C C . CYS B 1 277 ? 8.336 -15.383 5.875 1 95.5 277 CYS B C 1
ATOM 5561 O O . CYS B 1 277 ? 7.422 -15.148 5.082 1 95.5 277 CYS B O 1
ATOM 5563 N N . ASN B 1 278 ? 8.359 -14.859 7.004 1 94.62 278 ASN B N 1
ATOM 5564 C CA . ASN B 1 278 ? 7.184 -14.203 7.578 1 94.62 278 ASN B CA 1
ATOM 5565 C C . ASN B 1 278 ? 6.879 -12.883 6.879 1 94.62 278 ASN B C 1
ATOM 5567 O O . ASN B 1 278 ? 7.777 -12.07 6.66 1 94.62 278 ASN B O 1
ATOM 5571 N N . LEU B 1 279 ? 5.605 -12.711 6.516 1 98.38 279 LEU B N 1
ATOM 5572 C CA . LEU B 1 279 ? 5.109 -11.461 5.945 1 98.38 279 LEU B CA 1
ATOM 5573 C C . LEU B 1 279 ? 4.402 -10.625 7.004 1 98.38 279 LEU B C 1
ATOM 5575 O O . LEU B 1 279 ? 3.184 -10.719 7.164 1 98.38 279 LEU B O 1
ATOM 5579 N N . ASN B 1 280 ? 5.109 -9.734 7.641 1 98.5 280 ASN B N 1
ATOM 5580 C CA . ASN B 1 280 ? 4.633 -9.008 8.812 1 98.5 280 ASN B CA 1
ATOM 5581 C C . ASN B 1 280 ? 3.598 -7.953 8.438 1 98.5 280 ASN B C 1
ATOM 5583 O O . ASN B 1 280 ? 2.637 -7.73 9.172 1 98.5 280 ASN B O 1
ATOM 5587 N N . ILE B 1 281 ? 3.795 -7.289 7.355 1 98.88 281 ILE B N 1
ATOM 5588 C CA . ILE B 1 281 ? 2.865 -6.25 6.926 1 98.88 281 ILE B CA 1
ATOM 5589 C C . ILE B 1 281 ? 1.521 -6.879 6.566 1 98.88 281 ILE B C 1
ATOM 5591 O O . ILE B 1 281 ? 0.467 -6.363 6.941 1 98.88 281 ILE B O 1
ATOM 5595 N N . VAL B 1 282 ? 1.519 -8.016 5.824 1 98.88 282 VAL B N 1
ATOM 5596 C CA . VAL B 1 282 ? 0.29 -8.695 5.418 1 98.88 282 VAL B CA 1
ATOM 5597 C C . VAL B 1 282 ? -0.435 -9.234 6.648 1 98.88 282 VAL B C 1
ATOM 5599 O O . VAL B 1 282 ? -1.662 -9.141 6.742 1 98.88 282 VAL B O 1
ATOM 5602 N N . LYS B 1 283 ? 0.346 -9.773 7.574 1 98.69 283 LYS B N 1
ATOM 5603 C CA . LYS B 1 283 ? -0.257 -10.266 8.812 1 98.69 283 LYS B CA 1
ATOM 5604 C C . LYS B 1 283 ? -0.919 -9.125 9.586 1 98.69 283 LYS B C 1
ATOM 5606 O O . LYS B 1 283 ? -2.039 -9.281 10.078 1 98.69 283 LYS B O 1
ATOM 5611 N N . ALA B 1 284 ? -0.229 -7.988 9.719 1 98.81 284 ALA B N 1
ATOM 5612 C CA . ALA B 1 284 ? -0.803 -6.816 10.375 1 98.81 284 ALA B CA 1
ATOM 5613 C C . ALA B 1 284 ? -2.086 -6.371 9.68 1 98.81 284 ALA B C 1
ATOM 5615 O O . ALA B 1 284 ? -3.035 -5.934 10.336 1 98.81 284 ALA B O 1
ATOM 5616 N N . THR B 1 285 ? -2.115 -6.469 8.367 1 98.88 285 THR B N 1
ATOM 5617 C CA . THR B 1 285 ? -3.281 -6.102 7.57 1 98.88 285 THR B CA 1
ATOM 5618 C C . THR B 1 285 ? -4.5 -6.926 7.98 1 98.88 285 THR B C 1
ATOM 5620 O O . THR B 1 285 ? -5.594 -6.387 8.148 1 98.88 285 THR B O 1
ATOM 5623 N N . VAL B 1 286 ? -4.297 -8.242 8.141 1 98.56 286 VAL B N 1
ATOM 5624 C CA . VAL B 1 286 ? -5.371 -9.133 8.562 1 98.56 286 VAL B CA 1
ATOM 5625 C C . VAL B 1 286 ? -5.875 -8.727 9.938 1 98.56 286 VAL B C 1
ATOM 5627 O O . VAL B 1 286 ? -7.082 -8.602 10.156 1 98.56 286 VAL B O 1
ATOM 5630 N N . ASP B 1 287 ? -4.957 -8.438 10.852 1 98.38 287 ASP B N 1
ATOM 5631 C CA . ASP B 1 287 ? -5.309 -8.086 12.227 1 98.38 287 ASP B CA 1
ATOM 5632 C C . ASP B 1 287 ? -6.098 -6.777 12.273 1 98.38 287 ASP B C 1
ATOM 5634 O O . ASP B 1 287 ? -7.078 -6.668 13.016 1 98.38 287 ASP B O 1
ATOM 5638 N N . VAL B 1 288 ? -5.668 -5.816 11.547 1 98.69 288 VAL B N 1
ATOM 5639 C CA . VAL B 1 288 ? -6.336 -4.52 11.492 1 98.69 288 VAL B CA 1
ATOM 5640 C C . VAL B 1 288 ? -7.762 -4.695 10.984 1 98.69 288 VAL B C 1
ATOM 5642 O O . VAL B 1 288 ? -8.703 -4.098 11.516 1 98.69 288 VAL B O 1
ATOM 5645 N N . ASN B 1 289 ? -7.934 -5.508 9.938 1 98.75 289 ASN B N 1
ATOM 5646 C CA . ASN B 1 289 ? -9.258 -5.723 9.367 1 98.75 289 ASN B CA 1
ATOM 5647 C C . ASN B 1 289 ? -10.195 -6.402 10.359 1 98.75 289 ASN B C 1
ATOM 5649 O O . ASN B 1 289 ? -11.383 -6.082 10.422 1 98.75 289 ASN B O 1
ATOM 5653 N N . GLU B 1 290 ? -9.664 -7.34 11.117 1 98.19 290 GLU B N 1
ATOM 5654 C CA . GLU B 1 290 ? -10.469 -8.07 12.094 1 98.19 290 GLU B CA 1
ATOM 5655 C C . GLU B 1 290 ? -11.031 -7.125 13.156 1 98.19 290 GLU B C 1
ATOM 5657 O O . GLU B 1 290 ? -12.156 -7.301 13.617 1 98.19 290 GLU B O 1
ATOM 5662 N N . LYS B 1 291 ? -10.281 -6.152 13.508 1 98.25 291 LYS B N 1
ATOM 5663 C CA . LYS B 1 291 ? -10.727 -5.176 14.5 1 98.25 291 LYS B CA 1
ATOM 5664 C C . LYS B 1 291 ? -11.672 -4.152 13.867 1 98.25 291 LYS B C 1
ATOM 5666 O O . LYS B 1 291 ? -12.664 -3.752 14.484 1 98.25 291 LYS B O 1
ATOM 5671 N N . GLN B 1 292 ? -11.352 -3.758 12.641 1 98.75 292 GLN B N 1
ATOM 5672 C CA . GLN B 1 292 ? -12.07 -2.688 11.961 1 98.75 292 GLN B CA 1
ATOM 5673 C C . GLN B 1 292 ? -13.516 -3.098 11.672 1 98.75 292 GLN B C 1
ATOM 5675 O O . GLN B 1 292 ? -14.43 -2.273 11.75 1 98.75 292 GLN B O 1
ATOM 5680 N N . ARG B 1 293 ? -13.734 -4.371 11.352 1 98.44 293 ARG B N 1
ATOM 5681 C CA . ARG B 1 293 ? -15.039 -4.824 10.883 1 98.44 293 ARG B CA 1
ATOM 5682 C C . ARG B 1 293 ? -16.062 -4.785 12.008 1 98.44 293 ARG B C 1
ATOM 5684 O O . ARG B 1 293 ? -17.266 -4.727 11.75 1 98.44 293 ARG B O 1
ATOM 5691 N N . VAL B 1 294 ? -15.656 -4.727 13.289 1 98.56 294 VAL B N 1
ATOM 5692 C CA . VAL B 1 294 ? -16.609 -4.711 14.398 1 98.56 294 VAL B CA 1
ATOM 5693 C C . VAL B 1 294 ? -16.531 -3.367 15.125 1 98.56 294 VAL B C 1
ATOM 5695 O O . VAL B 1 294 ? -17.078 -3.215 16.219 1 98.56 294 VAL B O 1
ATOM 5698 N N . LEU B 1 295 ? -15.93 -2.355 14.523 1 98.56 295 LEU B N 1
ATOM 5699 C CA . LEU B 1 295 ? -15.742 -1.02 15.086 1 98.56 295 LEU B CA 1
ATOM 5700 C C . LEU B 1 295 ? -17.062 -0.437 15.555 1 98.56 295 LEU B C 1
ATOM 5702 O O . LEU B 1 295 ? -17.125 0.195 16.609 1 98.56 295 LEU B O 1
ATOM 5706 N N . PRO B 1 296 ? -18.188 -0.642 14.812 1 98.81 296 PRO B N 1
ATOM 5707 C CA . PRO B 1 296 ? -19.453 -0.052 15.234 1 98.81 296 PRO B CA 1
ATOM 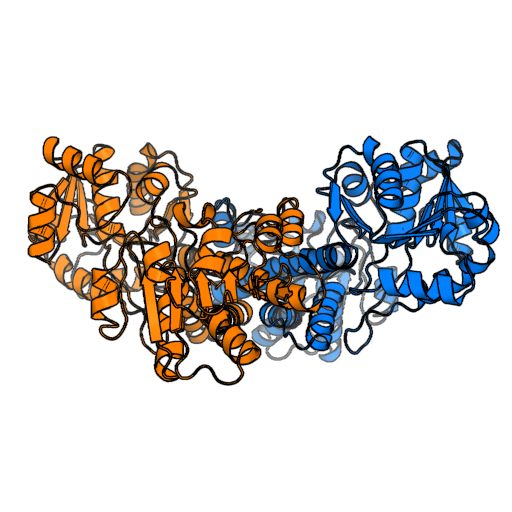5708 C C . PRO B 1 296 ? -19.906 -0.542 16.609 1 98.81 296 PRO B C 1
ATOM 5710 O O . PRO B 1 296 ? -20.531 0.21 17.359 1 98.81 296 PRO B O 1
ATOM 5713 N N . VAL B 1 297 ? -19.609 -1.784 16.922 1 98.81 297 VAL B N 1
ATOM 5714 C CA . VAL B 1 297 ? -19.984 -2.324 18.234 1 98.81 297 VAL B CA 1
ATOM 5715 C C . VAL B 1 297 ? -19.203 -1.618 19.328 1 98.81 297 VAL B C 1
ATOM 5717 O O . VAL B 1 297 ? -19.75 -1.262 20.375 1 98.81 297 VAL B O 1
ATOM 5720 N N . ASP B 1 298 ? -17.922 -1.419 19.094 1 98.19 298 ASP B N 1
ATOM 5721 C CA . ASP B 1 298 ? -17.078 -0.695 20.047 1 98.19 298 ASP B CA 1
ATOM 5722 C C . ASP B 1 298 ? -17.609 0.722 20.266 1 98.19 298 ASP B C 1
ATOM 5724 O O . ASP B 1 298 ? -17.609 1.214 21.391 1 98.19 298 ASP B O 1
ATOM 5728 N N . ILE B 1 299 ? -18.047 1.362 19.219 1 98.38 299 ILE B N 1
ATOM 5729 C CA . ILE B 1 299 ? -18.594 2.717 19.297 1 98.38 299 ILE B CA 1
ATOM 5730 C C . ILE B 1 299 ? -19.859 2.725 20.156 1 98.38 299 ILE B C 1
ATOM 5732 O O . ILE B 1 299 ? -20.031 3.594 21.016 1 98.38 299 ILE B O 1
ATOM 5736 N N . LEU B 1 300 ? -20.734 1.749 19.953 1 98.62 300 LEU B N 1
ATOM 5737 C CA . LEU B 1 300 ? -21.984 1.658 20.719 1 98.62 300 LEU B CA 1
ATOM 5738 C C . LEU B 1 300 ? -21.688 1.443 22.203 1 98.62 300 LEU B C 1
ATOM 5740 O O . LEU B 1 300 ? -22.328 2.051 23.062 1 98.62 300 LEU B O 1
ATOM 5744 N N . LEU B 1 301 ? -20.719 0.58 22.438 1 98.38 301 LEU B N 1
ATOM 5745 C CA . LEU B 1 301 ? -20.344 0.286 23.828 1 98.38 301 LEU B CA 1
ATOM 5746 C C . LEU B 1 301 ? -19.781 1.521 24.516 1 98.38 301 LEU B C 1
ATOM 5748 O O . LEU B 1 301 ? -20 1.737 25.703 1 98.38 301 LEU B O 1
ATOM 5752 N N . GLU B 1 302 ? -19.031 2.258 23.766 1 96.94 302 GLU B N 1
ATOM 5753 C CA . GLU B 1 302 ? -18.484 3.494 24.328 1 96.94 302 GLU B CA 1
ATOM 5754 C C . GLU B 1 302 ? -19.578 4.527 24.547 1 96.94 302 GLU B C 1
ATOM 5756 O O . GLU B 1 302 ? -19.562 5.254 25.547 1 96.94 302 GLU B O 1
ATOM 5761 N N . HIS B 1 303 ? -20.531 4.559 23.641 1 97.25 303 HIS B N 1
ATOM 5762 C CA . HIS B 1 303 ? -21.609 5.547 23.719 1 97.25 303 HIS B CA 1
ATOM 5763 C C . HIS B 1 303 ? -22.578 5.223 24.844 1 97.25 303 HIS B C 1
ATOM 5765 O O . HIS B 1 303 ? -22.938 6.098 25.641 1 97.25 303 HIS B O 1
ATOM 5771 N N . TYR B 1 304 ? -23.031 3.914 24.969 1 97.19 304 TYR B N 1
ATOM 5772 C CA . TYR B 1 304 ? -24.094 3.539 25.891 1 97.19 304 TYR B CA 1
ATOM 5773 C C . TYR B 1 304 ? -23.516 2.908 27.156 1 97.19 304 TYR B C 1
ATOM 5775 O O . TYR B 1 304 ? -24.203 2.814 28.172 1 97.19 304 TYR B O 1
ATOM 5783 N N . LYS B 1 305 ? -22.266 2.418 27.109 1 95.62 305 LYS B N 1
ATOM 5784 C CA . LYS B 1 305 ? -21.625 1.623 28.156 1 95.62 305 LYS B CA 1
ATOM 5785 C C . LYS B 1 305 ? -22.281 0.252 28.281 1 95.62 305 LYS B C 1
ATOM 5787 O O . LYS B 1 305 ? -21.594 -0.774 28.266 1 95.62 305 LYS B O 1
ATOM 5792 N N . ILE B 1 306 ? -23.609 0.298 28.391 1 97.06 306 ILE B N 1
ATOM 5793 C CA . ILE B 1 306 ? -24.406 -0.929 28.391 1 97.06 306 ILE B CA 1
ATOM 5794 C C . ILE B 1 306 ? -25.359 -0.915 27.203 1 97.06 306 ILE B C 1
ATOM 5796 O O . ILE B 1 306 ? -26.188 -0.007 27.078 1 97.06 306 ILE B O 1
ATOM 5800 N N . ILE B 1 307 ? -25.344 -1.987 26.359 1 98.25 307 ILE B N 1
ATOM 5801 C CA . ILE B 1 307 ? -26.141 -1.944 25.141 1 98.25 307 ILE B CA 1
ATOM 5802 C C . ILE B 1 307 ? -27.203 -3.037 25.172 1 98.25 307 ILE B C 1
ATOM 5804 O O . ILE B 1 307 ? -27.984 -3.184 24.234 1 98.25 307 ILE B O 1
ATOM 5808 N N . GLU B 1 308 ? -27.25 -3.746 26.281 1 98.25 308 GLU B N 1
ATOM 5809 C CA . GLU B 1 308 ? -28.266 -4.77 26.438 1 98.25 308 GLU B CA 1
ATOM 5810 C C . GLU B 1 308 ? -29.672 -4.168 26.328 1 98.25 308 GLU B C 1
ATOM 5812 O O . GLU B 1 308 ? -29.969 -3.162 26.969 1 98.25 308 GLU B O 1
ATOM 5817 N N . GLY B 1 309 ? -30.453 -4.773 25.484 1 97.94 309 GLY B N 1
ATOM 5818 C CA . GLY B 1 309 ? -31.844 -4.355 25.359 1 97.94 309 GLY B CA 1
ATOM 5819 C C . GLY B 1 309 ? -32.062 -3.238 24.359 1 97.94 309 GLY B C 1
ATOM 5820 O O . GLY B 1 309 ? -33.188 -2.938 23.969 1 97.94 309 GLY B O 1
ATOM 5821 N N . LYS B 1 310 ? -30.984 -2.576 23.906 1 98.5 310 LYS B N 1
ATOM 5822 C CA . LYS B 1 310 ? -31.094 -1.563 22.859 1 98.5 310 LYS B CA 1
ATOM 5823 C C . LYS B 1 310 ? -31.562 -2.182 21.547 1 98.5 310 LYS B C 1
ATOM 5825 O O . LYS B 1 310 ? -31.375 -3.379 21.312 1 98.5 310 LYS B O 1
ATOM 5830 N N . THR B 1 311 ? -32.219 -1.437 20.734 1 98.81 311 THR B N 1
ATOM 5831 C CA . THR B 1 311 ? -32.625 -1.854 19.391 1 98.81 311 THR B CA 1
ATOM 5832 C C . THR B 1 311 ? -31.766 -1.157 18.344 1 98.81 311 THR B C 1
ATOM 5834 O O . THR B 1 311 ? -31.719 0.073 18.281 1 98.81 311 THR B O 1
ATOM 5837 N N . VAL B 1 312 ? -31.078 -1.941 17.531 1 98.88 312 VAL B N 1
ATOM 5838 C CA . VAL B 1 312 ? -30.156 -1.4 16.531 1 98.88 312 VAL B CA 1
ATOM 5839 C C . VAL B 1 312 ? -30.641 -1.778 15.133 1 98.88 312 VAL B C 1
ATOM 5841 O O . VAL B 1 312 ? -30.906 -2.949 14.859 1 98.88 312 VAL B O 1
ATOM 5844 N N . GLY B 1 313 ? -30.797 -0.762 14.273 1 98.88 313 GLY B N 1
ATOM 5845 C CA . GLY B 1 313 ? -31.078 -0.993 12.859 1 98.88 313 GLY B CA 1
ATOM 5846 C C . GLY B 1 313 ? -29.812 -1.128 12.023 1 98.88 313 GLY B C 1
ATOM 5847 O O . GLY B 1 313 ? -28.922 -0.276 12.094 1 98.88 313 GLY B O 1
ATOM 5848 N N . ILE B 1 314 ? -29.719 -2.191 11.273 1 98.88 314 ILE B N 1
ATOM 5849 C CA . ILE B 1 314 ? -28.562 -2.443 10.406 1 98.88 314 ILE B CA 1
ATOM 5850 C C . ILE B 1 314 ? -28.984 -2.254 8.945 1 98.88 314 ILE B C 1
ATOM 5852 O O . ILE B 1 314 ? -29.891 -2.926 8.461 1 98.88 314 ILE B O 1
ATOM 5856 N N . LEU B 1 315 ? -28.297 -1.345 8.305 1 98.88 315 LEU B N 1
ATOM 5857 C CA . LEU B 1 315 ? -28.547 -1.095 6.887 1 98.88 315 LEU B CA 1
ATOM 5858 C C . LEU B 1 315 ? -27.422 -1.662 6.031 1 98.88 315 LEU B C 1
ATOM 5860 O O . LEU B 1 315 ? -26.281 -1.203 6.113 1 98.88 315 LEU B O 1
ATOM 5864 N N . GLY B 1 316 ? -27.734 -2.582 5.133 1 98.62 316 GLY B N 1
ATOM 5865 C CA . GLY B 1 316 ? -26.75 -3.252 4.293 1 98.62 316 GLY B CA 1
ATOM 5866 C C . GLY B 1 316 ? -26.172 -4.5 4.93 1 98.62 316 GLY B C 1
ATOM 5867 O O . GLY B 1 316 ? -25.672 -4.453 6.051 1 98.62 316 GLY B O 1
ATOM 5868 N N . LEU B 1 317 ? -26.25 -5.613 4.176 1 98.44 317 LEU B N 1
ATOM 5869 C CA . LEU B 1 317 ? -25.875 -6.887 4.773 1 98.44 317 LEU B CA 1
ATOM 5870 C C . LEU B 1 317 ? -24.828 -7.598 3.916 1 98.44 317 LEU B C 1
ATOM 5872 O O . LEU B 1 317 ? -24.156 -8.516 4.387 1 98.44 317 LEU B O 1
ATOM 5876 N N . THR B 1 318 ? -24.625 -7.211 2.623 1 97.31 318 THR B N 1
ATOM 5877 C CA . THR B 1 318 ? -23.609 -7.773 1.75 1 97.31 318 THR B CA 1
ATOM 5878 C C . THR B 1 318 ? -22.25 -7.145 2.041 1 97.31 318 THR B C 1
ATOM 5880 O O . THR B 1 318 ? -22.156 -6.156 2.771 1 97.31 318 THR B O 1
ATOM 5883 N N . PHE B 1 319 ? -21.141 -7.766 1.538 1 96.94 319 PHE B N 1
ATOM 5884 C CA . PHE B 1 319 ? -19.828 -7.227 1.858 1 96.94 319 PHE B CA 1
ATOM 5885 C C . PHE B 1 319 ? -19.547 -5.977 1.039 1 96.94 319 PHE B C 1
ATOM 5887 O O . PHE B 1 319 ? -18.656 -5.191 1.382 1 96.94 319 PHE B O 1
ATOM 5894 N N . LYS B 1 320 ? -20.25 -5.777 -0.052 1 95.81 320 LYS B N 1
ATOM 5895 C CA . LYS B 1 320 ? -20.234 -4.586 -0.896 1 95.81 320 LYS B CA 1
ATOM 5896 C C . LYS B 1 320 ? -21.562 -4.418 -1.638 1 95.81 320 LYS B C 1
ATOM 5898 O O . LYS B 1 320 ? -22.375 -5.336 -1.662 1 95.81 320 LYS B O 1
ATOM 5903 N N . PRO B 1 321 ? -21.797 -3.213 -2.207 1 95.06 321 PRO B N 1
ATOM 5904 C CA . PRO B 1 321 ? -23.047 -3.035 -2.947 1 95.06 321 PRO B CA 1
ATOM 5905 C C . PRO B 1 321 ? -23.062 -3.781 -4.281 1 95.06 321 PRO B C 1
ATOM 5907 O O . PRO B 1 321 ? -22 -4.207 -4.762 1 95.06 321 PRO B O 1
ATOM 5910 N N . ASP B 1 322 ? -24.219 -4.129 -4.809 1 90.38 322 ASP B N 1
ATOM 5911 C CA . ASP B 1 322 ? -24.484 -4.637 -6.152 1 90.38 322 ASP B CA 1
ATOM 5912 C C . ASP B 1 322 ? -24.031 -6.09 -6.285 1 90.38 322 ASP B C 1
ATOM 5914 O O . ASP B 1 322 ? -23.578 -6.508 -7.352 1 90.38 322 ASP B O 1
ATOM 5918 N N . THR B 1 323 ? -24.078 -6.777 -5.152 1 91.88 323 THR B N 1
ATOM 5919 C CA . THR B 1 323 ? -23.828 -8.219 -5.137 1 91.88 323 THR B CA 1
ATOM 5920 C C . THR B 1 323 ? -24.703 -8.898 -4.086 1 91.88 323 THR B C 1
ATOM 5922 O O . THR B 1 323 ? -25.266 -8.242 -3.213 1 91.88 323 THR B O 1
ATOM 5925 N N . ASP B 1 324 ? -24.891 -10.156 -4.227 1 92.62 324 ASP B N 1
ATOM 5926 C CA . ASP B 1 324 ? -25.641 -10.938 -3.25 1 92.62 324 ASP B CA 1
ATOM 5927 C C . ASP B 1 324 ? -24.703 -11.727 -2.34 1 92.62 324 ASP B C 1
ATOM 5929 O O . ASP B 1 324 ? -25.141 -12.602 -1.599 1 92.62 324 ASP B O 1
ATOM 5933 N N . ASP B 1 325 ? -23.422 -11.398 -2.459 1 93.69 325 ASP B N 1
ATOM 5934 C CA . ASP B 1 325 ? -22.422 -12.148 -1.707 1 93.69 325 ASP B CA 1
ATOM 5935 C C . ASP B 1 325 ? -22.328 -11.648 -0.267 1 93.69 325 ASP B C 1
ATOM 5937 O O . ASP B 1 325 ? -22.062 -10.469 -0.028 1 93.69 325 ASP B O 1
ATOM 5941 N N . ILE B 1 326 ? -22.547 -12.531 0.675 1 96 326 ILE B N 1
ATOM 5942 C CA . ILE B 1 326 ? -22.547 -12.141 2.08 1 96 326 ILE B CA 1
ATOM 5943 C C . ILE B 1 326 ? -21.312 -12.711 2.775 1 96 326 ILE B C 1
ATOM 5945 O O . ILE B 1 326 ? -21.094 -12.477 3.971 1 96 326 ILE B O 1
ATOM 5949 N N . ARG B 1 327 ? -20.516 -13.43 2.062 1 93.88 327 ARG B N 1
ATOM 5950 C CA . ARG B 1 327 ? -19.344 -14.062 2.674 1 93.88 327 ARG B CA 1
ATOM 5951 C C . ARG B 1 327 ? -18.422 -13.023 3.281 1 93.88 327 ARG B C 1
ATOM 5953 O O . ARG B 1 327 ? -18.031 -12.062 2.611 1 93.88 327 ARG B O 1
ATOM 5960 N N . GLU B 1 328 ? -17.984 -13.164 4.504 1 96.75 328 GLU B N 1
ATOM 5961 C CA . GLU B 1 328 ? -17.062 -12.336 5.27 1 96.75 328 GLU B CA 1
ATOM 5962 C C . GLU B 1 328 ? -17.547 -10.891 5.324 1 96.75 328 GLU B C 1
ATOM 5964 O O . GLU B 1 328 ? -16.75 -9.969 5.5 1 96.75 328 GLU B O 1
ATOM 5969 N N . ALA B 1 329 ? -18.844 -10.688 5.121 1 97.94 329 ALA B N 1
ATOM 5970 C CA . ALA B 1 329 ? -19.375 -9.328 5.223 1 97.94 329 ALA B CA 1
ATOM 5971 C C . ALA B 1 329 ? -19.234 -8.797 6.645 1 97.94 329 ALA B C 1
ATOM 5973 O O . ALA B 1 329 ? -19.562 -9.492 7.613 1 97.94 329 ALA B O 1
ATOM 5974 N N . PRO B 1 330 ? -18.766 -7.543 6.824 1 98.44 330 PRO B N 1
ATOM 5975 C CA . PRO B 1 330 ? -18.672 -6.957 8.164 1 98.44 330 PRO B CA 1
ATOM 5976 C C . PRO B 1 330 ? -19.984 -7.035 8.938 1 98.44 330 PRO B C 1
ATOM 5978 O O . PRO B 1 330 ? -19.984 -7.223 10.156 1 98.44 330 PRO B O 1
ATOM 5981 N N . SER B 1 331 ? -21.141 -6.953 8.258 1 98.62 331 SER B N 1
ATOM 5982 C CA . SER B 1 331 ? -22.453 -6.992 8.891 1 98.62 331 SER B CA 1
ATOM 5983 C C . SER B 1 331 ? -22.641 -8.273 9.695 1 98.62 331 SER B C 1
ATOM 5985 O O . SER B 1 331 ? -23.25 -8.25 10.773 1 98.62 331 SER B O 1
ATOM 5987 N N . LEU B 1 332 ? -22.109 -9.383 9.195 1 98.5 332 LEU B N 1
ATOM 5988 C CA . LEU B 1 332 ? -22.266 -10.664 9.875 1 98.5 332 LEU B CA 1
ATOM 5989 C C . LEU B 1 332 ? -21.578 -10.641 11.242 1 98.5 332 LEU B C 1
ATOM 5991 O O . LEU B 1 332 ? -22.156 -11.109 12.234 1 98.5 332 LEU B O 1
ATOM 5995 N N . TYR B 1 333 ? -20.422 -10.062 11.297 1 98.56 333 TYR B N 1
ATOM 5996 C CA . TYR B 1 333 ? -19.641 -10.016 12.523 1 98.56 333 TYR B CA 1
ATOM 5997 C C . TYR B 1 333 ? -20.234 -9.016 13.508 1 98.56 333 TYR B C 1
ATOM 5999 O O . TYR B 1 333 ? -20.25 -9.258 14.719 1 98.56 333 TYR B O 1
ATOM 6007 N N . ILE B 1 334 ? -20.703 -7.949 12.984 1 98.81 334 ILE B N 1
ATOM 6008 C CA . ILE B 1 334 ? -21.359 -6.945 13.812 1 98.81 334 ILE B CA 1
ATOM 6009 C C . ILE B 1 334 ? -22.625 -7.543 14.445 1 98.81 334 ILE B C 1
ATOM 6011 O O . ILE B 1 334 ? -22.828 -7.422 15.656 1 98.81 334 ILE B O 1
ATOM 6015 N N . ILE B 1 335 ? -23.453 -8.219 13.641 1 98.69 335 ILE B N 1
ATOM 6016 C CA . ILE B 1 335 ? -24.688 -8.82 14.109 1 98.69 335 ILE B CA 1
ATOM 6017 C C . ILE B 1 335 ? -24.391 -9.844 15.203 1 98.69 335 ILE B C 1
ATOM 6019 O O . ILE B 1 335 ? -25.016 -9.836 16.266 1 98.69 335 ILE B O 1
ATOM 6023 N N . GLU B 1 336 ? -23.422 -10.695 14.93 1 98.62 336 GLU B N 1
ATOM 6024 C CA . GLU B 1 336 ? -23.047 -11.727 15.898 1 98.62 336 GLU B CA 1
ATOM 6025 C C . GLU B 1 336 ? -22.672 -11.102 17.234 1 98.62 336 GLU B C 1
ATOM 6027 O O . GLU B 1 336 ? -23.125 -11.562 18.281 1 98.62 336 GLU B O 1
ATOM 6032 N N . LYS B 1 337 ? -21.875 -10.086 17.203 1 98.44 337 LYS B N 1
ATOM 6033 C CA . LYS B 1 337 ? -21.406 -9.438 18.438 1 98.44 337 LYS B CA 1
ATOM 6034 C C . LYS B 1 337 ? -22.547 -8.719 19.141 1 98.44 337 LYS B C 1
ATOM 6036 O O . LYS B 1 337 ? -22.625 -8.719 20.375 1 98.44 337 LYS B O 1
ATOM 6041 N N . LEU B 1 338 ? -23.422 -8.086 18.422 1 98.69 338 LEU B N 1
ATOM 6042 C CA . LEU B 1 338 ? -24.578 -7.402 19.016 1 98.69 338 LEU B CA 1
ATOM 6043 C C . LEU B 1 338 ? -25.516 -8.398 19.688 1 98.69 338 LEU B C 1
ATOM 6045 O O . LEU B 1 338 ? -26 -8.141 20.797 1 98.69 338 LEU B O 1
ATOM 6049 N N . LEU B 1 339 ? -25.766 -9.516 19.016 1 98.44 339 LEU B N 1
ATOM 6050 C CA . LEU B 1 339 ? -26.641 -10.547 19.578 1 98.44 339 LEU B CA 1
ATOM 6051 C C . LEU B 1 339 ? -26.047 -11.109 20.875 1 98.44 339 LEU B C 1
ATOM 6053 O O . LEU B 1 339 ? -26.766 -11.367 21.828 1 98.44 339 LEU B O 1
ATOM 6057 N N . LYS B 1 340 ? -24.719 -11.273 20.891 1 97.69 340 LYS B N 1
ATOM 6058 C CA . LYS B 1 340 ? -24.031 -11.758 22.078 1 97.69 340 LYS B CA 1
ATOM 6059 C C . LYS B 1 340 ? -24.234 -10.805 23.25 1 97.69 340 LYS B C 1
ATOM 6061 O O . LYS B 1 340 ? -24.188 -11.219 24.406 1 97.69 340 LYS B O 1
ATOM 6066 N N . ASN B 1 341 ? -24.484 -9.578 22.938 1 97.94 341 ASN B N 1
ATOM 6067 C CA . ASN B 1 341 ? -24.703 -8.57 23.969 1 97.94 341 ASN B CA 1
ATOM 6068 C C . ASN B 1 341 ? -26.188 -8.328 24.219 1 97.94 341 ASN B C 1
ATOM 6070 O O . ASN B 1 341 ? -26.562 -7.344 24.859 1 97.94 341 ASN B O 1
ATOM 6074 N N . LYS B 1 342 ? -27.031 -9.156 23.672 1 98.12 342 LYS B N 1
ATOM 6075 C CA . LYS B 1 342 ? -28.484 -9.172 23.891 1 98.12 342 LYS B CA 1
ATOM 6076 C C . LYS B 1 342 ? -29.141 -7.902 23.344 1 98.12 342 LYS B C 1
ATOM 6078 O O . LYS B 1 342 ? -30.016 -7.336 23.984 1 98.12 342 LYS B O 1
ATOM 6083 N N . VAL B 1 343 ? -28.609 -7.434 22.25 1 98.69 343 VAL B N 1
ATOM 6084 C CA . VAL B 1 343 ? -29.188 -6.305 21.531 1 98.69 343 VAL B CA 1
ATOM 6085 C C . VAL B 1 343 ? -30.297 -6.801 20.609 1 98.69 343 VAL B C 1
ATOM 6087 O O . VAL B 1 343 ? -30.188 -7.879 20.016 1 98.69 343 VAL B O 1
ATOM 6090 N N . ASN B 1 344 ? -31.406 -6.039 20.531 1 98.62 344 ASN B N 1
ATOM 6091 C CA . ASN B 1 344 ? -32.406 -6.289 19.5 1 98.62 344 ASN B CA 1
ATOM 6092 C C . ASN B 1 344 ? -31.984 -5.73 18.156 1 98.62 344 ASN B C 1
ATOM 6094 O O . ASN B 1 344 ? -31.5 -4.598 18.062 1 98.62 344 ASN B O 1
ATOM 6098 N N . ILE B 1 345 ? -32.156 -6.566 17.094 1 98.81 345 ILE B N 1
ATOM 6099 C CA . ILE B 1 345 ? -31.625 -6.145 15.805 1 98.81 345 ILE B CA 1
ATOM 6100 C C . ILE B 1 345 ? -32.75 -6.129 14.766 1 98.81 345 ILE B C 1
ATOM 6102 O O . ILE B 1 345 ? -33.531 -7.078 14.672 1 98.81 345 ILE B O 1
ATOM 6106 N N . LYS B 1 346 ? -32.875 -5.055 14.055 1 98.81 346 LYS B N 1
ATOM 6107 C CA . LYS B 1 346 ? -33.594 -4.953 12.797 1 98.81 346 LYS B CA 1
ATOM 6108 C C . LYS B 1 346 ? -32.656 -4.777 11.625 1 98.81 346 LYS B C 1
ATOM 6110 O O . LYS B 1 346 ? -31.641 -4.078 11.734 1 98.81 346 LYS B O 1
ATOM 6115 N N . ALA B 1 347 ? -32.906 -5.457 10.531 1 98.75 347 ALA B N 1
ATOM 6116 C CA . ALA B 1 347 ? -31.984 -5.395 9.414 1 98.75 347 ALA B CA 1
ATOM 6117 C C . ALA B 1 347 ? -32.719 -5.211 8.086 1 98.75 347 ALA B C 1
ATOM 6119 O O . ALA B 1 347 ? -33.844 -5.695 7.918 1 98.75 347 ALA B O 1
ATOM 6120 N N . TYR B 1 348 ? -32.062 -4.48 7.242 1 98.62 348 TYR B N 1
ATOM 6121 C CA . TYR B 1 348 ? -32.594 -4.312 5.891 1 98.62 348 TYR B CA 1
ATOM 6122 C C . TYR B 1 348 ? -31.453 -4.352 4.867 1 98.62 348 TYR B C 1
ATOM 6124 O O . TYR B 1 348 ? -30.406 -3.732 5.066 1 98.62 348 TYR B O 1
ATOM 6132 N N . ASP B 1 349 ? -31.625 -5.051 3.83 1 98.25 349 ASP B N 1
ATOM 6133 C CA . ASP B 1 349 ? -30.797 -5.074 2.627 1 98.25 349 ASP B CA 1
ATOM 6134 C C . ASP B 1 349 ? -31.656 -5.25 1.377 1 98.25 349 ASP B C 1
ATOM 6136 O O . ASP B 1 349 ? -32.594 -6.047 1.37 1 98.25 349 ASP B O 1
ATOM 6140 N N . PRO B 1 350 ? -31.328 -4.523 0.361 1 95.94 350 PRO B N 1
ATOM 6141 C CA . PRO B 1 350 ? -32.188 -4.602 -0.825 1 95.94 350 PRO B CA 1
ATOM 6142 C C . PRO B 1 350 ? -32.031 -5.93 -1.568 1 95.94 350 PRO B C 1
ATOM 6144 O O . PRO B 1 350 ? -32.875 -6.258 -2.416 1 95.94 350 PRO B O 1
ATOM 6147 N N . MET B 1 351 ? -31 -6.68 -1.237 1 92.44 351 MET B N 1
ATOM 6148 C CA . MET B 1 351 ? -30.688 -7.809 -2.107 1 92.44 351 MET B CA 1
ATOM 6149 C C . MET B 1 351 ? -30.781 -9.125 -1.345 1 92.44 351 MET B C 1
ATOM 6151 O O . MET B 1 351 ? -31.203 -10.141 -1.898 1 92.44 351 MET B O 1
ATOM 6155 N N . VAL B 1 352 ? -30.328 -9.148 -0.027 1 93.19 352 VAL B N 1
ATOM 6156 C CA . VAL B 1 352 ? -30.062 -10.453 0.579 1 93.19 352 VAL B CA 1
ATOM 6157 C C . VAL B 1 352 ? -30.844 -10.57 1.893 1 93.19 352 VAL B C 1
ATOM 6159 O O . VAL B 1 352 ? -30.266 -10.391 2.971 1 93.19 352 VAL B O 1
ATOM 6162 N N . THR B 1 353 ? -32.031 -10.922 1.998 1 92.81 353 THR B N 1
ATOM 6163 C CA . THR B 1 353 ? -32.781 -11.125 3.225 1 92.81 353 THR B CA 1
ATOM 6164 C C . THR B 1 353 ? -32.875 -12.602 3.584 1 92.81 353 THR B C 1
ATOM 6166 O O . THR B 1 353 ? -32.531 -12.992 4.707 1 92.81 353 THR B O 1
ATOM 6169 N N . LYS B 1 354 ? -33.156 -13.414 2.639 1 91.5 354 LYS B N 1
ATOM 6170 C CA . LYS B 1 354 ? -33.375 -14.836 2.877 1 91.5 354 LYS B CA 1
ATOM 6171 C C . LYS B 1 354 ? -32.094 -15.508 3.354 1 91.5 354 LYS B C 1
ATOM 6173 O O . LYS B 1 354 ? -32.094 -16.281 4.309 1 91.5 354 LYS B O 1
ATOM 6178 N N . GLU B 1 355 ? -31 -15.234 2.705 1 91.56 355 GLU B N 1
ATOM 6179 C CA . GLU B 1 355 ? -29.719 -15.852 3.008 1 91.56 355 GLU B CA 1
ATOM 6180 C C . GLU B 1 355 ? -29.281 -15.531 4.434 1 91.56 355 GLU B C 1
ATOM 6182 O O . GLU B 1 355 ? -28.797 -16.406 5.148 1 91.56 355 GLU B O 1
ATOM 6187 N N . ILE B 1 356 ? -29.469 -14.32 4.855 1 95.5 356 ILE B N 1
ATOM 6188 C CA . ILE B 1 356 ? -29.016 -13.883 6.172 1 95.5 356 ILE B CA 1
ATOM 6189 C C . ILE B 1 356 ? -29.953 -14.406 7.246 1 95.5 356 ILE B C 1
ATOM 6191 O O . ILE B 1 356 ? -29.516 -14.742 8.352 1 95.5 356 ILE B O 1
ATOM 6195 N N . LYS B 1 357 ? -31.234 -14.453 6.91 1 96.06 357 LYS B N 1
ATOM 6196 C CA . LYS B 1 357 ? -32.219 -14.961 7.848 1 96.06 357 LYS B CA 1
ATOM 6197 C C . LYS B 1 357 ? -31.922 -16.406 8.25 1 96.06 357 LYS B C 1
ATOM 6199 O O . LYS B 1 357 ? -32.188 -16.797 9.383 1 96.06 357 LYS B O 1
ATOM 6204 N N . ASN B 1 358 ? -31.391 -17.141 7.359 1 95.94 358 ASN B N 1
ATOM 6205 C CA . ASN B 1 358 ? -31 -18.516 7.633 1 95.94 358 ASN B CA 1
ATOM 6206 C C . ASN B 1 358 ? -29.859 -18.594 8.656 1 95.94 358 ASN B C 1
ATOM 6208 O O . ASN B 1 358 ? -29.75 -19.562 9.398 1 95.94 358 ASN B O 1
ATOM 6212 N N . ILE B 1 359 ? -29.047 -17.609 8.734 1 97.06 359 ILE B N 1
ATOM 6213 C CA . ILE B 1 359 ? -27.906 -17.562 9.648 1 97.06 359 ILE B CA 1
ATOM 6214 C C . ILE B 1 359 ? -28.359 -16.984 10.992 1 97.06 359 ILE B C 1
ATOM 6216 O O . ILE B 1 359 ? -27.969 -17.484 12.055 1 97.06 359 ILE B O 1
ATOM 6220 N N . PHE B 1 360 ? -29.156 -15.922 10.836 1 97.88 360 PHE B N 1
ATOM 6221 C CA . PHE B 1 360 ? -29.641 -15.234 12.031 1 97.88 360 PHE B CA 1
ATOM 6222 C C . PHE B 1 360 ? -31.172 -15.188 12.039 1 97.88 360 PHE B C 1
ATOM 6224 O O . PHE B 1 360 ? -31.766 -14.156 11.734 1 97.88 360 PHE B O 1
ATOM 6231 N N . PRO B 1 361 ? -31.781 -16.172 12.5 1 95.75 361 PRO B N 1
ATOM 6232 C CA . PRO B 1 361 ? -33.25 -16.219 12.469 1 95.75 361 PRO B CA 1
ATOM 6233 C C . PRO B 1 361 ? -33.875 -15.32 13.516 1 95.75 361 PRO B C 1
ATOM 6235 O O . PRO B 1 361 ? -35.062 -14.984 13.406 1 95.75 361 PRO B O 1
ATOM 6238 N N . ASP B 1 362 ? -33.125 -14.898 14.492 1 93.75 362 ASP B N 1
ATOM 6239 C CA . ASP B 1 362 ? -33.688 -14.211 15.648 1 93.75 362 ASP B CA 1
ATOM 6240 C C . ASP B 1 362 ? -33.719 -12.695 15.43 1 93.75 362 ASP B C 1
ATOM 6242 O O . ASP B 1 362 ? -34.031 -11.938 16.344 1 93.75 362 ASP B O 1
ATOM 6246 N N . ILE B 1 363 ? -33.406 -12.219 14.25 1 96.56 363 ILE B N 1
ATOM 6247 C CA . ILE B 1 363 ? -33.406 -10.781 13.992 1 96.56 363 ILE B CA 1
ATOM 6248 C C . ILE B 1 363 ? -34.594 -10.422 13.102 1 96.56 363 ILE B C 1
ATOM 6250 O O . ILE B 1 363 ? -35.188 -11.289 12.43 1 96.56 363 ILE B O 1
ATOM 6254 N N . THR B 1 364 ? -35.062 -9.219 13.242 1 98.25 364 THR B N 1
ATOM 6255 C CA . THR B 1 364 ? -36.219 -8.742 12.453 1 98.25 364 THR B CA 1
ATOM 6256 C C . THR B 1 364 ? -35.75 -8.211 11.102 1 98.25 364 THR B C 1
ATOM 6258 O O . THR B 1 364 ? -34.906 -7.297 11.039 1 98.25 364 THR B O 1
ATOM 6261 N N . TYR B 1 365 ? -36.219 -8.789 10.07 1 98.38 365 TYR B N 1
ATOM 6262 C CA . TYR B 1 365 ? -35.906 -8.336 8.727 1 98.38 365 TYR B CA 1
ATOM 6263 C C . TYR B 1 365 ? -37 -7.453 8.156 1 98.38 365 TYR B C 1
ATOM 6265 O O . TYR B 1 365 ? -38.188 -7.781 8.258 1 98.38 365 TYR B O 1
ATOM 6273 N N . CYS B 1 366 ? -36.562 -6.34 7.641 1 98.25 366 CYS B N 1
ATOM 6274 C CA . CYS B 1 366 ? -37.5 -5.328 7.199 1 98.25 366 CYS B CA 1
ATOM 6275 C C . CYS B 1 366 ? -37.469 -5.164 5.688 1 98.25 366 CYS B C 1
ATOM 6277 O O . CYS B 1 366 ? -36.531 -5.605 5.031 1 98.25 366 CYS B O 1
ATOM 6279 N N . ASP B 1 367 ? -38.5 -4.441 5.117 1 96.94 367 ASP B N 1
ATOM 6280 C CA . ASP B 1 367 ? -38.625 -4.312 3.672 1 96.94 367 ASP B CA 1
ATOM 6281 C C . ASP B 1 367 ? -38.125 -2.951 3.189 1 96.94 367 ASP B C 1
ATOM 6283 O O . ASP B 1 367 ? -38.125 -2.684 1.985 1 96.94 367 ASP B O 1
ATOM 6287 N N . GLY B 1 368 ? -37.688 -2.174 4.113 1 97.88 368 GLY B N 1
ATOM 6288 C CA . GLY B 1 368 ? -37.219 -0.854 3.746 1 97.88 368 GLY B CA 1
ATOM 6289 C C . GLY B 1 368 ? -36.438 -0.172 4.855 1 97.88 368 GLY B C 1
ATOM 6290 O O . GLY B 1 368 ? -36.438 -0.635 6 1 97.88 368 GLY B O 1
ATOM 6291 N N . VAL B 1 369 ? -35.844 0.907 4.438 1 98.5 369 VAL B N 1
ATOM 6292 C CA . VAL B 1 369 ? -34.969 1.636 5.332 1 98.5 369 VAL B CA 1
ATOM 6293 C C . VAL B 1 369 ? -35.75 2.164 6.531 1 98.5 369 VAL B C 1
ATOM 6295 O O . VAL B 1 369 ? -35.375 1.933 7.68 1 98.5 369 VAL B O 1
ATOM 6298 N N . TYR B 1 370 ? -36.875 2.809 6.336 1 98.56 370 TYR B N 1
ATOM 6299 C CA . TYR B 1 370 ? -37.562 3.506 7.402 1 98.56 370 TYR B CA 1
ATOM 6300 C C . TYR B 1 370 ? -38.312 2.52 8.305 1 98.56 370 TYR B C 1
ATOM 6302 O O . TYR B 1 370 ? -38.406 2.738 9.516 1 98.56 370 TYR B O 1
ATOM 6310 N N . GLU B 1 371 ? -38.812 1.431 7.742 1 98.5 371 GLU B N 1
ATOM 6311 C CA . GLU B 1 371 ? -39.375 0.367 8.57 1 98.5 371 GLU B CA 1
ATOM 6312 C C . GLU B 1 371 ? -38.312 -0.217 9.5 1 98.5 371 GLU B C 1
ATOM 6314 O O . GLU B 1 371 ? -38.594 -0.469 10.68 1 98.5 371 GLU B O 1
ATOM 6319 N N . CYS B 1 372 ? -37.125 -0.359 9.016 1 98.56 372 CYS B N 1
ATOM 6320 C CA . CYS B 1 372 ? -36 -0.934 9.75 1 98.56 372 CYS B CA 1
ATOM 6321 C C . CYS B 1 372 ? -35.594 -0.037 10.914 1 98.56 372 CYS B C 1
ATOM 6323 O O . CYS B 1 372 ? -35.219 -0.528 11.977 1 98.56 372 CYS B O 1
ATOM 6325 N N . LEU B 1 373 ? -35.812 1.245 10.742 1 98.69 373 LEU B N 1
ATOM 6326 C CA . LEU B 1 373 ? -35.25 2.195 11.703 1 98.69 373 LEU B CA 1
ATOM 6327 C C . LEU B 1 373 ? -36.281 2.605 12.734 1 98.69 373 LEU B C 1
ATOM 6329 O O . LEU B 1 373 ? -35.969 3.193 13.766 1 98.69 373 LEU B O 1
ATOM 6333 N N . GLU B 1 374 ? -37.594 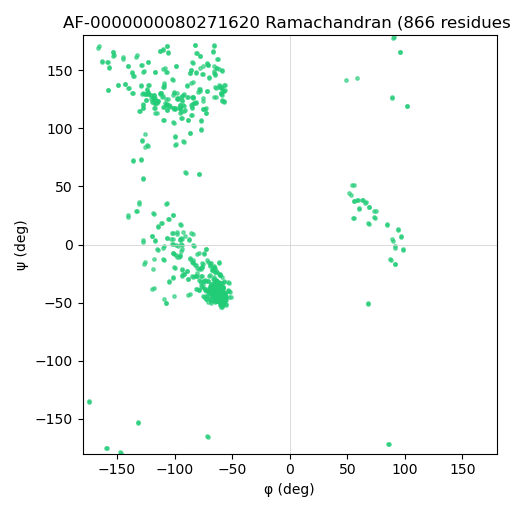2.238 12.5 1 98.44 374 GLU B N 1
ATOM 6334 C CA . GLU B 1 374 ? -38.656 2.592 13.422 1 98.44 374 GLU B CA 1
ATOM 6335 C C . GLU B 1 374 ? -38.375 2.059 14.828 1 98.44 374 GLU B C 1
ATOM 6337 O O . GLU B 1 374 ? -38.125 0.867 15 1 98.44 374 GLU B O 1
ATOM 6342 N N . ASP B 1 375 ? -38.344 2.941 15.812 1 98.31 375 ASP B N 1
ATOM 6343 C CA . ASP B 1 375 ? -38.219 2.654 17.234 1 98.31 375 ASP B CA 1
ATOM 6344 C C . ASP B 1 375 ? -36.812 2.111 17.562 1 98.31 375 ASP B C 1
ATOM 6346 O O . ASP B 1 375 ? -36.625 1.439 18.578 1 98.31 375 ASP B O 1
ATOM 6350 N N . CYS B 1 376 ? -35.844 2.295 16.688 1 98.75 376 CYS B N 1
ATOM 6351 C CA . CYS B 1 376 ? -34.469 1.902 16.969 1 98.75 376 CYS B CA 1
ATOM 6352 C C . CYS B 1 376 ? -33.75 2.957 17.812 1 98.75 376 CYS B C 1
ATOM 6354 O O . CYS B 1 376 ? -34.094 4.137 17.75 1 98.75 376 CYS B O 1
ATOM 6356 N N . ASP B 1 377 ? -32.844 2.518 18.641 1 98.75 377 ASP B N 1
ATOM 6357 C CA . ASP B 1 377 ? -31.969 3.43 19.375 1 98.75 377 ASP B CA 1
ATOM 6358 C C . ASP B 1 377 ? -30.797 3.9 18.516 1 98.75 377 ASP B C 1
ATOM 6360 O O . ASP B 1 377 ? -30.438 5.078 18.531 1 98.75 377 ASP B O 1
ATOM 6364 N N . ALA B 1 378 ? -30.25 3.031 17.703 1 98.81 378 ALA B N 1
ATOM 6365 C CA . ALA B 1 378 ? -29.094 3.322 16.859 1 98.81 378 ALA B CA 1
ATOM 6366 C C . ALA B 1 378 ? -29.234 2.693 15.484 1 98.81 378 ALA B C 1
ATOM 6368 O O . ALA B 1 378 ? -29.969 1.722 15.305 1 98.81 378 ALA B O 1
ATOM 6369 N N . MET B 1 379 ? -28.594 3.295 14.531 1 98.81 379 MET B N 1
ATOM 6370 C CA . MET B 1 379 ? -28.484 2.766 13.172 1 98.81 379 MET B CA 1
ATOM 6371 C C . MET B 1 379 ? -27.031 2.586 12.766 1 98.81 379 MET B C 1
ATOM 6373 O O . MET B 1 379 ? -26.188 3.428 13.086 1 98.81 379 MET B O 1
ATOM 6377 N N . ILE B 1 380 ? -26.688 1.491 12.133 1 98.88 380 ILE B N 1
ATOM 6378 C CA . ILE B 1 380 ? -25.375 1.228 11.57 1 98.88 380 ILE B CA 1
ATOM 6379 C C . ILE B 1 380 ? -25.484 1.021 10.062 1 98.88 380 ILE B C 1
ATOM 6381 O O . ILE B 1 380 ? -26.25 0.173 9.602 1 98.88 380 ILE B O 1
ATOM 6385 N N . ILE B 1 381 ? -24.797 1.779 9.312 1 98.94 381 ILE B N 1
ATOM 6386 C CA . ILE B 1 381 ? -24.703 1.56 7.871 1 98.94 381 ILE B CA 1
ATOM 6387 C C . ILE B 1 381 ? -23.5 0.676 7.562 1 98.94 381 ILE B C 1
ATOM 6389 O O . ILE B 1 381 ? -22.344 1.107 7.707 1 98.94 381 ILE B O 1
ATOM 6393 N N . CYS B 1 382 ? -23.734 -0.508 7.047 1 98.75 382 CYS B N 1
ATOM 6394 C CA . CYS B 1 382 ? -22.656 -1.481 6.852 1 98.75 382 CYS B CA 1
ATOM 6395 C C . CYS B 1 382 ? -22.281 -1.573 5.379 1 98.75 382 CYS B C 1
ATOM 6397 O O . CYS B 1 382 ? -21.141 -1.946 5.055 1 98.75 382 CYS B O 1
ATOM 6399 N N . THR B 1 383 ? -23.203 -1.378 4.484 1 98.5 383 THR B N 1
ATOM 6400 C CA . THR B 1 383 ? -22.969 -1.425 3.047 1 98.5 383 THR B CA 1
ATOM 6401 C C . THR B 1 383 ? -23.531 -0.179 2.367 1 98.5 383 THR B C 1
ATOM 6403 O O . THR B 1 383 ? -24.641 0.255 2.674 1 98.5 383 THR B O 1
ATOM 6406 N N . GLU B 1 384 ? -22.781 0.416 1.426 1 98.31 384 GLU B N 1
ATOM 6407 C CA . GLU B 1 384 ? -23.141 1.703 0.844 1 98.31 384 GLU B CA 1
ATOM 6408 C C . GLU B 1 384 ? -24.016 1.52 -0.403 1 98.31 384 GLU B C 1
ATOM 6410 O O . GLU B 1 384 ? -23.688 2.055 -1.467 1 98.31 384 GLU B O 1
ATOM 6415 N N . TRP B 1 385 ? -25.141 0.932 -0.223 1 97.75 385 TRP B N 1
ATOM 6416 C CA . TRP B 1 385 ? -26.109 0.848 -1.319 1 97.75 385 TRP B CA 1
ATOM 6417 C C . TRP B 1 385 ? -26.547 2.236 -1.758 1 97.75 385 TRP B C 1
ATOM 6419 O O . TRP B 1 385 ? -26.672 3.148 -0.934 1 97.75 385 TRP B O 1
ATOM 6429 N N . ASN B 1 386 ? -26.906 2.352 -3.018 1 96.56 386 ASN B N 1
ATOM 6430 C CA . ASN B 1 386 ? -27.281 3.643 -3.592 1 96.56 386 ASN B CA 1
ATOM 6431 C C . ASN B 1 386 ? -28.422 4.293 -2.828 1 96.56 386 ASN B C 1
ATOM 6433 O O . ASN B 1 386 ? -28.422 5.504 -2.604 1 96.56 386 ASN B O 1
ATOM 6437 N N . GLU B 1 387 ? -29.406 3.561 -2.434 1 96.56 387 GLU B N 1
ATOM 6438 C CA . GLU B 1 387 ? -30.594 4.113 -1.783 1 96.56 387 GLU B CA 1
ATOM 6439 C C . GLU B 1 387 ? -30.25 4.691 -0.413 1 96.56 387 GLU B C 1
ATOM 6441 O O . GLU B 1 387 ? -30.984 5.531 0.113 1 96.56 387 GLU B O 1
ATOM 6446 N N . PHE B 1 388 ? -29.141 4.301 0.198 1 98.25 388 PHE B N 1
ATOM 6447 C CA . PHE B 1 388 ? -28.812 4.766 1.537 1 98.25 388 PHE B CA 1
ATOM 6448 C C . PHE B 1 388 ? -28.203 6.164 1.488 1 98.25 388 PHE B C 1
ATOM 6450 O O . PHE B 1 388 ? -28.156 6.863 2.504 1 98.25 388 PHE B O 1
ATOM 6457 N N . TYR B 1 389 ? -27.672 6.605 0.311 1 96.81 389 TYR B N 1
ATOM 6458 C CA . TYR B 1 389 ? -27.094 7.93 0.146 1 96.81 389 TYR B CA 1
ATOM 6459 C C . TYR B 1 389 ? -28.156 9.016 0.305 1 96.81 389 TYR B C 1
ATOM 6461 O O . TYR B 1 389 ? -27.844 10.141 0.694 1 96.81 389 TYR B O 1
ATOM 6469 N N . SER B 1 390 ? -29.422 8.641 0.073 1 95.25 390 SER B N 1
ATOM 6470 C CA . SER B 1 390 ? -30.484 9.641 0.005 1 95.25 390 SER B CA 1
ATOM 6471 C C . SER B 1 390 ? -31.438 9.516 1.189 1 95.25 390 SER B C 1
ATOM 6473 O O . SER B 1 390 ? -32.562 10 1.136 1 95.25 390 SER B O 1
ATOM 6475 N N . ILE B 1 391 ? -31 8.891 2.146 1 97.56 391 ILE B N 1
ATOM 6476 C CA . ILE B 1 391 ? -31.844 8.727 3.33 1 97.56 391 ILE B CA 1
ATOM 6477 C C . ILE B 1 391 ? -32.25 10.094 3.881 1 97.56 391 ILE B C 1
ATOM 6479 O O . ILE B 1 391 ? -31.406 11 3.963 1 97.56 391 ILE B O 1
ATOM 6483 N N . ASP B 1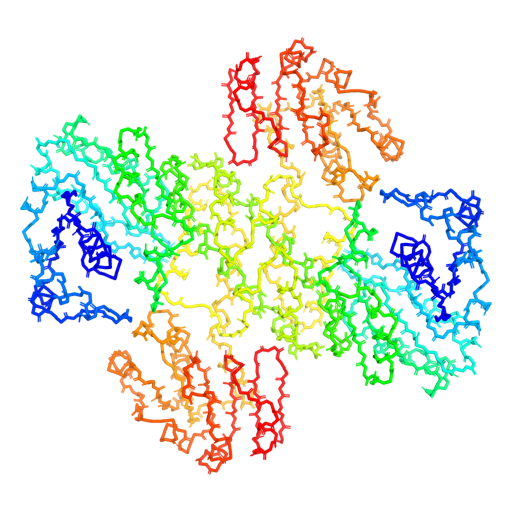 392 ? -33.5 10.273 4.168 1 97.88 392 ASP B N 1
ATOM 6484 C CA . ASP B 1 392 ? -34.031 11.484 4.805 1 97.88 392 ASP B CA 1
ATOM 6485 C C . ASP B 1 392 ? -33.719 11.484 6.301 1 97.88 392 ASP B C 1
ATOM 6487 O O . ASP B 1 392 ? -34.469 10.883 7.086 1 97.88 392 ASP B O 1
ATOM 6491 N N . LEU B 1 393 ? -32.812 12.289 6.746 1 98.19 393 LEU B N 1
ATOM 6492 C CA . LEU B 1 393 ? -32.281 12.25 8.109 1 98.19 393 LEU B CA 1
ATOM 6493 C C . LEU B 1 393 ? -33.281 12.891 9.078 1 98.19 393 LEU B C 1
ATOM 6495 O O . LEU B 1 393 ? -33.281 12.57 10.273 1 98.19 393 LEU B O 1
ATOM 6499 N N . CYS B 1 394 ? -34.094 13.789 8.633 1 98 394 CYS B N 1
ATOM 6500 C CA . CYS B 1 394 ? -35.156 14.336 9.477 1 98 394 CYS B CA 1
ATOM 6501 C C . CYS B 1 394 ? -36.156 13.258 9.844 1 98 394 CYS B C 1
ATOM 6503 O O . CYS B 1 394 ? -36.562 13.156 11 1 98 394 CYS B O 1
ATOM 6505 N N . LYS B 1 395 ? -36.531 12.523 8.852 1 98.12 395 LYS B N 1
ATOM 6506 C CA . LYS B 1 395 ? -37.438 11.406 9.094 1 98.12 395 LYS B CA 1
ATOM 6507 C C . LYS B 1 395 ? -36.812 10.375 10.031 1 98.12 395 LYS B C 1
ATOM 6509 O O . LYS B 1 395 ? -37.5 9.836 10.906 1 98.12 395 LYS B O 1
ATOM 6514 N N . VAL B 1 396 ? -35.562 10.117 9.867 1 98.5 396 VAL B N 1
ATOM 6515 C CA . VAL B 1 396 ? -34.812 9.172 10.711 1 98.5 396 VAL B CA 1
ATOM 6516 C C . VAL B 1 396 ? -34.906 9.617 12.164 1 98.5 396 VAL B C 1
ATOM 6518 O O . VAL B 1 396 ? -35.188 8.812 13.055 1 98.5 396 VAL B O 1
ATOM 6521 N N . ASN B 1 397 ? -34.594 10.875 12.375 1 98 397 ASN B N 1
ATOM 6522 C CA . ASN B 1 397 ? -34.656 11.406 13.734 1 98 397 ASN B CA 1
ATOM 6523 C C . ASN B 1 397 ? -36.062 11.281 14.32 1 98 397 ASN B C 1
ATOM 6525 O O . ASN B 1 397 ? -36.219 11.055 15.523 1 98 397 ASN B O 1
ATOM 6529 N N . GLU B 1 398 ? -37.094 11.453 13.516 1 97.94 398 GLU B N 1
ATOM 6530 C CA . GLU B 1 398 ? -38.469 11.406 13.945 1 97.94 398 GLU B CA 1
ATOM 6531 C C . GLU B 1 398 ? -38.875 10 14.367 1 97.94 398 GLU B C 1
ATOM 6533 O O . GLU B 1 398 ? -39.594 9.828 15.367 1 97.94 398 GLU B O 1
ATOM 6538 N N . ILE B 1 399 ? -38.438 9.039 13.641 1 98.25 399 ILE B N 1
ATOM 6539 C CA . ILE B 1 399 ? -39 7.711 13.812 1 98.25 399 ILE B CA 1
ATOM 6540 C C . ILE B 1 399 ? -38.156 6.902 14.797 1 98.25 399 ILE B C 1
ATOM 6542 O O . ILE B 1 399 ? -38.656 5.938 15.391 1 98.25 399 ILE B O 1
ATOM 6546 N N . MET B 1 400 ? -36.875 7.156 14.953 1 98.56 400 MET B N 1
ATOM 6547 C CA . MET B 1 400 ? -36.031 6.43 15.875 1 98.56 400 MET B CA 1
ATOM 6548 C C . MET B 1 400 ? -36.281 6.863 17.312 1 98.56 400 MET B C 1
ATOM 6550 O O . MET B 1 400 ? -36.688 8 17.562 1 98.56 400 MET B O 1
ATOM 6554 N N . ARG B 1 401 ? -36 5.938 18.25 1 97.69 401 ARG B N 1
ATOM 6555 C CA . ARG B 1 401 ? -36.125 6.27 19.656 1 97.69 401 ARG B CA 1
ATOM 6556 C C . ARG B 1 401 ? -35 7.234 20.078 1 97.69 401 ARG B C 1
ATOM 6558 O O . ARG B 1 401 ? -35.25 8.18 20.828 1 97.69 401 ARG B O 1
ATOM 6565 N N . GLU B 1 402 ? -33.781 6.852 19.719 1 94.38 402 GLU B N 1
ATOM 6566 C CA . GLU B 1 402 ? -32.594 7.672 19.875 1 94.38 402 GLU B CA 1
ATOM 6567 C C . GLU B 1 402 ? -31.797 7.723 18.562 1 94.38 402 GLU B C 1
ATOM 6569 O O . GLU B 1 402 ? -31.328 6.688 18.078 1 94.38 402 GLU B O 1
ATOM 6574 N N . SER B 1 403 ? -31.656 8.773 17.938 1 95.94 403 SER B N 1
ATOM 6575 C CA . SER B 1 403 ? -31.047 8.906 16.625 1 95.94 403 SER B CA 1
ATOM 6576 C C . SER B 1 403 ? -29.516 8.875 16.719 1 95.94 403 SER B C 1
ATOM 6578 O O . SER B 1 403 ? -28.844 9.836 16.344 1 95.94 403 SER B O 1
ATOM 6580 N N . ILE B 1 404 ? -28.953 7.688 17.25 1 98.44 404 ILE B N 1
ATOM 6581 C CA . ILE B 1 404 ? -27.531 7.438 17.188 1 98.44 404 ILE B CA 1
ATOM 6582 C C . ILE B 1 404 ? -27.156 6.816 15.844 1 98.44 404 ILE B C 1
ATOM 6584 O O . ILE B 1 404 ? -27.656 5.742 15.5 1 98.44 404 ILE B O 1
ATOM 6588 N N . ILE B 1 405 ? -26.344 7.516 15.109 1 98.81 405 ILE B N 1
ATOM 6589 C CA . ILE B 1 405 ? -26 7.047 13.766 1 98.81 405 ILE B CA 1
ATOM 6590 C C . ILE B 1 405 ? -24.516 6.695 13.695 1 98.81 405 ILE B C 1
ATOM 6592 O O . ILE B 1 405 ? -23.672 7.523 14.008 1 98.81 405 ILE B O 1
ATOM 6596 N N . ILE B 1 406 ? -24.219 5.5 13.328 1 98.88 406 ILE B N 1
ATOM 6597 C CA . ILE B 1 406 ? -22.859 5.066 12.992 1 98.88 406 ILE B CA 1
ATOM 6598 C C . ILE B 1 406 ? -22.766 4.82 11.484 1 98.88 406 ILE B C 1
ATOM 6600 O O . ILE B 1 406 ? -23.266 3.816 10.984 1 98.88 406 ILE B O 1
ATOM 6604 N N . ASP B 1 407 ? -22.109 5.695 10.82 1 98.75 407 ASP B N 1
ATOM 6605 C CA . ASP B 1 407 ? -21.938 5.629 9.375 1 98.75 407 ASP B CA 1
ATOM 6606 C C . ASP B 1 407 ? -20.641 4.895 9.008 1 98.75 407 ASP B C 1
ATOM 6608 O O . ASP B 1 407 ? -19.625 5.52 8.734 1 98.75 407 ASP B O 1
ATOM 6612 N N . GLY B 1 408 ? -20.75 3.574 8.867 1 98.75 408 GLY B N 1
ATOM 6613 C CA . GLY B 1 408 ? -19.594 2.725 8.648 1 98.75 408 GLY B CA 1
ATOM 6614 C C . GLY B 1 408 ? -19.016 2.854 7.254 1 98.75 408 GLY B C 1
ATOM 6615 O O . GLY B 1 408 ? -17.969 2.287 6.957 1 98.75 408 GLY B O 1
ATOM 6616 N N . ARG B 1 409 ? -19.656 3.646 6.383 1 98.5 409 ARG B N 1
ATOM 6617 C CA . ARG B 1 409 ? -19.203 3.764 5 1 98.5 409 ARG B CA 1
ATOM 6618 C C . ARG B 1 409 ? -19.016 5.227 4.609 1 98.5 409 ARG B C 1
ATOM 6620 O O . ARG B 1 409 ? -18.688 5.527 3.459 1 98.5 409 ARG B O 1
ATOM 6627 N N . ASN B 1 410 ? -19.188 6.145 5.516 1 98.12 410 ASN B N 1
ATOM 6628 C CA . ASN B 1 410 ? -18.969 7.578 5.34 1 98.12 410 ASN B CA 1
ATOM 6629 C C . ASN B 1 410 ? -19.75 8.125 4.148 1 98.12 410 ASN B C 1
ATOM 6631 O O . ASN B 1 410 ? -19.203 8.852 3.322 1 98.12 410 ASN B O 1
ATOM 6635 N N . ILE B 1 411 ? -21.047 7.832 4.094 1 98.06 411 ILE B N 1
ATOM 6636 C CA . ILE B 1 411 ? -21.781 8.211 2.893 1 98.06 411 ILE B CA 1
ATOM 6637 C C . ILE B 1 411 ? -22.734 9.359 3.215 1 98.06 411 ILE B C 1
ATOM 6639 O O . ILE B 1 411 ? -23.297 9.977 2.311 1 98.06 411 ILE B O 1
ATOM 6643 N N . LEU B 1 412 ? -22.969 9.656 4.477 1 97.88 412 LEU B N 1
ATOM 6644 C CA . LEU B 1 412 ? -23.938 10.68 4.84 1 97.88 412 LEU B CA 1
ATOM 6645 C C . LEU B 1 412 ? -23.281 12.062 4.836 1 97.88 412 LEU B C 1
ATOM 6647 O O . LEU B 1 412 ? -22.094 12.195 5.137 1 97.88 412 LEU B O 1
ATOM 6651 N N . ASP B 1 413 ? -24.109 13.016 4.535 1 95.19 413 ASP B N 1
ATOM 6652 C CA . ASP B 1 413 ? -23.672 14.406 4.465 1 95.19 413 ASP B CA 1
ATOM 6653 C C . ASP B 1 413 ? -23.672 15.055 5.848 1 95.19 413 ASP B C 1
ATOM 6655 O O . ASP B 1 413 ? -24.719 15.094 6.516 1 95.19 413 ASP B O 1
ATOM 6659 N N . ILE B 1 414 ? -22.625 15.609 6.211 1 93.62 414 ILE B N 1
ATOM 6660 C CA . ILE B 1 414 ? -22.438 16.156 7.551 1 93.62 414 ILE B CA 1
ATOM 6661 C C . ILE B 1 414 ? -23.391 17.328 7.77 1 93.62 414 ILE B C 1
ATOM 6663 O O . ILE B 1 414 ? -23.906 17.516 8.875 1 93.62 414 ILE B O 1
ATOM 6667 N N . GLU B 1 415 ? -23.625 18.156 6.789 1 94.25 415 GLU B N 1
ATOM 6668 C CA . GLU B 1 415 ? -24.531 19.281 6.914 1 94.25 415 GLU B CA 1
ATOM 6669 C C . GLU B 1 415 ? -25.969 18.812 7.148 1 94.25 415 GLU B C 1
ATOM 6671 O O . GLU B 1 415 ? -26.703 19.406 7.941 1 94.25 415 GLU B O 1
ATOM 6676 N N . LYS B 1 416 ? -26.328 17.766 6.484 1 96.44 416 LYS B N 1
ATOM 6677 C CA . LYS B 1 416 ? -27.672 17.203 6.66 1 96.44 416 LYS B CA 1
ATOM 6678 C C . LYS B 1 416 ? -27.828 16.594 8.047 1 96.44 416 LYS B C 1
ATOM 6680 O O . LYS B 1 416 ? -28.922 16.641 8.625 1 96.44 416 LYS B O 1
ATOM 6685 N N . ILE B 1 417 ? -26.766 16.031 8.578 1 96.94 417 ILE B N 1
ATOM 6686 C CA . ILE B 1 417 ? -26.766 15.477 9.922 1 96.94 417 ILE B CA 1
ATOM 6687 C C . ILE B 1 417 ? -27.062 16.578 10.945 1 96.94 417 ILE B C 1
ATOM 6689 O O . ILE B 1 417 ? -27.891 16.391 11.836 1 96.94 417 ILE B O 1
ATOM 6693 N N . LYS B 1 418 ? -26.422 17.688 10.797 1 95.31 418 LYS B N 1
ATOM 6694 C CA . LYS B 1 418 ? -26.594 18.812 11.703 1 95.31 418 LYS B CA 1
ATOM 6695 C C . LYS B 1 418 ? -28.016 19.391 11.586 1 95.31 418 LYS B C 1
ATOM 6697 O O . LYS B 1 418 ? -28.656 19.672 12.594 1 95.31 418 LYS B O 1
ATOM 6702 N N . GLU B 1 419 ? -28.469 19.453 10.406 1 96.19 419 GLU B N 1
ATOM 6703 C CA . GLU B 1 419 ? -29.781 20.016 10.133 1 96.19 419 GLU B CA 1
ATOM 6704 C C . GLU B 1 419 ? -30.891 19.156 10.742 1 96.19 419 GLU B C 1
ATOM 6706 O O . GLU B 1 419 ? -31.906 19.672 11.203 1 96.19 419 GLU B O 1
ATOM 6711 N N . ALA B 1 420 ? -30.672 17.891 10.734 1 97.19 420 ALA B N 1
ATOM 6712 C CA . ALA B 1 420 ? -31.688 16.969 11.195 1 97.19 420 ALA B CA 1
ATOM 6713 C C . ALA B 1 420 ? -31.656 16.812 12.711 1 97.19 420 ALA B C 1
ATOM 6715 O O . ALA B 1 420 ? -32.469 16.109 13.297 1 97.19 420 ALA B O 1
ATOM 6716 N N . ASN B 1 421 ? -30.75 17.5 13.406 1 95.12 421 ASN B N 1
ATOM 6717 C CA . ASN B 1 421 ? -30.578 17.469 14.859 1 95.12 421 ASN B CA 1
ATOM 6718 C C . ASN B 1 421 ? -30.453 16.031 15.375 1 95.12 421 ASN B C 1
ATOM 6720 O O . ASN B 1 421 ? -31.141 15.641 16.328 1 95.12 421 ASN B O 1
ATOM 6724 N N . ILE B 1 422 ? -29.672 15.289 14.656 1 97.19 422 ILE B N 1
ATOM 6725 C CA . ILE B 1 422 ? -29.344 13.93 15.07 1 97.19 422 ILE B CA 1
ATOM 6726 C C . ILE B 1 422 ? -28.625 13.961 16.422 1 97.19 422 ILE B C 1
ATOM 6728 O O . ILE B 1 422 ? -27.719 14.766 16.625 1 97.19 422 ILE B O 1
ATOM 6732 N N . LYS B 1 423 ? -29.016 13.062 17.328 1 97.44 423 LYS B N 1
ATOM 6733 C CA . LYS B 1 423 ? -28.469 13.07 18.672 1 97.44 423 LYS B CA 1
ATOM 6734 C C . LYS B 1 423 ? -26.953 12.836 18.656 1 97.44 423 LYS B C 1
ATOM 6736 O O . LYS B 1 423 ? -26.203 13.523 19.344 1 97.44 423 LYS B O 1
ATOM 6741 N N . ALA B 1 424 ? -26.516 11.82 17.938 1 98.31 424 ALA B N 1
ATOM 6742 C CA . ALA B 1 424 ? -25.094 11.562 17.781 1 98.31 424 ALA B CA 1
ATOM 6743 C C . ALA B 1 424 ? -24.781 10.922 16.438 1 98.31 424 ALA B C 1
ATOM 6745 O O . ALA B 1 424 ? -25.547 10.062 15.961 1 98.31 424 ALA B O 1
ATOM 6746 N N . TYR B 1 425 ? -23.75 11.367 15.812 1 98.5 425 TYR B N 1
ATOM 6747 C CA . TYR B 1 425 ? -23.25 10.844 14.547 1 98.5 425 TYR B CA 1
ATOM 6748 C C . TYR B 1 425 ? -21.797 10.438 14.656 1 98.5 425 TYR B C 1
ATOM 6750 O O . TYR B 1 425 ? -20.938 11.242 15.062 1 98.5 425 TYR B O 1
ATOM 6758 N N . TYR B 1 426 ? -21.531 9.211 14.328 1 98.56 426 TYR B N 1
ATOM 6759 C CA . TYR B 1 426 ? -20.172 8.68 14.328 1 98.56 426 TYR B CA 1
ATOM 6760 C C . TYR B 1 426 ? -19.734 8.297 12.922 1 98.56 426 TYR B C 1
ATOM 6762 O O . TYR B 1 426 ? -20.406 7.516 12.242 1 98.56 426 TYR B O 1
ATOM 6770 N N . SER B 1 427 ? -18.641 8.859 12.461 1 98.12 427 SER B N 1
ATOM 6771 C CA . SER B 1 427 ? -18.031 8.523 11.18 1 98.12 427 SER B CA 1
ATOM 6772 C C . SER B 1 427 ? -16.75 7.711 11.375 1 98.12 427 SER B C 1
ATOM 6774 O O . SER B 1 427 ? -16.312 7.488 12.508 1 98.12 427 SER B O 1
ATOM 6776 N N . VAL B 1 428 ? -16.234 7.211 10.297 1 98.5 428 VAL B N 1
ATOM 6777 C CA . VAL B 1 428 ? -14.922 6.57 10.305 1 98.5 428 VAL B CA 1
ATOM 6778 C C . VAL B 1 428 ? -13.859 7.547 9.805 1 98.5 428 VAL B C 1
ATOM 6780 O O . VAL B 1 428 ? -13.508 7.539 8.625 1 98.5 428 VAL B O 1
ATOM 6783 N N . GLY B 1 429 ? -13.312 8.359 10.68 1 98.25 429 GLY B N 1
ATOM 6784 C CA . GLY B 1 429 ? -12.164 9.195 10.375 1 98.25 429 GLY B CA 1
ATOM 6785 C C . GLY B 1 429 ? -12.547 10.594 9.93 1 98.25 429 GLY B C 1
ATOM 6786 O O . GLY B 1 429 ? -11.719 11.328 9.391 1 98.25 429 GLY B O 1
ATOM 6787 N N . LYS B 1 430 ? -13.836 11.023 10.117 1 97.25 430 LYS B N 1
ATOM 6788 C CA . LYS B 1 430 ? -14.266 12.359 9.711 1 97.25 430 LYS B CA 1
ATOM 6789 C C . LYS B 1 430 ? -14.773 13.164 10.898 1 97.25 430 LYS B C 1
ATOM 6791 O O . LYS B 1 430 ? -15.336 14.25 10.727 1 97.25 430 LYS B O 1
ATOM 6796 N N . GLY B 1 431 ? -14.594 12.578 12.07 1 94.62 431 GLY B N 1
ATOM 6797 C CA . GLY B 1 431 ? -15.062 13.234 13.281 1 94.62 431 GLY B CA 1
ATOM 6798 C C . GLY B 1 431 ? -16.438 12.758 13.719 1 94.62 431 GLY B C 1
ATOM 6799 O O . GLY B 1 431 ? -17.109 12.023 12.992 1 94.62 431 GLY B O 1
ATOM 6800 N N . ASN B 1 432 ? -16.812 13.078 14.93 1 96.06 432 ASN B N 1
ATOM 6801 C CA . ASN B 1 432 ? -18.109 12.75 15.516 1 96.06 432 ASN B CA 1
ATOM 6802 C C . ASN B 1 432 ? -18.906 14.008 15.852 1 96.06 432 ASN B C 1
ATOM 6804 O O . ASN B 1 432 ? -18.344 15.078 16.031 1 96.06 432 ASN B O 1
ATOM 6808 N N . ILE B 1 433 ? -20.188 13.875 15.758 1 96 433 ILE B N 1
ATOM 6809 C CA . ILE B 1 433 ? -21.094 14.945 16.141 1 96 433 ILE B CA 1
ATOM 6810 C C . ILE B 1 433 ? -22 14.469 17.281 1 96 433 ILE B C 1
ATOM 6812 O O . ILE B 1 433 ? -22.625 13.414 17.172 1 96 433 ILE B O 1
ATOM 6816 N N . LYS B 1 434 ? -22.031 15.18 18.375 1 94.25 434 LYS B N 1
ATOM 6817 C CA . LYS B 1 434 ? -22.906 14.883 19.5 1 94.25 434 LYS B CA 1
ATOM 6818 C C . LYS B 1 434 ? -23.719 16.109 19.906 1 94.25 434 LYS B C 1
ATOM 6820 O O . LYS B 1 434 ? -23.156 17.188 20.141 1 94.25 434 LYS B O 1
ATOM 6825 N N . ASN B 1 435 ? -25 15.977 19.844 1 88.81 435 ASN B N 1
ATOM 6826 C CA . ASN B 1 435 ? -25.906 17.031 20.266 1 88.81 435 ASN B CA 1
ATOM 6827 C C . ASN B 1 435 ? -26.438 16.781 21.672 1 88.81 435 ASN B C 1
ATOM 6829 O O . ASN B 1 435 ? -26.562 15.633 22.109 1 88.81 435 ASN B O 1
#

InterPro domains:
  IPR001732 UDP-glucose/GDP-mannose dehydrogenase, N-terminal [PF03721] (1-184)
  IPR008927 6-phosphogluconate dehydrogenase-like, C-terminal domain superfamily [SSF48179] (198-292)
  IPR014026 UDP-glucose/GDP-mannose dehydrogenase, dimerisation [PF00984] (198-290)
  IPR014027 UDP-glucose/GDP-mannose dehydrogenase, C-terminal [PF03720] (313-413)
  IPR014027 UDP-glucose/GDP-mannose dehydrogenase, C-terminal [SM00984] (313-414)
  IPR017476 UDP-glucose/GDP-mannose dehydrogenase [PIRSF000124] (1-427)
  IPR017476 UDP-glucose/GDP-mannose dehydrogenase [TIGR03026] (1-410)
  IPR028357 UDP-glucose 6-dehydrogenase, bacterial type [PIRSF500134] (1-430)
  IPR036220 UDP-glucose/GDP-mannose dehydrogenase, C-terminal domain superfamily [SSF52413] (298-424)
  IPR036291 NAD(P)-binding domain superfamily [SSF51735] (1-189)

Radius of gyration: 30.58 Å; Cα contacts (8 Å, |Δi|>4): 1933; chains: 2; bounding box: 80×87×59 Å